Protein AF-0000000087149218 (afdb_homodimer)

Solvent-accessible surface area (backbone atoms only — not comparable to full-atom values): 50215 Å² total; per-residue (Å²): 131,80,80,74,75,73,71,76,75,74,76,67,82,54,59,62,60,42,49,52,25,47,50,46,31,47,49,19,51,51,42,32,52,50,16,52,32,32,53,69,55,76,36,47,56,84,37,62,54,99,84,35,44,33,47,42,48,52,10,50,50,30,29,50,48,10,51,52,35,24,49,50,14,50,33,36,72,74,60,77,38,91,55,54,53,39,71,40,46,39,68,66,53,11,51,59,39,14,50,59,29,21,43,48,23,13,13,43,31,5,27,76,64,56,46,43,50,68,38,9,50,52,28,12,50,51,34,11,46,47,22,22,49,42,9,42,64,37,41,17,42,40,13,48,14,37,51,54,13,50,49,27,29,46,55,9,47,37,26,58,71,45,78,52,33,66,81,37,66,38,65,82,74,50,92,70,40,22,17,49,27,28,62,37,48,51,23,49,52,40,32,52,42,19,49,52,48,24,25,36,20,27,14,54,50,40,27,28,35,71,53,1,51,48,39,15,50,47,49,49,22,48,50,44,41,47,47,54,40,46,47,40,52,47,52,53,47,50,39,45,65,53,6,45,64,36,41,52,46,75,51,45,76,39,86,72,64,15,66,64,44,89,84,70,48,49,37,49,54,24,44,31,27,63,69,22,11,30,50,92,84,43,93,50,56,23,47,25,19,19,52,46,28,37,52,51,34,44,50,46,11,46,68,52,14,44,63,52,12,41,41,24,17,50,30,56,68,72,68,42,62,96,42,73,64,48,49,48,44,49,51,33,34,52,48,51,48,23,46,30,51,44,56,47,7,52,46,26,34,69,58,43,21,57,30,23,58,66,28,35,7,33,48,44,25,10,50,39,51,10,61,62,42,21,34,51,27,20,51,31,26,29,52,22,48,65,67,50,63,61,65,59,56,51,52,38,49,73,72,65,50,52,68,67,57,40,37,66,67,46,48,44,61,69,15,40,50,43,29,42,52,32,42,27,54,48,48,11,39,58,56,25,52,34,58,32,33,60,53,15,9,44,58,55,75,69,46,36,44,87,66,39,59,40,59,81,76,27,53,34,57,32,39,56,66,75,9,60,32,38,60,40,39,23,20,41,36,30,27,42,40,47,33,43,48,40,50,67,71,52,57,49,77,53,42,92,76,50,91,50,63,68,32,48,43,30,19,46,50,33,51,44,48,50,53,26,50,47,53,36,49,52,34,50,51,50,31,50,53,55,47,53,54,52,71,74,94,131,77,78,73,72,72,69,74,71,76,76,68,82,55,59,61,59,42,48,52,24,48,48,45,29,47,49,21,50,51,43,32,52,52,16,52,32,32,53,70,56,78,36,48,56,84,37,62,55,97,86,33,43,32,47,42,48,51,10,50,50,30,28,50,49,10,51,51,34,25,49,50,14,49,33,36,72,73,61,77,37,91,56,55,52,38,71,40,45,40,69,66,52,11,51,59,39,13,51,59,28,21,44,49,22,13,14,42,31,5,28,77,65,57,45,41,49,69,39,9,52,52,27,11,51,51,35,11,46,48,23,22,48,43,10,43,64,37,40,18,41,39,12,49,13,37,52,53,12,50,49,27,28,48,56,9,46,38,25,59,72,44,77,54,33,65,82,36,64,37,66,82,76,51,91,72,41,23,18,50,27,29,61,36,48,54,22,49,52,40,32,51,43,18,48,52,48,23,25,35,19,27,15,55,48,42,28,29,33,70,56,1,50,48,38,14,51,46,49,48,22,49,51,45,40,45,47,53,39,48,48,39,51,47,53,52,48,52,39,45,66,53,6,44,64,35,42,51,46,77,51,44,76,38,86,71,62,15,66,66,45,91,84,70,48,48,36,47,53,24,44,31,26,62,70,21,11,31,51,92,83,44,94,49,54,24,47,25,20,18,51,46,28,37,51,52,35,45,51,45,12,46,67,52,14,45,62,52,12,41,40,24,17,50,31,54,67,72,67,40,60,96,43,74,63,50,49,50,44,49,52,35,33,53,50,50,48,24,46,29,52,47,56,48,8,53,48,27,35,70,57,43,21,55,31,24,59,66,29,37,8,35,46,43,26,11,50,40,51,9,61,61,41,20,33,51,26,21,52,31,27,30,51,23,48,65,69,49,64,61,64,58,58,51,52,37,49,72,70,66,50,53,68,67,57,40,39,65,68,47,48,45,61,70,15,40,50,44,30,41,51,34,43,27,54,45,48,12,39,59,57,25,51,35,56,32,31,59,54,15,10,44,58,56,74,69,47,36,44,88,65,39,60,40,59,82,75,27,54,33,59,31,41,56,70,75,9,60,32,39,61,40,39,22,20,41,36,30,27,42,40,46,34,44,47,43,48,67,71,51,58,51,76,52,41,92,76,50,89,50,63,68,32,47,44,30,18,46,48,34,52,42,49,50,52,27,50,46,52,36,50,52,35,50,52,50,32,50,52,54,46,53,54,51,72,73,95

pLDDT: mean 78.69, std 12.81, range [23.95, 95.81]

Organism: NCBI:txid1816183

Nearest PDB structures (foldseek):
  8y5f-assembly1_C  TM=7.216E-01  e=8.922E-06  Escherichia coli
  3tui-assembly2_E  TM=7.733E-01  e=6.341E-05  Escherichia coli K-12
  3tuz-assembly2_F  TM=7.795E-01  e=7.778E-05  Escherichia coli K-12
  7mc0-assembly1_B  TM=7.827E-01  e=3.987E-04  Neisseria meningitidis MC58
  7cad-assembly1_B  TM=7.114E-01  e=4.153E-04  Mycolicibacterium smegmatis MC2 155

Structure (mmCIF, N/CA/C/O backbone):
data_AF-0000000087149218-model_v1
#
loop_
_entity.id
_entity.type
_entity.pdbx_description
1 polymer 'Phosphate transport system permease protein PstA'
#
loop_
_atom_site.group_PDB
_atom_site.id
_atom_site.type_symbol
_atom_site.label_atom_id
_atom_site.label_alt_id
_atom_site.label_comp_id
_atom_site.label_asym_id
_atom_site.label_entity_id
_atom_site.label_seq_id
_atom_site.pdbx_PDB_ins_code
_atom_site.Cartn_x
_atom_site.Cartn_y
_atom_site.Cartn_z
_atom_site.occupancy
_atom_site.B_iso_or_equiv
_atom_site.auth_seq_id
_atom_site.auth_comp_id
_atom_site.auth_asym_id
_atom_site.auth_atom_id
_atom_site.pdbx_PDB_model_num
ATOM 1 N N . MET A 1 1 ? -60.656 -39.344 -14.125 1 23.95 1 MET A N 1
ATOM 2 C CA . MET A 1 1 ? -59.875 -39.906 -13.016 1 23.95 1 MET A CA 1
ATOM 3 C C . MET A 1 1 ? -58.531 -40.438 -13.5 1 23.95 1 MET A C 1
ATOM 5 O O . MET A 1 1 ? -58.406 -41.562 -13.953 1 23.95 1 MET A O 1
ATOM 9 N N . ALA A 1 2 ? -57.844 -39.719 -14.336 1 31.58 2 ALA A N 1
ATOM 10 C CA . ALA A 1 2 ? -56.625 -40.156 -15.039 1 31.58 2 ALA A CA 1
ATOM 11 C C . ALA A 1 2 ? -55.594 -40.719 -14.07 1 31.58 2 ALA A C 1
ATOM 13 O O . ALA A 1 2 ? -55.406 -40.188 -12.977 1 31.58 2 ALA A O 1
ATOM 14 N N . GLY A 1 3 ? -55.375 -42 -13.961 1 26.62 3 GLY A N 1
ATOM 15 C CA . GLY A 1 3 ? -54.5 -42.75 -13.086 1 26.62 3 GLY A CA 1
ATOM 16 C C . GLY A 1 3 ? -53.094 -42.219 -13.031 1 26.62 3 GLY A C 1
ATOM 17 O O . GLY A 1 3 ? -52.375 -42.156 -14.047 1 26.62 3 GLY A O 1
ATOM 18 N N . ALA A 1 4 ? -52.812 -41.156 -12.242 1 32.16 4 ALA A N 1
ATOM 19 C CA . ALA A 1 4 ? -51.531 -40.625 -11.852 1 32.16 4 ALA A CA 1
ATOM 20 C C . ALA A 1 4 ? -50.562 -41.719 -11.414 1 32.16 4 ALA A C 1
ATOM 22 O O . ALA A 1 4 ? -50.688 -42.281 -10.32 1 32.16 4 ALA A O 1
ATOM 23 N N . THR A 1 5 ? -50.312 -42.719 -12.32 1 30.12 5 THR A N 1
ATOM 24 C CA . THR A 1 5 ? -49.344 -43.719 -11.93 1 30.12 5 THR A CA 1
ATOM 25 C C . THR A 1 5 ? -48.094 -43.031 -11.305 1 30.12 5 THR A C 1
ATOM 27 O O . THR A 1 5 ? -47.469 -42.219 -11.938 1 30.12 5 THR A O 1
ATOM 30 N N . ARG A 1 6 ? -48.156 -42.688 -10.031 1 34.34 6 ARG A N 1
ATOM 31 C CA . ARG A 1 6 ? -47.031 -42.469 -9.125 1 34.34 6 ARG A CA 1
ATOM 32 C C . ARG A 1 6 ? -45.906 -43.438 -9.391 1 34.34 6 ARG A C 1
ATOM 34 O O . ARG A 1 6 ? -46 -44.625 -9.031 1 34.34 6 ARG A O 1
ATOM 41 N N . SER A 1 7 ? -45.406 -43.531 -10.602 1 32.66 7 SER A N 1
ATOM 42 C CA . SER A 1 7 ? -44.219 -44.375 -10.766 1 32.66 7 SER A CA 1
ATOM 43 C C . SER A 1 7 ? -43.312 -44.281 -9.562 1 32.66 7 SER A C 1
ATOM 45 O O . SER A 1 7 ? -43.062 -43.188 -9.047 1 32.66 7 SER A O 1
ATOM 47 N N . ARG A 1 8 ? -43.406 -45.125 -8.617 1 35.75 8 ARG A N 1
ATOM 48 C CA . ARG A 1 8 ? -42.5 -45.5 -7.531 1 35.75 8 ARG A CA 1
ATOM 49 C C . ARG A 1 8 ? -41.062 -45.281 -7.934 1 35.75 8 ARG A C 1
ATOM 51 O O . ARG A 1 8 ? -40.5 -46.031 -8.734 1 35.75 8 ARG A O 1
ATOM 58 N N . LEU A 1 9 ? -40.625 -44.125 -8.266 1 33.88 9 LEU A N 1
ATOM 59 C CA . LEU A 1 9 ? -39.219 -43.781 -8.406 1 33.88 9 LEU A CA 1
ATOM 60 C C . LEU A 1 9 ? -38.375 -44.469 -7.309 1 33.88 9 LEU A C 1
ATOM 62 O O . LEU A 1 9 ? -38.562 -44.188 -6.125 1 33.88 9 LEU A O 1
ATOM 66 N N . VAL A 1 10 ? -38.312 -45.812 -7.219 1 35.81 10 VAL A N 1
ATOM 67 C CA . VAL A 1 10 ? -37.344 -46.562 -6.438 1 35.81 10 VAL A CA 1
ATOM 68 C C . VAL A 1 10 ? -36.031 -45.781 -6.34 1 35.81 10 VAL A C 1
ATOM 70 O O . VAL A 1 10 ? -35.406 -45.5 -7.359 1 35.81 10 VAL A O 1
ATOM 73 N N . GLU A 1 11 ? -35.906 -44.812 -5.617 1 41.84 11 GLU A N 1
ATOM 74 C CA . GLU A 1 11 ? -34.719 -44.125 -5.156 1 41.84 11 GLU A CA 1
ATOM 75 C C . GLU A 1 11 ? -33.562 -45.125 -4.934 1 41.84 11 GLU A C 1
ATOM 77 O O . GLU A 1 11 ? -33.594 -45.906 -3.98 1 41.84 11 GLU A O 1
ATOM 82 N N . GLY A 1 12 ? -33.188 -46.031 -5.84 1 45.19 12 GLY A N 1
ATOM 83 C CA . GLY A 1 12 ? -32.094 -46.969 -5.703 1 45.19 12 GLY A CA 1
ATOM 84 C C . GLY A 1 12 ? -30.953 -46.406 -4.844 1 45.19 12 GLY A C 1
ATOM 85 O O . GLY A 1 12 ? -30.859 -45.219 -4.648 1 45.19 12 GLY A O 1
ATOM 86 N N . ASP A 1 13 ? -30.469 -47.25 -3.918 1 52.38 13 ASP A N 1
ATOM 87 C CA . ASP A 1 13 ? -29.438 -47.031 -2.891 1 52.38 13 ASP A CA 1
ATOM 88 C C . ASP A 1 13 ? -28.219 -46.344 -3.465 1 52.38 13 ASP A C 1
ATOM 90 O O . ASP A 1 13 ? -27.375 -47 -4.094 1 52.38 13 ASP A O 1
ATOM 94 N N . THR A 1 14 ? -28.266 -45.156 -3.947 1 65.06 14 THR A N 1
ATOM 95 C CA . THR A 1 14 ? -27.219 -44.312 -4.512 1 65.06 14 THR A CA 1
ATOM 96 C C . THR A 1 14 ? -26.125 -44.062 -3.482 1 65.06 14 THR A C 1
ATOM 98 O O . THR A 1 14 ? -25.234 -43.219 -3.711 1 65.06 14 THR A O 1
ATOM 101 N N . SER A 1 15 ? -26.219 -44.812 -2.393 1 70.69 15 SER A N 1
ATOM 102 C CA . SER A 1 15 ? -25.266 -44.594 -1.317 1 70.69 15 SER A CA 1
ATOM 103 C C . SER A 1 15 ? -23.844 -44.969 -1.738 1 70.69 15 SER A C 1
ATOM 105 O O . SER A 1 15 ? -22.875 -44.312 -1.409 1 70.69 15 SER A O 1
ATOM 107 N N . ALA A 1 16 ? -23.828 -46.125 -2.525 1 74 16 ALA A N 1
ATOM 108 C CA . ALA A 1 16 ? -22.5 -46.562 -2.92 1 74 16 ALA A CA 1
ATOM 109 C C . ALA A 1 16 ? -21.859 -45.594 -3.902 1 74 16 ALA A C 1
ATOM 111 O O . ALA A 1 16 ? -20.672 -45.25 -3.781 1 74 16 ALA A O 1
ATOM 112 N N . THR A 1 17 ? -22.703 -45.156 -4.797 1 76.94 17 THR A N 1
ATOM 113 C CA . THR A 1 17 ? -22.172 -44.219 -5.785 1 76.94 17 THR A CA 1
ATOM 114 C C . THR A 1 17 ? -21.797 -42.906 -5.133 1 76.94 17 THR A C 1
ATOM 116 O O . THR A 1 17 ? -20.781 -42.281 -5.5 1 76.94 17 THR A O 1
ATOM 119 N N . ASP A 1 18 ? -22.5 -42.562 -4.133 1 80.06 18 ASP A N 1
ATOM 120 C CA . ASP A 1 18 ? -22.188 -41.344 -3.412 1 80.06 18 ASP A CA 1
ATOM 121 C C . ASP A 1 18 ? -20.891 -41.5 -2.609 1 80.06 18 ASP A C 1
ATOM 123 O O . ASP A 1 18 ? -20.109 -40.531 -2.504 1 80.06 18 ASP A O 1
ATOM 127 N N . ALA A 1 19 ? -20.734 -42.656 -2.131 1 81.19 19 ALA A N 1
ATOM 128 C CA . ALA A 1 19 ? -19.516 -42.906 -1.357 1 81.19 19 ALA A CA 1
ATOM 129 C C . ALA A 1 19 ? -18.281 -42.875 -2.252 1 81.19 19 ALA A C 1
ATOM 131 O O . ALA A 1 19 ? -17.234 -42.344 -1.86 1 81.19 19 ALA A O 1
ATOM 132 N N . VAL A 1 20 ? -18.5 -43.438 -3.396 1 80.31 20 VAL A N 1
ATOM 133 C CA . VAL A 1 20 ? -17.375 -43.469 -4.332 1 80.31 20 VAL A CA 1
ATOM 134 C C . VAL A 1 20 ? -17.062 -42.031 -4.805 1 80.31 20 VAL A C 1
ATOM 136 O O . VAL A 1 20 ? -15.898 -41.656 -4.914 1 80.31 20 VAL A O 1
ATOM 139 N N . ALA A 1 21 ? -18.078 -41.344 -5.07 1 83.44 21 ALA A N 1
ATOM 140 C CA . ALA A 1 21 ? -17.891 -39.938 -5.488 1 83.44 21 ALA A CA 1
ATOM 141 C C . ALA A 1 21 ? -17.25 -39.125 -4.371 1 83.44 21 ALA A C 1
ATOM 143 O O . ALA A 1 21 ? -16.375 -38.312 -4.617 1 83.44 21 ALA A O 1
ATOM 144 N N . GLY A 1 22 ? -17.688 -39.406 -3.213 1 85.25 22 GLY A N 1
ATOM 145 C CA . GLY A 1 22 ? -17.094 -38.719 -2.068 1 85.25 22 GLY A CA 1
ATOM 146 C C . GLY A 1 22 ? -15.641 -39.062 -1.848 1 85.25 22 GLY A C 1
ATOM 147 O O . GLY A 1 22 ? -14.828 -38.188 -1.52 1 85.25 22 GLY A O 1
ATOM 148 N N . ALA A 1 23 ? -15.367 -40.281 -2.033 1 87.94 23 ALA A N 1
ATOM 149 C CA . ALA A 1 23 ? -13.984 -40.719 -1.893 1 87.94 23 ALA A CA 1
ATOM 150 C C . ALA A 1 23 ? -13.086 -40.094 -2.947 1 87.94 23 ALA A C 1
ATOM 152 O O . ALA A 1 23 ? -11.914 -39.812 -2.686 1 87.94 23 ALA A O 1
ATOM 153 N N . THR A 1 24 ? -13.664 -39.844 -4.078 1 88.94 24 THR A N 1
ATOM 154 C CA . THR A 1 24 ? -12.898 -39.219 -5.145 1 88.94 24 THR A CA 1
ATOM 155 C C . THR A 1 24 ? -12.617 -37.75 -4.816 1 88.94 24 THR A C 1
ATOM 157 O O . THR A 1 24 ? -11.531 -37.25 -5.094 1 88.94 24 THR A O 1
ATOM 160 N N . VAL A 1 25 ? -13.523 -37.156 -4.234 1 87.88 25 VAL A N 1
ATOM 161 C CA . VAL A 1 25 ? -13.312 -35.781 -3.785 1 87.88 25 VAL A CA 1
ATOM 162 C C . VAL A 1 25 ? -12.25 -35.781 -2.688 1 87.88 25 VAL A C 1
ATOM 164 O O . VAL A 1 25 ? -11.383 -34.906 -2.676 1 87.88 25 VAL A O 1
ATOM 167 N N . GLY A 1 26 ? -12.344 -36.719 -1.826 1 88.06 26 GLY A N 1
ATOM 168 C CA . GLY A 1 26 ? -11.336 -36.844 -0.786 1 88.06 26 GLY A CA 1
ATOM 169 C C . GLY A 1 26 ? -9.938 -37.062 -1.333 1 88.06 26 GLY A C 1
ATOM 170 O O . GLY A 1 26 ? -8.969 -36.5 -0.83 1 88.06 26 GLY A O 1
ATOM 171 N N . LEU A 1 27 ? -9.891 -37.906 -2.301 1 90.69 27 LEU A N 1
ATOM 172 C CA . LEU A 1 27 ? -8.609 -38.188 -2.941 1 90.69 27 LEU A CA 1
ATOM 173 C C . LEU A 1 27 ? -8.008 -36.906 -3.523 1 90.69 27 LEU A C 1
ATOM 175 O O . LEU A 1 27 ? -6.797 -36.688 -3.451 1 90.69 27 LEU A O 1
ATOM 179 N N . SER A 1 28 ? -8.836 -36.156 -4.113 1 89.88 28 SER A N 1
ATOM 180 C CA . SER A 1 28 ? -8.359 -34.875 -4.66 1 89.88 28 SER A CA 1
ATOM 181 C C . SER A 1 28 ? -7.844 -33.969 -3.557 1 89.88 28 SER A C 1
ATOM 183 O O . SER A 1 28 ? -6.863 -33.25 -3.752 1 89.88 28 SER A O 1
ATOM 185 N N . ALA A 1 29 ? -8.438 -34 -2.457 1 85.69 29 ALA A N 1
ATOM 186 C CA . ALA A 1 29 ? -8.008 -33.188 -1.321 1 85.69 29 ALA A CA 1
ATOM 187 C C . ALA A 1 29 ? -6.656 -33.656 -0.793 1 85.69 29 ALA A C 1
ATOM 189 O O . ALA A 1 29 ? -5.805 -32.844 -0.438 1 85.69 29 ALA A O 1
ATOM 190 N N . VAL A 1 30 ? -6.527 -34.906 -0.743 1 88.75 30 VAL A N 1
ATOM 191 C CA . VAL A 1 30 ? -5.266 -35.5 -0.287 1 88.75 30 VAL A CA 1
ATOM 192 C C . VAL A 1 30 ? -4.145 -35.094 -1.253 1 88.75 30 VAL A C 1
ATOM 194 O O . VAL A 1 30 ? -3.043 -34.75 -0.827 1 88.75 30 VAL A O 1
ATOM 197 N N . LEU A 1 31 ? -4.473 -35.219 -2.494 1 90.81 31 LEU A N 1
ATOM 198 C CA . LEU A 1 31 ? -3.498 -34.844 -3.514 1 90.81 31 LEU A CA 1
ATOM 199 C C . LEU A 1 31 ? -3.133 -33.375 -3.404 1 90.81 31 LEU A C 1
ATOM 201 O O . LEU A 1 31 ? -1.969 -33 -3.574 1 90.81 31 LEU A O 1
ATOM 205 N N . PHE A 1 32 ? -4.074 -32.594 -3.195 1 87.31 32 PHE A N 1
ATOM 206 C CA . PHE A 1 32 ? -3.844 -31.156 -3.021 1 87.31 32 PHE A CA 1
ATOM 207 C C . PHE A 1 32 ? -2.924 -30.891 -1.833 1 87.31 32 PHE A C 1
ATOM 209 O O . PHE A 1 32 ? -1.964 -30.125 -1.94 1 87.31 32 PHE A O 1
ATOM 216 N N . ALA A 1 33 ? -3.182 -31.547 -0.797 1 84 33 ALA A N 1
ATOM 217 C CA . ALA A 1 33 ? -2.387 -31.375 0.418 1 84 33 ALA A CA 1
ATOM 218 C C . ALA A 1 33 ? -0.952 -31.844 0.204 1 84 33 ALA A C 1
ATOM 220 O O . ALA A 1 33 ? -0.005 -31.203 0.656 1 84 33 ALA A O 1
ATOM 221 N N . LEU A 1 34 ? -0.843 -32.938 -0.44 1 87.69 34 LEU A N 1
ATOM 222 C CA . LEU A 1 34 ? 0.486 -33.469 -0.706 1 87.69 34 LEU A CA 1
ATOM 223 C C . LEU A 1 34 ? 1.269 -32.562 -1.637 1 87.69 34 LEU A C 1
ATOM 225 O O . LEU A 1 34 ? 2.484 -32.406 -1.49 1 87.69 34 LEU A O 1
ATOM 229 N N . ALA A 1 35 ? 0.539 -32 -2.568 1 87.44 35 ALA A N 1
ATOM 230 C CA . ALA A 1 35 ? 1.188 -31.109 -3.508 1 87.44 35 ALA A CA 1
ATOM 231 C C . ALA A 1 35 ? 1.674 -29.844 -2.799 1 87.44 35 ALA A C 1
ATOM 233 O O . ALA A 1 35 ? 2.775 -29.359 -3.07 1 87.44 35 ALA A O 1
ATOM 234 N N . VAL A 1 36 ? 0.923 -29.406 -1.939 1 80.06 36 VAL A N 1
ATOM 235 C CA . VAL A 1 36 ? 1.303 -28.234 -1.176 1 80.06 36 VAL A CA 1
ATOM 236 C C . VAL A 1 36 ? 2.498 -28.547 -0.281 1 80.06 36 VAL A C 1
ATOM 238 O O . VAL A 1 36 ? 3.441 -27.766 -0.188 1 80.06 36 VAL A O 1
ATOM 241 N N . ALA A 1 37 ? 2.473 -29.656 0.289 1 80.19 37 ALA A N 1
ATOM 242 C CA . ALA A 1 37 ? 3.574 -30.094 1.143 1 80.19 37 ALA A CA 1
ATOM 243 C C . ALA A 1 37 ? 4.863 -30.234 0.342 1 80.19 37 ALA A C 1
ATOM 245 O O . ALA A 1 37 ? 5.949 -29.922 0.839 1 80.19 37 ALA A O 1
ATOM 246 N N . ALA A 1 38 ? 4.68 -30.672 -0.821 1 84.19 38 ALA A N 1
ATOM 247 C CA . ALA A 1 38 ? 5.852 -30.828 -1.682 1 84.19 38 ALA A CA 1
ATOM 248 C C . ALA A 1 38 ? 6.375 -29.469 -2.139 1 84.19 38 ALA A C 1
ATOM 250 O O . ALA A 1 38 ? 7.586 -29.266 -2.264 1 84.19 38 ALA A O 1
ATOM 251 N N . MET A 1 39 ? 5.465 -28.641 -2.375 1 78.19 39 MET A N 1
ATOM 252 C CA . MET A 1 39 ? 5.84 -27.297 -2.84 1 78.19 39 MET A CA 1
ATOM 253 C C . MET A 1 39 ? 6.648 -26.562 -1.778 1 78.19 39 MET A C 1
ATOM 255 O O . MET A 1 39 ? 7.598 -25.844 -2.102 1 78.19 39 MET A O 1
ATOM 259 N N . PHE A 1 40 ? 6.371 -26.875 -0.6 1 73 40 PHE A N 1
ATOM 260 C CA . PHE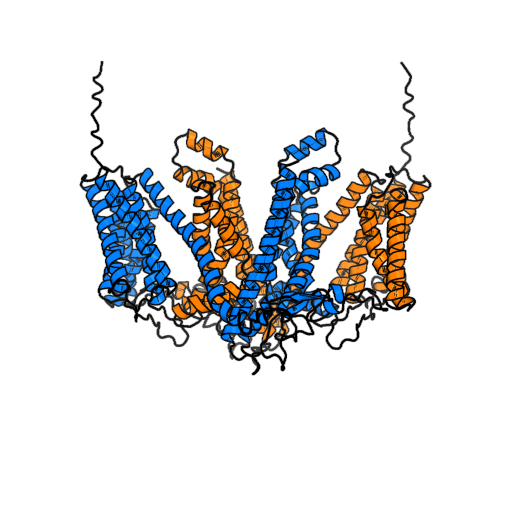 A 1 40 ? 7.047 -26.172 0.489 1 73 40 PHE A CA 1
ATOM 261 C C . PHE A 1 40 ? 8.141 -27.047 1.091 1 73 40 PHE A C 1
ATOM 263 O O . PHE A 1 40 ? 8.648 -26.75 2.174 1 73 40 PHE A O 1
ATOM 270 N N . GLU A 1 41 ? 8.43 -28.109 0.489 1 76 41 GLU A N 1
ATOM 271 C CA . GLU A 1 41 ? 9.547 -29 0.794 1 76 41 GLU A CA 1
ATOM 272 C C . GLU A 1 41 ? 9.352 -29.688 2.15 1 76 41 GLU A C 1
ATOM 274 O O . GLU A 1 41 ? 10.328 -30.016 2.828 1 76 41 GLU A O 1
ATOM 279 N N . TRP A 1 42 ? 8.156 -29.734 2.594 1 75.81 42 TRP A N 1
ATOM 280 C CA . TRP A 1 42 ? 7.863 -30.594 3.742 1 75.81 42 TRP A CA 1
ATOM 281 C C . TRP A 1 42 ? 7.992 -32.062 3.375 1 75.81 42 TRP A C 1
ATOM 283 O O . TRP A 1 42 ? 8.289 -32.906 4.23 1 75.81 42 TRP A O 1
ATOM 293 N N . VAL A 1 43 ? 7.621 -32.219 2.104 1 80.69 43 VAL A N 1
ATOM 294 C CA . VAL A 1 43 ? 7.855 -33.5 1.48 1 80.69 43 VAL A CA 1
ATOM 295 C C . VAL A 1 43 ? 8.844 -33.344 0.323 1 80.69 43 VAL A C 1
ATOM 297 O O . VAL A 1 43 ? 8.594 -32.594 -0.614 1 80.69 43 VAL A O 1
ATOM 300 N N . SER A 1 44 ? 9.938 -33.906 0.532 1 83.25 44 SER A N 1
ATOM 301 C CA . SER A 1 44 ? 10.961 -33.781 -0.501 1 83.25 44 SER A CA 1
ATOM 302 C C . SER A 1 44 ? 10.57 -34.562 -1.753 1 83.25 44 SER A C 1
ATOM 304 O O . SER A 1 44 ? 10.047 -35.688 -1.661 1 83.25 44 SER A O 1
ATOM 306 N N . LEU A 1 45 ? 10.719 -34.031 -2.861 1 85.5 45 LEU A N 1
ATOM 307 C CA . LEU A 1 45 ? 10.438 -34.688 -4.121 1 85.5 45 LEU A CA 1
ATOM 308 C C . LEU A 1 45 ? 11.422 -35.844 -4.359 1 85.5 45 LEU A C 1
ATOM 310 O O . LEU A 1 45 ? 11.109 -36.781 -5.09 1 85.5 45 LEU A O 1
ATOM 314 N N . THR A 1 46 ? 12.641 -35.656 -3.74 1 81.38 46 THR A N 1
ATOM 315 C CA . THR A 1 46 ? 13.656 -36.688 -3.91 1 81.38 46 THR A CA 1
ATOM 316 C C . THR A 1 46 ? 13.547 -37.75 -2.811 1 81.38 46 THR A C 1
ATOM 318 O O . THR A 1 46 ? 14.258 -38.75 -2.834 1 81.38 46 THR A O 1
ATOM 321 N N . GLY A 1 47 ? 12.633 -37.5 -1.936 1 83.19 47 GLY A N 1
ATOM 322 C CA . GLY A 1 47 ? 12.469 -38.406 -0.833 1 83.19 47 GLY A CA 1
ATOM 323 C C . GLY A 1 47 ? 11.359 -39.438 -1.062 1 83.19 47 GLY A C 1
ATOM 324 O O . GLY A 1 47 ? 10.961 -39.656 -2.201 1 83.19 47 GLY A O 1
ATOM 325 N N . THR A 1 48 ? 11.094 -40.219 -0.041 1 84.69 48 THR A N 1
ATOM 326 C CA . THR A 1 48 ? 10.055 -41.25 -0.114 1 84.69 48 THR A CA 1
ATOM 327 C C . THR A 1 48 ? 8.961 -41 0.919 1 84.69 48 THR A C 1
ATOM 329 O O . THR A 1 48 ? 9.227 -40.375 1.966 1 84.69 48 THR A O 1
ATOM 332 N N . VAL A 1 49 ? 7.789 -41.125 0.523 1 83.31 49 VAL A N 1
ATOM 333 C CA . VAL A 1 49 ? 6.637 -41.094 1.421 1 83.31 49 VAL A CA 1
ATOM 334 C C . VAL A 1 49 ? 6.051 -42.5 1.532 1 83.31 49 VAL A C 1
ATOM 336 O O . VAL A 1 49 ? 5.633 -43.094 0.531 1 83.31 49 VAL A O 1
ATOM 339 N N . ALA A 1 50 ? 6.004 -43.094 2.725 1 81.94 50 ALA A N 1
ATOM 340 C CA . ALA A 1 50 ? 5.504 -44.438 2.971 1 81.94 50 ALA A CA 1
ATOM 341 C C . ALA A 1 50 ? 6.219 -45.438 2.092 1 81.94 50 ALA A C 1
ATOM 343 O O . ALA A 1 50 ? 5.59 -46.375 1.555 1 81.94 50 ALA A O 1
ATOM 344 N N . GLY A 1 51 ? 7.547 -45.25 1.73 1 81.88 51 GLY A N 1
ATOM 345 C CA . GLY A 1 51 ? 8.383 -46.188 1.001 1 81.88 51 GLY A CA 1
ATOM 346 C C . GLY A 1 51 ? 8.352 -45.969 -0.5 1 81.88 51 GLY A C 1
ATOM 347 O O . GLY A 1 51 ? 9.031 -46.656 -1.247 1 81.88 51 GLY A O 1
ATOM 348 N N . VAL A 1 52 ? 7.504 -45.125 -1.031 1 88.88 52 VAL A N 1
ATOM 349 C CA . VAL A 1 52 ? 7.402 -44.844 -2.459 1 88.88 52 VAL A CA 1
ATOM 350 C C . VAL A 1 52 ? 7.926 -43.438 -2.748 1 88.88 52 VAL A C 1
ATOM 352 O O . VAL A 1 52 ? 7.734 -42.531 -1.942 1 88.88 52 VAL A O 1
ATOM 355 N N . SER A 1 53 ? 8.641 -43.406 -3.838 1 90.25 53 SER A N 1
ATOM 356 C CA . SER A 1 53 ? 9.117 -42.062 -4.211 1 90.25 53 SER A CA 1
ATOM 357 C C . SER A 1 53 ? 7.961 -41.062 -4.305 1 90.25 53 SER A C 1
ATOM 359 O O . SER A 1 53 ? 6.871 -41.438 -4.754 1 90.25 53 SER A O 1
ATOM 361 N N . THR A 1 54 ? 8.148 -39.938 -3.84 1 91.75 54 THR A N 1
ATOM 362 C CA . THR A 1 54 ? 7.102 -38.906 -3.795 1 91.75 54 THR A CA 1
ATOM 363 C C . THR A 1 54 ? 6.52 -38.688 -5.184 1 91.75 54 THR A C 1
ATOM 365 O O . THR A 1 54 ? 5.301 -38.562 -5.34 1 91.75 54 THR A O 1
ATOM 368 N N . VAL A 1 55 ? 7.352 -38.656 -6.176 1 92.06 55 VAL A N 1
ATOM 369 C CA . VAL A 1 55 ? 6.887 -38.375 -7.531 1 92.06 55 VAL A CA 1
ATOM 370 C C . VAL A 1 55 ? 6.035 -39.562 -8.023 1 92.06 55 VAL A C 1
ATOM 372 O O . VAL A 1 55 ? 5.008 -39.344 -8.68 1 92.06 55 VAL A O 1
ATOM 375 N N . THR A 1 56 ? 6.453 -40.719 -7.695 1 92.06 56 THR A N 1
ATOM 376 C CA . THR A 1 56 ? 5.699 -41.906 -8.078 1 92.06 56 THR A CA 1
ATOM 377 C C . THR A 1 56 ? 4.355 -41.969 -7.352 1 92.06 56 THR A C 1
ATOM 379 O O . THR A 1 56 ? 3.344 -42.344 -7.934 1 92.06 56 THR A O 1
ATOM 382 N N . LEU A 1 57 ? 4.422 -41.562 -6.156 1 93.31 57 LEU A N 1
ATOM 383 C CA . LEU A 1 57 ? 3.186 -41.531 -5.379 1 93.31 57 LEU A CA 1
ATOM 384 C C . LEU A 1 57 ? 2.207 -40.531 -5.969 1 93.31 57 LEU A C 1
ATOM 386 O O . LEU A 1 57 ? 1.023 -40.844 -6.137 1 93.31 57 LEU A O 1
ATOM 390 N N . LEU A 1 58 ? 2.713 -39.375 -6.242 1 94 58 LEU A N 1
ATOM 391 C CA . LEU A 1 58 ? 1.861 -38.344 -6.828 1 94 58 LEU A CA 1
ATOM 392 C C . LEU A 1 58 ? 1.321 -38.812 -8.18 1 94 58 LEU A C 1
ATOM 394 O O . LEU A 1 58 ? 0.145 -38.594 -8.484 1 94 58 LEU A O 1
ATOM 398 N N . GLY A 1 59 ? 2.146 -39.406 -8.945 1 94.06 59 GLY A N 1
ATOM 399 C CA . GLY A 1 59 ? 1.721 -39.906 -10.234 1 94.06 59 GLY A CA 1
ATOM 400 C C . GLY A 1 59 ? 0.653 -40.969 -10.133 1 94.06 59 GLY A C 1
ATOM 401 O O . GLY A 1 59 ? -0.34 -40.938 -10.867 1 94.06 59 GLY A O 1
ATOM 402 N N . GLY A 1 60 ? 0.876 -41.875 -9.25 1 94.25 60 GLY A N 1
ATOM 403 C CA . GLY A 1 60 ? -0.102 -42.938 -9.039 1 94.25 60 GLY A CA 1
ATOM 404 C C . GLY A 1 60 ? -1.452 -42.406 -8.586 1 94.25 60 GLY A C 1
ATOM 405 O O . GLY A 1 60 ? -2.492 -42.875 -9.07 1 94.25 60 GLY A O 1
ATOM 406 N N . LEU A 1 61 ? -1.373 -41.531 -7.668 1 94.62 61 LEU A N 1
ATOM 407 C CA . LEU A 1 61 ? -2.611 -40.969 -7.148 1 94.62 61 LEU A CA 1
ATOM 408 C C . LEU A 1 61 ? -3.33 -40.156 -8.227 1 94.62 61 LEU A C 1
ATOM 410 O O . LEU A 1 61 ? -4.562 -40.125 -8.273 1 94.62 61 LEU A O 1
ATOM 414 N N . LEU A 1 62 ? -2.605 -39.469 -9.055 1 95.81 62 LEU A N 1
ATOM 415 C CA . LEU A 1 62 ? -3.199 -38.719 -10.141 1 95.81 62 LEU A CA 1
ATOM 416 C C . LEU A 1 62 ? -3.885 -39.625 -11.141 1 95.81 62 LEU A C 1
ATOM 418 O O . LEU A 1 62 ? -5 -39.375 -11.594 1 95.81 62 LEU A O 1
ATOM 422 N N . VAL A 1 63 ? -3.232 -40.719 -11.492 1 95.56 63 VAL A N 1
ATOM 423 C CA . VAL A 1 63 ? -3.832 -41.688 -12.398 1 95.56 63 VAL A CA 1
ATOM 424 C C . VAL A 1 63 ? -5.09 -42.25 -11.773 1 95.56 63 VAL A C 1
ATOM 426 O O . VAL A 1 63 ? -6.117 -42.406 -12.438 1 95.56 63 VAL A O 1
ATOM 429 N N . GLY A 1 64 ? -4.938 -42.594 -10.5 1 94.31 64 GLY A N 1
ATOM 430 C CA . GLY A 1 64 ? -6.102 -43.094 -9.789 1 94.31 64 GLY A CA 1
ATOM 431 C C . GLY A 1 64 ? -7.273 -42.125 -9.805 1 94.31 64 GLY A C 1
ATOM 432 O O . GLY A 1 64 ? -8.414 -42.531 -10.047 1 94.31 64 GLY A O 1
ATOM 433 N N . LEU A 1 65 ? -6.992 -40.906 -9.555 1 93.94 65 LEU A N 1
ATOM 434 C CA . LEU A 1 65 ? -8.031 -39.875 -9.57 1 93.94 65 LEU A CA 1
ATOM 435 C C . LEU A 1 65 ? -8.625 -39.719 -10.969 1 93.94 65 LEU A C 1
ATOM 437 O O . LEU A 1 65 ? -9.836 -39.594 -11.125 1 93.94 65 LEU A O 1
ATOM 441 N N . GLY A 1 66 ? -7.793 -39.688 -11.953 1 94.88 66 GLY A N 1
ATOM 442 C CA . GLY A 1 66 ? -8.258 -39.562 -13.32 1 94.88 66 GLY A CA 1
ATOM 443 C C . GLY A 1 66 ? -9.172 -40.719 -13.742 1 94.88 66 GLY A C 1
ATOM 444 O O . GLY A 1 66 ? -10.219 -40.469 -14.352 1 94.88 66 GLY A O 1
ATOM 445 N N . VAL A 1 67 ? -8.805 -41.875 -13.406 1 93.38 67 VAL A N 1
ATOM 446 C CA . VAL A 1 67 ? -9.594 -43.062 -13.75 1 93.38 67 VAL A CA 1
ATOM 447 C C . VAL A 1 67 ? -10.922 -43.031 -12.992 1 93.38 67 VAL A C 1
ATOM 449 O O . VAL A 1 67 ? -11.969 -43.344 -13.547 1 93.38 67 VAL A O 1
ATOM 452 N N . ALA A 1 68 ? -10.812 -42.625 -11.789 1 92.12 68 ALA A N 1
ATOM 453 C CA . ALA A 1 68 ? -12.023 -42.594 -10.977 1 92.12 68 ALA A CA 1
ATOM 454 C C . ALA A 1 68 ? -13.031 -41.594 -11.547 1 92.12 68 ALA A C 1
ATOM 456 O O . ALA A 1 68 ? -14.219 -41.875 -11.664 1 92.12 68 ALA A O 1
ATOM 457 N N . VAL A 1 69 ? -12.555 -40.438 -11.875 1 91.69 69 VAL A N 1
ATOM 458 C CA . VAL A 1 69 ? -13.422 -39.406 -12.391 1 91.69 69 VAL A CA 1
ATOM 459 C C . VAL A 1 69 ? -13.992 -39.812 -13.742 1 91.69 69 VAL A C 1
ATOM 461 O O . VAL A 1 69 ? -15.18 -39.625 -14.008 1 91.69 69 VAL A O 1
ATOM 464 N N . SER A 1 70 ? -13.203 -40.406 -14.578 1 92.38 70 SER A N 1
ATOM 465 C CA . SER A 1 70 ? -13.656 -40.844 -15.891 1 92.38 70 SER A CA 1
ATOM 466 C C . SER A 1 70 ? -14.656 -41.969 -15.789 1 92.38 70 SER A C 1
ATOM 468 O O . SER A 1 70 ? -15.625 -42.031 -16.547 1 92.38 70 SER A O 1
ATOM 470 N N . THR A 1 71 ? -14.445 -42.844 -14.906 1 89.94 71 THR A N 1
ATOM 471 C CA . THR A 1 71 ? -15.344 -43.969 -14.719 1 89.94 71 THR A CA 1
ATOM 472 C C . THR A 1 71 ? -16.719 -43.5 -14.25 1 89.94 71 THR A C 1
ATOM 474 O O . THR A 1 71 ? -17.75 -44.062 -14.641 1 89.94 71 THR A O 1
ATOM 477 N N . PHE A 1 72 ? -16.656 -42.531 -13.477 1 88.75 72 PHE A N 1
ATOM 478 C CA . PHE A 1 72 ? -17.922 -42 -13.008 1 88.75 72 PHE A CA 1
ATOM 479 C C . PHE A 1 72 ? -18.688 -41.344 -14.164 1 88.75 72 PHE A C 1
ATOM 481 O O . PHE A 1 72 ? -19.906 -41.531 -14.289 1 88.75 72 PHE A O 1
ATOM 488 N N . GLY A 1 73 ? -18.031 -40.562 -14.891 1 88.5 73 GLY A N 1
ATOM 489 C CA . GLY A 1 73 ? -18.688 -39.938 -16.031 1 88.5 73 GLY A CA 1
ATOM 490 C C . GLY A 1 73 ? -19.234 -40.938 -17.031 1 88.5 73 GLY A C 1
ATOM 491 O O . GLY A 1 73 ? -20.375 -40.812 -17.484 1 88.5 73 GLY A O 1
ATOM 492 N N . LEU A 1 74 ? -18.469 -41.906 -17.328 1 89.12 74 LEU A N 1
ATOM 493 C CA . LEU A 1 74 ? -18.891 -42.938 -18.266 1 89.12 74 LEU A CA 1
ATOM 494 C C . LEU A 1 74 ? -20 -43.812 -17.656 1 89.12 74 LEU A C 1
ATOM 496 O O . LEU A 1 74 ? -20.906 -44.25 -18.375 1 89.12 74 LEU A O 1
ATOM 500 N N . GLY A 1 75 ? -19.875 -44.062 -16.406 1 87.06 75 GLY A N 1
ATOM 501 C CA . GLY A 1 75 ? -20.938 -44.781 -15.734 1 87.06 75 GLY A CA 1
ATOM 502 C C . GLY A 1 75 ? -22.266 -44.062 -15.766 1 87.06 75 GLY A C 1
ATOM 503 O O . GLY A 1 75 ? -23.312 -44.688 -15.906 1 87.06 75 GLY A O 1
ATOM 504 N N . SER A 1 76 ? -22.219 -42.812 -15.641 1 86.88 76 SER A N 1
ATOM 505 C CA . SER A 1 76 ? -23.422 -42.031 -15.758 1 86.88 76 SER A CA 1
ATOM 506 C C . SER A 1 76 ? -23.984 -42.062 -17.172 1 86.88 76 SER A C 1
ATOM 508 O O . SER A 1 76 ? -25.188 -42.188 -17.375 1 86.88 76 SER A O 1
ATOM 510 N N . TRP A 1 77 ? -23.094 -41.969 -18.109 1 86.69 77 TRP A N 1
ATOM 511 C CA . TRP A 1 77 ? -23.5 -41.969 -19.5 1 86.69 77 TRP A CA 1
ATOM 512 C C . TRP A 1 77 ? -24.172 -43.281 -19.891 1 86.69 77 TRP A C 1
ATOM 514 O O . TRP A 1 77 ? -25.156 -43.281 -20.641 1 86.69 77 TRP A O 1
ATOM 524 N N . PHE A 1 78 ? -23.672 -44.344 -19.344 1 87.44 78 PHE A N 1
ATOM 525 C CA . PHE A 1 78 ? -24.219 -45.656 -19.656 1 87.44 78 PHE A CA 1
ATOM 526 C C . PHE A 1 78 ? -25.422 -45.969 -18.781 1 87.44 78 PHE A C 1
ATOM 528 O O . PHE A 1 78 ? -26.094 -47 -18.984 1 87.44 78 PHE A O 1
ATOM 535 N N . GLY A 1 79 ? -25.781 -45.062 -17.781 1 82 79 GLY A N 1
ATOM 536 C CA . GLY A 1 79 ? -26.984 -45.188 -16.984 1 82 79 GLY A CA 1
ATOM 537 C C . GLY A 1 79 ? -26.781 -46.031 -15.734 1 82 79 GLY A C 1
ATOM 538 O O . GLY A 1 79 ? -27.75 -46.469 -15.109 1 82 79 GLY A O 1
ATOM 539 N N . TYR A 1 80 ? -25.547 -46.281 -15.469 1 79.81 80 TYR A N 1
ATOM 540 C CA . TYR A 1 80 ? -25.281 -47.062 -14.273 1 79.81 80 TYR A CA 1
ATOM 541 C C . TYR A 1 80 ? -25.453 -46.219 -13.008 1 79.81 80 TYR A C 1
ATOM 543 O O . TYR A 1 80 ? -25.688 -46.781 -11.93 1 79.81 80 TYR A O 1
ATOM 551 N N . VAL A 1 81 ? -25.312 -44.906 -13.188 1 80.56 81 VAL A N 1
ATOM 552 C CA . VAL A 1 81 ? -25.469 -43.969 -12.078 1 80.56 81 VAL A CA 1
ATOM 553 C C . VAL A 1 81 ? -26.562 -42.969 -12.398 1 80.56 81 VAL A C 1
ATOM 555 O O . VAL A 1 81 ? -26.641 -42.469 -13.516 1 80.56 81 VAL A O 1
ATOM 558 N N . GLU A 1 82 ? -27.453 -42.812 -11.539 1 79.56 82 GLU A N 1
ATOM 559 C CA . GLU A 1 82 ? -28.547 -41.875 -11.742 1 79.56 82 GLU A CA 1
ATOM 560 C C . GLU A 1 82 ? -28.078 -40.438 -11.594 1 79.56 82 GLU A C 1
ATOM 562 O O . GLU A 1 82 ? -27.656 -40.031 -10.508 1 79.56 82 GLU A O 1
ATOM 567 N N . THR A 1 83 ? -27.938 -39.812 -12.75 1 83.88 83 THR A N 1
ATOM 568 C CA . THR A 1 83 ? -27.516 -38.406 -12.727 1 83.88 83 THR A CA 1
ATOM 569 C C . THR A 1 83 ? -28.422 -37.562 -13.594 1 83.88 83 THR A C 1
ATOM 571 O O . THR A 1 83 ? -29.266 -38.062 -14.328 1 83.88 83 THR A O 1
ATOM 574 N N . GLU A 1 84 ? -28.531 -36.281 -13.328 1 81.88 84 GLU A N 1
ATOM 575 C CA . GLU A 1 84 ? -29.281 -35.312 -14.125 1 81.88 84 GLU A CA 1
ATOM 576 C C . GLU A 1 84 ? -28.344 -34.344 -14.836 1 81.88 84 GLU A C 1
ATOM 578 O O . GLU A 1 84 ? -28.328 -33.156 -14.531 1 81.88 84 GLU A O 1
ATOM 583 N N . PRO A 1 85 ? -27.641 -35 -15.867 1 83.25 85 PRO A N 1
ATOM 584 C CA . PRO A 1 85 ? -26.672 -34.125 -16.547 1 83.25 85 PRO A CA 1
ATOM 585 C C . PRO A 1 85 ? -27.312 -33.156 -17.531 1 83.25 85 PRO A C 1
ATOM 587 O O . PRO A 1 85 ? -28.406 -33.438 -18.047 1 83.25 85 PRO A O 1
ATOM 590 N N . ASP A 1 86 ? -26.75 -32.062 -17.688 1 84.81 86 ASP A N 1
ATOM 591 C CA . ASP A 1 86 ? -27.156 -31.125 -18.719 1 84.81 86 ASP A CA 1
ATOM 592 C C . ASP A 1 86 ? -26.672 -31.547 -20.094 1 84.81 86 ASP A C 1
ATOM 594 O O . ASP A 1 86 ? -25.891 -32.5 -20.219 1 84.81 86 ASP A O 1
ATOM 598 N N . ALA A 1 87 ? -27.156 -30.891 -21.062 1 82 87 ALA A N 1
ATOM 599 C CA . ALA A 1 87 ? -26.828 -31.266 -22.438 1 82 87 ALA A CA 1
ATOM 600 C C . ALA A 1 87 ? -25.359 -30.984 -22.75 1 82 87 ALA A C 1
ATOM 602 O O . ALA A 1 87 ? -24.75 -31.688 -23.562 1 82 87 ALA A O 1
ATOM 603 N N . SER A 1 88 ? -24.844 -29.953 -22.094 1 83.38 88 SER A N 1
ATOM 604 C CA . SER A 1 88 ? -23.438 -29.625 -22.328 1 83.38 88 SER A CA 1
ATOM 605 C C . SER A 1 88 ? -22.781 -29.078 -21.062 1 83.38 88 SER A C 1
ATOM 607 O O . SER A 1 88 ? -23.484 -28.594 -20.156 1 83.38 88 SER A O 1
ATOM 609 N N . ALA A 1 89 ? -21.547 -29.344 -20.906 1 81.06 89 ALA A N 1
ATOM 610 C CA . ALA A 1 89 ? -20.797 -28.859 -19.734 1 81.06 89 ALA A CA 1
ATOM 611 C C . ALA A 1 89 ? -20.656 -27.344 -19.781 1 81.06 89 ALA A C 1
ATOM 613 O O . ALA A 1 89 ? -20.391 -26.719 -18.75 1 81.06 89 ALA A O 1
ATOM 614 N N . GLY A 1 90 ? -20.906 -26.75 -20.938 1 78.62 90 GLY A N 1
ATOM 615 C CA . GLY A 1 90 ? -20.859 -25.297 -21.016 1 78.62 90 GLY A CA 1
ATOM 616 C C . GLY A 1 90 ? -19.578 -24.781 -21.656 1 78.62 90 GLY A C 1
ATOM 617 O O . GLY A 1 90 ? -18.594 -25.516 -21.766 1 78.62 90 GLY A O 1
ATOM 618 N N . LEU A 1 91 ? -19.516 -23.562 -22 1 76.44 91 LEU A N 1
ATOM 619 C CA . LEU A 1 91 ? -18.406 -22.953 -22.719 1 76.44 91 LEU A CA 1
ATOM 620 C C . LEU A 1 91 ? -17.203 -22.734 -21.797 1 76.44 91 LEU A C 1
ATOM 622 O O . LEU A 1 91 ? -16.062 -22.938 -22.203 1 76.44 91 LEU A O 1
ATOM 626 N N . ILE A 1 92 ? -17.453 -22.438 -20.641 1 75.75 92 ILE A N 1
ATOM 627 C CA . ILE A 1 92 ? -16.375 -22.156 -19.703 1 75.75 92 ILE A CA 1
ATOM 628 C C . ILE A 1 92 ? -15.609 -23.453 -19.375 1 75.75 92 ILE A C 1
ATOM 630 O O . ILE A 1 92 ? -14.375 -23.453 -19.359 1 75.75 92 ILE A O 1
ATOM 634 N N . ALA A 1 93 ? -16.391 -24.422 -19.203 1 81.69 93 ALA A N 1
ATOM 635 C CA . ALA A 1 93 ? -15.75 -25.703 -18.938 1 81.69 93 ALA A CA 1
ATOM 636 C C . ALA A 1 93 ? -14.969 -26.203 -20.156 1 81.69 93 ALA A C 1
ATOM 638 O O . ALA A 1 93 ? -13.906 -26.812 -20.016 1 81.69 93 ALA A O 1
ATOM 639 N N . SER A 1 94 ? -15.5 -25.875 -21.312 1 85.94 94 SER A N 1
ATOM 640 C CA . SER A 1 94 ? -14.836 -26.312 -22.531 1 85.94 94 SER A CA 1
ATOM 641 C C . SER A 1 94 ? -13.508 -25.594 -22.75 1 85.94 94 SER A C 1
ATOM 643 O O . SER A 1 94 ? -12.508 -26.203 -23.125 1 85.94 94 SER A O 1
ATOM 645 N N . VAL A 1 95 ? -13.57 -24.391 -22.438 1 83.19 95 VAL A N 1
ATOM 646 C CA . VAL A 1 95 ? -12.344 -23.609 -22.547 1 83.19 95 VAL A CA 1
ATOM 647 C C . VAL A 1 95 ? -11.359 -24.047 -21.469 1 83.19 95 VAL A C 1
ATOM 649 O O . VAL A 1 95 ? -10.148 -24.109 -21.703 1 83.19 95 VAL A O 1
ATOM 652 N N . GLY A 1 96 ? -11.883 -24.297 -20.375 1 82.62 96 GLY A N 1
ATOM 653 C CA . GLY A 1 96 ? -11.047 -24.766 -19.281 1 82.62 96 GLY A CA 1
ATOM 654 C C . GLY A 1 96 ? -10.344 -26.078 -19.594 1 82.62 96 GLY A C 1
ATOM 655 O O . GLY A 1 96 ? -9.211 -26.297 -19.156 1 82.62 96 GLY A O 1
ATOM 656 N N . ALA A 1 97 ? -10.984 -26.875 -20.328 1 86.5 97 ALA A N 1
ATOM 657 C CA . ALA A 1 97 ? -10.391 -28.156 -20.703 1 86.5 97 ALA A CA 1
ATOM 658 C C . ALA A 1 97 ? -9.438 -27.969 -21.891 1 86.5 97 ALA A C 1
ATOM 660 O O . ALA A 1 97 ? -8.445 -28.703 -22.016 1 86.5 97 ALA A O 1
ATOM 661 N N . ALA A 1 98 ? -9.758 -27.016 -22.656 1 87.31 98 ALA A N 1
ATOM 662 C CA . ALA A 1 98 ? -8.984 -26.812 -23.891 1 87.31 98 ALA A CA 1
ATOM 663 C C . ALA A 1 98 ? -7.59 -26.281 -23.578 1 87.31 98 ALA A C 1
ATOM 665 O O . ALA A 1 98 ? -6.609 -26.688 -24.203 1 87.31 98 ALA A O 1
ATOM 666 N N . VAL A 1 99 ? -7.496 -25.516 -22.625 1 84.38 99 VAL A N 1
ATOM 667 C CA . VAL A 1 99 ? -6.25 -24.812 -22.359 1 84.38 99 VAL A CA 1
ATOM 668 C C . VAL A 1 99 ? -5.191 -25.797 -21.875 1 84.38 99 VAL A C 1
ATOM 670 O O . VAL A 1 99 ? -4.098 -25.875 -22.438 1 84.38 99 VAL A O 1
ATOM 673 N N . PRO A 1 100 ? -5.473 -26.578 -20.906 1 86.06 100 PRO A N 1
ATOM 674 C CA . PRO A 1 100 ? -4.441 -27.531 -20.5 1 86.06 100 PRO A CA 1
ATOM 675 C C . PRO A 1 100 ? -4.074 -28.531 -21.594 1 86.06 100 PRO A C 1
ATOM 677 O O . PRO A 1 100 ? -2.9 -28.875 -21.75 1 86.06 100 PRO A O 1
ATOM 680 N N . TRP A 1 101 ? -5.039 -28.969 -22.344 1 87.81 101 TRP A N 1
ATOM 681 C CA . TRP A 1 101 ? -4.75 -29.906 -23.422 1 87.81 101 TRP A CA 1
ATOM 682 C C . TRP A 1 101 ? -3.969 -29.234 -24.547 1 87.81 101 TRP A C 1
ATOM 684 O O . TRP A 1 101 ? -3.16 -29.875 -25.219 1 87.81 101 TRP A O 1
ATOM 694 N N . PHE A 1 102 ? -4.293 -27.969 -24.703 1 85 102 PHE A N 1
ATOM 695 C CA . PHE A 1 102 ? -3.512 -27.188 -25.641 1 85 102 PHE A CA 1
ATOM 696 C C . PHE A 1 102 ? -2.039 -27.172 -25.25 1 85 102 PHE A C 1
ATOM 698 O O . PHE A 1 102 ? -1.166 -27.406 -26.094 1 85 102 PHE A O 1
ATOM 705 N N . VAL A 1 103 ? -1.799 -27.047 -24.016 1 77.31 103 VAL A N 1
ATOM 706 C CA . VAL A 1 103 ? -0.435 -26.984 -23.5 1 77.31 103 VAL A CA 1
ATOM 707 C C . VAL A 1 103 ? 0.211 -28.359 -23.578 1 77.31 103 VAL A C 1
ATOM 709 O O . VAL A 1 103 ? 1.365 -28.5 -23.984 1 77.31 103 VAL A O 1
ATOM 712 N N . VAL A 1 104 ? -0.535 -29.438 -23.219 1 79.94 104 VAL A N 1
ATOM 713 C CA . VAL A 1 104 ? -0.036 -30.812 -23.234 1 79.94 104 VAL A CA 1
ATOM 714 C C . VAL A 1 104 ? 0.243 -31.25 -24.656 1 79.94 104 VAL A C 1
ATOM 716 O O . VAL A 1 104 ? 1.287 -31.844 -24.938 1 79.94 104 VAL A O 1
ATOM 719 N N . GLY A 1 105 ? -0.726 -30.969 -25.5 1 79.38 105 GLY A N 1
ATOM 720 C CA . GLY A 1 105 ? -0.541 -31.344 -26.891 1 79.38 105 GLY A CA 1
ATOM 721 C C . GLY A 1 105 ? 0.667 -30.688 -27.531 1 79.38 105 GLY A C 1
ATOM 722 O O . GLY A 1 105 ? 1.446 -31.359 -28.219 1 79.38 105 GLY A O 1
ATOM 723 N N . GLY A 1 106 ? 0.735 -29.5 -27.344 1 75.81 106 GLY A N 1
ATOM 724 C CA . GLY A 1 106 ? 1.887 -28.781 -27.859 1 75.81 106 GLY A CA 1
ATOM 725 C C . GLY A 1 106 ? 3.205 -29.281 -27.297 1 75.81 106 GLY A C 1
ATOM 726 O O . GLY A 1 106 ? 4.18 -29.453 -28.031 1 75.81 106 GLY A O 1
ATOM 727 N N . GLY A 1 107 ? 3.162 -29.609 -26.016 1 72.38 107 GLY A N 1
ATOM 728 C CA . GLY A 1 107 ? 4.367 -30.094 -25.359 1 72.38 107 GLY A CA 1
ATOM 729 C C . GLY A 1 107 ? 4.793 -31.469 -25.828 1 72.38 107 GLY A C 1
ATOM 730 O O . GLY A 1 107 ? 5.977 -31.703 -26.078 1 72.38 107 GLY A O 1
ATOM 731 N N . VAL A 1 108 ? 3.85 -32.375 -25.969 1 74.94 108 VAL A N 1
ATOM 732 C CA . VAL A 1 108 ? 4.125 -33.75 -26.359 1 74.94 108 VAL A CA 1
ATOM 733 C C . VAL A 1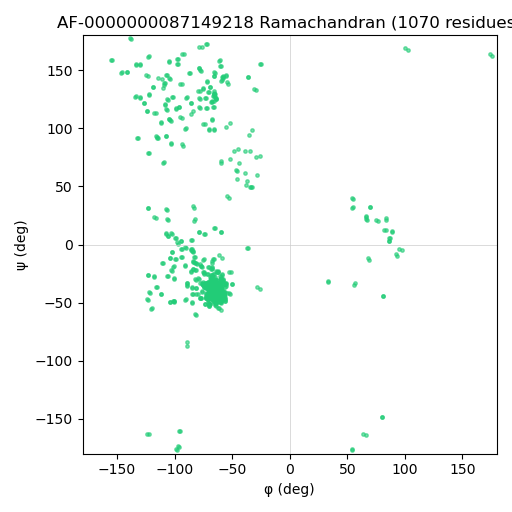 108 ? 4.617 -33.781 -27.812 1 74.94 108 VAL A C 1
ATOM 735 O O . VAL A 1 108 ? 5.621 -34.438 -28.109 1 74.94 108 VAL A O 1
ATOM 738 N N . VAL A 1 109 ? 3.938 -33.031 -28.609 1 73.31 109 VAL A N 1
ATOM 739 C CA . VAL A 1 109 ? 4.262 -33.094 -30.031 1 73.31 109 VAL A CA 1
ATOM 740 C C . VAL A 1 109 ? 5.59 -32.406 -30.297 1 73.31 109 VAL A C 1
ATOM 742 O O . VAL A 1 109 ? 6.398 -32.875 -31.109 1 73.31 109 VAL A O 1
ATOM 745 N N . SER A 1 110 ? 5.801 -31.453 -29.625 1 69.69 110 SER A N 1
ATOM 746 C CA . SER A 1 110 ? 7.035 -30.703 -29.859 1 69.69 110 SER A CA 1
ATOM 747 C C . SER A 1 110 ? 8.227 -31.375 -29.203 1 69.69 110 SER A C 1
ATOM 749 O O . SER A 1 110 ? 9.273 -31.547 -29.812 1 69.69 110 SER A O 1
ATOM 751 N N . GLN A 1 111 ? 8.047 -31.875 -27.938 1 63.59 111 GLN A N 1
ATOM 752 C CA . GLN A 1 111 ? 9.195 -32.312 -27.156 1 63.59 111 GLN A CA 1
ATOM 753 C C . GLN A 1 111 ? 9.336 -33.812 -27.172 1 63.59 111 GLN A C 1
ATOM 755 O O . GLN A 1 111 ? 10.43 -34.344 -27.391 1 63.59 111 GLN A O 1
ATOM 760 N N . THR A 1 112 ? 8.266 -34.469 -26.922 1 65 112 THR A N 1
ATOM 761 C CA . THR A 1 112 ? 8.344 -35.906 -26.844 1 65 112 THR A CA 1
ATOM 762 C C . THR A 1 112 ? 8.492 -36.531 -28.234 1 65 112 THR A C 1
ATOM 764 O O . THR A 1 112 ? 9.312 -37.406 -28.453 1 65 112 THR A O 1
ATOM 767 N N . LEU A 1 113 ? 7.715 -35.781 -29.125 1 70.94 113 LEU A N 1
ATOM 768 C CA . LEU A 1 113 ? 7.754 -36.375 -30.469 1 70.94 113 LEU A CA 1
ATOM 769 C C . LEU A 1 113 ? 8.75 -35.625 -31.344 1 70.94 113 LEU A C 1
ATOM 771 O O . LEU A 1 113 ? 9.141 -36.094 -32.406 1 70.94 113 LEU A O 1
ATOM 775 N N . GLY A 1 114 ? 9.25 -34.438 -30.922 1 66.44 114 GLY A N 1
ATOM 776 C CA . GLY A 1 114 ? 10.344 -33.719 -31.547 1 66.44 114 GLY A CA 1
ATOM 777 C C . GLY A 1 114 ? 9.938 -33 -32.812 1 66.44 114 GLY A C 1
ATOM 778 O O . GLY A 1 114 ? 10.75 -32.844 -33.75 1 66.44 114 GLY A O 1
ATOM 779 N N . PHE A 1 115 ? 8.68 -32.719 -33.062 1 70 115 PHE A N 1
ATOM 780 C CA . PHE A 1 115 ? 8.227 -32.125 -34.312 1 70 115 PHE A CA 1
ATOM 781 C C . PHE A 1 115 ? 8.43 -30.609 -34.281 1 70 115 PHE A C 1
ATOM 783 O O . PHE A 1 115 ? 7.777 -29.875 -35.031 1 70 115 PHE A O 1
ATOM 790 N N . GLY A 1 116 ? 9.289 -30.062 -33.469 1 64.25 116 GLY A N 1
ATOM 791 C CA . GLY A 1 116 ? 9.648 -28.656 -33.438 1 64.25 116 GLY A CA 1
ATOM 792 C C . GLY A 1 116 ? 8.492 -27.75 -33.062 1 64.25 116 GLY A C 1
ATOM 793 O O . GLY A 1 116 ? 7.477 -28.203 -32.531 1 64.25 116 GLY A O 1
ATOM 794 N N . THR A 1 117 ? 8.617 -26.406 -33.344 1 67.94 117 THR A N 1
ATOM 795 C CA . THR A 1 117 ? 7.652 -25.391 -32.938 1 67.94 117 THR A CA 1
ATOM 796 C C . THR A 1 117 ? 6.383 -25.5 -33.781 1 67.94 117 THR A C 1
ATOM 798 O O . THR A 1 117 ? 5.273 -25.406 -33.25 1 67.94 117 THR A O 1
ATOM 801 N N . VAL A 1 118 ? 6.574 -25.656 -35 1 71.56 118 VAL A N 1
ATOM 802 C CA . VAL A 1 118 ? 5.418 -25.734 -35.875 1 71.56 118 VAL A CA 1
ATOM 803 C C . VAL A 1 118 ? 4.602 -26.984 -35.531 1 71.56 118 VAL A C 1
ATOM 805 O O . VAL A 1 118 ? 3.373 -26.922 -35.438 1 71.56 118 VAL A O 1
ATOM 808 N N . GLY A 1 119 ? 5.242 -28.125 -35.438 1 76.25 119 GLY A N 1
ATOM 809 C CA . GLY A 1 119 ? 4.535 -29.328 -35 1 76.25 119 GLY A CA 1
ATOM 810 C C . GLY A 1 119 ? 3.873 -29.172 -33.656 1 76.25 119 GLY A C 1
ATOM 811 O O . GLY A 1 119 ? 2.77 -29.672 -33.438 1 76.25 119 GLY A O 1
ATOM 812 N N . GLY A 1 120 ? 4.457 -28.453 -32.844 1 79.19 120 GLY A N 1
ATOM 813 C CA . GLY A 1 120 ? 3.916 -28.203 -31.531 1 79.19 120 GLY A CA 1
ATOM 814 C C . GLY A 1 120 ? 2.617 -27.422 -31.547 1 79.19 120 GLY A C 1
ATOM 815 O O . GLY A 1 120 ? 1.688 -27.734 -30.797 1 79.19 120 GLY A O 1
ATOM 816 N N . VAL A 1 121 ? 2.629 -26.438 -32.438 1 81.06 121 VAL A N 1
ATOM 817 C CA . VAL A 1 121 ? 1.417 -25.641 -32.531 1 81.06 121 VAL A CA 1
ATOM 818 C C . VAL A 1 121 ? 0.269 -26.5 -33.062 1 81.06 121 VAL A C 1
ATOM 820 O O . VAL A 1 121 ? -0.863 -26.391 -32.562 1 81.06 121 VAL A O 1
ATOM 823 N N . VAL A 1 122 ? 0.636 -27.266 -34 1 84.12 122 VAL A N 1
ATOM 824 C CA . VAL A 1 122 ? -0.383 -28.141 -34.562 1 84.12 122 VAL A CA 1
ATOM 825 C C . VAL A 1 122 ? -0.856 -29.125 -33.5 1 84.12 122 VAL A C 1
ATOM 827 O O . VAL A 1 122 ? -2.057 -29.375 -33.375 1 84.12 122 VAL A O 1
ATOM 830 N N . GLY A 1 123 ? 0.016 -29.672 -32.812 1 85.12 123 GLY A N 1
ATOM 831 C CA . GLY A 1 123 ? -0.343 -30.562 -31.734 1 85.12 123 GLY A CA 1
ATOM 832 C C . GLY A 1 123 ? -1.176 -29.875 -30.656 1 85.12 123 GLY A C 1
ATOM 833 O O . GLY A 1 123 ? -2.109 -30.484 -30.125 1 85.12 123 GLY A O 1
ATOM 834 N N . ALA A 1 124 ? -0.842 -28.688 -30.375 1 86.5 124 ALA A N 1
ATOM 835 C CA . ALA A 1 124 ? -1.579 -27.906 -29.391 1 86.5 124 ALA A CA 1
ATOM 836 C C . ALA A 1 124 ? -3.021 -27.688 -29.828 1 86.5 124 ALA A C 1
ATOM 838 O O . ALA A 1 124 ? -3.955 -27.875 -29.047 1 86.5 124 ALA A O 1
ATOM 839 N N . VAL A 1 125 ? -3.119 -27.328 -31.078 1 88.38 125 VAL A N 1
ATOM 840 C CA . VAL A 1 125 ? -4.445 -27.016 -31.594 1 88.38 125 VAL A CA 1
ATOM 841 C C . VAL A 1 125 ? -5.289 -28.281 -31.656 1 88.38 125 VAL A C 1
ATOM 843 O O . VAL A 1 125 ? -6.48 -28.266 -31.328 1 88.38 125 VAL A O 1
ATOM 846 N N . ILE A 1 126 ? -4.664 -29.297 -32 1 89.94 126 ILE A N 1
ATOM 847 C CA . ILE A 1 126 ? -5.398 -30.547 -32.125 1 89.94 126 ILE A CA 1
ATOM 848 C C . ILE A 1 126 ? -5.809 -31.031 -30.734 1 89.94 126 ILE A C 1
ATOM 850 O O . ILE A 1 126 ? -6.977 -31.359 -30.5 1 89.94 126 ILE A O 1
ATOM 854 N N . ALA A 1 127 ? -4.863 -31.078 -29.875 1 90.56 127 ALA A N 1
ATOM 855 C CA . ALA A 1 127 ? -5.164 -31.547 -28.531 1 90.56 127 ALA A CA 1
ATOM 856 C C . ALA A 1 127 ? -6.133 -30.609 -27.812 1 90.56 127 ALA A C 1
ATOM 858 O O . ALA A 1 127 ? -7.055 -31.062 -27.125 1 90.56 127 ALA A O 1
ATOM 859 N N . GLY A 1 128 ? -5.844 -29.391 -27.938 1 91.06 128 GLY A N 1
ATOM 860 C CA . GLY A 1 128 ? -6.762 -28.422 -27.359 1 91.06 128 GLY A CA 1
ATOM 861 C C . GLY A 1 128 ? -8.156 -28.484 -27.969 1 91.06 128 GLY A C 1
ATOM 862 O O . GLY A 1 128 ? -9.156 -28.406 -27.25 1 91.06 128 GLY A O 1
ATOM 863 N N . GLY A 1 129 ? -8.188 -28.531 -29.234 1 90.62 129 GLY A N 1
ATOM 864 C CA . GLY A 1 129 ? -9.469 -28.688 -29.906 1 90.62 129 GLY A CA 1
ATOM 865 C C . GLY A 1 129 ? -10.234 -29.922 -29.469 1 90.62 129 GLY A C 1
ATOM 866 O O . GLY A 1 129 ? -11.445 -29.859 -29.25 1 90.62 129 GLY A O 1
ATOM 867 N N . LEU A 1 130 ? -9.539 -31 -29.344 1 90.5 130 LEU A N 1
ATOM 868 C CA . LEU A 1 130 ? -10.156 -32.219 -28.875 1 90.5 130 LEU A CA 1
ATOM 869 C C . LEU A 1 130 ? -10.664 -32.094 -27.453 1 90.5 130 LEU A C 1
ATOM 871 O O . LEU A 1 130 ? -11.711 -32.625 -27.094 1 90.5 130 LEU A O 1
ATOM 875 N N . GLY A 1 131 ? -9.805 -31.422 -26.703 1 90.94 131 GLY A N 1
ATOM 876 C CA . GLY A 1 131 ? -10.266 -31.125 -25.359 1 90.94 131 GLY A CA 1
ATOM 877 C C . GLY A 1 131 ? -11.523 -30.281 -25.328 1 90.94 131 GLY A C 1
ATOM 878 O O . GLY A 1 131 ? -12.43 -30.547 -24.531 1 90.94 131 GLY A O 1
ATOM 879 N N . PHE A 1 132 ? -11.523 -29.328 -26.156 1 90.56 132 PHE A N 1
ATOM 880 C CA . PHE A 1 132 ? -12.688 -28.453 -26.266 1 90.56 132 PHE A CA 1
ATOM 881 C C . PHE A 1 132 ? -13.914 -29.234 -26.719 1 90.56 132 PHE A C 1
ATOM 883 O O . PHE A 1 132 ? -14.969 -29.172 -26.094 1 90.56 132 PHE A O 1
ATOM 890 N N . VAL A 1 133 ? -13.812 -29.938 -27.828 1 90.12 133 VAL A N 1
ATOM 891 C CA . VAL A 1 133 ? -14.922 -30.688 -28.406 1 90.12 133 VAL A CA 1
ATOM 892 C C . VAL A 1 133 ? -15.352 -31.812 -27.469 1 90.12 133 VAL A C 1
ATOM 894 O O . VAL A 1 133 ? -16.547 -32.094 -27.344 1 90.12 133 VAL A O 1
ATOM 897 N N . GLY A 1 134 ? -14.414 -32.375 -26.828 1 91.38 134 GLY A N 1
ATOM 898 C CA . GLY A 1 134 ? -14.711 -33.438 -25.891 1 91.38 134 GLY A CA 1
ATOM 899 C C . GLY A 1 134 ? -15.484 -32.969 -24.672 1 91.38 134 GLY A C 1
ATOM 900 O O . GLY A 1 134 ? -16.125 -33.781 -23.984 1 91.38 134 GLY A O 1
ATOM 901 N N . THR A 1 135 ? -15.406 -31.734 -24.422 1 89.06 135 THR A N 1
ATOM 902 C CA . THR A 1 135 ? -16.109 -31.188 -23.281 1 89.06 135 THR A CA 1
ATOM 903 C C . THR A 1 135 ? -17.406 -30.5 -23.719 1 89.06 135 THR A C 1
ATOM 905 O O . THR A 1 135 ? -18.406 -30.547 -23.016 1 89.06 135 THR A O 1
ATOM 908 N N . ALA A 1 136 ? -17.453 -29.969 -24.906 1 87.75 136 ALA A N 1
ATOM 909 C CA . ALA A 1 136 ? -18.562 -29.141 -25.344 1 87.75 136 ALA A CA 1
ATOM 910 C C . ALA A 1 136 ? -19.672 -29.984 -25.984 1 87.75 136 ALA A C 1
ATOM 912 O O . ALA A 1 136 ? -20.844 -29.641 -25.891 1 87.75 136 ALA A O 1
ATOM 913 N N . VAL A 1 137 ? -19.344 -31.047 -26.641 1 84.69 137 VAL A N 1
ATOM 914 C CA . VAL A 1 137 ? -20.297 -31.75 -27.5 1 84.69 137 VAL A CA 1
ATOM 915 C C . VAL A 1 137 ? -21.031 -32.812 -26.703 1 84.69 137 VAL A C 1
ATOM 917 O O . VAL A 1 137 ? -22.266 -32.906 -26.734 1 84.69 137 VAL A O 1
ATOM 920 N N . PRO A 1 138 ? -20.312 -33.531 -26 1 86.5 138 PRO A N 1
ATOM 921 C CA . PRO A 1 138 ? -21.031 -34.562 -25.25 1 86.5 138 PRO A CA 1
ATOM 922 C C . PRO A 1 138 ? -21.828 -34 -24.078 1 86.5 138 PRO A C 1
ATOM 924 O O . PRO A 1 138 ? -21.703 -32.812 -23.781 1 86.5 138 PRO A O 1
ATOM 927 N N . ARG A 1 139 ? -22.562 -34.938 -23.547 1 87.38 139 ARG A N 1
ATOM 928 C CA . ARG A 1 139 ? -23.344 -34.562 -22.375 1 87.38 139 ARG A CA 1
ATOM 929 C C . ARG A 1 139 ? -22.438 -34.125 -21.234 1 87.38 139 ARG A C 1
ATOM 931 O O . ARG A 1 139 ? -21.266 -34.469 -21.203 1 87.38 139 ARG A O 1
ATOM 938 N N . GLU A 1 140 ? -22.953 -33.406 -20.359 1 89 140 GLU A N 1
ATOM 939 C CA . GLU A 1 140 ? -22.203 -32.812 -19.25 1 89 140 GLU A CA 1
ATOM 940 C C . GLU A 1 140 ? -21.453 -33.875 -18.453 1 89 140 GLU A C 1
ATOM 942 O O . GLU A 1 140 ? -20.359 -33.656 -17.969 1 89 140 GLU A O 1
ATOM 947 N N . ASP A 1 141 ? -22 -35.031 -18.297 1 88.25 141 ASP A N 1
ATOM 948 C CA . ASP A 1 141 ? -21.375 -36.094 -17.5 1 88.25 141 ASP A CA 1
ATOM 949 C C . ASP A 1 141 ? -20.062 -36.562 -18.125 1 88.25 141 ASP A C 1
ATOM 951 O O . ASP A 1 141 ? -19.047 -36.688 -17.438 1 88.25 141 ASP A O 1
ATOM 955 N N . VAL A 1 142 ? -20.078 -36.688 -19.391 1 89.62 142 VAL A N 1
ATOM 956 C CA . VAL A 1 142 ? -18.875 -37.125 -20.094 1 89.62 142 VAL A CA 1
ATOM 957 C C . VAL A 1 142 ? -17.984 -35.906 -20.359 1 89.62 142 VAL A C 1
ATOM 959 O O . VAL A 1 142 ? -16.766 -35.969 -20.234 1 89.62 142 VAL A O 1
ATOM 962 N N . GLY A 1 143 ? -18.562 -34.875 -20.641 1 89.81 143 GLY A N 1
ATOM 963 C CA . GLY A 1 143 ? -17.812 -33.688 -21 1 89.81 143 GLY A CA 1
ATOM 964 C C . GLY A 1 143 ? -17.047 -33.094 -19.828 1 89.81 143 GLY A C 1
ATOM 965 O O . GLY A 1 143 ? -15.969 -32.531 -20.016 1 89.81 143 GLY A O 1
ATOM 966 N N . SER A 1 144 ? -17.547 -33.25 -18.703 1 88.81 144 SER A N 1
ATOM 967 C CA . SER A 1 144 ? -16.922 -32.625 -17.531 1 88.81 144 SER A CA 1
ATOM 968 C C . SER A 1 144 ? -15.977 -33.625 -16.844 1 88.81 144 SER A C 1
ATOM 970 O O . SER A 1 144 ? -15.266 -33.25 -15.898 1 88.81 144 SER A O 1
ATOM 972 N N . THR A 1 145 ? -15.914 -34.844 -17.297 1 90.75 145 THR A N 1
ATOM 973 C CA . THR A 1 145 ? -15.148 -35.844 -16.547 1 90.75 145 THR A CA 1
ATOM 974 C C . THR A 1 145 ? -14.078 -36.469 -17.422 1 90.75 145 THR A C 1
ATOM 976 O O . THR A 1 145 ? -12.898 -36.5 -17.062 1 90.75 145 THR A O 1
ATOM 979 N N . VAL A 1 146 ? -14.406 -36.875 -18.578 1 90.94 146 VAL A N 1
ATOM 980 C CA . VAL A 1 146 ? -13.516 -37.719 -19.375 1 90.94 146 VAL A CA 1
ATOM 981 C C . VAL A 1 146 ? -12.32 -36.906 -19.859 1 90.94 146 VAL A C 1
ATOM 983 O O . VAL A 1 146 ? -11.172 -37.344 -19.719 1 90.94 146 VAL A O 1
ATOM 986 N N . PRO A 1 147 ? -12.531 -35.75 -20.453 1 91.56 147 PRO A N 1
ATOM 987 C CA . PRO A 1 147 ? -11.344 -35 -20.875 1 91.56 147 PRO A CA 1
ATOM 988 C C . PRO A 1 147 ? -10.438 -34.625 -19.703 1 91.56 147 PRO A C 1
ATOM 990 O O . PRO A 1 147 ? -9.211 -34.625 -19.844 1 91.56 147 PRO A O 1
ATOM 993 N N . LEU A 1 148 ? -10.969 -34.312 -18.625 1 91.25 148 LEU A N 1
ATOM 994 C CA . LEU A 1 148 ? -10.203 -33.969 -17.438 1 91.25 148 LEU A CA 1
ATOM 995 C C . LEU A 1 148 ? -9.531 -35.188 -16.828 1 91.25 148 LEU A C 1
ATOM 997 O O . LEU A 1 148 ? -8.383 -35.125 -16.391 1 91.25 148 LEU A O 1
ATOM 1001 N N . GLY A 1 149 ? -10.32 -36.219 -16.797 1 93.06 149 GLY A N 1
ATOM 1002 C CA . GLY A 1 149 ? -9.734 -37.469 -16.312 1 93.06 149 GLY A CA 1
ATOM 1003 C C . GLY A 1 149 ? -8.555 -37.938 -17.141 1 93.06 149 GLY A C 1
ATOM 1004 O O . GLY A 1 149 ? -7.562 -38.406 -16.594 1 93.06 149 GLY A O 1
ATOM 1005 N N . ALA A 1 150 ? -8.727 -37.781 -18.375 1 93.44 150 ALA A N 1
ATOM 1006 C CA . ALA A 1 150 ? -7.629 -38.125 -19.266 1 93.44 150 ALA A CA 1
ATOM 1007 C C . ALA A 1 150 ? -6.402 -37.25 -19.016 1 93.44 150 ALA A C 1
ATOM 1009 O O . ALA A 1 150 ? -5.27 -37.75 -19.094 1 93.44 150 ALA A O 1
ATOM 1010 N N . LEU A 1 151 ? -6.617 -36.062 -18.781 1 92.75 151 LEU A N 1
ATOM 1011 C CA . LEU A 1 151 ? -5.516 -35.156 -18.469 1 92.75 151 LEU A CA 1
ATOM 1012 C C . LEU A 1 151 ? -4.805 -35.562 -17.188 1 92.75 151 LEU A C 1
ATOM 1014 O O . LEU A 1 151 ? -3.572 -35.562 -17.141 1 92.75 151 LEU A O 1
ATOM 1018 N N . LEU A 1 152 ? -5.562 -35.844 -16.188 1 94.94 152 LEU A N 1
ATOM 1019 C CA . LEU A 1 152 ? -4.984 -36.281 -14.93 1 94.94 152 LEU A CA 1
ATOM 1020 C C . LEU A 1 152 ? -4.184 -37.594 -15.109 1 94.94 152 LEU A C 1
ATOM 1022 O O . LEU A 1 152 ? -3.074 -37.719 -14.586 1 94.94 152 LEU A O 1
ATOM 1026 N N . ALA A 1 153 ? -4.77 -38.469 -15.844 1 93.88 153 ALA A N 1
ATOM 1027 C CA . ALA A 1 153 ? -4.094 -39.719 -16.109 1 93.88 153 ALA A CA 1
ATOM 1028 C C . ALA A 1 153 ? -2.807 -39.5 -16.906 1 93.88 153 ALA A C 1
ATOM 1030 O O . ALA A 1 153 ? -1.806 -40.188 -16.672 1 93.88 153 ALA A O 1
ATOM 1031 N N . PHE A 1 154 ? -2.926 -38.594 -17.781 1 90.75 154 PHE A N 1
ATOM 1032 C CA . PHE A 1 154 ? -1.746 -38.312 -18.578 1 90.75 154 PHE A CA 1
ATOM 1033 C C . PHE A 1 154 ? -0.63 -37.75 -17.719 1 90.75 154 PHE A C 1
ATOM 1035 O O . PHE A 1 154 ? 0.514 -38.188 -17.781 1 90.75 154 PHE A O 1
ATOM 1042 N N . VAL A 1 155 ? -0.898 -36.75 -16.953 1 90.75 155 VAL A N 1
ATOM 1043 C CA . VAL A 1 155 ? 0.096 -36.094 -16.078 1 90.75 155 VAL A CA 1
ATOM 1044 C C . VAL A 1 155 ? 0.641 -37.125 -15.094 1 90.75 155 VAL A C 1
ATOM 1046 O O . VAL A 1 155 ? 1.847 -37.188 -14.836 1 90.75 155 VAL A O 1
ATOM 1049 N N . GLY A 1 156 ? -0.263 -37.906 -14.602 1 93.38 156 GLY A N 1
ATOM 1050 C CA . GLY A 1 156 ? 0.172 -38.969 -13.711 1 93.38 156 GLY A CA 1
ATOM 1051 C C . GLY A 1 156 ? 1.109 -39.969 -14.383 1 93.38 156 GLY A C 1
ATOM 1052 O O . GLY A 1 156 ? 2.105 -40.375 -13.781 1 93.38 156 GLY A O 1
ATOM 1053 N N . ALA A 1 157 ? 0.804 -40.312 -15.539 1 91 157 ALA A N 1
ATOM 1054 C CA . ALA A 1 157 ? 1.643 -41.25 -16.281 1 91 157 ALA A CA 1
ATOM 1055 C C . ALA A 1 157 ? 3.025 -40.656 -16.547 1 91 157 ALA A C 1
ATOM 1057 O O . ALA A 1 157 ? 4.027 -41.375 -16.531 1 91 157 ALA A O 1
ATOM 1058 N N . VAL A 1 158 ? 3.031 -39.406 -16.797 1 87.25 158 VAL A N 1
ATOM 1059 C CA . VAL A 1 158 ? 4.297 -38.719 -17.031 1 87.25 158 VAL A CA 1
ATOM 1060 C C . VAL A 1 158 ? 5.168 -38.812 -15.781 1 87.25 158 VAL A C 1
ATOM 1062 O O . VAL A 1 158 ? 6.387 -39 -15.875 1 87.25 158 VAL A O 1
ATOM 1065 N N . PHE A 1 159 ? 4.586 -38.688 -14.672 1 90.69 159 PHE A N 1
ATOM 1066 C CA . PHE A 1 159 ? 5.32 -38.812 -13.414 1 90.69 159 PHE A CA 1
ATOM 1067 C C . PHE A 1 159 ? 5.766 -40.25 -13.172 1 90.69 159 PHE A C 1
ATOM 1069 O O . PHE A 1 159 ? 6.895 -40.469 -12.75 1 90.69 159 PHE A O 1
ATOM 1076 N N . LEU A 1 160 ? 4.934 -41.188 -13.5 1 91.06 160 LEU A N 1
ATOM 1077 C CA . LEU A 1 160 ? 5.199 -42.594 -13.227 1 91.06 160 LEU A CA 1
ATOM 1078 C C . LEU A 1 160 ? 6.297 -43.125 -14.141 1 91.06 160 LEU A C 1
ATOM 1080 O O . LEU A 1 160 ? 7.07 -44 -13.742 1 91.06 160 LEU A O 1
ATOM 1084 N N . THR A 1 161 ? 6.355 -42.625 -15.305 1 87.12 161 THR A N 1
ATOM 1085 C CA . THR A 1 161 ? 7.348 -43.094 -16.266 1 87.12 161 THR A CA 1
ATOM 1086 C C . THR A 1 161 ? 8.695 -42.438 -16.016 1 87.12 161 THR A C 1
ATOM 1088 O O . THR A 1 161 ? 9.719 -42.875 -16.562 1 87.12 161 THR A O 1
ATOM 1091 N N . GLY A 1 162 ? 8.727 -41.281 -15.195 1 82.06 162 GLY A N 1
ATOM 1092 C CA . GLY A 1 162 ? 9.961 -40.594 -14.898 1 82.06 162 GLY A CA 1
ATOM 1093 C C . GLY A 1 162 ? 10.344 -39.562 -15.961 1 82.06 162 GLY A C 1
ATOM 1094 O O . GLY A 1 162 ? 11.477 -39.062 -15.977 1 82.06 162 GLY A O 1
ATOM 1095 N N . THR A 1 163 ? 9.453 -39.438 -16.922 1 78.69 163 THR A N 1
ATOM 1096 C CA . THR A 1 163 ? 9.734 -38.406 -17.906 1 78.69 163 THR A CA 1
ATOM 1097 C C . THR A 1 163 ? 10 -37.062 -17.219 1 78.69 163 THR A C 1
ATOM 1099 O O . THR A 1 163 ? 10.891 -36.312 -17.625 1 78.69 163 THR A O 1
ATOM 1102 N N . ILE A 1 164 ? 9.172 -36.844 -16.234 1 81.19 164 ILE A N 1
ATOM 1103 C CA . ILE A 1 164 ? 9.438 -35.719 -15.32 1 81.19 164 ILE A CA 1
ATOM 1104 C C . ILE A 1 164 ? 9.703 -36.281 -13.922 1 81.19 164 ILE A C 1
ATOM 1106 O O . ILE A 1 164 ? 8.766 -36.562 -13.172 1 81.19 164 ILE A O 1
ATOM 1110 N N . GLY A 1 165 ? 10.938 -36.469 -13.711 1 78.88 165 GLY A N 1
ATOM 1111 C CA . GLY A 1 165 ? 11.359 -36.938 -12.406 1 78.88 165 GLY A CA 1
ATOM 1112 C C . GLY A 1 165 ? 11.867 -35.844 -11.5 1 78.88 165 GLY A C 1
ATOM 1113 O O . GLY A 1 165 ? 11.758 -34.656 -11.828 1 78.88 165 GLY A O 1
ATOM 1114 N N . PRO A 1 166 ? 12.336 -36.188 -10.328 1 80.69 166 PRO A N 1
ATOM 1115 C CA . PRO A 1 166 ? 12.805 -35.219 -9.359 1 80.69 166 PRO A CA 1
ATOM 1116 C C . PRO A 1 166 ? 14 -34.406 -9.867 1 80.69 166 PRO A C 1
ATOM 1118 O O . PRO A 1 166 ? 14.234 -33.281 -9.406 1 80.69 166 PRO A O 1
ATOM 1121 N N . ALA A 1 167 ? 14.773 -34.875 -10.805 1 78.88 167 ALA A N 1
ATOM 1122 C CA . ALA A 1 167 ? 15.961 -34.188 -11.305 1 78.88 167 ALA A CA 1
ATOM 1123 C C . ALA A 1 167 ? 15.672 -33.469 -12.617 1 78.88 167 ALA A C 1
ATOM 1125 O O . ALA A 1 167 ? 16.594 -32.969 -13.266 1 78.88 167 ALA A O 1
ATOM 1126 N N . TRP A 1 168 ? 14.398 -33.5 -12.977 1 78 168 TRP A N 1
ATOM 1127 C CA . TRP A 1 168 ? 14.039 -32.875 -14.242 1 78 168 TRP A CA 1
ATOM 1128 C C . TRP A 1 168 ? 14.297 -31.359 -14.203 1 78 168 TRP A C 1
ATOM 1130 O O . TRP A 1 168 ? 14.023 -30.703 -13.195 1 78 168 TRP A O 1
ATOM 1140 N N . LEU A 1 169 ? 15.055 -30.812 -15.117 1 73.56 169 LEU A N 1
ATOM 1141 C CA . LEU A 1 169 ? 15.359 -29.391 -15.273 1 73.56 169 LEU A CA 1
ATOM 1142 C C . LEU A 1 169 ? 15.055 -28.922 -16.688 1 73.56 169 LEU A C 1
ATOM 1144 O O . LEU A 1 169 ? 15.344 -29.625 -17.656 1 73.56 169 LEU A O 1
ATOM 1148 N N . TRP A 1 170 ? 14.18 -27.953 -16.656 1 69.94 170 TRP A N 1
ATOM 1149 C CA . TRP A 1 170 ? 13.961 -27.312 -17.953 1 69.94 170 TRP A CA 1
ATOM 1150 C C . TRP A 1 170 ? 14.852 -26.094 -18.109 1 69.94 170 TRP A C 1
ATOM 1152 O O . TRP A 1 170 ? 14.539 -25.016 -17.594 1 69.94 170 TRP A O 1
ATOM 1162 N N . ASP A 1 171 ? 16.094 -26.281 -18.578 1 61.75 171 ASP A N 1
ATOM 1163 C CA . ASP A 1 171 ? 17.078 -25.234 -18.781 1 61.75 171 ASP A CA 1
ATOM 1164 C C . ASP A 1 171 ? 17 -24.656 -20.188 1 61.75 171 ASP A C 1
ATOM 1166 O O . ASP A 1 171 ? 17.172 -25.391 -21.172 1 61.75 171 ASP A O 1
ATOM 1170 N N . LEU A 1 172 ? 16.375 -23.562 -20.359 1 55.41 172 LEU A N 1
ATOM 1171 C CA . LEU A 1 172 ? 16.25 -22.969 -21.688 1 55.41 172 LEU A CA 1
ATOM 1172 C C . LEU A 1 172 ? 17.625 -22.562 -22.219 1 55.41 172 LEU A C 1
ATOM 1174 O O . LEU A 1 172 ? 17.734 -22.141 -23.375 1 55.41 172 LEU A O 1
ATOM 1178 N N . GLY A 1 173 ? 18.766 -23.078 -21.531 1 52.34 173 GLY A N 1
ATOM 1179 C CA . GLY A 1 173 ? 20.125 -22.953 -22.016 1 52.34 173 GLY A CA 1
ATOM 1180 C C . GLY A 1 173 ? 20.625 -21.531 -21.984 1 52.34 173 GLY A C 1
ATOM 1181 O O . GLY A 1 173 ? 21.766 -21.25 -22.375 1 52.34 173 GLY A O 1
ATOM 1182 N N . TRP A 1 174 ? 19.781 -20.547 -21.797 1 48.88 174 TRP A N 1
ATOM 1183 C CA . TRP A 1 174 ? 20.391 -19.219 -21.891 1 48.88 174 TRP A CA 1
ATOM 1184 C C . TRP A 1 174 ? 21.031 -18.812 -20.578 1 48.88 174 TRP A C 1
ATOM 1186 O O . TRP A 1 174 ? 20.547 -19.188 -19.5 1 48.88 174 TRP A O 1
ATOM 1196 N N . GLU A 1 175 ? 22.344 -18.625 -20.438 1 49.09 175 GLU A N 1
ATOM 1197 C CA . GLU A 1 175 ? 23.219 -18.359 -19.297 1 49.09 175 GLU A CA 1
ATOM 1198 C C . GLU A 1 175 ? 22.469 -17.609 -18.203 1 49.09 175 GLU A C 1
ATOM 1200 O O . GLU A 1 175 ? 22.703 -17.859 -17.016 1 49.09 175 GLU A O 1
ATOM 1205 N N . GLN A 1 176 ? 21.609 -16.734 -18.422 1 53 176 GLN A N 1
ATOM 1206 C CA . GLN A 1 176 ? 21.094 -15.867 -17.359 1 53 176 GLN A CA 1
ATOM 1207 C C . GLN A 1 176 ? 19.594 -16.078 -17.156 1 53 176 GLN A C 1
ATOM 1209 O O . GLN A 1 176 ? 18.922 -15.258 -16.547 1 53 176 GLN A O 1
ATOM 1214 N N . GLN A 1 177 ? 19.25 -17.312 -17.594 1 61.31 177 GLN A N 1
ATOM 1215 C CA . GLN A 1 177 ? 17.812 -17.484 -17.516 1 61.31 177 GLN A CA 1
ATOM 1216 C C . GLN A 1 177 ? 17.438 -18.484 -16.422 1 61.31 177 GLN A C 1
ATOM 1218 O O . GLN A 1 177 ? 18.203 -19.406 -16.141 1 61.31 177 GLN A O 1
ATOM 1223 N N . ALA A 1 178 ? 16.516 -18.125 -15.719 1 66 178 ALA A N 1
ATOM 1224 C CA . ALA A 1 178 ? 15.969 -19.047 -14.719 1 66 178 ALA A CA 1
ATOM 1225 C C . ALA A 1 178 ? 15.461 -20.328 -15.367 1 66 178 ALA A C 1
ATOM 1227 O O . ALA A 1 178 ? 15.305 -20.391 -16.594 1 66 178 ALA A O 1
ATOM 1228 N N . SER A 1 179 ? 15.695 -21.438 -14.664 1 71.06 179 SER A N 1
ATOM 1229 C CA . SER A 1 179 ? 15.203 -22.734 -15.109 1 71.06 179 SER A CA 1
ATOM 1230 C C . SER A 1 179 ? 14.039 -23.203 -14.242 1 71.06 179 SER A C 1
ATOM 1232 O O . SER A 1 179 ? 13.898 -22.766 -13.102 1 71.06 179 SER A O 1
ATOM 1234 N N . ILE A 1 180 ? 13.102 -23.906 -14.891 1 72.31 180 ILE A N 1
ATOM 1235 C CA . ILE A 1 180 ? 12.023 -24.516 -14.125 1 72.31 180 ILE A CA 1
ATOM 1236 C C . ILE A 1 180 ? 12.469 -25.875 -13.602 1 72.31 180 ILE A C 1
ATOM 1238 O O . ILE A 1 180 ? 12.953 -26.719 -14.367 1 72.31 180 ILE A O 1
ATOM 1242 N N . THR A 1 181 ? 12.422 -26.016 -12.336 1 75.44 181 THR A N 1
ATOM 1243 C CA . THR A 1 181 ? 12.844 -27.266 -11.719 1 75.44 181 THR A CA 1
ATOM 1244 C C . THR A 1 181 ? 11.641 -28.156 -11.414 1 75.44 181 THR A C 1
ATOM 1246 O O . THR A 1 181 ? 10.5 -27.688 -11.445 1 75.44 181 THR A O 1
ATOM 1249 N N . ALA A 1 182 ? 11.867 -29.391 -11.258 1 81.56 182 ALA A N 1
ATOM 1250 C CA . ALA A 1 182 ? 10.828 -30.344 -10.867 1 81.56 182 ALA A CA 1
ATOM 1251 C C . ALA A 1 182 ? 10.211 -29.953 -9.523 1 81.56 182 ALA A C 1
ATOM 1253 O O . ALA A 1 182 ? 9.039 -30.25 -9.273 1 81.56 182 ALA A O 1
ATOM 1254 N N . GLU A 1 183 ? 10.992 -29.266 -8.766 1 78.19 183 GLU A N 1
ATOM 1255 C CA . GLU A 1 183 ? 10.516 -28.859 -7.449 1 78.19 183 GLU A CA 1
ATOM 1256 C C . GLU A 1 183 ? 9.383 -27.844 -7.559 1 78.19 183 GLU A C 1
ATOM 1258 O O . GLU A 1 183 ? 8.578 -27.703 -6.637 1 78.19 183 GLU A O 1
ATOM 1263 N N . PHE A 1 184 ? 9.391 -27.297 -8.711 1 81 184 PHE A N 1
ATOM 1264 C CA . PHE A 1 184 ? 8.305 -26.344 -8.938 1 81 184 PHE A CA 1
ATOM 1265 C C . PHE A 1 184 ? 7.195 -26.984 -9.766 1 81 184 PHE A C 1
ATOM 1267 O O . PHE A 1 184 ? 6.023 -26.906 -9.398 1 81 184 PHE A O 1
ATOM 1274 N N . LEU A 1 185 ? 7.52 -27.562 -10.773 1 81.06 185 LEU A N 1
ATOM 1275 C CA . LEU A 1 185 ? 6.555 -28.016 -11.766 1 81.06 185 LEU A CA 1
ATOM 1276 C C . LEU A 1 185 ? 5.695 -29.156 -11.219 1 81.06 185 LEU A C 1
ATOM 1278 O O . LEU A 1 185 ? 4.48 -29.172 -11.43 1 81.06 185 LEU A O 1
ATOM 1282 N N . VAL A 1 186 ? 6.297 -30.078 -10.547 1 86.94 186 VAL A N 1
ATOM 1283 C CA . VAL A 1 186 ? 5.578 -31.266 -10.102 1 86.94 186 VAL A CA 1
ATOM 1284 C C . VAL A 1 186 ? 4.492 -30.859 -9.102 1 86.94 186 VAL A C 1
ATOM 1286 O O . VAL A 1 186 ? 3.32 -31.203 -9.289 1 86.94 186 VAL A O 1
ATOM 1289 N N . PRO A 1 187 ? 4.859 -30.109 -8.125 1 86.75 187 PRO A N 1
ATOM 1290 C CA . PRO A 1 187 ? 3.801 -29.734 -7.188 1 86.75 187 PRO A CA 1
ATOM 1291 C C . PRO A 1 187 ? 2.754 -28.812 -7.82 1 86.75 187 PRO A C 1
ATOM 1293 O O . PRO A 1 187 ? 1.562 -28.953 -7.531 1 86.75 187 PRO A O 1
ATOM 1296 N N . VAL A 1 188 ? 3.137 -27.969 -8.688 1 84.81 188 VAL A N 1
ATOM 1297 C CA . VAL A 1 188 ? 2.195 -27.031 -9.297 1 84.81 188 VAL A CA 1
ATOM 1298 C C . VAL A 1 188 ? 1.243 -27.797 -10.219 1 84.81 188 VAL A C 1
ATOM 1300 O O . VAL A 1 188 ? 0.036 -27.531 -10.219 1 84.81 188 VAL A O 1
ATOM 1303 N N . ALA A 1 189 ? 1.773 -28.656 -10.992 1 86.75 189 ALA A N 1
ATOM 1304 C CA . ALA A 1 189 ? 0.942 -29.484 -11.867 1 86.75 189 ALA A CA 1
ATOM 1305 C C . ALA A 1 189 ? -0.016 -30.344 -11.062 1 86.75 189 ALA A C 1
ATOM 1307 O O . ALA A 1 189 ? -1.179 -30.516 -11.438 1 86.75 189 ALA A O 1
ATOM 1308 N N . THR A 1 190 ? 0.518 -30.875 -10.008 1 89.81 190 THR A N 1
ATOM 1309 C CA . THR A 1 190 ? -0.319 -31.688 -9.141 1 89.81 190 THR A CA 1
ATOM 1310 C C . THR A 1 190 ? -1.422 -30.859 -8.5 1 89.81 190 THR A C 1
ATOM 1312 O O . THR A 1 190 ? -2.564 -31.312 -8.383 1 89.81 190 THR A O 1
ATOM 1315 N N . LEU A 1 191 ? -1.044 -29.703 -8.109 1 86.69 191 LEU A N 1
ATOM 1316 C CA . LEU A 1 191 ? -2.033 -28.812 -7.512 1 86.69 191 LEU A CA 1
ATOM 1317 C C . LEU A 1 191 ? -3.129 -28.469 -8.508 1 86.69 191 LEU A C 1
ATOM 1319 O O . LEU A 1 191 ? -4.316 -28.5 -8.172 1 86.69 191 LEU A O 1
ATOM 1323 N N . PHE A 1 192 ? -2.744 -28.141 -9.633 1 86.12 192 PHE A N 1
ATOM 1324 C CA . PHE A 1 192 ? -3.699 -27.797 -10.688 1 86.12 192 PHE A CA 1
ATOM 1325 C C . PHE A 1 192 ? -4.621 -28.969 -10.977 1 86.12 192 PHE A C 1
ATOM 1327 O O . PHE A 1 192 ? -5.844 -28.812 -11.039 1 86.12 192 PHE A O 1
ATOM 1334 N N . CYS A 1 193 ? -4.078 -30.125 -11.133 1 89.62 193 CYS A N 1
ATOM 1335 C CA . CYS A 1 193 ? -4.844 -31.328 -11.438 1 89.62 193 CYS A CA 1
ATOM 1336 C C . CYS A 1 193 ? -5.75 -31.703 -10.266 1 89.62 193 CYS A C 1
ATOM 1338 O O . CYS A 1 193 ? -6.875 -32.156 -10.477 1 89.62 193 CYS A O 1
ATOM 1340 N N . ALA A 1 194 ? -5.219 -31.531 -9.109 1 87.31 194 ALA A N 1
ATOM 1341 C CA . ALA A 1 194 ? -6.027 -31.844 -7.93 1 87.31 194 ALA A CA 1
ATOM 1342 C C . ALA A 1 194 ? -7.242 -30.922 -7.844 1 87.31 194 ALA A C 1
ATOM 1344 O O . ALA A 1 194 ? -8.344 -31.359 -7.512 1 87.31 194 ALA A O 1
ATOM 1345 N N . LEU A 1 195 ? -6.988 -29.719 -8.211 1 84.88 195 LEU A N 1
ATOM 1346 C CA . LEU A 1 195 ? -8.094 -28.781 -8.18 1 84.88 195 LEU A CA 1
ATOM 1347 C C . LEU A 1 195 ? -9.102 -29.078 -9.281 1 84.88 195 LEU A C 1
ATOM 1349 O O . LEU A 1 195 ? -10.312 -29.078 -9.039 1 84.88 195 LEU A O 1
ATOM 1353 N N . TYR A 1 196 ? -8.57 -29.25 -10.391 1 86.69 196 TYR A N 1
ATOM 1354 C CA . TYR A 1 196 ? -9.422 -29.562 -11.539 1 86.69 196 TYR A CA 1
ATOM 1355 C C . TYR A 1 196 ? -10.156 -30.875 -11.328 1 86.69 196 TYR A C 1
ATOM 1357 O O . TYR A 1 196 ? -11.352 -30.984 -11.625 1 86.69 196 TYR A O 1
ATOM 1365 N N . GLY A 1 197 ? -9.461 -31.875 -10.898 1 87.12 197 GLY A N 1
ATOM 1366 C CA . GLY A 1 197 ? -10.07 -33.156 -10.586 1 87.12 197 GLY A CA 1
ATOM 1367 C C . GLY A 1 197 ? -11.086 -33.062 -9.461 1 87.12 197 GLY A C 1
ATOM 1368 O O . GLY A 1 197 ? -12.125 -33.719 -9.5 1 87.12 197 GLY A O 1
ATOM 1369 N N . GLY A 1 198 ? -10.742 -32.281 -8.492 1 86.19 198 GLY A N 1
ATOM 1370 C CA . GLY A 1 198 ? -11.695 -32.062 -7.422 1 86.19 198 GLY A CA 1
ATOM 1371 C C . GLY A 1 198 ? -12.984 -31.406 -7.887 1 86.19 198 GLY A C 1
ATOM 1372 O O . GLY A 1 198 ? -14.07 -31.75 -7.41 1 86.19 198 GLY A O 1
ATOM 1373 N N . TRP A 1 199 ? -12.797 -30.516 -8.781 1 87.5 199 TRP A N 1
ATOM 1374 C CA . TRP A 1 199 ? -13.961 -29.875 -9.383 1 87.5 199 TRP A CA 1
ATOM 1375 C C . TRP A 1 199 ? -14.852 -30.891 -10.094 1 87.5 199 TRP A C 1
ATOM 1377 O O . TRP A 1 199 ? -16.062 -30.922 -9.883 1 87.5 199 TRP A O 1
ATOM 1387 N N . ALA A 1 200 ? -14.328 -31.766 -10.875 1 88.12 200 ALA A N 1
ATOM 1388 C CA . ALA A 1 200 ? -15.07 -32.781 -11.625 1 88.12 200 ALA A CA 1
ATOM 1389 C C . ALA A 1 200 ? -15.672 -33.812 -10.688 1 88.12 200 ALA A C 1
ATOM 1391 O O . ALA A 1 200 ? -16.797 -34.25 -10.883 1 88.12 200 ALA A O 1
ATOM 1392 N N . ALA A 1 201 ? -14.891 -34.125 -9.727 1 88.12 201 ALA A N 1
ATOM 1393 C CA . ALA A 1 201 ? -15.375 -35.125 -8.758 1 88.12 201 ALA A CA 1
ATOM 1394 C C . ALA A 1 201 ? -16.547 -34.562 -7.953 1 88.12 201 ALA A C 1
ATOM 1396 O O . ALA A 1 201 ? -17.5 -35.281 -7.652 1 88.12 201 ALA A O 1
ATOM 1397 N N . ALA A 1 202 ? -16.453 -33.375 -7.629 1 87.38 202 ALA A N 1
ATOM 1398 C CA . ALA A 1 202 ? -17.531 -32.75 -6.879 1 87.38 202 ALA A CA 1
ATOM 1399 C C . ALA A 1 202 ? -18.797 -32.656 -7.723 1 87.38 202 ALA A C 1
ATOM 1401 O O . ALA A 1 202 ? -19.906 -32.812 -7.207 1 87.38 202 ALA A O 1
ATOM 1402 N N . LYS A 1 203 ? -18.625 -32.344 -8.953 1 86.44 203 LYS A N 1
ATOM 1403 C CA . LYS A 1 203 ? -19.766 -32.344 -9.859 1 86.44 203 LYS A CA 1
ATOM 1404 C C . LYS A 1 203 ? -20.438 -33.719 -9.922 1 86.44 203 LYS A C 1
ATOM 1406 O O . LYS A 1 203 ? -21.656 -33.812 -9.961 1 86.44 203 LYS A O 1
ATOM 1411 N N . ALA A 1 204 ? -19.609 -34.656 -10 1 83.81 204 ALA A N 1
ATOM 1412 C CA . ALA A 1 204 ? -20.125 -36.031 -10.047 1 83.81 204 ALA A CA 1
ATOM 1413 C C . ALA A 1 204 ? -20.828 -36.406 -8.742 1 83.81 204 ALA A C 1
ATOM 1415 O O . ALA A 1 204 ? -21.859 -37.062 -8.758 1 83.81 204 ALA A O 1
ATOM 1416 N N . TYR A 1 205 ? -20.219 -35.938 -7.723 1 83.94 205 TYR A N 1
ATOM 1417 C CA . TYR A 1 205 ? -20.828 -36.188 -6.418 1 83.94 205 TYR A CA 1
ATOM 1418 C C . TYR A 1 205 ? -22.203 -35.562 -6.324 1 83.94 205 TYR A C 1
ATOM 1420 O O . TYR A 1 205 ? -23.109 -36.094 -5.68 1 83.94 205 TYR A O 1
ATOM 1428 N N . GLY A 1 206 ? -22.375 -34.469 -6.953 1 84.19 206 GLY A N 1
ATOM 1429 C CA . GLY A 1 206 ? -23.641 -33.781 -6.969 1 84.19 206 GLY A CA 1
ATOM 1430 C C . GLY A 1 206 ? -24.578 -34.281 -8.055 1 84.19 206 GLY A C 1
ATOM 1431 O O . GLY A 1 206 ? -25.688 -33.75 -8.227 1 84.19 206 GLY A O 1
ATOM 1432 N N . ARG A 1 207 ? -24.234 -35.281 -8.797 1 83.06 207 ARG A N 1
ATOM 1433 C CA . ARG A 1 207 ? -25.047 -35.906 -9.828 1 83.06 207 ARG A CA 1
ATOM 1434 C C . ARG A 1 207 ? -25.234 -35 -11.031 1 83.06 207 ARG A C 1
ATOM 1436 O O . ARG A 1 207 ? -26.312 -34.969 -11.625 1 83.06 207 ARG A O 1
ATOM 1443 N N . PHE A 1 208 ? -24.172 -34.188 -11.266 1 82.62 208 PHE A N 1
ATOM 1444 C CA . PHE A 1 208 ? -24.125 -33.281 -12.406 1 82.62 208 PHE A CA 1
ATOM 1445 C C . PHE A 1 208 ? -25.344 -32.375 -12.438 1 82.62 208 PHE A C 1
ATOM 1447 O O . PHE A 1 208 ? -26.062 -32.25 -11.445 1 82.62 208 PHE A O 1
ATOM 1454 N N . GLY A 1 209 ? -25.531 -31.547 -13.398 1 78.69 209 GLY A N 1
ATOM 1455 C CA . GLY A 1 209 ? -26.641 -30.609 -13.453 1 78.69 209 GLY A CA 1
ATOM 1456 C C . GLY A 1 209 ? -26.422 -29.375 -12.602 1 78.69 209 GLY A C 1
ATOM 1457 O O . GLY A 1 209 ? -25.297 -28.906 -12.445 1 78.69 209 GLY A O 1
ATOM 1458 N N . ALA A 1 210 ? -27.469 -28.906 -12.133 1 75.25 210 ALA A N 1
ATOM 1459 C CA . ALA A 1 210 ? -27.391 -27.672 -11.352 1 75.25 210 ALA A CA 1
ATOM 1460 C C . ALA A 1 210 ? -26.719 -27.922 -10.008 1 75.25 210 ALA A C 1
ATOM 1462 O O . ALA A 1 210 ? -25.875 -27.141 -9.578 1 75.25 210 ALA A O 1
ATOM 1463 N N . ARG A 1 211 ? -27.094 -29 -9.445 1 77.44 211 ARG A N 1
ATOM 1464 C CA . ARG A 1 211 ? -26.484 -29.328 -8.156 1 77.44 211 ARG A CA 1
ATOM 1465 C C . ARG A 1 211 ? -25 -29.625 -8.312 1 77.44 211 ARG A C 1
ATOM 1467 O O . ARG A 1 211 ? -24.188 -29.234 -7.48 1 77.44 211 ARG A O 1
ATOM 1474 N N . GLY A 1 212 ? -24.672 -30.359 -9.32 1 79 212 GLY A N 1
ATOM 1475 C CA . GLY A 1 212 ? -23.266 -30.672 -9.578 1 79 212 GLY A CA 1
ATOM 1476 C C . GLY A 1 212 ? -22.438 -29.422 -9.844 1 79 212 GLY A C 1
ATOM 1477 O O . GLY A 1 212 ? -21.312 -29.312 -9.336 1 79 212 GLY A O 1
ATOM 1478 N N . ARG A 1 213 ? -22.969 -28.609 -10.555 1 76.31 213 ARG A N 1
ATOM 1479 C CA . ARG A 1 213 ? -22.25 -27.391 -10.859 1 76.31 213 ARG A CA 1
ATOM 1480 C C . ARG A 1 213 ? -22.062 -26.531 -9.609 1 76.31 213 ARG A C 1
ATOM 1482 O O . ARG A 1 213 ? -21.016 -25.891 -9.445 1 76.31 213 ARG A O 1
ATOM 1489 N N . HIS A 1 214 ? -23.047 -26.609 -8.812 1 74.25 214 HIS A N 1
ATOM 1490 C CA . HIS A 1 214 ? -22.922 -25.891 -7.551 1 74.25 214 HIS A CA 1
ATOM 1491 C C . HIS A 1 214 ? -21.828 -26.484 -6.672 1 74.25 214 HIS A C 1
ATOM 1493 O O . HIS A 1 214 ? -21.031 -25.766 -6.086 1 74.25 214 HIS A O 1
ATOM 1499 N N . MET A 1 215 ? -21.859 -27.719 -6.648 1 77.19 215 MET A N 1
ATOM 1500 C CA . MET A 1 215 ? -20.859 -28.391 -5.809 1 77.19 215 MET A CA 1
ATOM 1501 C C . MET A 1 215 ? -19.453 -28.188 -6.371 1 77.19 215 MET A C 1
ATOM 1503 O O . MET A 1 215 ? -18.5 -28.016 -5.617 1 77.19 215 MET A O 1
ATOM 1507 N N . GLY A 1 216 ? -19.375 -28.234 -7.617 1 76.19 216 GLY A N 1
ATOM 1508 C CA . GLY A 1 216 ? -18.078 -27.984 -8.242 1 76.19 216 GLY A CA 1
ATOM 1509 C C . GLY A 1 216 ? -17.547 -26.578 -7.969 1 76.19 216 GLY A C 1
ATOM 1510 O O . GLY A 1 216 ? -16.375 -26.422 -7.621 1 76.19 216 GLY A O 1
ATOM 1511 N N . ALA A 1 217 ? -18.391 -25.703 -8.125 1 71.38 217 ALA A N 1
ATOM 1512 C CA . ALA A 1 217 ? -18 -24.328 -7.863 1 71.38 217 ALA A CA 1
ATOM 1513 C C . ALA A 1 217 ? -17.625 -24.125 -6.395 1 71.38 217 ALA A C 1
ATOM 1515 O O . ALA A 1 217 ? -16.656 -23.438 -6.078 1 71.38 217 ALA A O 1
ATOM 1516 N N . TYR A 1 218 ? -18.328 -24.766 -5.598 1 70.12 218 TYR A N 1
ATOM 1517 C CA . TYR A 1 218 ? -18.078 -24.672 -4.164 1 70.12 218 TYR A CA 1
ATOM 1518 C C . TYR A 1 218 ? -16.688 -25.219 -3.822 1 70.12 218 TYR A C 1
ATOM 1520 O O . TYR A 1 218 ? -15.953 -24.594 -3.055 1 70.12 218 TYR A O 1
ATOM 1528 N N . VAL A 1 219 ? -16.422 -26.312 -4.383 1 73.69 219 VAL A N 1
ATOM 1529 C CA . VAL A 1 219 ? -15.133 -26.922 -4.082 1 73.69 219 VAL A CA 1
ATOM 1530 C C . VAL A 1 219 ? -14 -26.031 -4.574 1 73.69 219 VAL A C 1
ATOM 1532 O O . VAL A 1 219 ? -13.008 -25.828 -3.865 1 73.69 219 VAL A O 1
ATOM 1535 N N . LEU A 1 220 ? -14.117 -25.453 -5.73 1 70.19 220 LEU A N 1
ATOM 1536 C CA . LEU A 1 220 ? -13.07 -24.609 -6.293 1 70.19 220 LEU A CA 1
ATOM 1537 C C . LEU A 1 220 ? -12.875 -23.359 -5.453 1 70.19 220 LEU A C 1
ATOM 1539 O O . LEU A 1 220 ? -11.742 -22.969 -5.16 1 70.19 220 LEU A O 1
ATOM 1543 N N . VAL A 1 221 ? -13.938 -22.844 -5.078 1 68.31 221 VAL A N 1
ATOM 1544 C CA . VAL A 1 221 ? -13.875 -21.578 -4.348 1 68.31 221 VAL A CA 1
ATOM 1545 C C . VAL A 1 221 ? -13.359 -21.828 -2.932 1 68.31 221 VAL A C 1
ATOM 1547 O O . VAL A 1 221 ? -12.578 -21.031 -2.4 1 68.31 221 VAL A O 1
ATOM 1550 N N . TYR A 1 222 ? -13.789 -22.938 -2.434 1 70.88 222 TYR A N 1
ATOM 1551 C CA . TYR A 1 222 ? -13.328 -23.281 -1.094 1 70.88 222 TYR A CA 1
ATOM 1552 C C . TYR A 1 222 ? -11.828 -23.562 -1.087 1 70.88 222 TYR A C 1
ATOM 1554 O O . TYR A 1 222 ? -11.109 -23.125 -0.189 1 70.88 222 TYR A O 1
ATOM 1562 N N . LEU A 1 223 ? -11.398 -24.234 -2.049 1 71.62 223 LEU A N 1
ATOM 1563 C CA . LEU A 1 223 ? -9.977 -24.562 -2.137 1 71.62 223 LEU A CA 1
ATOM 1564 C C . LEU A 1 223 ? -9.156 -23.297 -2.363 1 71.62 223 LEU A C 1
ATOM 1566 O O . LEU A 1 223 ? -8.047 -23.156 -1.829 1 71.62 223 LEU A O 1
ATOM 1570 N N . ASN A 1 224 ? -9.727 -22.484 -3.107 1 70.06 224 ASN A N 1
ATOM 1571 C CA . ASN A 1 224 ? -9.047 -21.203 -3.324 1 70.06 224 ASN A CA 1
ATOM 1572 C C . ASN A 1 224 ? -8.93 -20.406 -2.031 1 70.06 224 ASN A C 1
ATOM 1574 O O . ASN A 1 224 ? -7.863 -19.891 -1.714 1 70.06 224 ASN A O 1
ATOM 1578 N N . ALA A 1 225 ? -10 -20.312 -1.347 1 71.19 225 ALA A N 1
ATOM 1579 C CA . ALA A 1 225 ? -9.984 -19.594 -0.077 1 71.19 225 ALA A CA 1
ATOM 1580 C C . ALA A 1 225 ? -9.023 -20.234 0.912 1 71.19 225 ALA A C 1
ATOM 1582 O O . ALA A 1 225 ? -8.281 -19.547 1.613 1 71.19 225 ALA A O 1
ATOM 1583 N N . LEU A 1 226 ? -9.047 -21.531 0.87 1 73.69 226 LEU A N 1
ATOM 1584 C CA . LEU A 1 226 ? -8.148 -22.25 1.765 1 73.69 226 LEU A CA 1
ATOM 1585 C C . LEU A 1 226 ? -6.691 -22 1.389 1 73.69 226 LEU A C 1
ATOM 1587 O O . LEU A 1 226 ? -5.828 -21.922 2.262 1 73.69 226 LEU A O 1
ATOM 1591 N N . SER A 1 227 ? -6.441 -21.922 0.146 1 71.81 227 SER A N 1
ATOM 1592 C CA . SER A 1 227 ? -5.082 -21.672 -0.322 1 71.81 227 SER A CA 1
ATOM 1593 C C . SER A 1 227 ? -4.582 -20.297 0.124 1 71.81 227 SER A C 1
ATOM 1595 O O . SER A 1 227 ? -3.404 -20.141 0.455 1 71.81 227 SER A O 1
ATOM 1597 N N . ILE A 1 228 ? -5.426 -19.391 0.087 1 71.12 228 ILE A N 1
ATOM 1598 C CA . ILE A 1 228 ? -5.043 -18.047 0.516 1 71.12 228 ILE A CA 1
ATOM 1599 C C . ILE A 1 228 ? -4.695 -18.062 2.002 1 71.12 228 ILE A C 1
ATOM 1601 O O . ILE A 1 228 ? -3.682 -17.484 2.414 1 71.12 228 ILE A O 1
ATOM 1605 N N . VAL A 1 229 ? -5.555 -18.719 2.793 1 75.19 229 VAL A N 1
ATOM 1606 C CA . VAL A 1 229 ? -5.316 -18.844 4.227 1 75.19 229 VAL A CA 1
ATOM 1607 C C . VAL A 1 229 ? -4.008 -19.594 4.473 1 75.19 229 VAL A C 1
ATOM 1609 O O . VAL A 1 229 ? -3.18 -19.172 5.277 1 75.19 229 VAL A O 1
ATOM 1612 N N . ALA A 1 230 ? -3.883 -20.625 3.717 1 74.25 230 ALA A N 1
ATOM 1613 C CA . ALA A 1 230 ? -2.68 -21.438 3.857 1 74.25 230 ALA A CA 1
ATOM 1614 C C . ALA A 1 230 ? -1.43 -20.641 3.502 1 74.25 230 ALA A C 1
ATOM 1616 O O . ALA A 1 230 ? -0.394 -20.781 4.156 1 74.25 230 ALA A O 1
ATOM 1617 N N . PHE A 1 231 ? -1.518 -19.891 2.488 1 75.44 231 PHE A N 1
ATOM 1618 C CA . PHE A 1 231 ? -0.372 -19.078 2.074 1 75.44 231 PHE A CA 1
ATOM 1619 C C . PHE A 1 231 ? 0.055 -18.125 3.188 1 75.44 231 PHE A C 1
ATOM 1621 O O . PHE A 1 231 ? 1.248 -17.984 3.457 1 75.44 231 PHE A O 1
ATOM 1628 N N . LEU A 1 232 ? -0.889 -17.484 3.777 1 74.88 232 LEU A N 1
ATOM 1629 C CA . LEU A 1 232 ? -0.552 -16.578 4.875 1 74.88 232 LEU A CA 1
ATOM 1630 C C . LEU A 1 232 ? 0.159 -17.344 5.996 1 74.88 232 LEU A C 1
ATOM 1632 O O . LEU A 1 232 ? 1.192 -16.891 6.496 1 74.88 232 LEU A O 1
ATOM 1636 N N . PHE A 1 233 ? -0.427 -18.469 6.332 1 78.19 233 PHE A N 1
ATOM 1637 C CA . PHE A 1 233 ? 0.136 -19.234 7.438 1 78.19 233 PHE A CA 1
ATOM 1638 C C . PHE A 1 233 ? 1.54 -19.734 7.098 1 78.19 233 PHE A C 1
ATOM 1640 O O . PHE A 1 233 ? 2.434 -19.703 7.945 1 78.19 233 PHE A O 1
ATOM 1647 N N . ILE A 1 234 ? 1.681 -20.125 5.879 1 79.06 234 ILE A N 1
ATOM 1648 C CA . ILE A 1 234 ? 2.982 -20.609 5.445 1 79.06 234 ILE A CA 1
ATOM 1649 C C . ILE A 1 234 ? 3.996 -19.469 5.449 1 79.06 234 ILE A C 1
ATOM 1651 O O . ILE A 1 234 ? 5.141 -19.641 5.875 1 79.06 234 ILE A O 1
ATOM 1655 N N . LEU A 1 235 ? 3.6 -18.359 4.949 1 80.62 235 LEU A N 1
ATOM 1656 C CA . LEU A 1 235 ? 4.488 -17.188 4.934 1 80.62 235 LEU A CA 1
ATOM 1657 C C . LEU A 1 235 ? 4.938 -16.828 6.344 1 80.62 235 LEU A C 1
ATOM 1659 O O . LEU A 1 235 ? 6.133 -16.656 6.594 1 80.62 235 LEU A O 1
ATOM 1663 N N . ILE A 1 236 ? 4.027 -16.797 7.246 1 83.25 236 ILE A N 1
ATOM 1664 C CA . ILE A 1 236 ? 4.336 -16.453 8.633 1 83.25 236 ILE A CA 1
ATOM 1665 C C . ILE A 1 236 ? 5.223 -17.516 9.25 1 83.25 236 ILE A C 1
ATOM 1667 O O . ILE A 1 236 ? 6.23 -17.219 9.891 1 83.25 236 ILE A O 1
ATOM 1671 N N . ALA A 1 237 ? 4.812 -18.766 9.008 1 81.62 237 ALA A N 1
ATOM 1672 C CA . ALA A 1 237 ? 5.574 -19.875 9.57 1 81.62 237 ALA A CA 1
ATOM 1673 C C . ALA A 1 237 ? 7 -19.891 9.023 1 81.62 237 ALA A C 1
ATOM 1675 O O . ALA A 1 237 ? 7.953 -20.141 9.766 1 81.62 237 ALA A O 1
ATOM 1676 N N . PHE A 1 238 ? 7.082 -19.688 7.785 1 82.44 238 PHE A N 1
ATOM 1677 C CA . PHE A 1 238 ? 8.398 -19.672 7.148 1 82.44 238 PHE A CA 1
ATOM 1678 C C . PHE A 1 238 ? 9.281 -18.594 7.758 1 82.44 238 PHE A C 1
ATOM 1680 O O . PHE A 1 238 ? 10.453 -18.844 8.07 1 82.44 238 PHE A O 1
ATOM 1687 N N . VAL A 1 239 ? 8.789 -17.438 7.949 1 85.88 239 VAL A N 1
ATOM 1688 C CA . VAL A 1 239 ? 9.562 -16.312 8.508 1 85.88 239 VAL A CA 1
ATOM 1689 C C . VAL A 1 239 ? 9.914 -16.609 9.961 1 85.88 239 VAL A C 1
ATOM 1691 O O . VAL A 1 239 ? 11.023 -16.312 10.406 1 85.88 239 VAL A O 1
ATOM 1694 N N . VAL A 1 240 ? 9.023 -17.234 10.664 1 87.12 240 VAL A N 1
ATOM 1695 C CA . VAL A 1 240 ? 9.242 -17.562 12.07 1 87.12 240 VAL A CA 1
ATOM 1696 C C . VAL A 1 240 ? 10.336 -18.625 12.188 1 87.12 240 VAL A C 1
ATOM 1698 O O . VAL A 1 240 ? 11.266 -18.484 12.992 1 87.12 240 VAL A O 1
ATOM 1701 N N . VAL A 1 241 ? 10.281 -19.625 11.352 1 85.75 241 VAL A N 1
ATOM 1702 C CA . VAL A 1 241 ? 11.234 -20.719 11.43 1 85.75 241 VAL A CA 1
ATOM 1703 C C . VAL A 1 241 ? 12.625 -20.234 11.031 1 85.75 241 VAL A C 1
ATOM 1705 O O . VAL A 1 241 ? 13.625 -20.609 11.656 1 85.75 241 VAL A O 1
ATOM 1708 N N . GLN A 1 242 ? 12.727 -19.438 10.062 1 86 242 GLN A N 1
ATOM 1709 C CA . GLN A 1 242 ? 14.016 -18.938 9.594 1 86 242 GLN A CA 1
ATOM 1710 C C . GLN A 1 242 ? 14.562 -17.859 10.531 1 86 242 GLN A C 1
ATOM 1712 O O . GLN A 1 242 ? 15.781 -17.703 10.656 1 86 242 GLN A O 1
ATOM 1717 N N . GLY A 1 243 ? 13.719 -17.094 11.094 1 90.38 243 GLY A N 1
ATOM 1718 C CA . GLY A 1 243 ? 14.148 -15.945 11.875 1 90.38 243 GLY A CA 1
ATOM 1719 C C . GLY A 1 243 ? 14.344 -16.25 13.344 1 90.38 243 GLY A C 1
ATOM 1720 O O . GLY A 1 243 ? 15.086 -15.562 14.039 1 90.38 243 GLY A O 1
ATOM 1721 N N . LEU A 1 244 ? 13.805 -17.344 13.875 1 90.56 244 LEU A N 1
ATOM 1722 C CA . LEU A 1 244 ? 13.797 -17.641 15.305 1 90.56 244 LEU A CA 1
ATOM 1723 C C . LEU A 1 244 ? 15.203 -17.938 15.805 1 90.56 244 LEU A C 1
ATOM 1725 O O . LEU A 1 244 ? 15.602 -17.469 16.875 1 90.56 244 LEU A O 1
ATOM 1729 N N . PRO A 1 245 ? 16.016 -18.688 15.039 1 86.81 245 PRO A N 1
ATOM 1730 C CA . PRO A 1 245 ? 17.375 -18.938 15.516 1 86.81 245 PRO A CA 1
ATOM 1731 C C . PRO A 1 245 ? 18.203 -17.656 15.68 1 86.81 245 PRO A C 1
ATOM 1733 O O . PRO A 1 245 ? 18.938 -17.516 16.656 1 86.81 245 PRO A O 1
ATOM 1736 N N . GLY A 1 246 ? 18.094 -16.734 14.766 1 84.94 246 GLY A N 1
ATOM 1737 C CA . GLY A 1 246 ? 18.781 -15.453 14.875 1 84.94 246 GLY A CA 1
ATOM 1738 C C . GLY A 1 246 ? 18.281 -14.594 16.016 1 84.94 246 GLY A C 1
ATOM 1739 O O . GLY A 1 246 ? 19.062 -13.945 16.703 1 84.94 246 GLY A O 1
ATOM 1740 N N . LEU A 1 247 ? 17.031 -14.648 16.25 1 88.31 247 LEU A N 1
ATOM 1741 C CA . LEU A 1 247 ? 16.406 -13.852 17.297 1 88.31 247 LEU A CA 1
ATOM 1742 C C . LEU A 1 247 ? 16.797 -14.367 18.688 1 88.31 247 LEU A C 1
ATOM 1744 O O . LEU A 1 247 ? 16.969 -13.578 19.625 1 88.31 247 LEU A O 1
ATOM 1748 N N . LEU A 1 248 ? 16.969 -15.688 18.781 1 86.44 248 LEU A N 1
ATOM 1749 C CA . LEU A 1 248 ? 17.188 -16.297 20.094 1 86.44 248 LEU A CA 1
ATOM 1750 C C . LEU A 1 248 ? 18.688 -16.438 20.359 1 86.44 248 LEU A C 1
ATOM 1752 O O . LEU A 1 248 ? 19.078 -16.906 21.438 1 86.44 248 LEU A O 1
ATOM 1756 N N . THR A 1 249 ? 19.375 -15.961 19.438 1 81.56 249 THR A N 1
ATOM 1757 C CA . THR A 1 249 ? 20.812 -16.047 19.656 1 81.56 249 THR A CA 1
ATOM 1758 C C . THR A 1 249 ? 21.234 -15.172 20.844 1 81.56 249 THR A C 1
ATOM 1760 O O . THR A 1 249 ? 20.953 -13.969 20.859 1 81.56 249 THR A O 1
ATOM 1763 N N . GLY A 1 250 ? 21.797 -15.805 21.891 1 78.94 250 GLY A N 1
ATOM 1764 C CA . GLY A 1 250 ? 22.312 -15.086 23.031 1 78.94 250 GLY A CA 1
ATOM 1765 C C . GLY A 1 250 ? 21.266 -14.797 24.094 1 78.94 250 GLY A C 1
ATOM 1766 O O . GLY A 1 250 ? 21.469 -13.969 24.969 1 78.94 250 GLY A O 1
ATOM 1767 N N . VAL A 1 251 ? 20.109 -15.328 23.891 1 85.19 251 VAL A N 1
ATOM 1768 C CA . VAL A 1 251 ? 19.031 -15.086 24.859 1 85.19 251 VAL A CA 1
ATOM 1769 C C . VAL A 1 251 ? 19.391 -15.719 26.203 1 85.19 251 VAL A C 1
ATOM 1771 O O . VAL A 1 251 ? 19.891 -16.844 26.25 1 85.19 251 VAL A O 1
ATOM 1774 N N . ARG A 1 252 ? 19.281 -14.922 27.281 1 82.69 252 ARG A N 1
ATOM 1775 C CA . ARG A 1 252 ? 19.516 -15.375 28.656 1 82.69 252 ARG A CA 1
ATOM 1776 C C . ARG A 1 252 ? 18.297 -15.094 29.531 1 82.69 252 ARG A C 1
ATOM 1778 O O . ARG A 1 252 ? 17.641 -14.07 29.375 1 82.69 252 ARG A O 1
ATOM 1785 N N . VAL A 1 253 ? 17.703 -15.992 29.984 1 79.19 253 VAL A N 1
ATOM 1786 C CA . VAL A 1 253 ? 16.562 -15.852 30.891 1 79.19 253 VAL A CA 1
ATOM 1787 C C . VAL A 1 253 ? 17.031 -15.984 32.344 1 79.19 253 VAL A C 1
ATOM 1789 O O . VAL A 1 253 ? 17.797 -16.891 32.656 1 79.19 253 VAL A O 1
ATOM 1792 N N . GLY A 1 254 ? 16.891 -15 33.219 1 74.81 254 GLY A N 1
ATOM 1793 C CA . GLY A 1 254 ? 17.25 -15 34.625 1 74.81 254 GLY A CA 1
ATOM 1794 C C . GLY A 1 254 ? 17.078 -13.656 35.281 1 74.81 254 GLY A C 1
ATOM 1795 O O . GLY A 1 254 ? 16.859 -12.648 34.625 1 74.81 254 GLY A O 1
ATOM 1796 N N . ALA A 1 255 ? 17.078 -13.742 36.531 1 68.06 255 ALA A N 1
ATOM 1797 C CA . ALA A 1 255 ? 16.938 -12.523 37.312 1 68.06 255 ALA A CA 1
ATOM 1798 C C . ALA A 1 255 ? 18.172 -11.633 37.156 1 68.06 255 ALA A C 1
ATOM 1800 O O . ALA A 1 255 ? 19.297 -12.117 37.219 1 68.06 255 ALA A O 1
ATOM 1801 N N . GLY A 1 256 ? 18.047 -10.289 36.688 1 63.34 256 GLY A N 1
ATOM 1802 C CA . GLY A 1 256 ? 19.141 -9.336 36.656 1 63.34 256 GLY A CA 1
ATOM 1803 C C . GLY A 1 256 ? 19.797 -9.258 35.281 1 63.34 256 GLY A C 1
ATOM 1804 O O . GLY A 1 256 ? 20.797 -8.562 35.094 1 63.34 256 GLY A O 1
ATOM 1805 N N . VAL A 1 257 ? 19.422 -10.078 34.312 1 63.41 257 VAL A N 1
ATOM 1806 C CA . VAL A 1 257 ? 20.141 -10.172 33.031 1 63.41 257 VAL A CA 1
ATOM 1807 C C . VAL A 1 257 ? 19.641 -9.102 32.062 1 63.41 257 VAL A C 1
ATOM 1809 O O . VAL A 1 257 ? 20.406 -8.586 31.25 1 63.41 257 VAL A O 1
ATOM 1812 N N . GLY A 1 258 ? 18.484 -8.609 32.219 1 63.09 258 GLY A N 1
ATOM 1813 C CA . GLY A 1 258 ? 17.906 -7.699 31.25 1 63.09 258 GLY A CA 1
ATOM 1814 C C . GLY A 1 258 ? 18.156 -6.238 31.578 1 63.09 258 GLY A C 1
ATOM 1815 O O . GLY A 1 258 ? 18.75 -5.918 32.594 1 63.09 258 GLY A O 1
ATOM 1816 N N . PRO A 1 259 ? 17.938 -5.418 30.562 1 65 259 PRO A N 1
ATOM 1817 C CA . PRO A 1 259 ? 18.141 -3.982 30.781 1 65 259 PRO A CA 1
ATOM 1818 C C . PRO A 1 259 ? 17.156 -3.385 31.781 1 65 259 PRO A C 1
ATOM 1820 O O . PRO A 1 259 ? 16.125 -3.982 32.062 1 65 259 PRO A O 1
ATOM 1823 N N . GLN A 1 260 ? 17.672 -2.393 32.562 1 59.81 260 GLN A N 1
ATOM 1824 C CA . GLN A 1 260 ? 16.812 -1.678 33.5 1 59.81 260 GLN A CA 1
ATOM 1825 C C . GLN A 1 260 ? 15.789 -0.824 32.75 1 59.81 260 GLN A C 1
ATOM 1827 O O . GLN A 1 260 ? 16.141 -0.061 31.859 1 59.81 260 GLN A O 1
ATOM 1832 N N . VAL A 1 261 ? 14.57 -1.291 32.812 1 59.5 261 VAL A N 1
ATOM 1833 C CA . VAL A 1 261 ? 13.484 -0.499 32.25 1 59.5 261 VAL A CA 1
ATOM 1834 C C . VAL A 1 261 ? 12.828 0.338 33.344 1 59.5 261 VAL A C 1
ATOM 1836 O O . VAL A 1 261 ? 12.664 -0.13 34.469 1 59.5 261 VAL A O 1
ATOM 1839 N N . PHE A 1 262 ? 12.531 1.563 33.031 1 53.53 262 PHE A N 1
ATOM 1840 C CA . PHE A 1 262 ? 11.891 2.496 33.969 1 53.53 262 PHE A CA 1
ATOM 1841 C C . PHE A 1 262 ? 12.688 2.619 35.25 1 53.53 262 PHE A C 1
ATOM 1843 O O . PHE A 1 262 ? 12.109 2.619 36.344 1 53.53 262 PHE A O 1
ATOM 1850 N N . GLY A 1 263 ? 14.039 2.639 35.125 1 54.16 263 GLY A N 1
ATOM 1851 C CA . GLY A 1 263 ? 14.914 2.934 36.25 1 54.16 263 GLY A CA 1
ATOM 1852 C C . GLY A 1 263 ? 15.148 1.739 37.156 1 54.16 263 GLY A C 1
ATOM 1853 O O . GLY A 1 263 ? 16.219 1.599 37.75 1 54.16 263 GLY A O 1
ATOM 1854 N N . SER A 1 264 ? 14.086 0.979 37.5 1 58.53 264 SER A N 1
ATOM 1855 C CA . SER A 1 264 ? 14.281 0.074 38.625 1 58.53 264 SER A CA 1
ATOM 1856 C C . SER A 1 264 ? 13.992 -1.371 38.219 1 58.53 264 SER A C 1
ATOM 1858 O O . SER A 1 264 ? 14.383 -2.303 38.938 1 58.53 264 SER A O 1
ATOM 1860 N N . PHE A 1 265 ? 13.172 -1.536 37.25 1 60.94 265 PHE A N 1
ATOM 1861 C CA . PHE A 1 265 ? 12.711 -2.902 37.031 1 60.94 265 PHE A CA 1
ATOM 1862 C C . PHE A 1 265 ? 13.562 -3.604 36 1 60.94 265 PHE A C 1
ATOM 1864 O O . PHE A 1 265 ? 13.711 -3.111 34.875 1 60.94 265 PHE A O 1
ATOM 1871 N N . GLU A 1 266 ? 14.352 -4.543 36.438 1 66.19 266 GLU A N 1
ATOM 1872 C CA . GLU A 1 266 ? 15.164 -5.359 35.531 1 66.19 266 GLU A CA 1
ATOM 1873 C C . GLU A 1 266 ? 14.32 -6.449 34.875 1 66.19 266 GLU A C 1
ATOM 1875 O O . GLU A 1 266 ? 13.68 -7.242 35.562 1 66.19 266 GLU A O 1
ATOM 1880 N N . LEU A 1 267 ? 14.203 -6.434 33.656 1 69 267 LEU A N 1
ATOM 1881 C CA . LEU A 1 267 ? 13.469 -7.465 32.938 1 69 267 LEU A CA 1
ATOM 1882 C C . LEU A 1 267 ? 14.156 -8.82 33.062 1 69 267 LEU A C 1
ATOM 1884 O O . LEU A 1 267 ? 15.383 -8.906 32.969 1 69 267 LEU A O 1
ATOM 1888 N N . PRO A 1 268 ? 13.453 -9.844 33.406 1 73.62 268 PRO A N 1
ATOM 1889 C CA . PRO A 1 268 ? 14.047 -11.172 33.594 1 73.62 268 PRO A CA 1
ATOM 1890 C C . PRO A 1 268 ? 14.422 -11.844 32.281 1 73.62 268 PRO A C 1
ATOM 1892 O O . PRO A 1 268 ? 14.641 -13.055 32.25 1 73.62 268 PRO A O 1
ATOM 1895 N N . VAL A 1 269 ? 14.344 -11.133 31.219 1 77.38 269 VAL A N 1
ATOM 1896 C CA . VAL A 1 269 ? 14.68 -11.727 29.938 1 77.38 269 VAL A CA 1
ATOM 1897 C C . VAL A 1 269 ? 15.586 -10.789 29.156 1 77.38 269 VAL A C 1
ATOM 1899 O O . VAL A 1 269 ? 15.383 -9.57 29.156 1 77.38 269 VAL A O 1
ATOM 1902 N N . TYR A 1 270 ? 16.703 -11.32 28.703 1 78.25 270 TYR A N 1
ATOM 1903 C CA . TYR A 1 270 ? 17.625 -10.57 27.859 1 78.25 270 TYR A CA 1
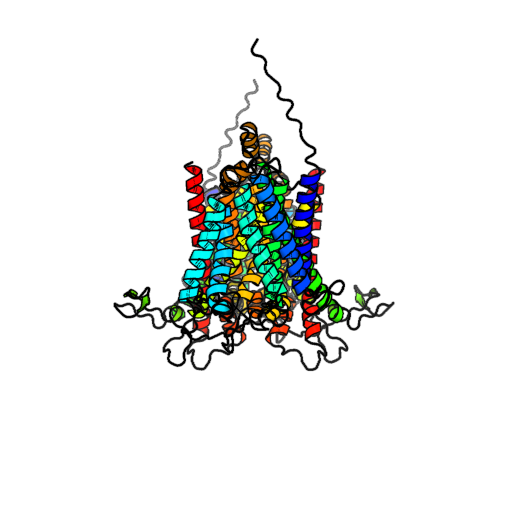ATOM 1904 C C . TYR A 1 270 ? 17.656 -11.141 26.438 1 78.25 270 TYR A C 1
ATOM 1906 O O . TYR A 1 270 ? 18.109 -12.266 26.234 1 78.25 270 TYR A O 1
ATOM 1914 N N . VAL A 1 271 ? 17.047 -10.477 25.547 1 83.88 271 VAL A N 1
ATOM 1915 C CA . VAL A 1 271 ? 17.094 -10.836 24.125 1 83.88 271 VAL A CA 1
ATOM 1916 C C . VAL A 1 271 ? 17.953 -9.844 23.359 1 83.88 271 VAL A C 1
ATOM 1918 O O . VAL A 1 271 ? 17.453 -8.844 22.844 1 83.88 271 VAL A O 1
ATOM 1921 N N . PRO A 1 272 ? 19.188 -10.133 23.188 1 81.06 272 PRO A N 1
ATOM 1922 C CA . PRO A 1 272 ? 20.141 -9.18 22.641 1 81.06 272 PRO A CA 1
ATOM 1923 C C . PRO A 1 272 ? 19.719 -8.648 21.266 1 81.06 272 PRO A C 1
ATOM 1925 O O . PRO A 1 272 ? 19.969 -7.484 20.953 1 81.06 272 PRO A O 1
ATOM 1928 N N . PHE A 1 273 ? 19.094 -9.422 20.5 1 85 273 PHE A N 1
ATOM 1929 C CA . PHE A 1 273 ? 18.75 -9.023 19.141 1 85 273 PHE A CA 1
ATOM 1930 C C . PHE A 1 273 ? 17.781 -7.848 19.141 1 85 273 PHE A C 1
ATOM 1932 O O . PHE A 1 273 ? 17.859 -6.977 18.266 1 85 273 PHE A O 1
ATOM 1939 N N . VAL A 1 274 ? 16.953 -7.824 20.141 1 85.81 274 VAL A N 1
ATOM 1940 C CA . VAL A 1 274 ? 15.938 -6.781 20.156 1 85.81 274 VAL A CA 1
ATOM 1941 C C . VAL A 1 274 ? 16.328 -5.691 21.156 1 85.81 274 VAL A C 1
ATOM 1943 O O . VAL A 1 274 ? 15.773 -4.59 21.141 1 85.81 274 VAL A O 1
ATOM 1946 N N . MET A 1 275 ? 17.312 -5.969 21.953 1 79.56 275 MET A N 1
ATOM 1947 C CA . MET A 1 275 ? 17.625 -5.031 23.031 1 79.56 275 MET A CA 1
ATOM 1948 C C . MET A 1 275 ? 18.953 -4.324 22.781 1 79.56 275 MET A C 1
ATOM 1950 O O . MET A 1 275 ? 19.234 -3.291 23.391 1 79.56 275 MET A O 1
ATOM 1954 N N . ASN A 1 276 ? 19.703 -4.891 21.875 1 75.62 276 ASN A N 1
ATOM 1955 C CA . ASN A 1 276 ? 21 -4.289 21.562 1 75.62 276 ASN A CA 1
ATOM 1956 C C . ASN A 1 276 ? 20.969 -3.549 20.219 1 75.62 276 ASN A C 1
ATOM 1958 O O . ASN A 1 276 ? 20.047 -3.754 19.422 1 75.62 276 ASN A O 1
ATOM 1962 N N . GLY A 1 277 ? 21.891 -2.596 20.078 1 75.56 277 GLY A N 1
ATOM 1963 C CA . GLY A 1 277 ? 22.266 -2.084 18.781 1 75.56 277 GLY A CA 1
ATOM 1964 C C . GLY A 1 277 ? 23.5 -2.754 18.203 1 75.56 277 GLY A C 1
ATOM 1965 O O . GLY A 1 277 ? 23.812 -3.898 18.547 1 75.56 277 GLY A O 1
ATOM 1966 N N . VAL A 1 278 ? 24.094 -2.117 17.281 1 72.94 278 VAL A N 1
ATOM 1967 C CA . VAL A 1 278 ? 25.328 -2.65 16.734 1 72.94 278 VAL A CA 1
ATOM 1968 C C . VAL A 1 278 ? 26.531 -1.954 17.359 1 72.94 278 VAL A C 1
ATOM 1970 O O . VAL A 1 278 ? 26.562 -0.724 17.438 1 72.94 278 VAL A O 1
ATOM 1973 N N . ALA A 1 279 ? 27.297 -2.729 18.031 1 69.75 279 ALA A N 1
ATOM 1974 C CA . ALA A 1 279 ? 28.516 -2.189 18.641 1 69.75 279 ALA A CA 1
ATOM 1975 C C . ALA A 1 279 ? 29.656 -3.184 18.547 1 69.75 279 ALA A C 1
ATOM 1977 O O . ALA A 1 279 ? 29.438 -4.395 18.484 1 69.75 279 ALA A O 1
ATOM 1978 N N . LEU A 1 280 ? 30.828 -2.645 18.438 1 65.12 280 LEU A N 1
ATOM 1979 C CA . LEU A 1 280 ? 32.031 -3.469 18.328 1 65.12 280 LEU A CA 1
ATOM 1980 C C . LEU A 1 280 ? 32.156 -4.402 19.531 1 65.12 280 LEU A C 1
ATOM 1982 O O . LEU A 1 280 ? 32.594 -5.551 19.391 1 65.12 280 LEU A O 1
ATOM 1986 N N . LEU A 1 281 ? 31.672 -3.949 20.578 1 63.66 281 LEU A N 1
ATOM 1987 C CA . LEU A 1 281 ? 31.938 -4.703 21.797 1 63.66 281 LEU A CA 1
ATOM 1988 C C . LEU A 1 281 ? 30.766 -5.613 22.141 1 63.66 281 LEU A C 1
ATOM 1990 O O . LEU A 1 281 ? 30.797 -6.348 23.125 1 63.66 281 LEU A O 1
ATOM 1994 N N . ASN A 1 282 ? 29.781 -5.578 21.281 1 71.56 282 ASN A N 1
ATOM 1995 C CA . ASN A 1 282 ? 28.625 -6.434 21.547 1 71.56 282 ASN A CA 1
ATOM 1996 C C . ASN A 1 282 ? 28.906 -7.883 21.156 1 71.56 282 ASN A C 1
ATOM 1998 O O . ASN A 1 282 ? 29.422 -8.141 20.062 1 71.56 282 ASN A O 1
ATOM 2002 N N . ASP A 1 283 ? 28.719 -8.789 22.062 1 68.38 283 ASP A N 1
ATOM 2003 C CA . ASP A 1 283 ? 28.812 -10.195 21.688 1 68.38 283 ASP A CA 1
ATOM 2004 C C . ASP A 1 283 ? 27.797 -10.547 20.625 1 68.38 283 ASP A C 1
ATOM 2006 O O . ASP A 1 283 ? 28.078 -11.328 19.703 1 68.38 283 ASP A O 1
ATOM 2010 N N . PHE A 1 284 ? 26.641 -9.891 20.844 1 76.75 284 PHE A N 1
ATOM 2011 C CA . PHE A 1 284 ? 25.547 -10.117 19.906 1 76.75 284 PHE A CA 1
ATOM 2012 C C . PHE A 1 284 ? 24.953 -8.797 19.422 1 76.75 284 PHE A C 1
ATOM 2014 O O . PHE A 1 284 ? 24.625 -7.926 20.234 1 76.75 284 PHE A O 1
ATOM 2021 N N . GLN A 1 285 ? 24.922 -8.711 18.188 1 80.62 285 GLN A N 1
ATOM 2022 C CA . GLN A 1 285 ? 24.375 -7.484 17.609 1 80.62 285 GLN A CA 1
ATOM 2023 C C . GLN A 1 285 ? 22.859 -7.484 17.625 1 80.62 285 GLN A C 1
ATOM 2025 O O . GLN A 1 285 ? 22.234 -8.539 17.781 1 80.62 285 GLN A O 1
ATOM 2030 N N . GLY A 1 286 ? 22.328 -6.305 17.688 1 83.5 286 GLY A N 1
ATOM 2031 C CA . GLY A 1 286 ? 20.875 -6.195 17.734 1 83.5 286 GLY A CA 1
ATOM 2032 C C . GLY A 1 286 ? 20.344 -5.082 16.859 1 83.5 286 GLY A C 1
ATOM 2033 O O . GLY A 1 286 ? 21.094 -4.402 16.172 1 83.5 286 GLY A O 1
ATOM 2034 N N . VAL A 1 287 ? 18.984 -4.996 16.828 1 86.81 287 VAL A N 1
ATOM 2035 C CA . VAL A 1 287 ? 18.344 -4.055 15.914 1 86.81 287 VAL A CA 1
ATOM 2036 C C . VAL A 1 287 ? 17.438 -3.104 16.703 1 86.81 287 VAL A C 1
ATOM 2038 O O . VAL A 1 287 ? 16.469 -2.564 16.156 1 86.81 287 VAL A O 1
ATOM 2041 N N . LEU A 1 288 ? 17.766 -2.785 17.938 1 86.75 288 LEU A N 1
ATOM 2042 C CA . LEU A 1 288 ? 16.922 -1.97 18.812 1 86.75 288 LEU A CA 1
ATOM 2043 C C . LEU A 1 288 ? 16.703 -0.587 18.203 1 86.75 288 LEU A C 1
ATOM 2045 O O . LEU A 1 288 ? 15.57 -0.104 18.156 1 86.75 288 LEU A O 1
ATOM 2049 N N . PRO A 1 289 ? 17.734 0.061 17.719 1 85.25 289 PRO A N 1
ATOM 2050 C CA . PRO A 1 289 ? 17.5 1.39 17.156 1 85.25 289 PRO A CA 1
ATOM 2051 C C . PRO A 1 289 ? 16.531 1.362 15.969 1 85.25 289 PRO A C 1
ATOM 2053 O O . PRO A 1 289 ? 15.734 2.289 15.797 1 85.25 289 PRO A O 1
ATOM 2056 N N . ALA A 1 290 ? 16.609 0.317 15.219 1 89.25 290 ALA A N 1
ATOM 2057 C CA . ALA A 1 290 ? 15.727 0.193 14.062 1 89.25 290 ALA A CA 1
ATOM 2058 C C . ALA A 1 290 ? 14.281 -0.061 14.492 1 89.25 290 ALA A C 1
ATOM 2060 O O . ALA A 1 290 ? 13.344 0.409 13.852 1 89.25 290 ALA A O 1
ATOM 2061 N N . ILE A 1 291 ? 14.117 -0.796 15.602 1 91.12 291 ILE A N 1
ATOM 2062 C CA . ILE A 1 291 ? 12.781 -1.066 16.125 1 91.12 291 ILE A CA 1
ATOM 2063 C C . ILE A 1 291 ? 12.141 0.235 16.609 1 91.12 291 ILE A C 1
ATOM 2065 O O . ILE A 1 291 ? 11.031 0.572 16.203 1 91.12 291 ILE A O 1
ATOM 2069 N N . VAL A 1 292 ? 12.867 0.962 17.375 1 89.56 292 VAL A N 1
ATOM 2070 C CA . VAL A 1 292 ? 12.352 2.199 17.953 1 89.56 292 VAL A CA 1
ATOM 2071 C C . VAL A 1 292 ? 12.133 3.236 16.859 1 89.56 292 VAL A C 1
ATOM 2073 O O . VAL A 1 292 ? 11.156 3.984 16.875 1 89.56 292 VAL A O 1
ATOM 2076 N N . GLY A 1 293 ? 13.062 3.26 15.945 1 89.75 293 GLY A N 1
ATOM 2077 C CA . GLY A 1 293 ? 12.891 4.152 14.812 1 89.75 293 GLY A CA 1
ATOM 2078 C C . GLY A 1 293 ? 11.625 3.873 14.016 1 89.75 293 GLY A C 1
ATOM 2079 O O . GLY A 1 293 ? 10.938 4.801 13.594 1 89.75 293 GLY A O 1
ATOM 2080 N N . THR A 1 294 ? 11.352 2.602 13.859 1 91.5 294 THR A N 1
ATOM 2081 C CA . THR A 1 294 ? 10.141 2.221 13.133 1 91.5 294 THR A CA 1
ATOM 2082 C C . THR A 1 294 ? 8.898 2.668 13.898 1 91.5 294 THR A C 1
ATOM 2084 O O . THR A 1 294 ? 7.953 3.186 13.297 1 91.5 294 THR A O 1
ATOM 2087 N N . VAL A 1 295 ? 8.922 2.502 15.133 1 92 295 VAL A N 1
ATOM 2088 C CA . VAL A 1 295 ? 7.77 2.857 15.953 1 92 295 VAL A CA 1
ATOM 2089 C C . VAL A 1 295 ? 7.52 4.363 15.867 1 92 295 VAL A C 1
ATOM 2091 O O . VAL A 1 295 ? 6.391 4.797 15.617 1 92 295 VAL A O 1
ATOM 2094 N N . TRP A 1 296 ? 8.531 5.117 16.016 1 91.31 296 TRP A N 1
ATOM 2095 C CA . TRP A 1 296 ? 8.375 6.57 15.984 1 91.31 296 TRP A CA 1
ATOM 2096 C C . TRP A 1 296 ? 7.996 7.047 14.586 1 91.31 296 TRP A C 1
ATOM 2098 O O . TRP A 1 296 ? 7.242 8.008 14.438 1 91.31 296 TRP A O 1
ATOM 2108 N N . LEU A 1 297 ? 8.586 6.418 13.641 1 92.38 297 LEU A N 1
ATOM 2109 C CA . LEU A 1 297 ? 8.242 6.746 12.266 1 92.38 297 LEU A CA 1
ATOM 2110 C C . LEU A 1 297 ? 6.746 6.594 12.023 1 92.38 297 LEU A C 1
ATOM 2112 O O . LEU A 1 297 ? 6.105 7.492 11.469 1 92.38 297 LEU A O 1
ATOM 2116 N N . VAL A 1 298 ? 6.219 5.5 12.477 1 92.75 298 VAL A N 1
ATOM 2117 C CA . VAL A 1 298 ? 4.809 5.199 12.266 1 92.75 298 VAL A CA 1
ATOM 2118 C C . VAL A 1 298 ? 3.945 6.145 13.102 1 92.75 298 VAL A C 1
ATOM 2120 O O . VAL A 1 298 ? 2.959 6.691 12.602 1 92.75 298 VAL A O 1
ATOM 2123 N N . VAL A 1 299 ? 4.336 6.344 14.305 1 92.12 299 VAL A N 1
ATOM 2124 C CA . VAL A 1 299 ? 3.576 7.215 15.188 1 92.12 299 VAL A CA 1
ATOM 2125 C C . VAL A 1 299 ? 3.521 8.625 14.609 1 92.12 299 VAL A C 1
ATOM 2127 O O . VAL A 1 299 ? 2.461 9.258 14.586 1 92.12 299 VAL A O 1
ATOM 2130 N N . GLY A 1 300 ? 4.637 9.117 14.164 1 92.25 300 GLY A N 1
ATOM 2131 C CA . GLY A 1 300 ? 4.68 10.438 13.562 1 92.25 300 GLY A CA 1
ATOM 2132 C C . GLY A 1 300 ? 3.824 10.555 12.312 1 92.25 300 GLY A C 1
ATOM 2133 O O . GLY A 1 300 ? 3.1 11.531 12.141 1 92.25 300 GLY A O 1
ATOM 2134 N N . ALA A 1 301 ? 3.891 9.547 11.469 1 93.31 301 ALA A N 1
ATOM 2135 C CA . ALA A 1 301 ? 3.111 9.547 10.234 1 93.31 301 ALA A CA 1
ATOM 2136 C C . ALA A 1 301 ? 1.614 9.516 10.531 1 93.31 301 ALA A C 1
ATOM 2138 O O . ALA A 1 301 ? 0.834 10.227 9.891 1 93.31 301 ALA A O 1
ATOM 2139 N N . VAL A 1 302 ? 1.246 8.75 11.531 1 91.81 302 VAL A N 1
ATOM 2140 C CA . VAL A 1 302 ? -0.157 8.609 11.906 1 91.81 302 VAL A CA 1
ATOM 2141 C C . VAL A 1 302 ? -0.668 9.914 12.508 1 91.81 302 VAL A C 1
ATOM 2143 O O . VAL A 1 302 ? -1.773 10.367 12.188 1 91.81 302 VAL A O 1
ATOM 2146 N N . LEU A 1 303 ? 0.114 10.508 13.375 1 89.56 303 LEU A N 1
ATOM 2147 C CA . LEU A 1 303 ? -0.274 11.758 14.016 1 89.56 303 LEU A CA 1
ATOM 2148 C C . LEU A 1 303 ? -0.493 12.859 12.984 1 89.56 303 LEU A C 1
ATOM 2150 O O . LEU A 1 303 ? -1.334 13.742 13.172 1 89.56 303 LEU A O 1
ATOM 2154 N N . PHE A 1 304 ? 0.17 12.711 11.945 1 88.06 304 PHE A N 1
ATOM 2155 C CA . PHE A 1 304 ? 0.046 13.695 10.875 1 88.06 304 PHE A CA 1
ATOM 2156 C C . PHE A 1 304 ? -1.137 13.367 9.977 1 88.06 304 PHE A C 1
ATOM 2158 O O . PHE A 1 304 ? -1.991 14.219 9.727 1 88.06 304 PHE A O 1
ATOM 2165 N N . ALA A 1 305 ? -1.253 12.172 9.516 1 90.81 305 ALA A N 1
ATOM 2166 C CA . ALA A 1 305 ? -2.162 11.781 8.438 1 90.81 305 ALA A CA 1
ATOM 2167 C C . ALA A 1 305 ? -3.58 11.578 8.969 1 90.81 305 ALA A C 1
ATOM 2169 O O . ALA A 1 305 ? -4.555 11.914 8.289 1 90.81 305 ALA A O 1
ATOM 2170 N N . VAL A 1 306 ? -3.74 11.055 10.133 1 88.44 306 VAL A N 1
ATOM 2171 C CA . VAL A 1 306 ? -5.051 10.625 10.609 1 88.44 306 VAL A CA 1
ATOM 2172 C C . VAL A 1 306 ? -5.926 11.852 10.883 1 88.44 306 VAL A C 1
ATOM 2174 O O . VAL A 1 306 ? -7.039 11.953 10.367 1 88.44 306 VAL A O 1
ATOM 2177 N N . PRO A 1 307 ? -5.492 12.867 11.688 1 83.44 307 PRO A N 1
ATOM 2178 C CA . PRO A 1 307 ? -6.352 14.039 11.914 1 83.44 307 PRO A CA 1
ATOM 2179 C C . PRO A 1 307 ? -6.676 14.781 10.617 1 83.44 307 PRO A C 1
ATOM 2181 O O . PRO A 1 307 ? -7.812 15.219 10.422 1 83.44 307 PRO A O 1
ATOM 2184 N N . LEU A 1 308 ? -5.742 14.883 9.758 1 82.25 308 LEU A N 1
ATOM 2185 C CA . LEU A 1 308 ? -5.957 15.602 8.508 1 82.25 308 LEU A CA 1
ATOM 2186 C C . LEU A 1 308 ? -6.879 14.82 7.574 1 82.25 308 LEU A C 1
ATOM 2188 O O . LEU A 1 308 ? -7.777 15.391 6.953 1 82.25 308 LEU A O 1
ATOM 2192 N N . GLY A 1 309 ? -6.617 13.516 7.477 1 86.44 309 GLY A N 1
ATOM 2193 C CA . GLY A 1 309 ? -7.434 12.672 6.617 1 86.44 309 GLY A CA 1
ATOM 2194 C C . GLY A 1 309 ? -8.867 12.547 7.094 1 86.44 309 GLY A C 1
ATOM 2195 O O . GLY A 1 309 ? -9.805 12.68 6.301 1 86.44 309 GLY A O 1
ATOM 2196 N N . VAL A 1 310 ? -9.07 12.297 8.344 1 85.19 310 VAL A N 1
ATOM 2197 C CA . VAL A 1 310 ? -10.398 12.172 8.922 1 85.19 310 VAL A CA 1
ATOM 2198 C C . VAL A 1 310 ? -11.133 13.508 8.836 1 85.19 310 VAL A C 1
ATOM 2200 O O . VAL A 1 310 ? -12.32 13.555 8.508 1 85.19 310 VAL A O 1
ATOM 2203 N N . GLY A 1 311 ? -10.422 14.602 9.164 1 81.56 311 GLY A N 1
ATOM 2204 C CA . GLY A 1 311 ? -11.016 15.922 9.031 1 81.56 311 GLY A CA 1
ATOM 2205 C C . GLY A 1 311 ? -11.508 16.219 7.625 1 81.56 311 GLY A C 1
ATOM 2206 O O . GLY A 1 311 ? -12.617 16.719 7.441 1 81.56 311 GLY A O 1
ATOM 2207 N N . ALA A 1 312 ? -10.711 15.859 6.668 1 81.44 312 ALA A N 1
ATOM 2208 C CA . ALA A 1 312 ? -11.094 16.078 5.273 1 81.44 312 ALA A CA 1
ATOM 2209 C C . ALA A 1 312 ? -12.289 15.195 4.898 1 81.44 312 ALA A C 1
ATOM 2211 O O . ALA A 1 312 ? -13.172 15.625 4.152 1 81.44 312 ALA A O 1
ATOM 2212 N N . ALA A 1 313 ? -12.297 13.992 5.387 1 85.19 313 ALA A N 1
ATOM 2213 C CA . ALA A 1 313 ? -13.398 13.078 5.109 1 85.19 313 ALA A CA 1
ATOM 2214 C C . ALA A 1 313 ? -14.711 13.609 5.676 1 85.19 313 ALA A C 1
ATOM 2216 O O . ALA A 1 313 ? -15.758 13.5 5.035 1 85.19 313 ALA A O 1
ATOM 2217 N N . VAL A 1 314 ? -14.695 14.086 6.855 1 81.06 314 VAL A N 1
ATOM 2218 C CA . VAL A 1 314 ? -15.883 14.656 7.488 1 81.06 314 VAL A CA 1
ATOM 2219 C C . VAL A 1 314 ? -16.438 15.797 6.637 1 81.06 314 VAL A C 1
ATOM 2221 O O . VAL A 1 314 ? -17.641 15.883 6.406 1 81.06 314 VAL A O 1
ATOM 2224 N N . PHE A 1 315 ? -15.602 16.547 6.207 1 75.38 315 PHE A N 1
ATOM 2225 C CA . PHE A 1 315 ? -16.016 17.688 5.402 1 75.38 315 PHE A CA 1
ATOM 2226 C C . PHE A 1 315 ? -16.656 17.219 4.094 1 75.38 315 PHE A C 1
ATOM 2228 O O . PHE A 1 315 ? -17.719 17.703 3.709 1 75.38 315 PHE A O 1
ATOM 2235 N N . LEU A 1 316 ? -16.016 16.344 3.473 1 80.19 316 LEU A N 1
ATOM 2236 C CA . LEU A 1 316 ? -16.453 15.914 2.152 1 80.19 316 LEU A CA 1
ATOM 2237 C C . LEU A 1 316 ? -17.781 15.156 2.236 1 80.19 316 LEU A C 1
ATOM 2239 O O . LEU A 1 316 ? -18.594 15.211 1.309 1 80.19 316 LEU A O 1
ATOM 2243 N N . THR A 1 317 ? -17.953 14.523 3.377 1 82.5 317 THR A N 1
ATOM 2244 C CA . THR A 1 317 ? -19.141 13.695 3.504 1 82.5 317 THR A CA 1
ATOM 2245 C C . THR A 1 317 ? -20.312 14.508 4.051 1 82.5 317 THR A C 1
ATOM 2247 O O . THR A 1 317 ? -21.453 14.297 3.656 1 82.5 317 THR A O 1
ATOM 2250 N N . GLU A 1 318 ? -20.031 15.422 4.926 1 77.69 318 GLU A N 1
ATOM 2251 C CA . GLU A 1 318 ? -21.109 16.047 5.664 1 77.69 318 GLU A CA 1
ATOM 2252 C C . GLU A 1 318 ? -21.359 17.469 5.172 1 77.69 318 GLU A C 1
ATOM 2254 O O . GLU A 1 318 ? -22.469 18 5.301 1 77.69 318 GLU A O 1
ATOM 2259 N N . TYR A 1 319 ? -20.406 18.078 4.664 1 71.81 319 TYR A N 1
ATOM 2260 C CA . TYR A 1 319 ? -20.562 19.5 4.398 1 71.81 319 TYR A CA 1
ATOM 2261 C C . TYR A 1 319 ? -20.5 19.781 2.902 1 71.81 319 TYR A C 1
ATOM 2263 O O . TYR A 1 319 ? -21.078 20.75 2.418 1 71.81 319 TYR A O 1
ATOM 2271 N N . ALA A 1 320 ? -19.656 19.016 2.305 1 71.81 320 ALA A N 1
ATOM 2272 C CA . ALA A 1 320 ? -19.469 19.297 0.884 1 71.81 320 ALA A CA 1
ATOM 2273 C C . ALA A 1 320 ? -20.594 18.703 0.047 1 71.81 320 ALA A C 1
ATOM 2275 O O . ALA A 1 320 ? -21.078 17.609 0.337 1 71.81 320 ALA A O 1
ATOM 2276 N N . GLU A 1 321 ? -21.062 19.484 -0.763 1 67 321 GLU A N 1
ATOM 2277 C CA . GLU A 1 321 ? -22.062 18.969 -1.7 1 67 321 GLU A CA 1
ATOM 2278 C C . GLU A 1 321 ? -21.422 18.062 -2.746 1 67 321 GLU A C 1
ATOM 2280 O O . GLU A 1 321 ? -20.219 18.156 -3.014 1 67 321 GLU A O 1
ATOM 2285 N N . ARG A 1 322 ? -22.125 17.094 -3.004 1 68.31 322 ARG A N 1
ATOM 2286 C CA . ARG A 1 322 ? -21.672 16.172 -4.039 1 68.31 322 ARG A CA 1
ATOM 2287 C C . ARG A 1 322 ? -21.5 16.875 -5.375 1 68.31 322 ARG A C 1
ATOM 2289 O O . ARG A 1 322 ? -22.484 17.047 -6.113 1 68.31 322 ARG A O 1
ATOM 2296 N N . GLY A 1 323 ? -20.453 17.734 -5.523 1 76.62 323 GLY A N 1
ATOM 2297 C CA . GLY A 1 323 ? -20.234 18.516 -6.723 1 76.62 323 GLY A CA 1
ATOM 2298 C C . GLY A 1 323 ? -18.859 18.297 -7.332 1 76.62 323 GLY A C 1
ATOM 2299 O O . GLY A 1 323 ? -18.25 17.234 -7.141 1 76.62 323 GLY A O 1
ATOM 2300 N N . ARG A 1 324 ? -18.516 19.234 -8.18 1 77.5 324 ARG A N 1
ATOM 2301 C CA . ARG A 1 324 ? -17.25 19.172 -8.922 1 77.5 324 ARG A CA 1
ATOM 2302 C C . ARG A 1 324 ? -16.062 19.172 -7.977 1 77.5 324 ARG A C 1
ATOM 2304 O O . ARG A 1 324 ? -15.047 18.516 -8.258 1 77.5 324 ARG A O 1
ATOM 2311 N N . PHE A 1 325 ? -16.25 19.797 -6.84 1 75.75 325 PHE A N 1
ATOM 2312 C CA . PHE A 1 325 ? -15.156 19.859 -5.883 1 75.75 325 PHE A CA 1
ATOM 2313 C C . PHE A 1 325 ? -14.914 18.484 -5.25 1 75.75 325 PHE A C 1
ATOM 2315 O O . PHE A 1 325 ? -13.773 18.047 -5.133 1 75.75 325 PHE A O 1
ATOM 2322 N N . THR A 1 326 ? -15.969 17.875 -4.832 1 79.75 326 THR A N 1
ATOM 2323 C CA . THR A 1 326 ? -15.859 16.562 -4.223 1 79.75 326 THR A CA 1
ATOM 2324 C C . THR A 1 326 ? -15.258 15.555 -5.203 1 79.75 326 THR A C 1
ATOM 2326 O O . THR A 1 326 ? -14.445 14.711 -4.82 1 79.75 326 THR A O 1
ATOM 2329 N N . GLN A 1 327 ? -15.586 15.766 -6.41 1 78.94 327 GLN A N 1
ATOM 2330 C CA . GLN A 1 327 ? -15.047 14.891 -7.441 1 78.94 327 GLN A CA 1
ATOM 2331 C C . GLN A 1 327 ? -13.547 15.117 -7.629 1 78.94 327 GLN A C 1
ATOM 2333 O O . GLN A 1 327 ? -12.781 14.172 -7.805 1 78.94 327 GLN A O 1
ATOM 2338 N N . ALA A 1 328 ? -13.234 16.359 -7.566 1 78.06 328 ALA A N 1
ATOM 2339 C CA . ALA A 1 328 ? -11.82 16.688 -7.703 1 78.06 328 ALA A CA 1
ATOM 2340 C C . ALA A 1 328 ? -11 16.094 -6.559 1 78.06 328 ALA A C 1
ATOM 2342 O O . ALA A 1 328 ? -9.883 15.609 -6.766 1 78.06 328 ALA A O 1
ATOM 2343 N N . VAL A 1 329 ? -11.539 16.172 -5.414 1 80.12 329 VAL A N 1
ATOM 2344 C CA . VAL A 1 329 ? -10.844 15.641 -4.246 1 80.12 329 VAL A CA 1
ATOM 2345 C C . VAL A 1 329 ? -10.734 14.125 -4.355 1 80.12 329 VAL A C 1
ATOM 2347 O O . VAL A 1 329 ? -9.688 13.547 -4.031 1 80.12 329 VAL A O 1
ATOM 2350 N N . GLU A 1 330 ? -11.719 13.562 -4.852 1 77.94 330 GLU A N 1
ATOM 2351 C CA . GLU A 1 330 ? -11.727 12.109 -5.008 1 77.94 330 GLU A CA 1
ATOM 2352 C C . GLU A 1 330 ? -10.672 11.656 -6.016 1 77.94 330 GLU A C 1
ATOM 2354 O O . GLU A 1 330 ? -9.914 10.719 -5.758 1 77.94 330 GLU A O 1
ATOM 2359 N N . VAL A 1 331 ? -10.633 12.352 -7.055 1 74.81 331 VAL A N 1
ATOM 2360 C CA . VAL A 1 331 ? -9.672 12.008 -8.094 1 74.81 331 VAL A CA 1
ATOM 2361 C C . VAL A 1 331 ? -8.25 12.227 -7.578 1 74.81 331 VAL A C 1
ATOM 2363 O O . VAL A 1 331 ? -7.355 11.414 -7.832 1 74.81 331 VAL A O 1
ATOM 2366 N N . SER A 1 332 ? -8.141 13.32 -6.887 1 80.12 332 SER A N 1
ATOM 2367 C CA . SER A 1 332 ? -6.82 13.648 -6.348 1 80.12 332 SER A CA 1
ATOM 2368 C C . SER A 1 332 ? -6.375 12.617 -5.32 1 80.12 332 SER A C 1
ATOM 2370 O O . SER A 1 332 ? -5.211 12.211 -5.305 1 80.12 332 SER A O 1
ATOM 2372 N N . THR A 1 333 ? -7.258 12.273 -4.488 1 81.69 333 THR A N 1
ATOM 2373 C CA . THR A 1 333 ? -6.93 11.312 -3.438 1 81.69 333 THR A CA 1
ATOM 2374 C C . THR A 1 333 ? -6.617 9.945 -4.031 1 81.69 333 THR A C 1
ATOM 2376 O O . THR A 1 333 ? -5.676 9.273 -3.604 1 81.69 333 THR A O 1
ATOM 2379 N N . ASN A 1 334 ? -7.297 9.547 -5.059 1 77.5 334 ASN A N 1
ATOM 2380 C CA . ASN A 1 334 ? -7.031 8.273 -5.73 1 77.5 334 ASN A CA 1
ATOM 2381 C C . ASN A 1 334 ? -5.715 8.312 -6.496 1 77.5 334 ASN A C 1
ATOM 2383 O O . ASN A 1 334 ? -4.984 7.32 -6.535 1 77.5 334 ASN A O 1
ATOM 2387 N N . GLY A 1 335 ? -5.512 9.453 -7.047 1 77.88 335 GLY A N 1
ATOM 2388 C CA . GLY A 1 335 ? -4.246 9.641 -7.734 1 77.88 335 GLY A CA 1
ATOM 2389 C C . GLY A 1 335 ? -3.047 9.578 -6.809 1 77.88 335 GLY A C 1
ATOM 2390 O O . GLY A 1 335 ? -2.035 8.953 -7.129 1 77.88 335 GLY A O 1
ATOM 2391 N N . LEU A 1 336 ? -3.176 10.203 -5.688 1 80.06 336 LEU A N 1
ATOM 2392 C CA . LEU A 1 336 ? -2.1 10.188 -4.699 1 80.06 336 LEU A CA 1
ATOM 2393 C C . LEU A 1 336 ? -1.861 8.773 -4.176 1 80.06 336 LEU A C 1
ATOM 2395 O O . LEU A 1 336 ? -0.714 8.367 -3.986 1 80.06 336 LEU A O 1
ATOM 2399 N N . TRP A 1 337 ? -2.912 8.109 -4.039 1 77.62 337 TRP A N 1
ATOM 2400 C CA . TRP A 1 337 ? -2.795 6.742 -3.533 1 77.62 337 TRP A CA 1
ATOM 2401 C C . TRP A 1 337 ? -2.102 5.844 -4.551 1 77.62 337 TRP A C 1
ATOM 2403 O O . TRP A 1 337 ? -1.359 4.93 -4.176 1 77.62 337 TRP A O 1
ATOM 2413 N N . SER A 1 338 ? -2.32 6.18 -5.789 1 76.31 338 SER A N 1
ATOM 2414 C CA . SER A 1 338 ? -1.761 5.359 -6.859 1 76.31 338 SER A CA 1
ATOM 2415 C C . SER A 1 338 ? -0.307 5.73 -7.133 1 76.31 338 SER A C 1
ATOM 2417 O O . SER A 1 338 ? 0.385 5.031 -7.879 1 76.31 338 SER A O 1
ATOM 2419 N N . THR A 1 339 ? 0.122 6.828 -6.559 1 83.31 339 THR A N 1
ATOM 2420 C CA . THR A 1 339 ? 1.504 7.25 -6.75 1 83.31 339 THR A CA 1
ATOM 2421 C C . THR A 1 339 ? 2.469 6.262 -6.105 1 83.31 339 THR A C 1
ATOM 2423 O O . THR A 1 339 ? 2.283 5.867 -4.949 1 83.31 339 THR A O 1
ATOM 2426 N N . PRO A 1 340 ? 3.439 5.844 -6.859 1 85.06 340 PRO A N 1
ATOM 2427 C CA . PRO A 1 340 ? 4.426 4.91 -6.309 1 85.06 340 PRO A CA 1
ATOM 2428 C C . PRO A 1 340 ? 5.129 5.465 -5.07 1 85.06 340 PRO A C 1
ATOM 2430 O O . PRO A 1 340 ? 5.414 6.664 -5.004 1 85.06 340 PRO A O 1
ATOM 2433 N N . SER A 1 341 ? 5.402 4.613 -4.168 1 87.06 341 SER A N 1
ATOM 2434 C CA . SER A 1 341 ? 5.98 5.035 -2.896 1 87.06 341 SER A CA 1
ATOM 2435 C C . SER A 1 341 ? 7.344 5.688 -3.1 1 87.06 341 SER A C 1
ATOM 2437 O O . SER A 1 341 ? 7.703 6.625 -2.387 1 87.06 341 SER A O 1
ATOM 2439 N N . ILE A 1 342 ? 8.117 5.176 -4.062 1 87.75 342 ILE A N 1
ATOM 2440 C CA . ILE A 1 342 ? 9.461 5.688 -4.289 1 87.75 342 ILE A CA 1
ATOM 2441 C C . ILE A 1 342 ? 9.391 7.137 -4.766 1 87.75 342 ILE A C 1
ATOM 2443 O O . ILE A 1 342 ? 10.312 7.922 -4.531 1 87.75 342 ILE A O 1
ATOM 2447 N N . VAL A 1 343 ? 8.359 7.438 -5.449 1 87 343 VAL A N 1
ATOM 2448 C CA . VAL A 1 343 ? 8.18 8.812 -5.914 1 87 343 VAL A CA 1
ATOM 2449 C C . VAL A 1 343 ? 7.957 9.734 -4.719 1 87 343 VAL A C 1
ATOM 2451 O O . VAL A 1 343 ? 8.438 10.875 -4.711 1 87 343 VAL A O 1
ATOM 2454 N N . PHE A 1 344 ? 7.234 9.266 -3.697 1 88.81 344 PHE A N 1
ATOM 2455 C CA . PHE A 1 344 ? 7.09 10.031 -2.463 1 88.81 344 PHE A CA 1
ATOM 2456 C C . PHE A 1 344 ? 8.445 10.258 -1.808 1 88.81 344 PHE A C 1
ATOM 2458 O O . PHE A 1 344 ? 8.711 11.336 -1.274 1 88.81 344 PHE A O 1
ATOM 2465 N N . GLY A 1 345 ? 9.25 9.219 -1.896 1 88.31 345 GLY A N 1
ATOM 2466 C CA . GLY A 1 345 ? 10.594 9.352 -1.361 1 88.31 345 GLY A CA 1
ATOM 2467 C C . GLY A 1 345 ? 11.422 10.398 -2.08 1 88.31 345 GLY A C 1
ATOM 2468 O O . GLY A 1 345 ? 12.086 11.211 -1.441 1 88.31 345 GLY A O 1
ATOM 2469 N N . LEU A 1 346 ? 11.344 10.359 -3.35 1 86.44 346 LEU A N 1
ATOM 2470 C CA . LEU A 1 346 ? 12.086 11.32 -4.152 1 86.44 346 LEU A CA 1
ATOM 2471 C C . LEU A 1 346 ? 11.602 12.742 -3.881 1 86.44 346 LEU A C 1
ATOM 2473 O O . LEU A 1 346 ? 12.406 13.68 -3.84 1 86.44 346 LEU A O 1
ATOM 2477 N N . PHE A 1 347 ? 10.336 12.875 -3.758 1 85.75 347 PHE A N 1
ATOM 2478 C CA . PHE A 1 347 ? 9.758 14.172 -3.43 1 85.75 347 PHE A CA 1
ATOM 2479 C C . PHE A 1 347 ? 10.234 14.641 -2.059 1 85.75 347 PHE A C 1
ATOM 2481 O O . PHE A 1 347 ? 10.586 15.812 -1.884 1 85.75 347 PHE A O 1
ATOM 2488 N N . GLY A 1 348 ? 10.18 13.742 -1.121 1 86.81 348 GLY A N 1
ATOM 2489 C CA . GLY A 1 348 ? 10.68 14.102 0.197 1 86.81 348 GLY A CA 1
ATOM 2490 C C . GLY A 1 348 ? 12.141 14.508 0.19 1 86.81 348 GLY A C 1
ATOM 2491 O O . GLY A 1 348 ? 12.531 15.469 0.859 1 86.81 348 GLY A O 1
ATOM 2492 N N . PHE A 1 349 ? 12.945 13.883 -0.567 1 87 349 PHE A N 1
ATOM 2493 C CA . PHE A 1 349 ? 14.375 14.172 -0.68 1 87 349 PHE A CA 1
ATOM 2494 C C . PHE A 1 349 ? 14.594 15.547 -1.305 1 87 349 PHE A C 1
ATOM 2496 O O . PHE A 1 349 ? 15.422 16.328 -0.826 1 87 349 PHE A O 1
ATOM 2503 N N . ALA A 1 350 ? 13.836 15.75 -2.348 1 80.62 350 ALA A N 1
ATOM 2504 C CA . ALA A 1 350 ? 14.047 16.984 -3.094 1 80.62 350 ALA A CA 1
ATOM 2505 C C . ALA A 1 350 ? 13.375 18.172 -2.395 1 80.62 350 ALA A C 1
ATOM 2507 O O . ALA A 1 350 ? 13.867 19.297 -2.463 1 80.62 350 ALA A O 1
ATOM 2508 N N . PHE A 1 351 ? 12.305 17.875 -1.672 1 81.31 351 PHE A N 1
ATOM 2509 C CA . PHE A 1 351 ? 11.516 18.969 -1.116 1 81.31 351 PHE A CA 1
ATOM 2510 C C . PHE A 1 351 ? 11.781 19.125 0.376 1 81.31 351 PHE A C 1
ATOM 2512 O O . PHE A 1 351 ? 12.008 20.234 0.86 1 81.31 351 PHE A O 1
ATOM 2519 N N . LEU A 1 352 ? 11.734 18.062 1.166 1 82.44 352 LEU A N 1
ATOM 2520 C CA . LEU A 1 352 ? 11.789 18.141 2.621 1 82.44 352 LEU A CA 1
ATOM 2521 C C . LEU A 1 352 ? 13.234 18.203 3.109 1 82.44 352 LEU A C 1
ATOM 2523 O O . LEU A 1 352 ? 13.562 18.984 4.004 1 82.44 352 LEU A O 1
ATOM 2527 N N . VAL A 1 353 ? 14.102 17.406 2.541 1 83.44 353 VAL A N 1
ATOM 2528 C CA . VAL A 1 353 ? 15.461 17.266 3.053 1 83.44 353 VAL A CA 1
ATOM 2529 C C . VAL A 1 353 ? 16.188 18.594 3.008 1 83.44 353 VAL A C 1
ATOM 2531 O O . VAL A 1 353 ? 16.812 19 3.988 1 83.44 353 VAL A O 1
ATOM 2534 N N . PRO A 1 354 ? 16.062 19.328 1.862 1 77.38 354 PRO A N 1
ATOM 2535 C CA . PRO A 1 354 ? 16.734 20.625 1.861 1 77.38 354 PRO A CA 1
ATOM 2536 C C . PRO A 1 354 ? 16.156 21.594 2.902 1 77.38 354 PRO A C 1
ATOM 2538 O O . PRO A 1 354 ? 16.875 22.469 3.4 1 77.38 354 PRO A O 1
ATOM 2541 N N . ARG A 1 355 ? 15.016 21.438 3.322 1 78.44 355 ARG A N 1
ATOM 2542 C CA . ARG A 1 355 ? 14.359 22.312 4.289 1 78.44 355 ARG A CA 1
ATOM 2543 C C . ARG A 1 355 ? 14.742 21.938 5.719 1 78.44 355 ARG A C 1
ATOM 2545 O O . ARG A 1 355 ? 14.5 22.688 6.652 1 78.44 355 ARG A O 1
ATOM 2552 N N . PHE A 1 356 ? 15.312 20.734 5.805 1 79.44 356 PHE A N 1
ATOM 2553 C CA . PHE A 1 356 ? 15.828 20.312 7.098 1 79.44 356 PHE A CA 1
ATOM 2554 C C . PHE A 1 356 ? 17.344 20.328 7.105 1 79.44 356 PHE A C 1
ATOM 2556 O O . PHE A 1 356 ? 17.984 19.438 7.695 1 79.44 356 PHE A O 1
ATOM 2563 N N . GLY A 1 357 ? 17.984 21.203 6.348 1 74.88 357 GLY A N 1
ATOM 2564 C CA . GLY A 1 357 ? 19.438 21.375 6.359 1 74.88 357 GLY A CA 1
ATOM 2565 C C . GLY A 1 357 ? 20.156 20.391 5.469 1 74.88 357 GLY A C 1
ATOM 2566 O O . GLY A 1 357 ? 21.297 20 5.758 1 74.88 357 GLY A O 1
ATOM 2567 N N . ASN A 1 358 ? 19.453 19.812 4.488 1 76.19 358 ASN A N 1
ATOM 2568 C CA . ASN A 1 358 ? 20.031 18.906 3.508 1 76.19 358 ASN A CA 1
ATOM 2569 C C . ASN A 1 358 ? 20.5 17.609 4.156 1 76.19 358 ASN A C 1
ATOM 2571 O O . ASN A 1 358 ? 21.516 17.031 3.756 1 76.19 358 ASN A O 1
ATOM 2575 N N . ARG A 1 359 ? 19.875 17.297 5.305 1 80.81 359 ARG A N 1
ATOM 2576 C CA . ARG A 1 359 ? 20.188 16.031 5.965 1 80.81 359 ARG A CA 1
ATOM 2577 C C . ARG A 1 359 ? 18.922 15.211 6.188 1 80.81 359 ARG A C 1
ATOM 2579 O O . ARG A 1 359 ? 17.844 15.766 6.379 1 80.81 359 ARG A O 1
ATOM 2586 N N . LYS A 1 360 ? 19.156 13.977 6.082 1 85.81 360 LYS A N 1
ATOM 2587 C CA . LYS A 1 360 ? 18.062 13.055 6.391 1 85.81 360 LYS A CA 1
ATOM 2588 C C . LYS A 1 360 ? 17.672 13.133 7.863 1 85.81 360 LYS A C 1
ATOM 2590 O O . LYS A 1 360 ? 18.5 13.469 8.711 1 85.81 360 LYS A O 1
ATOM 2595 N N . SER A 1 361 ? 16.391 12.922 8.141 1 87.56 361 SER A N 1
ATOM 2596 C CA . SER A 1 361 ? 15.914 13.016 9.523 1 87.56 361 SER A CA 1
ATOM 2597 C C . SER A 1 361 ? 14.656 12.172 9.734 1 87.56 361 SER A C 1
ATOM 2599 O O . SER A 1 361 ? 13.977 11.82 8.766 1 87.56 361 SER A O 1
ATOM 2601 N N . LEU A 1 362 ? 14.461 11.867 10.977 1 89.38 362 LEU A N 1
ATOM 2602 C CA . LEU A 1 362 ? 13.25 11.141 11.336 1 89.38 362 LEU A CA 1
ATOM 2603 C C . LEU A 1 362 ? 12 11.93 10.969 1 89.38 362 LEU A C 1
ATOM 2605 O O . LEU A 1 362 ? 11.023 11.367 10.477 1 89.38 362 LEU A O 1
ATOM 2609 N N . LEU A 1 363 ? 12.062 13.211 11.109 1 87.94 363 LEU A N 1
ATOM 2610 C CA . LEU A 1 363 ? 10.922 14.07 10.805 1 87.94 363 LEU A CA 1
ATOM 2611 C C . LEU A 1 363 ? 10.602 14.047 9.312 1 87.94 363 LEU A C 1
ATOM 2613 O O . LEU A 1 363 ? 9.43 14.008 8.93 1 87.94 363 LEU A O 1
ATOM 2617 N N . ALA A 1 364 ? 11.633 14.102 8.547 1 88.69 364 ALA A N 1
ATOM 2618 C CA . ALA A 1 364 ? 11.422 14.031 7.102 1 88.69 364 ALA A CA 1
ATOM 2619 C C . ALA A 1 364 ? 10.758 12.719 6.703 1 88.69 364 ALA A C 1
ATOM 2621 O O . ALA A 1 364 ? 9.883 12.695 5.84 1 88.69 364 ALA A O 1
ATOM 2622 N N . GLY A 1 365 ? 11.211 11.664 7.359 1 92 365 GLY A N 1
ATOM 2623 C CA . GLY A 1 365 ? 10.594 10.367 7.105 1 92 365 GLY A CA 1
ATOM 2624 C C . GLY A 1 365 ? 9.148 10.297 7.555 1 92 365 GLY A C 1
ATOM 2625 O O . GLY A 1 365 ? 8.297 9.766 6.836 1 92 365 GLY A O 1
ATOM 2626 N N . MET A 1 366 ? 8.883 10.875 8.719 1 92.75 366 MET A N 1
ATOM 2627 C CA . MET A 1 366 ? 7.527 10.891 9.266 1 92.75 366 MET A CA 1
ATOM 2628 C C . MET A 1 366 ? 6.57 11.633 8.336 1 92.75 366 MET A C 1
ATOM 2630 O O . MET A 1 366 ? 5.473 11.148 8.055 1 92.75 366 MET A O 1
ATOM 2634 N N . LEU A 1 367 ? 6.973 12.703 7.879 1 89.94 367 LEU A N 1
ATOM 2635 C CA . LEU A 1 367 ? 6.121 13.516 7.02 1 89.94 367 LEU A CA 1
ATOM 2636 C C . LEU A 1 367 ? 5.91 12.852 5.668 1 89.94 367 LEU A C 1
ATOM 2638 O O . LEU A 1 367 ? 4.801 12.859 5.129 1 89.94 367 LEU A O 1
ATOM 2642 N N . THR A 1 368 ? 6.98 12.297 5.141 1 92.06 368 THR A N 1
ATOM 2643 C CA . THR A 1 368 ? 6.867 11.617 3.857 1 92.06 368 THR A CA 1
ATOM 2644 C C . THR A 1 368 ? 5.871 10.461 3.939 1 92.06 368 THR A C 1
ATOM 2646 O O . THR A 1 368 ? 4.973 10.352 3.102 1 92.06 368 THR A O 1
ATOM 2649 N N . LEU A 1 369 ? 6.027 9.625 4.941 1 93.56 369 LEU A N 1
ATOM 2650 C CA . LEU A 1 369 ? 5.09 8.523 5.125 1 93.56 369 LEU A CA 1
ATOM 2651 C C . LEU A 1 369 ? 3.697 9.039 5.461 1 93.56 369 LEU A C 1
ATOM 2653 O O . LEU A 1 369 ? 2.695 8.43 5.082 1 93.56 369 LEU A O 1
ATOM 2657 N N . GLY A 1 370 ? 3.678 10.141 6.184 1 92.31 370 GLY A N 1
ATOM 2658 C CA . GLY A 1 370 ? 2.395 10.758 6.484 1 92.31 370 GLY A CA 1
ATOM 2659 C C . GLY A 1 370 ? 1.635 11.188 5.246 1 92.31 370 GLY A C 1
ATOM 2660 O O . GLY A 1 370 ? 0.434 10.938 5.129 1 92.31 370 GLY A O 1
ATOM 2661 N N . PHE A 1 371 ? 2.328 11.789 4.367 1 88.25 371 PHE A N 1
ATOM 2662 C CA . PHE A 1 371 ? 1.712 12.211 3.117 1 88.25 371 PHE A CA 1
ATOM 2663 C C . PHE A 1 371 ? 1.237 11.008 2.314 1 88.25 371 PHE A C 1
ATOM 2665 O O . PHE A 1 371 ? 0.215 11.078 1.629 1 88.25 371 PHE A O 1
ATOM 2672 N N . MET A 1 372 ? 2.012 9.969 2.412 1 88.38 372 MET A N 1
ATOM 2673 C CA . MET A 1 372 ? 1.645 8.75 1.706 1 88.38 372 MET A CA 1
ATOM 2674 C C . MET A 1 372 ? 0.392 8.125 2.312 1 88.38 372 MET A C 1
ATOM 2676 O O . MET A 1 372 ? -0.43 7.551 1.597 1 88.38 372 MET A O 1
ATOM 2680 N N . LEU A 1 373 ? 0.235 8.242 3.572 1 90.06 373 LEU A N 1
ATOM 2681 C CA . LEU A 1 373 ? -0.861 7.625 4.312 1 90.06 373 LEU A CA 1
ATOM 2682 C C . LEU A 1 373 ? -2.127 8.469 4.211 1 90.06 373 LEU A C 1
ATOM 2684 O O . LEU A 1 373 ? -3.238 7.949 4.348 1 90.06 373 LEU A O 1
ATOM 2688 N N . LEU A 1 374 ? -2.018 9.695 3.928 1 88.56 374 LEU A N 1
ATOM 2689 C CA . LEU A 1 374 ? -3.1 10.672 3.994 1 88.56 374 LEU A CA 1
ATOM 2690 C C . LEU A 1 374 ? -4.242 10.281 3.066 1 88.56 374 LEU A C 1
ATOM 2692 O O . LEU A 1 374 ? -5.398 10.211 3.49 1 88.56 374 LEU A O 1
ATOM 2696 N N . PRO A 1 375 ? -3.992 9.977 1.855 1 85.44 375 PRO A N 1
ATOM 2697 C CA . PRO A 1 375 ? -5.102 9.633 0.96 1 85.44 375 PRO A CA 1
ATOM 2698 C C . PRO A 1 375 ? -5.852 8.383 1.4 1 85.44 375 PRO A C 1
ATOM 2700 O O . PRO A 1 375 ? -7.074 8.312 1.271 1 85.44 375 PRO A O 1
ATOM 2703 N N . LEU A 1 376 ? -5.141 7.445 1.859 1 82.5 376 LEU A N 1
ATOM 2704 C CA . LEU A 1 376 ? -5.801 6.223 2.312 1 82.5 376 LEU A CA 1
ATOM 2705 C C . LEU A 1 376 ? -6.715 6.508 3.498 1 82.5 376 LEU A C 1
ATOM 2707 O O . LEU A 1 376 ? -7.836 6 3.559 1 82.5 376 LEU A O 1
ATOM 2711 N N . VAL A 1 377 ? -6.227 7.285 4.418 1 86.94 377 VAL A N 1
ATOM 2712 C CA . VAL A 1 377 ? -7.027 7.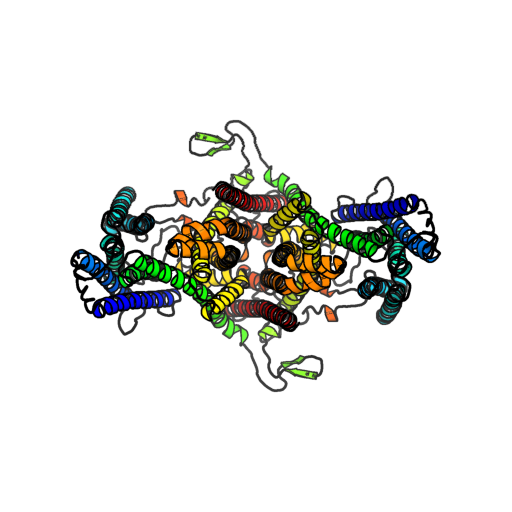637 5.582 1 86.94 377 VAL A CA 1
ATOM 2713 C C . VAL A 1 377 ? -8.281 8.398 5.145 1 86.94 377 VAL A C 1
ATOM 2715 O O . VAL A 1 377 ? -9.375 8.141 5.645 1 86.94 377 VAL A O 1
ATOM 2718 N N . LEU A 1 378 ? -8.109 9.234 4.23 1 86.62 378 LEU A N 1
ATOM 2719 C CA . LEU A 1 378 ? -9.234 10.023 3.734 1 86.62 378 LEU A CA 1
ATOM 2720 C C . LEU A 1 378 ? -10.266 9.125 3.053 1 86.62 378 LEU A C 1
ATOM 2722 O O . LEU A 1 378 ? -11.461 9.203 3.355 1 86.62 378 LEU A O 1
ATOM 2726 N N . ILE A 1 379 ? -9.82 8.273 2.229 1 80.25 379 ILE A N 1
ATOM 2727 C CA . ILE A 1 379 ? -10.711 7.41 1.454 1 80.25 379 ILE A CA 1
ATOM 2728 C C . ILE A 1 379 ? -11.469 6.477 2.391 1 80.25 379 ILE A C 1
ATOM 2730 O O . ILE A 1 379 ? -12.695 6.371 2.309 1 80.25 379 ILE A O 1
ATOM 2734 N N . THR A 1 380 ? -10.805 5.832 3.244 1 79.75 380 THR A N 1
ATOM 2735 C CA . THR A 1 380 ? -11.438 4.859 4.125 1 79.75 380 THR A CA 1
ATOM 2736 C C . THR A 1 380 ? -12.352 5.555 5.125 1 79.75 380 THR A C 1
ATOM 2738 O O . THR A 1 380 ? -13.422 5.039 5.457 1 79.75 380 THR A O 1
ATOM 2741 N N . SER A 1 381 ? -11.93 6.711 5.609 1 85.31 381 SER A N 1
ATOM 2742 C CA . SER A 1 381 ? -12.773 7.465 6.523 1 85.31 381 SER A CA 1
ATOM 2743 C C . SER A 1 381 ? -14.047 7.938 5.832 1 85.31 381 SER A C 1
ATOM 2745 O O . SER A 1 381 ? -15.141 7.867 6.406 1 85.31 381 SER A O 1
ATOM 2747 N N . ARG A 1 382 ? -13.859 8.398 4.695 1 83.62 382 ARG A N 1
ATOM 2748 C CA . ARG A 1 382 ? -15.016 8.852 3.938 1 83.62 382 ARG A CA 1
ATOM 2749 C C . ARG A 1 382 ? -15.984 7.707 3.658 1 83.62 382 ARG A C 1
ATOM 2751 O O . ARG A 1 382 ? -17.203 7.859 3.797 1 83.62 382 ARG A O 1
ATOM 2758 N N . GLU A 1 383 ? -15.469 6.594 3.252 1 73.44 383 GLU A N 1
ATOM 2759 C CA . GLU A 1 383 ? -16.297 5.43 2.986 1 73.44 383 GLU A CA 1
ATOM 2760 C C . GLU A 1 383 ? -17.031 4.973 4.246 1 73.44 383 GLU A C 1
ATOM 2762 O O . GLU A 1 383 ? -18.203 4.574 4.184 1 73.44 383 GLU A O 1
ATOM 2767 N N . ALA A 1 384 ? -16.344 4.984 5.34 1 78.5 384 ALA A N 1
ATOM 2768 C CA . ALA A 1 384 ? -16.953 4.605 6.613 1 78.5 384 ALA A CA 1
ATOM 2769 C C . ALA A 1 384 ? -18.078 5.551 6.98 1 78.5 384 ALA A C 1
ATOM 2771 O O . ALA A 1 384 ? -19.125 5.113 7.473 1 78.5 384 ALA A O 1
ATOM 2772 N N . MET A 1 385 ? -17.984 6.766 6.723 1 84.19 385 MET A N 1
ATOM 2773 C CA . MET A 1 385 ? -19 7.754 7.062 1 84.19 385 MET A CA 1
ATOM 2774 C C . MET A 1 385 ? -20.203 7.652 6.117 1 84.19 385 MET A C 1
ATOM 2776 O O . MET A 1 385 ? -21.344 7.848 6.531 1 84.19 385 MET A O 1
ATOM 2780 N N . LEU A 1 386 ? -19.875 7.305 4.914 1 79.75 386 LEU A N 1
ATOM 2781 C CA . LEU A 1 386 ? -20.938 7.145 3.93 1 79.75 386 LEU A CA 1
ATOM 2782 C C . LEU A 1 386 ? -21.766 5.898 4.219 1 79.75 386 LEU A C 1
ATOM 2784 O O . LEU A 1 386 ? -22.938 5.809 3.814 1 79.75 386 LEU A O 1
ATOM 2788 N N . SER A 1 387 ? -21.141 5.004 4.863 1 73.81 387 SER A N 1
ATOM 2789 C CA . SER A 1 387 ? -21.828 3.756 5.176 1 73.81 387 SER A CA 1
ATOM 2790 C C . SER A 1 387 ? -22.828 3.947 6.309 1 73.81 387 SER A C 1
ATOM 2792 O O . SER A 1 387 ? -23.703 3.102 6.523 1 73.81 387 SER A O 1
ATOM 2794 N N . VAL A 1 388 ? -22.766 5.062 7.027 1 78.88 388 VAL A N 1
ATOM 2795 C CA . VAL A 1 388 ? -23.734 5.367 8.086 1 78.88 388 VAL A CA 1
ATOM 2796 C C . VAL A 1 388 ? -25.078 5.742 7.48 1 78.88 388 VAL A C 1
ATOM 2798 O O . VAL A 1 388 ? -25.156 6.629 6.625 1 78.88 388 VAL A O 1
ATOM 2801 N N . PRO A 1 389 ? -26.109 5.082 7.883 1 80.56 389 PRO A N 1
ATOM 2802 C CA . PRO A 1 389 ? -27.438 5.359 7.32 1 80.56 389 PRO A CA 1
ATOM 2803 C C . PRO A 1 389 ? -27.859 6.809 7.512 1 80.56 389 PRO A C 1
ATOM 2805 O O . PRO A 1 389 ? -27.609 7.402 8.562 1 80.56 389 PRO A O 1
ATOM 2808 N N . ASP A 1 390 ? -28.547 7.312 6.578 1 85.06 390 ASP A N 1
ATOM 2809 C CA . ASP A 1 390 ? -29.016 8.695 6.598 1 85.06 390 ASP A CA 1
ATOM 2810 C C . ASP A 1 390 ? -30.109 8.891 7.637 1 85.06 390 ASP A C 1
ATOM 2812 O O . ASP A 1 390 ? -30.344 10.008 8.094 1 85.06 390 ASP A O 1
ATOM 2816 N N . GLU A 1 391 ? -30.656 7.781 7.98 1 84.56 391 GLU A N 1
ATOM 2817 C CA . GLU A 1 391 ? -31.719 7.855 8.977 1 84.56 391 GLU A CA 1
ATOM 2818 C C . GLU A 1 391 ? -31.219 8.492 10.273 1 84.56 391 GLU A C 1
ATOM 2820 O O . GLU A 1 391 ? -31.969 9.195 10.953 1 84.56 391 GLU A O 1
ATOM 2825 N N . TYR A 1 392 ? -30.031 8.312 10.562 1 84.5 392 TYR A N 1
ATOM 2826 C CA . TYR A 1 392 ? -29.453 8.891 11.758 1 84.5 392 TYR A CA 1
ATOM 2827 C C . TYR A 1 392 ? -29.312 10.406 11.625 1 84.5 392 TYR A C 1
ATOM 2829 O O . TYR A 1 392 ? -29.609 11.148 12.562 1 84.5 392 TYR A O 1
ATOM 2837 N N . ARG A 1 393 ? -28.969 10.781 10.453 1 87 393 ARG A N 1
ATOM 2838 C CA . ARG A 1 393 ? -28.812 12.211 10.18 1 87 393 ARG A CA 1
ATOM 2839 C C . ARG A 1 393 ? -30.172 12.906 10.188 1 87 393 ARG A C 1
ATOM 2841 O O . ARG A 1 393 ? -30.312 13.992 10.766 1 87 393 ARG A O 1
ATOM 2848 N N . ASP A 1 394 ? -31.109 12.266 9.625 1 87.44 394 ASP A N 1
ATOM 2849 C CA . ASP A 1 394 ? -32.469 12.828 9.531 1 87.44 394 ASP A CA 1
ATOM 2850 C C . ASP A 1 394 ? -33.125 12.883 10.898 1 87.44 394 ASP A C 1
ATOM 2852 O O . ASP A 1 394 ? -33.812 13.852 11.219 1 87.44 394 ASP A O 1
ATOM 2856 N N . ALA A 1 395 ? -32.906 11.883 11.617 1 87.25 395 ALA A N 1
ATOM 2857 C CA . ALA A 1 395 ? -33.5 11.836 12.953 1 87.25 395 ALA A CA 1
ATOM 2858 C C . ALA A 1 395 ? -32.906 12.945 13.836 1 87.25 395 ALA A C 1
ATOM 2860 O O . ALA A 1 395 ? -33.656 13.578 14.602 1 87.25 395 ALA A O 1
ATOM 2861 N N . SER A 1 396 ? -31.719 13.141 13.758 1 87.25 396 SER A N 1
ATOM 2862 C CA . SER A 1 396 ? -31.078 14.188 14.547 1 87.25 396 SER A CA 1
ATOM 2863 C C . SER A 1 396 ? -31.547 15.57 14.102 1 87.25 396 SER A C 1
ATOM 2865 O O . SER A 1 396 ? -31.75 16.453 14.93 1 87.25 396 SER A O 1
ATOM 2867 N N . ALA A 1 397 ? -31.734 15.711 12.852 1 83.5 397 ALA A N 1
ATOM 2868 C CA . ALA A 1 397 ? -32.219 16.984 12.32 1 83.5 397 ALA A CA 1
ATOM 2869 C C . ALA A 1 397 ? -33.656 17.234 12.75 1 83.5 397 ALA A C 1
ATOM 2871 O O . ALA A 1 397 ? -34.031 18.391 13.031 1 83.5 397 ALA A O 1
ATOM 2872 N N . ALA A 1 398 ? -34.344 16.203 12.773 1 87.62 398 ALA A N 1
ATOM 2873 C CA . ALA A 1 398 ? -35.719 16.312 13.203 1 87.62 398 ALA A CA 1
ATOM 2874 C C . ALA A 1 398 ? -35.844 16.734 14.664 1 87.62 398 ALA A C 1
ATOM 2876 O O . ALA A 1 398 ? -36.781 17.406 15.062 1 87.62 398 ALA A O 1
ATOM 2877 N N . LEU A 1 399 ? -34.875 16.406 15.422 1 89.12 399 LEU A N 1
ATOM 2878 C CA . LEU A 1 399 ? -34.812 16.766 16.844 1 89.12 399 LEU A CA 1
ATOM 2879 C C . LEU A 1 399 ? -34.219 18.172 17.016 1 89.12 399 LEU A C 1
ATOM 2881 O O . LEU A 1 399 ? -34.188 18.688 18.141 1 89.12 399 LEU A O 1
ATOM 2885 N N . GLY A 1 400 ? -33.75 18.812 15.984 1 81 400 GLY A N 1
ATOM 2886 C CA . GLY A 1 400 ? -33.188 20.156 16.016 1 81 400 GLY A CA 1
ATOM 2887 C C . GLY A 1 400 ? -31.75 20.219 16.453 1 81 400 GLY A C 1
ATOM 2888 O O . GLY A 1 400 ? -31.266 21.266 16.891 1 81 400 GLY A O 1
ATOM 2889 N N . VAL A 1 401 ? -31.156 19.094 16.484 1 79.25 401 VAL A N 1
ATOM 2890 C CA . VAL A 1 401 ? -29.75 19.047 16.859 1 79.25 401 VAL A CA 1
ATOM 2891 C C . VAL A 1 401 ? -28.891 19.656 15.75 1 79.25 401 VAL A C 1
ATOM 2893 O O . VAL A 1 401 ? -29.109 19.391 14.57 1 79.25 401 VAL A O 1
ATOM 2896 N N . PRO A 1 402 ? -28 20.562 16.172 1 74.62 402 PRO A N 1
ATOM 2897 C CA . PRO A 1 402 ? -27.125 21.172 15.164 1 74.62 402 PRO A CA 1
ATOM 2898 C C . PRO A 1 402 ? -26.266 20.141 14.438 1 74.62 402 PRO A C 1
ATOM 2900 O O . PRO A 1 402 ? -25.953 19.078 14.992 1 74.62 402 PRO A O 1
ATOM 2903 N N . LYS A 1 403 ? -25.859 20.406 13.219 1 76.06 403 LYS A N 1
ATOM 2904 C CA . LYS A 1 403 ? -25.156 19.484 12.344 1 76.06 403 LYS A CA 1
ATOM 2905 C C . LYS A 1 403 ? -23.844 19.016 12.969 1 76.06 403 LYS A C 1
ATOM 2907 O O . LYS A 1 403 ? -23.5 17.828 12.922 1 76.06 403 LYS A O 1
ATOM 2912 N N . TRP A 1 404 ? -23.125 19.953 13.594 1 73 404 TRP A N 1
ATOM 2913 C CA . TRP A 1 404 ? -21.844 19.594 14.195 1 73 404 TRP A CA 1
ATOM 2914 C C . TRP A 1 404 ? -22.031 18.609 15.336 1 73 404 TRP A C 1
ATOM 2916 O O . TRP A 1 404 ? -21.234 17.688 15.508 1 73 404 TRP A O 1
ATOM 2926 N N . GLN A 1 405 ? -23 18.875 16.047 1 75.81 405 GLN A N 1
ATOM 2927 C CA . GLN A 1 405 ? -23.297 17.953 17.141 1 75.81 405 GLN A CA 1
ATOM 2928 C C . GLN A 1 405 ? -23.703 16.578 16.625 1 75.81 405 GLN A C 1
ATOM 2930 O O . GLN A 1 405 ? -23.359 15.555 17.203 1 75.81 405 GLN A O 1
ATOM 2935 N N . THR A 1 406 ? -24.453 16.625 15.539 1 82.75 406 THR A N 1
ATOM 2936 C CA . THR A 1 406 ? -24.859 15.375 14.914 1 82.75 406 THR A CA 1
ATOM 2937 C C . THR A 1 406 ? -23.625 14.602 14.43 1 82.75 406 THR A C 1
ATOM 2939 O O . THR A 1 406 ? -23.531 13.391 14.633 1 82.75 406 THR A O 1
ATOM 2942 N N . ILE A 1 407 ? -22.719 15.297 13.891 1 82.62 407 ILE A N 1
ATOM 2943 C CA . ILE A 1 407 ? -21.516 14.664 13.352 1 82.62 407 ILE A CA 1
ATOM 2944 C C . ILE A 1 407 ? -20.688 14.094 14.484 1 82.62 407 ILE A C 1
ATOM 2946 O O . ILE A 1 407 ? -20.25 12.938 14.422 1 82.62 407 ILE A O 1
ATOM 2950 N N . ARG A 1 408 ? -20.469 14.789 15.516 1 80 408 ARG A N 1
ATOM 2951 C CA . ARG A 1 408 ? -19.578 14.406 16.609 1 80 408 ARG A CA 1
ATOM 2952 C C . ARG A 1 408 ? -20.203 13.305 17.469 1 80 408 ARG A C 1
ATOM 2954 O O . ARG A 1 408 ? -19.5 12.414 17.938 1 80 408 ARG A O 1
ATOM 2961 N N . SER A 1 409 ? -21.516 13.375 17.562 1 84.06 409 SER A N 1
ATOM 2962 C CA . SER A 1 409 ? -22.156 12.492 18.531 1 84.06 409 SER A CA 1
ATOM 2963 C C . SER A 1 409 ? -22.797 11.289 17.859 1 84.06 409 SER A C 1
ATOM 2965 O O . SER A 1 409 ? -23.031 10.258 18.5 1 84.06 409 SER A O 1
ATOM 2967 N N . VAL A 1 410 ? -23.094 11.422 16.609 1 85.81 410 VAL A N 1
ATOM 2968 C CA . VAL A 1 410 ? -23.844 10.344 15.992 1 85.81 410 VAL A CA 1
ATOM 2969 C C . VAL A 1 410 ? -23.047 9.75 14.836 1 85.81 410 VAL A C 1
ATOM 2971 O O . VAL A 1 410 ? -22.688 8.57 14.859 1 85.81 410 VAL A O 1
ATOM 2974 N N . VAL A 1 411 ? -22.672 10.562 13.953 1 86.44 411 VAL A N 1
ATOM 2975 C CA . VAL A 1 411 ? -22.109 10.078 12.703 1 86.44 411 VAL A CA 1
ATOM 2976 C C . VAL A 1 411 ? -20.688 9.539 12.945 1 86.44 411 VAL A C 1
ATOM 2978 O O . VAL A 1 411 ? -20.375 8.406 12.578 1 86.44 411 VAL A O 1
ATOM 2981 N N . LEU A 1 412 ? -19.859 10.312 13.586 1 86.94 412 LEU A N 1
ATOM 2982 C CA . LEU A 1 412 ? -18.453 9.938 13.766 1 86.94 412 LEU A CA 1
ATOM 2983 C C . LEU A 1 412 ? -18.328 8.688 14.633 1 86.94 412 LEU A C 1
ATOM 2985 O O . LEU A 1 412 ? -17.609 7.758 14.281 1 86.94 412 LEU A O 1
ATOM 2989 N N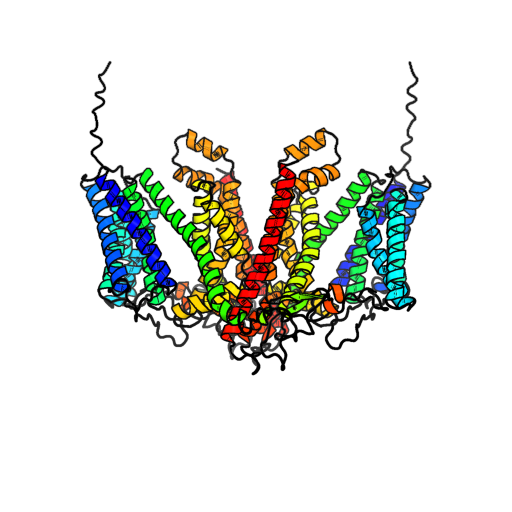 . PRO A 1 413 ? -19.062 8.695 15.688 1 84.81 413 PRO A N 1
ATOM 2990 C CA . PRO A 1 413 ? -18.969 7.48 16.5 1 84.81 413 PRO A CA 1
ATOM 2991 C C . PRO A 1 413 ? -19.453 6.238 15.758 1 84.81 413 PRO A C 1
ATOM 2993 O O . PRO A 1 413 ? -18.891 5.148 15.938 1 84.81 413 PRO A O 1
ATOM 2996 N N . ALA A 1 414 ? -20.438 6.414 14.969 1 82.88 414 ALA A N 1
ATOM 2997 C CA . ALA A 1 414 ? -20.969 5.297 14.195 1 82.88 414 ALA A CA 1
ATOM 2998 C C . ALA A 1 414 ? -19.969 4.852 13.125 1 82.88 414 ALA A C 1
ATOM 3000 O O . ALA A 1 414 ? -19.938 3.678 12.75 1 82.88 414 ALA A O 1
ATOM 3001 N N . ALA A 1 415 ? -19.188 5.766 12.68 1 85.94 415 ALA A N 1
ATOM 3002 C CA . ALA A 1 415 ? -18.25 5.484 11.594 1 85.94 415 ALA A CA 1
ATOM 3003 C C . ALA A 1 415 ? -16.875 5.082 12.133 1 85.94 415 ALA A C 1
ATOM 3005 O O . ALA A 1 415 ? -16.031 4.594 11.383 1 85.94 415 ALA A O 1
ATOM 3006 N N . LEU A 1 416 ? -16.641 5.246 13.391 1 85.12 416 LEU A N 1
ATOM 3007 C CA . LEU A 1 416 ? -15.328 5.121 14 1 85.12 416 LEU A CA 1
ATOM 3008 C C . LEU A 1 416 ? -14.758 3.723 13.773 1 85.12 416 LEU A C 1
ATOM 3010 O O . LEU A 1 416 ? -13.578 3.574 13.445 1 85.12 416 LEU A O 1
ATOM 3014 N N . PRO A 1 417 ? -15.57 2.68 13.875 1 77.19 417 PRO A N 1
ATOM 3015 C CA . PRO A 1 417 ? -15.008 1.354 13.609 1 77.19 417 PRO A CA 1
ATOM 3016 C C . PRO A 1 417 ? -14.469 1.217 12.18 1 77.19 417 PRO A C 1
ATOM 3018 O O . PRO A 1 417 ? -13.406 0.63 11.977 1 77.19 417 PRO A O 1
ATOM 3021 N N . GLY A 1 418 ? -15.203 1.761 11.266 1 74.81 418 GLY A N 1
ATOM 3022 C CA . GLY A 1 418 ? -14.75 1.751 9.883 1 74.81 418 GLY A CA 1
ATOM 3023 C C . GLY A 1 418 ? -13.516 2.594 9.656 1 74.81 418 GLY A C 1
ATOM 3024 O O . GLY A 1 418 ? -12.594 2.178 8.945 1 74.81 418 GLY A O 1
ATOM 3025 N N . VAL A 1 419 ? -13.438 3.725 10.289 1 82.56 419 VAL A N 1
ATOM 3026 C CA . VAL A 1 419 ? -12.305 4.629 10.188 1 82.56 419 VAL A CA 1
ATOM 3027 C C . VAL A 1 419 ? -11.055 3.969 10.773 1 82.56 419 VAL A C 1
ATOM 3029 O O . VAL A 1 419 ? -9.984 3.994 10.164 1 82.56 419 VAL A O 1
ATOM 3032 N N . VAL A 1 420 ? -11.242 3.346 11.875 1 82.62 420 VAL A N 1
ATOM 3033 C CA . VAL A 1 420 ? -10.125 2.721 12.57 1 82.62 420 VAL A CA 1
ATOM 3034 C C . VAL A 1 420 ? -9.602 1.543 11.75 1 82.62 420 VAL A C 1
ATOM 3036 O O . VAL A 1 420 ? -8.383 1.332 11.656 1 82.62 420 VAL A O 1
ATOM 3039 N N . THR A 1 421 ? -10.453 0.824 11.148 1 73.75 421 THR A N 1
ATOM 3040 C CA . THR A 1 421 ? -10.039 -0.289 10.297 1 73.75 421 THR A CA 1
ATOM 3041 C C . THR A 1 421 ? -9.18 0.207 9.141 1 73.75 421 THR A C 1
ATOM 3043 O O . THR A 1 421 ? -8.133 -0.379 8.844 1 73.75 421 THR A O 1
ATOM 3046 N N . GLY A 1 422 ? -9.688 1.252 8.555 1 74 422 GLY A N 1
ATOM 3047 C CA . GLY A 1 422 ? -8.922 1.838 7.465 1 74 422 GLY A CA 1
ATOM 3048 C C . GLY A 1 422 ? -7.555 2.332 7.895 1 74 422 GLY A C 1
ATOM 3049 O O . GLY A 1 422 ? -6.562 2.115 7.195 1 74 422 GLY A O 1
ATOM 3050 N N . VAL A 1 423 ? -7.469 2.928 9.016 1 83.25 423 VAL A N 1
ATOM 3051 C CA . VAL A 1 423 ? -6.223 3.471 9.547 1 83.25 423 VAL A CA 1
ATOM 3052 C C . VAL A 1 423 ? -5.266 2.332 9.891 1 83.25 423 VAL A C 1
ATOM 3054 O O . VAL A 1 423 ? -4.066 2.416 9.609 1 83.25 423 VAL A O 1
ATOM 3057 N N . ILE A 1 424 ? -5.812 1.289 10.43 1 80.5 424 ILE A N 1
ATOM 3058 C CA . ILE A 1 424 ? -4.996 0.14 10.805 1 80.5 424 ILE A CA 1
ATOM 3059 C C . ILE A 1 424 ? -4.375 -0.481 9.555 1 80.5 424 ILE A C 1
ATOM 3061 O O . ILE A 1 424 ? -3.186 -0.806 9.547 1 80.5 424 ILE A O 1
ATOM 3065 N N . LEU A 1 425 ? -5.164 -0.644 8.562 1 73.06 425 LEU A N 1
ATOM 3066 C CA . LEU A 1 425 ? -4.672 -1.207 7.312 1 73.06 425 LEU A CA 1
ATOM 3067 C C . LEU A 1 425 ? -3.568 -0.334 6.719 1 73.06 425 LEU A C 1
ATOM 3069 O O . LEU A 1 425 ? -2.578 -0.848 6.195 1 73.06 425 LEU A O 1
ATOM 3073 N N . GLY A 1 426 ? -3.742 0.954 6.867 1 82 426 GLY A N 1
ATOM 3074 C CA . GLY A 1 426 ? -2.744 1.892 6.379 1 82 426 GLY A CA 1
ATOM 3075 C C . GLY A 1 426 ? -1.461 1.871 7.188 1 82 426 GLY A C 1
ATOM 3076 O O . GLY A 1 426 ? -0.365 1.916 6.625 1 82 426 GLY A O 1
ATOM 3077 N N . VAL A 1 427 ? -1.615 1.736 8.461 1 85.56 427 VAL A N 1
ATOM 3078 C CA . VAL A 1 427 ? -0.467 1.716 9.367 1 85.56 427 VAL A CA 1
ATOM 3079 C C . VAL A 1 427 ? 0.375 0.47 9.102 1 85.56 427 VAL A C 1
ATOM 3081 O O . VAL A 1 427 ? 1.605 0.542 9.062 1 85.56 427 VAL A O 1
ATOM 3084 N N . GLY A 1 428 ? -0.231 -0.647 9 1 78.56 428 GLY A N 1
ATOM 3085 C CA . GLY A 1 428 ? 0.493 -1.863 8.664 1 78.56 428 GLY A CA 1
ATOM 3086 C C . GLY A 1 428 ? 1.292 -1.748 7.379 1 78.56 428 GLY A C 1
ATOM 3087 O O . GLY A 1 428 ? 2.422 -2.236 7.301 1 78.56 428 GLY A O 1
ATOM 3088 N N . ARG A 1 429 ? 0.777 -1.045 6.523 1 78.25 429 ARG A N 1
ATOM 3089 C CA . ARG A 1 429 ? 1.421 -0.91 5.219 1 78.25 429 ARG A CA 1
ATOM 3090 C C . ARG A 1 429 ? 2.615 0.034 5.297 1 78.25 429 ARG A C 1
ATOM 3092 O O . ARG A 1 429 ? 3.68 -0.257 4.742 1 78.25 429 ARG A O 1
ATOM 3099 N N . ILE A 1 430 ? 2.445 1.165 5.938 1 87.81 430 ILE A N 1
ATOM 3100 C CA . ILE A 1 430 ? 3.508 2.166 5.914 1 87.81 430 ILE A CA 1
ATOM 3101 C C . ILE A 1 430 ? 4.656 1.721 6.816 1 87.81 430 ILE A C 1
ATOM 3103 O O . ILE A 1 430 ? 5.801 2.137 6.625 1 87.81 430 ILE A O 1
ATOM 3107 N N . ALA A 1 431 ? 4.34 0.885 7.809 1 88.25 431 ALA A N 1
ATOM 3108 C CA . ALA A 1 431 ? 5.383 0.379 8.695 1 88.25 431 ALA A CA 1
ATOM 3109 C C . ALA A 1 431 ? 6.406 -0.452 7.93 1 88.25 431 ALA A C 1
ATOM 3111 O O . ALA A 1 431 ? 7.555 -0.581 8.359 1 88.25 431 ALA A O 1
ATOM 3112 N N . GLY A 1 432 ? 5.988 -0.958 6.844 1 86.94 432 GLY A N 1
ATOM 3113 C CA . GLY A 1 432 ? 6.871 -1.812 6.066 1 86.94 432 GLY A CA 1
ATOM 3114 C C . GLY A 1 432 ? 7.406 -1.14 4.816 1 86.94 432 GLY A C 1
ATOM 3115 O O . GLY A 1 432 ? 8.039 -1.786 3.98 1 86.94 432 GLY A O 1
ATOM 3116 N N . GLU A 1 433 ? 7.129 0.146 4.688 1 86.69 433 GLU A N 1
ATOM 3117 C CA . GLU A 1 433 ? 7.605 0.851 3.5 1 86.69 433 GLU A CA 1
ATOM 3118 C C . GLU A 1 433 ? 9.102 1.131 3.584 1 86.69 433 GLU A C 1
ATOM 3120 O O . GLU A 1 433 ? 9.594 1.619 4.605 1 86.69 433 GLU A O 1
ATOM 3125 N N . THR A 1 434 ? 9.852 0.888 2.545 1 85.5 434 THR A N 1
ATOM 3126 C CA . THR A 1 434 ? 11.305 1.011 2.541 1 85.5 434 THR A CA 1
ATOM 3127 C C . THR A 1 434 ? 11.742 2.174 1.658 1 85.5 434 THR A C 1
ATOM 3129 O O . THR A 1 434 ? 12.539 3.014 2.082 1 85.5 434 THR A O 1
ATOM 3132 N N . ALA A 1 435 ? 11.156 2.307 0.536 1 82.81 435 ALA A N 1
ATOM 3133 C CA . ALA A 1 435 ? 11.656 3.195 -0.51 1 82.81 435 ALA A CA 1
ATOM 3134 C C . ALA A 1 435 ? 11.617 4.652 -0.056 1 82.81 435 ALA A C 1
ATOM 3136 O O . ALA A 1 435 ? 12.617 5.371 -0.174 1 82.81 435 ALA A O 1
ATOM 3137 N N . PRO A 1 436 ? 10.508 5.07 0.521 1 87.88 436 PRO A N 1
ATOM 3138 C CA . PRO A 1 436 ? 10.477 6.484 0.892 1 87.88 436 PRO A CA 1
ATOM 3139 C C . PRO A 1 436 ? 11.484 6.828 1.993 1 87.88 436 PRO A C 1
ATOM 3141 O O . PRO A 1 436 ? 12.07 7.91 1.981 1 87.88 436 PRO A O 1
ATOM 3144 N N . ILE A 1 437 ? 11.711 5.93 2.857 1 88.81 437 ILE A N 1
ATOM 3145 C CA . ILE A 1 437 ? 12.523 6.266 4.016 1 88.81 437 ILE A CA 1
ATOM 3146 C C . ILE A 1 437 ? 14.008 6.137 3.66 1 88.81 437 ILE A C 1
ATOM 3148 O O . ILE A 1 437 ? 14.859 6.734 4.32 1 88.81 437 ILE A O 1
ATOM 3152 N N . LEU A 1 438 ? 14.312 5.402 2.646 1 83.31 438 LEU A N 1
ATOM 3153 C CA . LEU A 1 438 ? 15.695 5.309 2.178 1 83.31 438 LEU A CA 1
ATOM 3154 C C . LEU A 1 438 ? 16.219 6.68 1.773 1 83.31 438 LEU A C 1
ATOM 3156 O O . LEU A 1 438 ? 17.406 6.977 1.975 1 83.31 438 LEU A O 1
ATOM 3160 N N . LEU A 1 439 ? 15.359 7.449 1.349 1 82.62 439 LEU A N 1
ATOM 3161 C CA . LEU A 1 439 ? 15.789 8.719 0.766 1 82.62 439 LEU A CA 1
ATOM 3162 C C . LEU A 1 439 ? 15.609 9.859 1.76 1 82.62 439 LEU A C 1
ATOM 3164 O O . LEU A 1 439 ? 16.281 10.891 1.655 1 82.62 439 LEU A O 1
ATOM 3168 N N . THR A 1 440 ? 14.789 9.609 2.73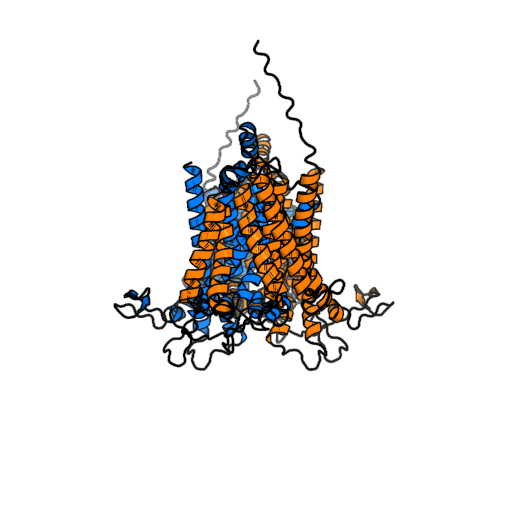4 1 88.56 440 THR A N 1
ATOM 3169 C CA . THR A 1 440 ? 14.422 10.773 3.523 1 88.56 440 THR A CA 1
ATOM 3170 C C . THR A 1 440 ? 14.883 10.617 4.973 1 88.56 440 THR A C 1
ATOM 3172 O O . THR A 1 440 ? 15.078 11.609 5.676 1 88.56 440 THR A O 1
ATOM 3175 N N . MET A 1 441 ? 14.977 9.445 5.387 1 87.31 441 MET A N 1
ATOM 3176 C CA . MET A 1 441 ? 15.164 9.258 6.824 1 87.31 441 MET A CA 1
ATOM 3177 C C . MET A 1 441 ? 16.453 8.5 7.113 1 87.31 441 MET A C 1
ATOM 3179 O O . MET A 1 441 ? 17.188 8.844 8.039 1 87.31 441 MET A O 1
ATOM 3183 N N . ALA A 1 442 ? 16.688 7.469 6.27 1 74.38 442 ALA A N 1
ATOM 3184 C CA . ALA A 1 442 ? 17.625 6.438 6.688 1 74.38 442 ALA A CA 1
ATOM 3185 C C . ALA A 1 442 ? 19.062 6.957 6.645 1 74.38 442 ALA A C 1
ATOM 3187 O O . ALA A 1 442 ? 19.469 7.594 5.668 1 74.38 442 ALA A O 1
ATOM 3188 N N . GLY A 1 443 ? 19.625 6.973 7.742 1 67.5 443 GLY A N 1
ATOM 3189 C CA . GLY A 1 443 ? 21.031 7.301 7.84 1 67.5 443 GLY A CA 1
ATOM 3190 C C . GLY A 1 443 ? 21.938 6.09 7.715 1 67.5 443 GLY A C 1
ATOM 3191 O O . GLY A 1 443 ? 21.953 5.426 6.676 1 67.5 443 GLY A O 1
ATOM 3192 N N . GLY A 1 444 ? 22.172 5.312 8.906 1 66.62 444 GLY A N 1
ATOM 3193 C CA . GLY A 1 444 ? 23.078 4.172 8.93 1 66.62 444 GLY A CA 1
ATOM 3194 C C . GLY A 1 444 ? 22.359 2.857 9.195 1 66.62 444 GLY A C 1
ATOM 3195 O O . GLY A 1 444 ? 21.234 2.844 9.695 1 66.62 444 GLY A O 1
ATOM 3196 N N . THR A 1 445 ? 22.719 1.76 8.617 1 64.56 445 THR A N 1
ATOM 3197 C CA . THR A 1 445 ? 22.172 0.424 8.812 1 64.56 445 THR A CA 1
ATOM 3198 C C . THR A 1 445 ? 22.531 -0.122 10.188 1 64.56 445 THR A C 1
ATOM 3200 O O . THR A 1 445 ? 21.75 -0.842 10.805 1 64.56 445 THR A O 1
ATOM 3203 N N . PHE A 1 446 ? 23.625 0.191 10.68 1 66.19 446 PHE A N 1
ATOM 3204 C CA . PHE A 1 446 ? 24.141 -0.383 11.922 1 66.19 446 PHE A CA 1
ATOM 3205 C C . PHE A 1 446 ? 24.422 0.708 12.945 1 66.19 446 PHE A C 1
ATOM 3207 O O . PHE A 1 446 ? 25.578 1.051 13.188 1 66.19 446 PHE A O 1
ATOM 3214 N N . VAL A 1 447 ? 23.266 1.072 13.492 1 69.88 447 VAL A N 1
ATOM 3215 C CA . VAL A 1 447 ? 23.328 2.172 14.445 1 69.88 447 VAL A CA 1
ATOM 3216 C C . VAL A 1 447 ? 23.562 1.621 15.852 1 69.88 447 VAL A C 1
ATOM 3218 O O . VAL A 1 447 ? 22.922 0.643 16.25 1 69.88 447 VAL A O 1
ATOM 3221 N N . PRO A 1 448 ? 24.578 2.115 16.484 1 70.19 448 PRO A N 1
ATOM 3222 C CA . PRO A 1 448 ? 24.828 1.677 17.859 1 70.19 448 PRO A CA 1
ATOM 3223 C C . PRO A 1 448 ? 23.625 1.879 18.781 1 70.19 448 PRO A C 1
ATOM 3225 O O . PRO A 1 448 ? 22.828 2.793 18.562 1 70.19 448 PRO A O 1
ATOM 3228 N N . GLY A 1 449 ? 23.438 0.952 19.75 1 70.31 449 GLY A N 1
ATOM 3229 C CA . GLY A 1 449 ? 22.328 0.996 20.688 1 70.31 449 GLY A CA 1
ATOM 3230 C C . GLY A 1 449 ? 22.172 2.344 21.359 1 70.31 449 GLY A C 1
ATOM 3231 O O . GLY A 1 449 ? 21.062 2.773 21.656 1 70.31 449 GLY A O 1
ATOM 3232 N N . GLY A 1 450 ? 23.219 2.947 21.578 1 63.09 450 GLY A N 1
ATOM 3233 C CA . GLY A 1 450 ? 23.203 4.246 22.234 1 63.09 450 GLY A CA 1
ATOM 3234 C C . GLY A 1 450 ? 22.547 5.328 21.406 1 63.09 450 GLY A C 1
ATOM 3235 O O . GLY A 1 450 ? 22.188 6.383 21.922 1 63.09 450 GLY A O 1
ATOM 3236 N N . GLN A 1 451 ? 22.328 5.027 20.203 1 64.12 451 GLN A N 1
ATOM 3237 C CA . GLN A 1 451 ? 21.75 6.027 19.297 1 64.12 451 GLN A CA 1
ATOM 3238 C C . GLN A 1 451 ? 20.281 5.723 19 1 64.12 451 GLN A C 1
ATOM 3240 O O . GLN A 1 451 ? 19.75 6.148 17.984 1 64.12 451 GLN A O 1
ATOM 3245 N N . THR A 1 452 ? 19.797 4.938 19.969 1 73.62 452 THR A N 1
ATOM 3246 C CA . THR A 1 452 ? 18.359 4.695 19.828 1 73.62 452 THR A CA 1
ATOM 3247 C C . THR A 1 452 ? 17.578 5.984 20.031 1 73.62 452 THR A C 1
ATOM 3249 O O . THR A 1 452 ? 17.812 6.719 20.984 1 73.62 452 THR A O 1
ATOM 3252 N N . VAL A 1 453 ? 16.75 6.277 19.094 1 73.75 453 VAL A N 1
ATOM 3253 C CA . VAL A 1 453 ? 16.031 7.547 19.094 1 73.75 453 VAL A CA 1
ATOM 3254 C C . VAL A 1 453 ? 15.031 7.574 20.25 1 73.75 453 VAL A C 1
ATOM 3256 O O . VAL A 1 453 ? 14.32 6.602 20.484 1 73.75 453 VAL A O 1
ATOM 3259 N N . ASP A 1 454 ? 15.117 8.43 21.031 1 70.12 454 ASP A N 1
ATOM 3260 C CA . ASP A 1 454 ? 14.156 8.703 22.094 1 70.12 454 ASP A CA 1
ATOM 3261 C C . ASP A 1 454 ? 13.469 10.055 21.891 1 70.12 454 ASP A C 1
ATOM 3263 O O . ASP A 1 454 ? 13.953 11.078 22.375 1 70.12 454 ASP A O 1
ATOM 3267 N N . VAL A 1 455 ? 12.406 10 21.234 1 68.88 455 VAL A N 1
ATOM 3268 C CA . VAL A 1 455 ? 11.727 11.234 20.859 1 68.88 455 VAL A CA 1
ATOM 3269 C C . VAL A 1 455 ? 11.164 11.914 22.109 1 68.88 455 VAL A C 1
ATOM 3271 O O . VAL A 1 455 ? 11.266 13.133 22.25 1 68.88 455 VAL A O 1
ATOM 3274 N N . ILE A 1 456 ? 10.578 11.125 22.938 1 62.84 456 ILE A N 1
ATOM 3275 C CA . ILE A 1 456 ? 9.969 11.695 24.141 1 62.84 456 ILE A CA 1
ATOM 3276 C C . ILE A 1 456 ? 11.055 12.273 25.047 1 62.84 456 ILE A C 1
ATOM 3278 O O . ILE A 1 456 ? 10.898 13.375 25.578 1 62.84 456 ILE A O 1
ATOM 3282 N N . GLY A 1 457 ? 12.156 11.469 25.109 1 59.22 457 GLY A N 1
ATOM 3283 C CA . GLY A 1 457 ? 13.258 11.914 25.953 1 59.22 457 GLY A CA 1
ATOM 3284 C C . GLY A 1 457 ? 14.078 13.023 25.312 1 59.22 457 GLY A C 1
ATOM 3285 O O . GLY A 1 457 ? 14.797 13.75 26 1 59.22 457 GLY A O 1
ATOM 3286 N N . GLY A 1 458 ? 13.898 13.086 23.938 1 61.56 458 GLY A N 1
ATOM 3287 C CA . GLY A 1 458 ? 14.734 14.023 23.219 1 61.56 458 GLY A CA 1
ATOM 3288 C C . GLY A 1 458 ? 14.188 15.438 23.203 1 61.56 458 GLY A C 1
ATOM 3289 O O . GLY A 1 458 ? 14.805 16.344 22.656 1 61.56 458 GLY A O 1
ATOM 3290 N N . PHE A 1 459 ? 13.039 15.422 23.75 1 54.88 459 PHE A N 1
ATOM 3291 C CA . PHE A 1 459 ? 12.5 16.781 23.781 1 54.88 459 PHE A CA 1
ATOM 3292 C C . PHE A 1 459 ? 13.344 17.672 24.688 1 54.88 459 PHE A C 1
ATOM 3294 O O . PHE A 1 459 ? 13.664 17.281 25.828 1 54.88 459 PHE A O 1
ATOM 3301 N N . GLU A 1 460 ? 14.102 18.312 23.984 1 52.56 460 GLU A N 1
ATOM 3302 C CA . GLU A 1 460 ? 14.914 19.266 24.734 1 52.56 460 GLU A CA 1
ATOM 3303 C C . GLU A 1 460 ? 14.422 20.688 24.516 1 52.56 460 GLU A C 1
ATOM 3305 O O . GLU A 1 460 ? 13.945 21.031 23.438 1 52.56 460 GLU A O 1
ATOM 3310 N N . PHE A 1 461 ? 14.18 21.234 25.406 1 45.28 461 PHE A N 1
ATOM 3311 C CA . PHE A 1 461 ? 13.844 22.656 25.297 1 45.28 461 PHE A CA 1
ATOM 3312 C C . PHE A 1 461 ? 15.07 23.469 24.938 1 45.28 461 PHE A C 1
ATOM 3314 O O . PHE A 1 461 ? 16.156 23.234 25.469 1 45.28 461 PHE A O 1
ATOM 3321 N N . THR A 1 462 ? 15.234 23.828 23.562 1 49.5 462 THR A N 1
ATOM 3322 C CA . THR A 1 462 ? 16.375 24.609 23.125 1 49.5 462 THR A CA 1
ATOM 3323 C C . THR A 1 462 ? 16.094 26.109 23.266 1 49.5 462 THR A C 1
ATOM 3325 O O . THR A 1 462 ? 14.945 26.531 23.297 1 49.5 462 THR A O 1
ATOM 3328 N N . GLY A 1 463 ? 17.172 26.859 23.562 1 40.47 463 GLY A N 1
ATOM 3329 C CA . GLY A 1 463 ? 17.109 28.297 23.703 1 40.47 463 GLY A CA 1
ATOM 3330 C C . GLY A 1 463 ? 16.766 29.016 22.422 1 40.47 463 GLY A C 1
ATOM 3331 O O . GLY A 1 463 ? 16.469 30.219 22.422 1 40.47 463 GLY A O 1
ATOM 3332 N N . SER A 1 464 ? 17.062 28.422 21.266 1 41.5 464 SER A N 1
ATOM 3333 C CA . SER A 1 464 ? 16.812 29.031 19.953 1 41.5 464 SER A CA 1
ATOM 3334 C C . SER A 1 464 ? 15.562 28.438 19.297 1 41.5 464 SER A C 1
ATOM 3336 O O . SER A 1 464 ? 15.219 27.281 19.531 1 41.5 464 SER A O 1
ATOM 3338 N N . PRO A 1 465 ? 14.531 29.422 18.844 1 37.75 465 PRO A N 1
ATOM 3339 C CA . PRO A 1 465 ? 13.391 28.859 18.125 1 37.75 465 PRO A CA 1
ATOM 3340 C C . PRO A 1 465 ? 13.781 27.688 17.234 1 37.75 465 PRO A C 1
ATOM 3342 O O . PRO A 1 465 ? 14.852 27.688 16.625 1 37.75 465 PRO A O 1
ATOM 3345 N N . PRO A 1 466 ? 12.68 26.578 17.188 1 48.09 466 PRO A N 1
ATOM 3346 C CA . PRO A 1 466 ? 11.297 26.422 17.641 1 48.09 466 PRO A CA 1
ATOM 3347 C C . PRO A 1 466 ? 11.195 26.016 19.109 1 48.09 466 PRO A C 1
ATOM 3349 O O . PRO A 1 466 ? 10.156 25.516 19.547 1 48.09 466 PRO A O 1
ATOM 3352 N N . PHE A 1 467 ? 12.047 26.391 19.938 1 41.31 467 PHE A N 1
ATOM 3353 C CA . PHE A 1 467 ? 12.148 26.344 21.391 1 41.31 467 PHE A CA 1
ATOM 3354 C C . PHE A 1 467 ? 12.023 24.906 21.891 1 41.31 467 PHE A C 1
ATOM 3356 O O . PHE A 1 467 ? 12.242 24.625 23.062 1 41.31 467 PHE A O 1
ATOM 3363 N N . VAL A 1 468 ? 11.242 24.156 21.188 1 47.41 468 VAL A N 1
ATOM 3364 C CA . VAL A 1 468 ? 11.227 22.719 21.422 1 47.41 468 VAL A CA 1
ATOM 3365 C C . VAL A 1 468 ? 11.992 22 20.312 1 47.41 468 VAL A C 1
ATOM 3367 O O . VAL A 1 468 ? 11.789 22.297 19.125 1 47.41 468 VAL A O 1
ATOM 3370 N N . ALA A 1 469 ? 13.125 21.609 20.891 1 56.88 469 ALA A N 1
ATOM 3371 C CA . ALA A 1 469 ? 13.93 20.875 19.922 1 56.88 469 ALA A CA 1
ATOM 3372 C C . ALA A 1 469 ? 13.938 19.391 20.219 1 56.88 469 ALA A C 1
ATOM 3374 O O . ALA A 1 469 ? 13.852 18.984 21.391 1 56.88 469 ALA A O 1
ATOM 3375 N N . ASN A 1 470 ? 13.484 18.766 19.453 1 65.69 470 ASN A N 1
ATOM 3376 C CA . ASN A 1 470 ? 13.727 17.328 19.547 1 65.69 470 ASN A CA 1
ATOM 3377 C C . ASN A 1 470 ? 14.773 16.875 18.531 1 65.69 470 ASN A C 1
ATOM 3379 O O . ASN A 1 470 ? 14.453 16.625 17.375 1 65.69 470 ASN A O 1
ATOM 3383 N N . PRO A 1 471 ? 16.016 17 19 1 67.88 471 PRO A N 1
ATOM 3384 C CA . PRO A 1 471 ? 17.094 16.609 18.094 1 67.88 471 PRO A CA 1
ATOM 3385 C C . PRO A 1 471 ? 16.891 15.219 17.5 1 67.88 471 PRO A C 1
ATOM 3387 O O . PRO A 1 471 ? 17.406 14.93 16.422 1 67.88 471 PRO A O 1
ATOM 3390 N N . GLU A 1 472 ? 16.125 14.516 18.281 1 75 472 GLU A N 1
ATOM 3391 C CA . GLU A 1 472 ? 15.914 13.148 17.812 1 75 472 GLU A CA 1
ATOM 3392 C C . GLU A 1 472 ? 15.094 13.125 16.531 1 75 472 GLU A C 1
ATOM 3394 O O . GLU A 1 472 ? 15.273 12.25 15.688 1 75 472 GLU A O 1
ATOM 3399 N N . LEU A 1 473 ? 14.32 14.18 16.453 1 79.31 473 LEU A N 1
ATOM 3400 C CA . LEU A 1 473 ? 13.469 14.258 15.273 1 79.31 473 LEU A CA 1
ATOM 3401 C C . LEU A 1 473 ? 14.266 14.695 14.047 1 79.31 473 LEU A C 1
ATOM 3403 O O . LEU A 1 473 ? 13.859 14.453 12.914 1 79.31 473 LEU A O 1
ATOM 3407 N N . LEU A 1 474 ? 15.398 15.266 14.297 1 78.06 474 LEU A N 1
ATOM 3408 C CA . LEU A 1 474 ? 16.172 15.828 13.195 1 78.06 474 LEU A CA 1
ATOM 3409 C C . LEU A 1 474 ? 17.406 14.961 12.898 1 78.06 474 LEU A C 1
ATOM 3411 O O . LEU A 1 474 ? 18.25 15.328 12.086 1 78.06 474 LEU A O 1
ATOM 3415 N N . GLN A 1 475 ? 17.406 13.797 13.531 1 78.88 475 GLN A N 1
ATOM 3416 C CA . GLN A 1 475 ? 18.516 12.867 13.289 1 78.88 475 GLN A CA 1
ATOM 3417 C C . GLN A 1 475 ? 18.062 11.719 12.391 1 78.88 475 GLN A C 1
ATOM 3419 O O . GLN A 1 475 ? 16.922 11.273 12.461 1 78.88 475 GLN A O 1
ATOM 3424 N N . ALA A 1 476 ? 19.125 11.445 11.578 1 81.5 476 ALA A N 1
ATOM 3425 C CA . ALA A 1 476 ? 18.875 10.25 10.773 1 81.5 476 ALA A CA 1
ATOM 3426 C C . ALA A 1 476 ? 18.75 9.008 11.656 1 81.5 476 ALA A C 1
ATOM 3428 O O . ALA A 1 476 ? 19.5 8.852 12.625 1 81.5 476 ALA A O 1
ATOM 3429 N N . THR A 1 477 ? 17.75 8.336 11.508 1 82.88 477 THR A N 1
ATOM 3430 C CA . THR A 1 477 ? 17.484 7.137 12.297 1 82.88 477 THR A CA 1
ATOM 3431 C C . THR A 1 477 ? 17.297 5.926 11.383 1 82.88 477 THR A C 1
ATOM 3433 O O . THR A 1 477 ? 17.109 6.074 10.172 1 82.88 477 THR A O 1
ATOM 3436 N N . SER A 1 478 ? 17.422 4.816 12.008 1 85.88 478 SER A N 1
ATOM 3437 C CA . SER A 1 478 ? 17.219 3.586 11.25 1 85.88 478 SER A CA 1
ATOM 3438 C C . SER A 1 478 ? 15.812 3.041 11.453 1 85.88 478 SER A C 1
ATOM 3440 O O . SER A 1 478 ? 15.102 3.459 12.367 1 85.88 478 SER A O 1
ATOM 3442 N N . ALA A 1 47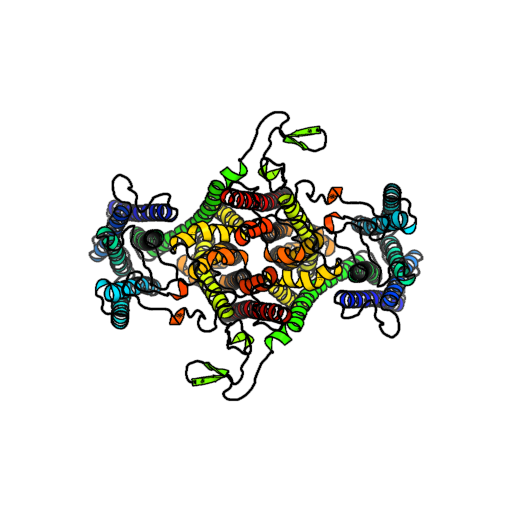9 ? 15.367 2.279 10.484 1 90 479 ALA A N 1
ATOM 3443 C CA . ALA A 1 479 ? 14.094 1.561 10.523 1 90 479 ALA A CA 1
ATOM 3444 C C . ALA A 1 479 ? 14.266 0.117 10.062 1 90 479 ALA A C 1
ATOM 3446 O O . ALA A 1 479 ? 15.195 -0.194 9.305 1 90 479 ALA A O 1
ATOM 3447 N N . LEU A 1 480 ? 13.414 -0.655 10.508 1 89.94 480 LEU A N 1
ATOM 3448 C CA . LEU A 1 480 ? 13.562 -2.086 10.266 1 89.94 480 LEU A CA 1
ATOM 3449 C C . LEU A 1 480 ? 13.508 -2.391 8.773 1 89.94 480 LEU A C 1
ATOM 3451 O O . LEU A 1 480 ? 14.32 -3.168 8.266 1 89.94 480 LEU A O 1
ATOM 3455 N N . PRO A 1 481 ? 12.547 -1.821 8.023 1 87.88 481 PRO A N 1
ATOM 3456 C CA . PRO A 1 481 ? 12.539 -2.123 6.594 1 87.88 481 PRO A CA 1
ATOM 3457 C C . PRO A 1 481 ? 13.828 -1.7 5.891 1 87.88 481 PRO A C 1
ATOM 3459 O O . PRO A 1 481 ? 14.289 -2.385 4.977 1 87.88 481 PRO A O 1
ATOM 3462 N N . TYR A 1 482 ? 14.422 -0.665 6.398 1 84.56 482 TYR A N 1
ATOM 3463 C CA . TYR A 1 482 ? 15.68 -0.203 5.832 1 84.56 482 TYR A CA 1
ATOM 3464 C C . TYR A 1 482 ? 16.828 -1.148 6.195 1 84.56 482 TYR A C 1
ATOM 3466 O O . TYR A 1 482 ? 17.672 -1.462 5.355 1 84.56 482 TYR A O 1
ATOM 3474 N N . GLN A 1 483 ? 16.828 -1.467 7.398 1 83.94 483 GLN A N 1
ATOM 3475 C CA . GLN A 1 483 ? 17.875 -2.387 7.84 1 83.94 483 GLN A CA 1
ATOM 3476 C C . GLN A 1 483 ? 17.812 -3.697 7.062 1 83.94 483 GLN A C 1
ATOM 3478 O O . GLN A 1 483 ? 18.859 -4.242 6.68 1 83.94 483 GLN A O 1
ATOM 3483 N N . LEU A 1 484 ? 16.672 -4.145 6.926 1 85.19 484 LEU A N 1
ATOM 3484 C CA . LEU A 1 484 ? 16.5 -5.391 6.184 1 85.19 484 LEU A CA 1
ATOM 3485 C C . LEU A 1 484 ? 16.938 -5.219 4.734 1 85.19 484 LEU A C 1
ATOM 3487 O O . LEU A 1 484 ? 17.609 -6.086 4.176 1 85.19 484 LEU A O 1
ATOM 3491 N N . TYR A 1 485 ? 16.578 -4.164 4.238 1 80.94 485 TYR A N 1
ATOM 3492 C CA . TYR A 1 485 ? 16.953 -3.859 2.863 1 80.94 485 TYR A CA 1
ATOM 3493 C C . TYR A 1 485 ? 18.469 -3.793 2.721 1 80.94 485 TYR A C 1
ATOM 3495 O O . TYR A 1 485 ? 19.047 -4.359 1.782 1 80.94 485 TYR A O 1
ATOM 3503 N N . ALA A 1 486 ? 19.094 -3.092 3.59 1 78.12 486 ALA A N 1
ATOM 3504 C CA . ALA A 1 486 ? 20.531 -2.922 3.561 1 78.12 486 ALA A CA 1
ATOM 3505 C C . ALA A 1 486 ? 21.25 -4.262 3.734 1 78.12 486 ALA A C 1
ATOM 3507 O O . ALA A 1 486 ? 22.281 -4.508 3.109 1 78.12 486 ALA A O 1
ATOM 3508 N N . LEU A 1 487 ? 20.688 -5.074 4.555 1 77 487 LEU A N 1
ATOM 3509 C CA . LEU A 1 487 ? 21.266 -6.391 4.809 1 77 487 LEU A CA 1
ATOM 3510 C C . LEU A 1 487 ? 21.188 -7.27 3.564 1 77 487 LEU A C 1
ATOM 3512 O O . LEU A 1 487 ? 22.094 -8.055 3.293 1 77 487 LEU A O 1
ATOM 3516 N N . ILE A 1 488 ? 20.172 -7.117 2.867 1 73.38 488 ILE A N 1
ATOM 3517 C CA . ILE A 1 488 ? 19.953 -7.949 1.689 1 73.38 488 ILE A CA 1
ATOM 3518 C C . ILE A 1 488 ? 20.812 -7.453 0.536 1 73.38 488 ILE A C 1
ATOM 3520 O O . ILE A 1 488 ? 21.422 -8.25 -0.181 1 73.38 488 ILE A O 1
ATOM 3524 N N . THR A 1 489 ? 20.859 -6.133 0.266 1 65.5 489 THR A N 1
ATOM 3525 C CA . THR A 1 489 ? 21.547 -5.586 -0.906 1 65.5 489 THR A CA 1
ATOM 3526 C C . THR A 1 489 ? 23.047 -5.469 -0.662 1 65.5 489 THR A C 1
ATOM 3528 O O . THR A 1 489 ? 23.844 -5.676 -1.576 1 65.5 489 THR A O 1
ATOM 3531 N N . ALA A 1 490 ? 23.438 -4.684 0.338 1 58.66 490 ALA A N 1
ATOM 3532 C CA . ALA A 1 490 ? 24.859 -4.418 0.535 1 58.66 490 ALA A CA 1
ATOM 3533 C C . ALA A 1 490 ? 25.547 -5.598 1.222 1 58.66 490 ALA A C 1
ATOM 3535 O O . ALA A 1 490 ? 26.781 -5.676 1.251 1 58.66 490 ALA A O 1
ATOM 3536 N N . GLY A 1 491 ? 24.75 -6.762 1.292 1 52 491 GLY A N 1
ATOM 3537 C CA . GLY A 1 491 ? 25.562 -7.691 2.068 1 52 491 GLY A CA 1
ATOM 3538 C C . GLY A 1 491 ? 26.406 -7.008 3.131 1 52 491 GLY A C 1
ATOM 3539 O O . GLY A 1 491 ? 27.109 -7.672 3.885 1 52 491 GLY A O 1
ATOM 3540 N N . VAL A 1 492 ? 26.797 -5.855 2.861 1 42.28 492 VAL A N 1
ATOM 3541 C CA . VAL A 1 492 ? 27.938 -5.035 3.23 1 42.28 492 VAL A CA 1
ATOM 3542 C C . VAL A 1 492 ? 27.969 -4.836 4.746 1 42.28 492 VAL A C 1
ATOM 3544 O O . VAL A 1 492 ? 29.031 -4.602 5.328 1 42.28 492 VAL A O 1
ATOM 3547 N N . GLY A 1 493 ? 26.953 -4.344 5.207 1 41.75 493 GLY A N 1
ATOM 3548 C CA . GLY A 1 493 ? 27.281 -3.924 6.559 1 41.75 493 GLY A CA 1
ATOM 3549 C C . GLY A 1 493 ? 27.766 -5.062 7.441 1 41.75 493 GLY A C 1
ATOM 3550 O O . GLY A 1 493 ? 27.766 -4.941 8.664 1 41.75 493 GLY A O 1
ATOM 3551 N N . LEU A 1 494 ? 27.578 -6.164 6.914 1 45.75 494 LEU A N 1
ATOM 3552 C CA . LEU A 1 494 ? 28.078 -7.234 7.766 1 45.75 494 LEU A CA 1
ATOM 3553 C C . LEU A 1 494 ? 29.531 -6.977 8.164 1 45.75 494 LEU A C 1
ATOM 3555 O O . LEU A 1 494 ? 30.453 -7.223 7.375 1 45.75 494 LEU A O 1
ATOM 3559 N N . GLY A 1 495 ? 29.719 -5.871 8.406 1 43.97 495 GLY A N 1
ATOM 3560 C CA . GLY A 1 495 ? 31.047 -5.895 9.008 1 43.97 495 GLY A CA 1
ATOM 3561 C C . GLY A 1 495 ? 31.391 -7.23 9.633 1 43.97 495 GLY A C 1
ATOM 3562 O O . GLY A 1 495 ? 30.531 -8.094 9.781 1 43.97 495 GLY A O 1
ATOM 3563 N N . SER A 1 496 ? 32.562 -7.465 9.711 1 47.88 496 SER A N 1
ATOM 3564 C CA . SER A 1 496 ? 33.188 -8.586 10.375 1 47.88 496 SER A CA 1
ATOM 3565 C C . SER A 1 496 ? 32.469 -8.977 11.656 1 47.88 496 SER A C 1
ATOM 3567 O O . SER A 1 496 ? 32.719 -10.031 12.234 1 47.88 496 SER A O 1
ATOM 3569 N N . ASN A 1 497 ? 31.344 -8.125 12 1 50.19 497 ASN A N 1
ATOM 3570 C CA . ASN A 1 497 ? 30.922 -8.352 13.375 1 50.19 497 ASN A CA 1
ATOM 3571 C C . ASN A 1 497 ? 29.672 -9.219 13.438 1 50.19 497 ASN A C 1
ATOM 3573 O O . ASN A 1 497 ? 29.141 -9.492 14.523 1 50.19 497 ASN A O 1
ATOM 3577 N N . VAL A 1 498 ? 29.094 -9.508 12.148 1 58.75 498 VAL A N 1
ATOM 3578 C CA . VAL A 1 498 ? 27.953 -10.422 12.227 1 58.75 498 VAL A CA 1
ATOM 3579 C C . VAL A 1 498 ? 28.375 -11.812 11.75 1 58.75 498 VAL A C 1
ATOM 3581 O O . VAL A 1 498 ? 28.797 -11.984 10.609 1 58.75 498 VAL A O 1
ATOM 3584 N N . SER A 1 499 ? 28.484 -12.695 12.656 1 63.56 499 SER A N 1
ATOM 3585 C CA . SER A 1 499 ? 28.969 -14.055 12.422 1 63.56 499 SER A CA 1
ATOM 3586 C C . SER A 1 499 ? 28.094 -14.773 11.406 1 63.56 499 SER A C 1
ATOM 3588 O O . SER A 1 499 ? 28.594 -15.5 10.539 1 63.56 499 SER A O 1
ATOM 3590 N N . ASP A 1 500 ? 26.641 -14.492 11.422 1 75.44 500 ASP A N 1
ATOM 3591 C CA . ASP A 1 500 ? 25.719 -15.18 10.531 1 75.44 500 ASP A CA 1
ATOM 3592 C C . ASP A 1 500 ? 24.766 -14.195 9.859 1 75.44 500 ASP A C 1
ATOM 3594 O O . ASP A 1 500 ? 23.672 -13.938 10.367 1 75.44 500 ASP A O 1
ATOM 3598 N N . PRO A 1 501 ? 25.188 -13.719 8.664 1 75.81 501 PRO A N 1
ATOM 3599 C CA . PRO A 1 501 ? 24.375 -12.711 7.977 1 75.81 501 PRO A CA 1
ATOM 3600 C C . PRO A 1 501 ? 23 -13.227 7.582 1 75.81 501 PRO A C 1
ATOM 3602 O O . PRO A 1 501 ? 22.031 -12.477 7.602 1 75.81 501 PRO A O 1
ATOM 3605 N N . GLY A 1 502 ? 23 -14.5 7.254 1 78.06 502 GLY A N 1
ATOM 3606 C CA . GLY A 1 502 ? 21.719 -15.078 6.887 1 78.06 502 GLY A CA 1
ATOM 3607 C C . GLY A 1 502 ? 20.719 -15.102 8.031 1 78.06 502 GLY A C 1
ATOM 3608 O O . GLY A 1 502 ? 19.578 -14.664 7.871 1 78.06 502 GLY A O 1
ATOM 3609 N N . GLY A 1 503 ? 21.219 -15.516 9.109 1 81.5 503 GLY A N 1
ATOM 3610 C CA . GLY A 1 503 ? 20.375 -15.539 10.289 1 81.5 503 GLY A CA 1
ATOM 3611 C C . GLY A 1 503 ? 19.938 -14.156 10.742 1 81.5 503 GLY A C 1
ATOM 3612 O O . GLY A 1 503 ? 18.797 -13.961 11.172 1 81.5 503 GLY A O 1
ATOM 3613 N N . PHE A 1 504 ? 20.844 -13.234 10.648 1 84.56 504 PHE A N 1
ATOM 3614 C CA . PHE A 1 504 ? 20.562 -11.867 11.062 1 84.56 504 PHE A CA 1
ATOM 3615 C C . PHE A 1 504 ? 19.469 -11.25 10.18 1 84.56 504 PHE A C 1
ATOM 3617 O O . PHE A 1 504 ? 18.578 -10.555 10.68 1 84.56 504 PHE A O 1
ATOM 3624 N N . ARG A 1 505 ? 19.547 -11.578 8.93 1 85.31 505 ARG A N 1
ATOM 3625 C CA . ARG A 1 505 ? 18.562 -11.062 7.977 1 85.31 505 ARG A CA 1
ATOM 3626 C C . ARG A 1 505 ? 17.172 -11.594 8.289 1 85.31 505 ARG A C 1
ATOM 3628 O O . ARG A 1 505 ? 16.203 -10.82 8.352 1 85.31 505 ARG A O 1
ATOM 3635 N N . TRP A 1 506 ? 17.094 -12.852 8.547 1 88.12 506 TRP A N 1
ATOM 3636 C CA . TRP A 1 506 ? 15.805 -13.469 8.812 1 88.12 506 TRP A CA 1
ATOM 3637 C C . TRP A 1 506 ? 15.266 -13.047 10.172 1 88.12 506 TRP A C 1
ATOM 3639 O O . TRP A 1 506 ? 14.055 -12.906 10.352 1 88.12 506 TRP A O 1
ATOM 3649 N N . ALA A 1 507 ? 16.125 -12.867 11.055 1 90.5 507 ALA A N 1
ATOM 3650 C CA . ALA A 1 507 ? 15.703 -12.391 12.367 1 90.5 507 ALA A CA 1
ATOM 3651 C C . ALA A 1 507 ? 15.141 -10.977 12.273 1 90.5 507 ALA A C 1
ATOM 3653 O O . ALA A 1 507 ? 14.141 -10.656 12.93 1 90.5 507 ALA A O 1
ATOM 3654 N N . THR A 1 508 ? 15.805 -10.172 11.508 1 89.25 508 THR A N 1
ATOM 3655 C CA . THR A 1 508 ? 15.312 -8.812 11.312 1 89.25 508 THR A CA 1
ATOM 3656 C C . THR A 1 508 ? 13.938 -8.82 10.648 1 89.25 508 THR A C 1
ATOM 3658 O O . THR A 1 508 ? 13.062 -8.047 11.031 1 89.25 508 THR A O 1
ATOM 3661 N N . ALA A 1 509 ? 13.781 -9.695 9.695 1 91.06 509 ALA A N 1
ATOM 3662 C CA . ALA A 1 509 ? 12.492 -9.828 9.023 1 91.06 509 ALA A CA 1
ATOM 3663 C C . ALA A 1 509 ? 11.406 -10.258 10.008 1 91.06 509 ALA A C 1
ATOM 3665 O O . ALA A 1 509 ? 10.281 -9.758 9.961 1 91.06 509 ALA A O 1
ATOM 3666 N N . LEU A 1 510 ? 11.766 -11.148 10.82 1 92.25 510 LEU A N 1
ATOM 3667 C CA . LEU A 1 510 ? 10.82 -11.633 11.828 1 92.25 510 LEU A CA 1
ATOM 3668 C C . LEU A 1 510 ? 10.414 -10.508 12.773 1 92.25 510 LEU A C 1
ATOM 3670 O O . LEU A 1 510 ? 9.227 -10.336 13.07 1 92.25 510 LEU A O 1
ATOM 3674 N N . VAL A 1 511 ? 11.367 -9.781 13.242 1 92.56 511 VAL A N 1
ATOM 3675 C CA . VAL A 1 511 ? 11.078 -8.672 14.148 1 92.56 511 VAL A CA 1
ATOM 3676 C C . VAL A 1 511 ? 10.195 -7.641 13.453 1 92.56 511 VAL A C 1
ATOM 3678 O O . VAL A 1 511 ? 9.266 -7.102 14.055 1 92.56 511 VAL A O 1
ATOM 3681 N N . LEU A 1 512 ? 10.562 -7.363 12.234 1 91.62 512 LEU A N 1
ATOM 3682 C CA . LEU A 1 512 ? 9.75 -6.438 11.453 1 91.62 512 LEU A CA 1
ATOM 3683 C C . LEU A 1 512 ? 8.305 -6.918 11.367 1 91.62 512 LEU A C 1
ATOM 3685 O O . LEU A 1 512 ? 7.371 -6.137 11.586 1 91.62 512 LEU A O 1
ATOM 3689 N N . LEU A 1 513 ? 8.141 -8.148 11.031 1 90.19 513 LEU A N 1
ATOM 3690 C CA . LEU A 1 513 ? 6.805 -8.727 10.93 1 90.19 513 LEU A CA 1
ATOM 3691 C C . LEU A 1 513 ? 6.062 -8.617 12.258 1 90.19 513 LEU A C 1
ATOM 3693 O O . LEU A 1 513 ? 4.879 -8.266 12.281 1 90.19 513 LEU A O 1
ATOM 3697 N N . VAL A 1 514 ? 6.73 -8.906 13.336 1 90.19 514 VAL A N 1
ATOM 3698 C CA . VAL A 1 514 ? 6.117 -8.859 14.656 1 90.19 514 VAL A CA 1
ATOM 3699 C C . VAL A 1 514 ? 5.703 -7.426 14.984 1 90.19 514 VAL A C 1
ATOM 3701 O O . VAL A 1 514 ? 4.617 -7.195 15.523 1 90.19 514 VAL A O 1
ATOM 3704 N N . VAL A 1 515 ? 6.582 -6.5 14.68 1 89.12 515 VAL A N 1
ATOM 3705 C CA . VAL A 1 515 ? 6.285 -5.098 14.961 1 89.12 515 VAL A CA 1
ATOM 3706 C C . VAL A 1 515 ? 5.066 -4.656 14.156 1 89.12 515 VAL A C 1
ATOM 3708 O O . VAL A 1 515 ? 4.164 -4.012 14.695 1 89.12 515 VAL A O 1
ATOM 3711 N N . VAL A 1 516 ? 5.043 -5.004 12.93 1 86.81 516 VAL A N 1
ATOM 3712 C CA . VAL A 1 516 ? 3.939 -4.605 12.062 1 86.81 516 VAL A CA 1
ATOM 3713 C C . VAL A 1 516 ? 2.643 -5.258 12.539 1 86.81 516 VAL A C 1
ATOM 3715 O O . VAL A 1 516 ? 1.6 -4.605 12.602 1 86.81 516 VAL A O 1
ATOM 3718 N N . LEU A 1 517 ? 2.689 -6.535 12.867 1 84.62 517 LEU A N 1
ATOM 3719 C CA . LEU A 1 517 ? 1.51 -7.238 13.352 1 84.62 517 LEU A CA 1
ATOM 3720 C C . LEU A 1 517 ? 1.052 -6.672 14.695 1 84.62 517 LEU A C 1
ATOM 3722 O O . LEU A 1 517 ? -0.14 -6.695 15.008 1 84.62 517 LEU A O 1
ATOM 3726 N N . SER A 1 518 ? 2.018 -6.207 15.484 1 87.94 518 SER A N 1
ATOM 3727 C CA . SER A 1 518 ? 1.647 -5.578 16.75 1 87.94 518 SER A CA 1
ATOM 3728 C C . SER A 1 518 ? 0.83 -4.312 16.516 1 87.94 518 SER A C 1
ATOM 3730 O O . SER A 1 518 ? -0.137 -4.051 17.234 1 87.94 518 SER A O 1
ATOM 3732 N N . PHE A 1 519 ? 1.234 -3.527 15.555 1 83.94 519 PHE A N 1
ATOM 3733 C CA . PHE A 1 519 ? 0.446 -2.35 15.211 1 83.94 519 PHE A CA 1
ATOM 3734 C C . PHE A 1 519 ? -0.952 -2.748 14.758 1 83.94 519 PHE A C 1
ATOM 3736 O O . PHE A 1 519 ? -1.936 -2.092 15.102 1 83.94 519 PHE A O 1
ATOM 3743 N N . TYR A 1 520 ? -0.991 -3.783 14.023 1 79.69 520 TYR A N 1
ATOM 3744 C CA . TYR A 1 520 ? -2.275 -4.293 13.562 1 79.69 520 TYR A CA 1
ATOM 3745 C C . TYR A 1 520 ? -3.125 -4.777 14.727 1 79.69 520 TYR A C 1
ATOM 3747 O O . TYR A 1 520 ? -4.32 -4.488 14.797 1 79.69 520 TYR A O 1
ATOM 3755 N N . ALA A 1 521 ? -2.553 -5.488 15.656 1 82.19 521 ALA A N 1
ATOM 3756 C CA . ALA A 1 521 ? -3.258 -6.012 16.828 1 82.19 521 ALA A CA 1
ATOM 3757 C C . ALA A 1 521 ? -3.777 -4.875 17.703 1 82.19 521 ALA A C 1
ATOM 3759 O O . ALA A 1 521 ? -4.898 -4.941 18.219 1 82.19 521 ALA A O 1
ATOM 3760 N N . ILE A 1 522 ? -2.998 -3.91 17.828 1 82.75 522 ILE A N 1
ATOM 3761 C CA . ILE A 1 522 ? -3.4 -2.744 18.609 1 82.75 522 ILE A CA 1
ATOM 3762 C C . ILE A 1 522 ? -4.578 -2.049 17.938 1 82.75 522 ILE A C 1
ATOM 3764 O O . ILE A 1 522 ? -5.527 -1.626 18.594 1 82.75 522 ILE A O 1
ATOM 3768 N N . GLY A 1 523 ? -4.492 -1.949 16.688 1 79.25 523 GLY A N 1
ATOM 3769 C CA . GLY A 1 523 ? -5.594 -1.365 15.938 1 79.25 523 GLY A CA 1
ATOM 3770 C C . GLY A 1 523 ? -6.887 -2.148 16.062 1 79.25 523 GLY A C 1
ATOM 3771 O O . GLY A 1 523 ? -7.957 -1.562 16.25 1 79.25 523 GLY A O 1
ATOM 3772 N N . ILE A 1 524 ? -6.805 -3.455 16.047 1 76.12 524 ILE A N 1
ATOM 3773 C CA . ILE A 1 524 ? -7.977 -4.312 16.188 1 76.12 524 ILE A CA 1
ATOM 3774 C C . ILE A 1 524 ? -8.547 -4.172 17.594 1 76.12 524 ILE A C 1
ATOM 3776 O O . ILE A 1 524 ? -9.773 -4.145 17.766 1 76.12 524 ILE A O 1
ATOM 3780 N N . GLY A 1 525 ? -7.637 -4.176 18.547 1 80.19 525 GLY A N 1
ATOM 3781 C CA . GLY A 1 525 ? -8.086 -3.947 19.922 1 80.19 525 GLY A CA 1
ATOM 3782 C C . GLY A 1 525 ? -8.82 -2.633 20.094 1 80.19 525 GLY A C 1
ATOM 3783 O O . GLY A 1 525 ? -9.852 -2.578 20.766 1 80.19 525 GLY A O 1
ATOM 3784 N N . ALA A 1 526 ? -8.305 -1.678 19.469 1 78.44 526 ALA A N 1
ATOM 3785 C CA . ALA A 1 526 ? -8.953 -0.372 19.516 1 78.44 526 ALA A CA 1
ATOM 3786 C C . ALA A 1 526 ? -10.32 -0.412 18.844 1 78.44 526 ALA A C 1
ATOM 3788 O O . ALA A 1 526 ? -11.281 0.182 19.344 1 78.44 526 ALA A O 1
ATOM 3789 N N . ARG A 1 527 ? -10.414 -1.097 17.781 1 76 527 ARG A N 1
ATOM 3790 C CA . ARG A 1 527 ? -11.672 -1.249 17.062 1 76 527 ARG A CA 1
ATOM 3791 C C . ARG A 1 527 ? -12.711 -1.951 17.922 1 76 527 ARG A C 1
ATOM 3793 O O . ARG A 1 527 ? -13.875 -1.543 17.969 1 76 527 ARG A O 1
ATOM 3800 N N . TYR A 1 528 ? -12.305 -2.984 18.562 1 76.31 528 TYR A N 1
ATOM 3801 C CA . TYR A 1 528 ? -13.211 -3.73 19.438 1 76.31 528 TYR A CA 1
ATOM 3802 C C . TYR A 1 528 ? -13.68 -2.871 20.609 1 76.31 528 TYR A C 1
ATOM 3804 O O . TYR A 1 528 ? -14.844 -2.93 21 1 76.31 528 TYR A O 1
ATOM 3812 N N . TYR A 1 529 ? -12.805 -2.148 21.062 1 76.69 529 TYR A N 1
ATOM 3813 C CA . TYR A 1 529 ? -13.141 -1.256 22.172 1 76.69 529 TYR A CA 1
ATOM 3814 C C . TYR A 1 529 ? -14.211 -0.252 21.75 1 76.69 529 TYR A C 1
ATOM 3816 O O . TYR A 1 529 ? -15.203 -0.061 22.453 1 76.69 529 TYR A O 1
ATOM 3824 N N . PHE A 1 530 ? -14.094 0.279 20.625 1 72.94 530 PHE A N 1
ATOM 3825 C CA . PHE A 1 530 ? -15.031 1.295 20.172 1 72.94 530 PHE A CA 1
ATOM 3826 C C . PHE A 1 530 ? -16.359 0.662 19.766 1 72.94 530 PHE A C 1
ATOM 3828 O O . PHE A 1 530 ? -17.422 1.263 19.953 1 72.94 530 PHE A O 1
ATOM 3835 N N . ARG A 1 531 ? -16.312 -0.494 19.234 1 71.88 531 ARG A N 1
ATOM 3836 C CA . ARG A 1 531 ? -17.547 -1.191 18.875 1 71.88 531 ARG A CA 1
ATOM 3837 C C . ARG A 1 531 ? -18.359 -1.571 20.109 1 71.88 531 ARG A C 1
ATOM 3839 O O . ARG A 1 531 ? -19.578 -1.489 20.094 1 71.88 531 ARG A O 1
ATOM 3846 N N . GLN A 1 532 ? -17.688 -2.082 21.047 1 70.19 532 GLN A N 1
ATOM 3847 C CA . GLN A 1 532 ? -18.375 -2.477 22.281 1 70.19 532 GLN A CA 1
ATOM 3848 C C . GLN A 1 532 ? -19 -1.268 22.969 1 70.19 532 GLN A C 1
ATOM 3850 O O . GLN A 1 532 ? -20.094 -1.363 23.531 1 70.19 532 GLN A O 1
ATOM 3855 N N . ARG A 1 533 ? -18.406 -0.213 22.891 1 64.75 533 ARG A N 1
ATOM 3856 C CA . ARG A 1 533 ? -18.938 0.995 23.516 1 64.75 533 ARG A CA 1
ATOM 3857 C C . ARG A 1 533 ? -20.172 1.501 22.781 1 64.75 533 ARG A C 1
ATOM 3859 O O . ARG A 1 533 ? -21.078 2.051 23.406 1 64.75 533 ARG A O 1
ATOM 3866 N N . LEU A 1 534 ? -20.172 1.276 21.516 1 63.91 534 LEU A N 1
ATOM 3867 C CA . LEU A 1 534 ? -21.344 1.705 20.75 1 63.91 534 LEU A CA 1
ATOM 3868 C C . LEU A 1 534 ? -22.516 0.756 20.969 1 63.91 534 LEU A C 1
ATOM 3870 O O . LEU A 1 534 ? -23.672 1.175 20.922 1 63.91 534 LEU A O 1
ATOM 3874 N N . SER A 1 535 ? -22.188 -0.525 21.016 1 57.5 535 SER A N 1
ATOM 3875 C CA . SER A 1 535 ? -23.281 -1.466 21.219 1 57.5 535 SER A CA 1
ATOM 3876 C C . SER A 1 535 ? -23.906 -1.296 22.609 1 57.5 535 SER A C 1
ATOM 3878 O O . SER A 1 535 ? -25.078 -1.619 22.812 1 57.5 535 SER A O 1
ATOM 3880 N N . HIS A 1 536 ? -23.156 -0.889 23.594 1 49.38 536 HIS A N 1
ATOM 3881 C CA . HIS A 1 536 ? -23.719 -0.725 24.938 1 49.38 536 HIS A CA 1
ATOM 3882 C C . HIS A 1 536 ? -24.391 0.634 25.078 1 49.38 536 HIS A C 1
ATOM 3884 O O . HIS A 1 536 ? -25.078 0.885 26.078 1 49.38 536 HIS A O 1
ATOM 3890 N N . GLU A 1 537 ? -24.141 1.486 24.203 1 45.12 537 GLU A N 1
ATOM 3891 C CA . GLU A 1 537 ? -24.953 2.693 24.328 1 45.12 537 GLU A CA 1
ATOM 3892 C C . GLU A 1 537 ? -26.188 2.625 23.422 1 45.12 537 GLU A C 1
ATOM 3894 O O . GLU A 1 537 ? -26.109 2.133 22.297 1 45.12 537 GLU A O 1
ATOM 3899 N N . MET B 1 1 ? -55.062 38.344 25.375 1 24.55 1 MET B N 1
ATOM 3900 C CA . MET B 1 1 ? -54.594 38.812 24.078 1 24.55 1 MET B CA 1
ATOM 3901 C C . MET B 1 1 ? -53.344 39.688 24.219 1 24.55 1 MET B C 1
ATOM 3903 O O . MET B 1 1 ? -53.438 40.906 24.375 1 24.55 1 MET B O 1
ATOM 3907 N N . ALA B 1 2 ? -52.5 39.312 25.016 1 31.88 2 ALA B N 1
ATOM 3908 C CA . ALA B 1 2 ? -51.375 40.156 25.422 1 31.88 2 ALA B CA 1
ATOM 3909 C C . ALA B 1 2 ? -50.594 40.625 24.203 1 31.88 2 ALA B C 1
ATOM 3911 O O . ALA B 1 2 ? -50.344 39.875 23.266 1 31.88 2 ALA B O 1
ATOM 3912 N N . GLY B 1 3 ? -50.719 41.812 23.703 1 26.52 3 GLY B N 1
ATOM 3913 C CA . GLY B 1 3 ? -50.031 42.438 22.578 1 26.52 3 GLY B CA 1
ATOM 3914 C C . GLY B 1 3 ? -48.531 42.188 22.562 1 26.52 3 GLY B C 1
ATOM 3915 O O . GLY B 1 3 ? -47.812 42.688 23.438 1 26.52 3 GLY B O 1
ATOM 3916 N N . ALA B 1 4 ? -48.125 41.062 22.312 1 33.25 4 ALA B N 1
ATOM 3917 C CA . ALA B 1 4 ? -46.688 40.75 22.219 1 33.25 4 ALA B CA 1
ATOM 3918 C C . ALA B 1 4 ? -46 41.719 21.25 1 33.25 4 ALA B C 1
ATOM 3920 O O . ALA B 1 4 ? -46.344 41.781 20.062 1 33.25 4 ALA B O 1
ATOM 3921 N N . THR B 1 5 ? -45.812 42.969 21.656 1 25.66 5 THR B N 1
ATOM 3922 C CA . THR B 1 5 ? -45.031 43.938 20.859 1 25.66 5 THR B CA 1
ATOM 3923 C C . THR B 1 5 ? -43.812 43.25 20.234 1 25.66 5 THR B C 1
ATOM 3925 O O . THR B 1 5 ? -42.969 42.719 20.938 1 25.66 5 THR B O 1
ATOM 3928 N N . ARG B 1 6 ? -44.031 42.625 19.234 1 38.38 6 ARG B N 1
ATOM 3929 C CA . ARG B 1 6 ? -42.969 42.25 18.297 1 38.38 6 ARG B CA 1
ATOM 3930 C C . ARG B 1 6 ? -41.938 43.344 18.156 1 38.38 6 ARG B C 1
ATOM 3932 O O . ARG B 1 6 ? -42.188 44.375 17.516 1 38.38 6 ARG B O 1
ATOM 3939 N N . SER B 1 7 ? -41.406 43.844 19.297 1 30.25 7 SER B N 1
ATOM 3940 C CA . SER B 1 7 ? -40.375 44.844 19.172 1 30.25 7 SER B CA 1
ATOM 3941 C C . SER B 1 7 ? -39.531 44.625 17.938 1 30.25 7 SER B C 1
ATOM 3943 O O . SER B 1 7 ? -39.156 43.5 17.625 1 30.25 7 SER B O 1
ATOM 3945 N N . ARG B 1 8 ? -39.75 45.281 16.891 1 36.31 8 ARG B N 1
ATOM 3946 C CA . ARG B 1 8 ? -39 45.531 15.656 1 36.31 8 ARG B CA 1
ATOM 3947 C C . ARG B 1 8 ? -37.5 45.594 15.938 1 36.31 8 ARG B C 1
ATOM 3949 O O . ARG B 1 8 ? -37 46.594 16.438 1 36.31 8 ARG B O 1
ATOM 3956 N N . LEU B 1 9 ? -36.906 44.688 16.609 1 34.41 9 LEU B N 1
ATOM 3957 C CA . LEU B 1 9 ? -35.469 44.656 16.688 1 34.41 9 LEU B CA 1
ATOM 3958 C C . LEU B 1 9 ? -34.844 45.125 15.367 1 34.41 9 LEU B C 1
ATOM 3960 O O . LEU B 1 9 ? -35.188 44.594 14.297 1 34.41 9 LEU B O 1
ATOM 3964 N N . VAL B 1 10 ? -34.75 46.406 15.102 1 36.03 10 VAL B N 1
ATOM 3965 C CA . VAL B 1 10 ? -33.969 47.094 14.07 1 36.03 10 VAL B CA 1
ATOM 3966 C C . VAL B 1 10 ? -32.75 46.25 13.688 1 36.03 10 VAL B C 1
ATOM 3968 O O . VAL B 1 10 ? -31.906 45.938 14.531 1 36.03 10 VAL B O 1
ATOM 3971 N N . GLU B 1 11 ? -32.812 45.25 12.969 1 42.09 11 GLU B N 1
ATOM 3972 C CA . GLU B 1 11 ? -31.781 44.5 12.25 1 42.09 11 GLU B CA 1
ATOM 3973 C C . GLU B 1 11 ? -30.672 45.406 11.766 1 42.09 11 GLU B C 1
ATOM 3975 O O . GLU B 1 11 ? -30.859 46.188 10.828 1 42.09 11 GLU B O 1
ATOM 3980 N N . GLY B 1 12 ? -30.031 46.312 12.547 1 45.06 12 GLY B N 1
ATOM 3981 C CA . GLY B 1 12 ? -28.922 47.188 12.156 1 45.06 12 GLY B CA 1
ATOM 3982 C C . GLY B 1 12 ? -28.047 46.594 11.07 1 45.06 12 GLY B C 1
ATOM 3983 O O . GLY B 1 12 ? -28.047 45.375 10.875 1 45.06 12 GLY B O 1
ATOM 3984 N N . ASP B 1 13 ? -27.734 47.375 10.039 1 52.12 13 ASP B N 1
ATOM 3985 C CA . ASP B 1 13 ? -27 47.156 8.805 1 52.12 13 ASP B CA 1
ATOM 3986 C C . ASP B 1 13 ? -25.703 46.406 9.078 1 52.12 13 ASP B C 1
ATOM 3988 O O . ASP B 1 13 ? -24.703 47 9.5 1 52.12 13 ASP B O 1
ATOM 3992 N N . THR B 1 14 ? -25.656 45.188 9.57 1 65.06 14 THR B N 1
ATOM 3993 C CA . THR B 1 14 ? -24.547 44.312 9.883 1 65.06 14 THR B CA 1
ATOM 3994 C C . THR B 1 14 ? -23.703 44.031 8.633 1 65.06 14 THR B C 1
ATOM 3996 O O . THR B 1 14 ? -22.828 43.188 8.648 1 65.06 14 THR B O 1
ATOM 3999 N N . SER B 1 15 ? -24.016 44.812 7.594 1 70.81 15 SER B N 1
ATOM 4000 C CA . SER B 1 15 ? -23.328 44.562 6.332 1 70.81 15 SER B CA 1
ATOM 4001 C C . SER B 1 15 ? -21.859 44.938 6.426 1 70.81 15 SER B C 1
ATOM 4003 O O . SER B 1 15 ? -21 44.219 5.887 1 70.81 15 SER B O 1
ATOM 4005 N N . ALA B 1 16 ? -21.625 46.062 7.195 1 74 16 ALA B N 1
ATOM 4006 C CA . ALA B 1 16 ? -20.234 46.469 7.281 1 74 16 ALA B CA 1
ATOM 4007 C C . ALA B 1 16 ? -19.406 45.469 8.094 1 74 16 ALA B C 1
ATOM 4009 O O . ALA B 1 16 ? -18.297 45.125 7.715 1 74 16 ALA B O 1
ATOM 4010 N N . THR B 1 17 ? -20.047 45.062 9.156 1 76.69 17 THR B N 1
ATOM 4011 C CA . THR B 1 17 ? -19.328 44.125 10 1 76.69 17 THR B CA 1
ATOM 4012 C C . THR B 1 17 ? -19.141 42.781 9.281 1 76.69 17 THR B C 1
ATOM 4014 O O . THR B 1 17 ? -18.094 42.156 9.422 1 76.69 17 THR B O 1
ATOM 4017 N N . ASP B 1 18 ? -20.047 42.469 8.469 1 79.88 18 ASP B N 1
ATOM 4018 C CA . ASP B 1 18 ? -19.938 41.219 7.703 1 79.88 18 ASP B CA 1
ATOM 4019 C C . ASP B 1 18 ? -18.859 41.344 6.629 1 79.88 18 ASP B C 1
ATOM 4021 O O . ASP B 1 18 ? -18.141 40.375 6.355 1 79.88 18 ASP B O 1
ATOM 4025 N N . ALA B 1 19 ? -18.766 42.531 6.121 1 80.94 19 ALA B N 1
ATOM 4026 C CA . ALA B 1 19 ? -17.75 42.75 5.094 1 80.94 19 ALA B CA 1
ATOM 4027 C C . ALA B 1 19 ? -16.344 42.688 5.688 1 80.94 19 ALA B C 1
ATOM 4029 O O . ALA B 1 19 ? -15.43 42.125 5.07 1 80.94 19 ALA B O 1
ATOM 4030 N N . VAL B 1 20 ? -16.297 43.25 6.848 1 80 20 VAL B N 1
ATOM 4031 C CA . VAL B 1 20 ? -14.992 43.219 7.508 1 80 20 VAL B CA 1
ATOM 4032 C C . VAL B 1 20 ? -14.617 41.812 7.906 1 80 20 VAL B C 1
ATOM 4034 O O . VAL B 1 20 ? -13.469 41.375 7.746 1 80 20 VAL B O 1
ATOM 4037 N N . ALA B 1 21 ? -15.578 41.125 8.398 1 83.19 21 ALA B N 1
ATOM 4038 C CA . ALA B 1 21 ? -15.32 39.719 8.773 1 83.19 21 ALA B CA 1
ATOM 4039 C C . ALA B 1 21 ? -14.984 38.875 7.547 1 83.19 21 ALA B C 1
ATOM 4041 O O . ALA B 1 21 ? -14.086 38.031 7.598 1 83.19 21 ALA B O 1
ATOM 4042 N N . GLY B 1 22 ? -15.648 39.188 6.516 1 85 22 GLY B N 1
ATOM 4043 C CA . GLY B 1 22 ? -15.352 38.469 5.273 1 85 22 GLY B CA 1
ATOM 4044 C C . GLY B 1 22 ? -13.977 38.781 4.73 1 85 22 GLY B C 1
ATOM 4045 O O . GLY B 1 22 ? -13.281 37.906 4.234 1 85 22 GLY B O 1
ATOM 4046 N N . ALA B 1 23 ? -13.641 40 4.828 1 87.56 23 ALA B N 1
ATOM 4047 C CA . ALA B 1 23 ? -12.312 40.406 4.379 1 87.56 23 ALA B CA 1
ATOM 4048 C C . ALA B 1 23 ? -11.219 39.75 5.207 1 87.56 23 ALA B C 1
ATOM 4050 O O . ALA B 1 23 ? -10.141 39.438 4.691 1 87.56 23 ALA B O 1
ATOM 4051 N N . THR B 1 24 ? -11.531 39.531 6.445 1 88.88 24 THR B N 1
ATOM 4052 C CA . THR B 1 24 ? -10.562 38.875 7.316 1 88.88 24 THR B CA 1
ATOM 4053 C C . THR B 1 24 ? -10.398 37.406 6.945 1 88.88 24 THR B C 1
ATOM 4055 O O . THR B 1 24 ? -9.289 36.875 6.973 1 88.88 24 THR B O 1
ATOM 4058 N N . VAL B 1 25 ? -11.43 36.844 6.602 1 87.81 25 VAL B N 1
ATOM 4059 C CA . VAL B 1 25 ? -11.359 35.469 6.125 1 87.81 25 VAL B CA 1
ATOM 4060 C C . VAL B 1 25 ? -10.57 35.406 4.82 1 87.81 25 VAL B C 1
ATOM 4062 O O . VAL B 1 25 ? -9.75 34.5 4.621 1 87.81 25 VAL B O 1
ATOM 4065 N N . GLY B 1 26 ? -10.836 36.344 3.996 1 88 26 GLY B N 1
ATOM 4066 C CA . GLY B 1 26 ? -10.086 36.438 2.756 1 88 26 GLY B CA 1
ATOM 4067 C C . GLY B 1 26 ? -8.594 36.625 2.975 1 88 26 GLY B C 1
ATOM 4068 O O . GLY B 1 26 ? -7.773 36.031 2.268 1 88 26 GLY B O 1
ATOM 4069 N N . LEU B 1 27 ? -8.305 37.5 3.898 1 90.62 27 LEU B N 1
ATOM 4070 C CA . LEU B 1 27 ? -6.906 37.719 4.23 1 90.62 27 LEU B CA 1
ATOM 4071 C C . LEU B 1 27 ? -6.223 36.438 4.676 1 90.62 27 LEU B C 1
ATOM 4073 O O . LEU B 1 27 ? -5.062 36.188 4.34 1 90.62 27 LEU B O 1
ATOM 4077 N N . SER B 1 28 ? -6.906 35.719 5.438 1 89.75 28 SER B N 1
ATOM 4078 C CA . SER B 1 28 ? -6.352 34.438 5.875 1 89.75 28 SER B CA 1
ATOM 4079 C C . SER B 1 28 ? -6.113 33.5 4.691 1 89.75 28 SER B C 1
ATOM 4081 O O . SER B 1 28 ? -5.129 32.75 4.668 1 89.75 28 SER B O 1
ATOM 4083 N N . ALA B 1 29 ? -6.945 33.562 3.756 1 85.5 29 ALA B N 1
ATOM 4084 C CA . ALA B 1 29 ? -6.797 32.719 2.561 1 85.5 29 ALA B CA 1
ATOM 4085 C C . ALA B 1 29 ? -5.59 33.156 1.738 1 85.5 29 ALA B C 1
ATOM 4087 O O . ALA B 1 29 ? -4.859 32.312 1.203 1 85.5 29 ALA B O 1
ATOM 4088 N N . VAL B 1 30 ? -5.445 34.406 1.65 1 88.69 30 VAL B N 1
ATOM 4089 C CA . VAL B 1 30 ? -4.305 34.938 0.919 1 88.69 30 VAL B CA 1
ATOM 4090 C C . VAL B 1 30 ? -3.006 34.531 1.614 1 88.69 30 VAL B C 1
ATOM 4092 O O . VAL B 1 30 ? -2.037 34.156 0.958 1 88.69 30 VAL B O 1
ATOM 4095 N N . LEU B 1 31 ? -3.047 34.688 2.896 1 90.88 31 LEU B N 1
ATOM 4096 C CA . LEU B 1 31 ? -1.876 34.281 3.676 1 90.88 31 LEU B CA 1
ATOM 4097 C C . LEU B 1 31 ? -1.578 32.812 3.502 1 90.88 31 LEU B C 1
ATOM 4099 O O . LEU B 1 31 ? -0.414 32.406 3.414 1 90.88 31 LEU B O 1
ATOM 4103 N N . PHE B 1 32 ? -2.564 32.031 3.508 1 87.44 32 PHE B N 1
ATOM 4104 C CA . PHE B 1 32 ? -2.41 30.594 3.297 1 87.44 32 PHE B CA 1
ATOM 4105 C C . PHE B 1 32 ? -1.783 30.312 1.938 1 87.44 32 PHE B C 1
ATOM 4107 O O . PHE B 1 32 ? -0.844 29.516 1.834 1 87.44 32 PHE B O 1
ATOM 4114 N N . ALA B 1 33 ? -2.25 30.969 0.986 1 84.25 33 ALA B N 1
ATOM 4115 C CA . ALA B 1 33 ? -1.748 30.766 -0.372 1 84.25 33 ALA B CA 1
ATOM 4116 C C . ALA B 1 33 ? -0.291 31.219 -0.485 1 84.25 33 ALA B C 1
ATOM 4118 O O . ALA B 1 33 ? 0.518 30.547 -1.134 1 84.25 33 ALA B O 1
ATOM 4119 N N . LEU B 1 34 ? -0.016 32.312 0.11 1 87.88 34 LEU B N 1
ATOM 4120 C CA . LEU B 1 34 ? 1.351 32.812 0.072 1 87.88 34 LEU B CA 1
ATOM 4121 C C . LEU B 1 34 ? 2.301 31.875 0.814 1 87.88 34 LEU B C 1
ATOM 4123 O O . LEU B 1 34 ? 3.449 31.703 0.406 1 87.88 34 LEU B O 1
ATOM 4127 N N . ALA B 1 35 ? 1.779 31.359 1.886 1 87.38 35 ALA B N 1
ATOM 4128 C CA . ALA B 1 35 ? 2.604 30.438 2.664 1 87.38 35 ALA B CA 1
ATOM 4129 C C . ALA B 1 35 ? 2.893 29.156 1.879 1 87.38 35 ALA B C 1
ATOM 4131 O O . ALA B 1 35 ? 4.016 28.656 1.902 1 87.38 35 ALA B O 1
ATOM 4132 N N . VAL B 1 36 ? 1.957 28.75 1.223 1 80 36 VAL B N 1
ATOM 4133 C CA . VAL B 1 36 ? 2.133 27.547 0.405 1 80 36 VAL B CA 1
ATOM 4134 C C . VAL B 1 36 ? 3.105 27.844 -0.735 1 80 36 VAL B C 1
ATOM 4136 O O . VAL B 1 36 ? 3.984 27.031 -1.032 1 80 36 VAL B O 1
ATOM 4139 N N . ALA B 1 37 ? 2.975 28.953 -1.301 1 80.25 37 ALA B N 1
ATOM 4140 C CA . ALA B 1 37 ? 3.869 29.359 -2.379 1 80.25 37 ALA B CA 1
ATOM 4141 C C . ALA B 1 37 ? 5.309 29.484 -1.885 1 80.25 37 ALA B C 1
ATOM 4143 O O . ALA B 1 37 ? 6.25 29.141 -2.607 1 80.25 37 ALA B O 1
ATOM 4144 N N . ALA B 1 38 ? 5.406 29.922 -0.717 1 84 38 ALA B N 1
ATOM 4145 C CA . ALA B 1 38 ? 6.742 30.062 -0.139 1 84 38 ALA B CA 1
ATOM 4146 C C . ALA B 1 38 ? 7.328 28.688 0.202 1 84 38 ALA B C 1
ATOM 4148 O O . ALA B 1 38 ? 8.531 28.469 0.063 1 84 38 ALA B O 1
ATOM 4149 N N . MET B 1 39 ? 6.473 27.875 0.643 1 78.06 39 MET B N 1
ATOM 4150 C CA . MET B 1 39 ? 6.918 26.547 1.024 1 78.06 39 MET B CA 1
ATOM 4151 C C . MET B 1 39 ? 7.453 25.781 -0.184 1 78.06 39 MET B C 1
ATOM 4153 O O . MET B 1 39 ? 8.438 25.047 -0.073 1 78.06 39 MET B O 1
ATOM 4157 N N . PHE B 1 40 ? 6.93 26.078 -1.267 1 72.94 40 PHE B N 1
ATOM 4158 C CA . PHE B 1 40 ? 7.332 25.375 -2.473 1 72.94 40 PHE B CA 1
ATOM 4159 C C . PHE B 1 40 ? 8.281 26.219 -3.312 1 72.94 40 PHE B C 1
ATOM 4161 O O . PHE B 1 40 ? 8.539 25.906 -4.477 1 72.94 40 PHE B O 1
ATOM 4168 N N . GLU B 1 41 ? 8.719 27.266 -2.805 1 75.94 41 GLU B N 1
ATOM 4169 C CA . GLU B 1 41 ? 9.758 28.141 -3.359 1 75.94 41 GLU B CA 1
ATOM 4170 C C . GLU B 1 41 ? 9.281 28.812 -4.645 1 75.94 41 GLU B C 1
ATOM 4172 O O . GLU B 1 41 ? 10.086 29.125 -5.523 1 75.94 41 GLU B O 1
ATOM 4177 N N . TRP B 1 42 ? 8.023 28.906 -4.824 1 75.81 42 TRP B N 1
ATOM 4178 C CA . TRP B 1 42 ? 7.496 29.766 -5.883 1 75.81 42 TRP B CA 1
ATOM 4179 C C . TRP B 1 42 ? 7.734 31.234 -5.562 1 75.81 42 TRP B C 1
ATOM 4181 O O . TRP B 1 42 ? 7.848 32.062 -6.473 1 75.81 42 TRP B O 1
ATOM 4191 N N . VAL B 1 43 ? 7.676 31.391 -4.242 1 80.75 43 VAL B N 1
ATOM 4192 C CA . VAL B 1 43 ? 8.078 32.688 -3.697 1 80.75 43 VAL B CA 1
ATOM 4193 C C . VAL B 1 43 ? 9.289 32.5 -2.785 1 80.75 43 VAL B C 1
ATOM 4195 O O . VAL B 1 43 ? 9.234 31.75 -1.814 1 80.75 43 VAL B O 1
ATOM 4198 N N . SER B 1 44 ? 10.32 33.031 -3.225 1 83.31 44 SER B N 1
ATOM 4199 C CA . SER B 1 44 ? 11.539 32.875 -2.443 1 83.31 44 SER B CA 1
ATOM 4200 C C . SER B 1 44 ? 11.461 33.656 -1.142 1 83.31 44 SER B C 1
ATOM 4202 O O . SER B 1 44 ? 10.953 34.781 -1.121 1 83.31 44 SER B O 1
ATOM 4204 N N . LEU B 1 45 ? 11.844 33.125 -0.098 1 85.44 45 LEU B N 1
ATOM 4205 C CA . LEU B 1 45 ? 11.859 33.812 1.189 1 85.44 45 LEU B CA 1
ATOM 4206 C C . LEU B 1 45 ? 12.891 34.938 1.193 1 85.44 45 LEU B C 1
ATOM 4208 O O . LEU B 1 45 ? 12.773 35.906 1.969 1 85.44 45 LEU B O 1
ATOM 4212 N N . THR B 1 46 ? 13.93 34.719 0.311 1 81.5 46 THR B N 1
ATOM 4213 C CA . THR B 1 46 ? 14.984 35.75 0.242 1 81.5 46 THR B CA 1
ATOM 4214 C C . THR B 1 46 ? 14.648 36.781 -0.812 1 81.5 46 THR B C 1
ATOM 4216 O O . THR B 1 46 ? 15.359 37.781 -0.95 1 81.5 46 THR B O 1
ATOM 4219 N N . GLY B 1 47 ? 13.555 36.562 -1.465 1 83.12 47 GLY B N 1
ATOM 4220 C CA . GLY B 1 47 ? 13.172 37.5 -2.512 1 83.12 47 GLY B CA 1
ATOM 4221 C C . GLY B 1 47 ? 12.164 38.531 -2.047 1 83.12 47 GLY B C 1
ATOM 4222 O O . GLY B 1 47 ? 12.039 38.781 -0.849 1 83.12 47 GLY B O 1
ATOM 4223 N N . THR B 1 48 ? 11.688 39.312 -2.99 1 84.69 48 THR B N 1
ATOM 4224 C CA . THR B 1 48 ? 10.719 40.375 -2.693 1 84.69 48 THR B CA 1
ATOM 4225 C C . THR B 1 48 ? 9.414 40.125 -3.457 1 84.69 48 THR B C 1
ATOM 4227 O O . THR B 1 48 ? 9.422 39.531 -4.531 1 84.69 48 THR B O 1
ATOM 4230 N N . VAL B 1 49 ? 8.367 40.281 -2.812 1 83.25 49 VAL B N 1
ATOM 4231 C CA . VAL B 1 49 ? 7.047 40.281 -3.432 1 83.25 49 VAL B CA 1
ATOM 4232 C C . VAL B 1 49 ? 6.477 41.719 -3.42 1 83.25 49 VAL B C 1
ATOM 4234 O O . VAL B 1 49 ? 6.312 42.312 -2.355 1 83.25 49 VAL B O 1
ATOM 4237 N N . ALA B 1 50 ? 6.172 42.281 -4.578 1 81.88 50 ALA B N 1
ATOM 4238 C CA . ALA B 1 50 ? 5.656 43.625 -4.719 1 81.88 50 ALA B CA 1
ATOM 4239 C C . ALA B 1 50 ? 6.566 44.656 -4.027 1 81.88 50 ALA B C 1
ATOM 4241 O O . ALA B 1 50 ? 6.094 45.562 -3.367 1 81.88 50 ALA B O 1
ATOM 4242 N N . GLY B 1 51 ? 7.93 44.406 -3.973 1 81.75 51 GLY B N 1
ATOM 4243 C CA . GLY B 1 51 ? 8.922 45.344 -3.453 1 81.75 51 GLY B CA 1
ATOM 4244 C C . GLY B 1 51 ? 9.227 45.125 -1.983 1 81.75 51 GLY B C 1
ATOM 4245 O O . GLY B 1 51 ? 10.078 45.812 -1.415 1 81.75 51 GLY B O 1
ATOM 4246 N N . VAL B 1 52 ? 8.508 44.312 -1.259 1 88.75 52 VAL B N 1
ATOM 4247 C CA . VAL B 1 52 ? 8.727 44.031 0.157 1 88.75 52 VAL B CA 1
ATOM 4248 C C . VAL B 1 52 ? 9.273 42.625 0.329 1 88.75 52 VAL B C 1
ATOM 4250 O O . VAL B 1 52 ? 8.883 41.688 -0.404 1 88.75 52 VAL B O 1
ATOM 4253 N N . SER B 1 53 ? 10.211 42.562 1.229 1 90.19 53 SER B N 1
ATOM 4254 C CA . SER B 1 53 ? 10.727 41.219 1.489 1 90.19 53 SER B CA 1
ATOM 4255 C C . SER B 1 53 ? 9.609 40.25 1.851 1 90.19 53 SER B C 1
ATOM 4257 O O . SER B 1 53 ? 8.648 40.625 2.531 1 90.19 53 SER B O 1
ATOM 4259 N N . THR B 1 54 ? 9.664 39.094 1.378 1 91.56 54 THR B N 1
ATOM 4260 C CA . THR B 1 54 ? 8.617 38.125 1.577 1 91.56 54 THR B CA 1
ATOM 4261 C C . THR B 1 54 ? 8.352 37.906 3.064 1 91.56 54 THR B C 1
ATOM 4263 O O . THR B 1 54 ? 7.199 37.812 3.486 1 91.56 54 THR B O 1
ATOM 4266 N N . VAL B 1 55 ? 9.383 37.844 3.836 1 91.94 55 VAL B N 1
ATOM 4267 C CA . VAL B 1 55 ? 9.227 37.594 5.266 1 91.94 55 VAL B CA 1
ATOM 4268 C C . VAL B 1 55 ? 8.531 38.781 5.922 1 91.94 55 VAL B C 1
ATOM 4270 O O . VAL B 1 55 ? 7.672 38.594 6.793 1 91.94 55 VAL B O 1
ATOM 4273 N N . THR B 1 56 ? 8.883 39.938 5.5 1 91.75 56 THR B N 1
ATOM 4274 C CA . THR B 1 56 ? 8.258 41.156 6.027 1 91.75 56 THR B CA 1
ATOM 4275 C C . THR B 1 56 ? 6.793 41.219 5.621 1 91.75 56 THR B C 1
ATOM 4277 O O . THR B 1 56 ? 5.941 41.656 6.41 1 91.75 56 THR B O 1
ATOM 4280 N N . LEU B 1 57 ? 6.59 40.844 4.438 1 93.12 57 LEU B N 1
ATOM 4281 C CA . LEU B 1 57 ? 5.211 40.844 3.957 1 93.12 57 LEU B CA 1
ATOM 4282 C C . LEU B 1 57 ? 4.367 39.844 4.758 1 93.12 57 LEU B C 1
ATOM 4284 O O . LEU B 1 57 ? 3.258 40.188 5.184 1 93.12 57 LEU B O 1
ATOM 4288 N N . LEU B 1 58 ? 4.895 38.688 4.914 1 93.88 58 LEU B N 1
ATOM 4289 C CA . LEU B 1 58 ? 4.172 37.688 5.684 1 93.88 58 LEU B CA 1
ATOM 4290 C C . LEU B 1 58 ? 3.957 38.156 7.121 1 93.88 58 LEU B C 1
ATOM 4292 O O . LEU B 1 58 ? 2.875 37.969 7.684 1 93.88 58 LEU B O 1
ATOM 4296 N N . GLY B 1 59 ? 4.945 38.719 7.672 1 93.88 59 GLY B N 1
ATOM 4297 C CA . GLY B 1 59 ? 4.828 39.25 9.023 1 93.88 59 GLY B CA 1
ATOM 4298 C C . GLY B 1 59 ? 3.791 40.344 9.156 1 93.88 59 GLY B C 1
ATOM 4299 O O . GLY B 1 59 ? 2.986 40.312 10.094 1 93.88 59 GLY B O 1
ATOM 4300 N N . GLY B 1 60 ? 3.832 41.25 8.25 1 94.12 60 GLY B N 1
ATOM 4301 C CA . GLY B 1 60 ? 2.857 42.312 8.258 1 94.12 60 GLY B CA 1
ATOM 4302 C C . GLY B 1 60 ? 1.427 41.844 8.117 1 94.12 60 GLY B C 1
ATOM 4303 O O . GLY B 1 60 ? 0.533 42.312 8.828 1 94.12 60 GLY B O 1
ATOM 4304 N N . LEU B 1 61 ? 1.277 40.938 7.211 1 94.44 61 LEU B N 1
ATOM 4305 C CA . LEU B 1 61 ? -0.057 40.406 6.984 1 94.44 61 LEU B CA 1
ATOM 4306 C C . LEU B 1 61 ? -0.535 39.625 8.203 1 94.44 61 LEU B C 1
ATOM 4308 O O . LEU B 1 61 ? -1.727 39.625 8.523 1 94.44 61 LEU B O 1
ATOM 4312 N N . LEU B 1 62 ? 0.333 38.906 8.844 1 95.62 62 LEU B N 1
ATOM 4313 C CA . LEU B 1 62 ? -0.021 38.156 10.047 1 95.62 62 LEU B CA 1
ATOM 4314 C C . LEU B 1 62 ? -0.444 39.125 11.164 1 95.62 62 LEU B C 1
ATOM 4316 O O . LEU B 1 62 ? -1.432 38.844 11.859 1 95.62 62 LEU B O 1
ATOM 4320 N N . VAL B 1 63 ? 0.296 40.156 11.352 1 95.38 63 VAL B N 1
ATOM 4321 C CA . VAL B 1 63 ? -0.063 41.156 12.359 1 95.38 63 VAL B CA 1
ATOM 4322 C C . VAL B 1 63 ? -1.418 41.781 12.023 1 95.38 63 VAL B C 1
ATOM 4324 O O . VAL B 1 63 ? -2.264 41.938 12.906 1 95.38 63 VAL B O 1
ATOM 4327 N N . GLY B 1 64 ? -1.537 42.094 10.75 1 94.12 64 GLY B N 1
ATOM 4328 C CA . GLY B 1 64 ? -2.818 42.625 10.312 1 94.12 64 GLY B CA 1
ATOM 4329 C C . GLY B 1 64 ? -3.98 41.688 10.602 1 94.12 64 GLY B C 1
ATOM 4330 O O . GLY B 1 64 ? -5.027 42.125 11.086 1 94.12 64 GLY B O 1
ATOM 4331 N N . LEU B 1 65 ? -3.795 40.438 10.305 1 93.81 65 LEU B N 1
ATOM 4332 C CA . LEU B 1 65 ? -4.832 39.469 10.555 1 93.81 65 LEU B CA 1
ATOM 4333 C C . LEU B 1 65 ? -5.094 39.312 12.047 1 93.81 65 LEU B C 1
ATOM 4335 O O . LEU B 1 65 ? -6.246 39.188 12.477 1 93.81 65 LEU B O 1
ATOM 4339 N N . GLY B 1 66 ? -4.062 39.25 12.812 1 94.69 66 GLY B N 1
ATOM 4340 C CA . GLY B 1 66 ? -4.211 39.156 14.258 1 94.69 66 GLY B CA 1
ATOM 4341 C C . GLY B 1 66 ? -4.98 40.312 14.867 1 94.69 66 GLY B C 1
ATOM 4342 O O . GLY B 1 66 ? -5.867 40.094 15.695 1 94.69 66 GLY B O 1
ATOM 4343 N N . VAL B 1 67 ? -4.676 41.469 14.438 1 93.25 67 VAL B N 1
ATOM 4344 C CA . VAL B 1 67 ? -5.34 42.688 14.945 1 93.25 67 VAL B CA 1
ATOM 4345 C C . VAL B 1 67 ? -6.801 42.688 14.5 1 93.25 67 VAL B C 1
ATOM 4347 O O . VAL B 1 67 ? -7.691 43.031 15.281 1 93.25 67 VAL B O 1
ATOM 4350 N N . ALA B 1 68 ? -6.977 42.281 13.32 1 91.94 68 ALA B N 1
ATOM 4351 C CA . ALA B 1 68 ? -8.336 42.25 12.797 1 91.94 68 ALA B CA 1
ATOM 4352 C C . ALA B 1 68 ? -9.211 41.281 13.578 1 91.94 68 ALA B C 1
ATOM 4354 O O . ALA B 1 68 ? -10.336 41.625 13.961 1 91.94 68 ALA B O 1
ATOM 4355 N N . VAL B 1 69 ? -8.703 40.125 13.797 1 91.56 69 VAL B N 1
ATOM 4356 C CA . VAL B 1 69 ? -9.469 39.094 14.508 1 91.56 69 VAL B CA 1
ATOM 4357 C C . VAL B 1 69 ? -9.703 39.531 15.953 1 91.56 69 VAL B C 1
ATOM 4359 O O . VAL B 1 69 ? -10.805 39.375 16.484 1 91.56 69 VAL B O 1
ATOM 4362 N N . SER B 1 70 ? -8.734 40.094 16.578 1 92.25 70 SER B N 1
ATOM 4363 C CA . SER B 1 70 ? -8.859 40.562 17.953 1 92.25 70 SER B CA 1
ATOM 4364 C C . SER B 1 70 ? -9.836 41.719 18.078 1 92.25 70 SER B C 1
ATOM 4366 O O . SER B 1 70 ? -10.609 41.812 19.031 1 92.25 70 SER B O 1
ATOM 4368 N N . THR B 1 71 ? -9.805 42.562 17.156 1 89.62 71 THR B N 1
ATOM 4369 C CA . THR B 1 71 ? -10.703 43.719 17.172 1 89.62 71 THR B CA 1
ATOM 4370 C C . THR B 1 71 ? -12.156 43.281 17.016 1 89.62 71 THR B C 1
ATOM 4372 O O . THR B 1 71 ? -13.047 43.875 17.641 1 89.62 71 THR B O 1
ATOM 4375 N N . PHE B 1 72 ? -12.297 42.312 16.266 1 88.62 72 PHE B N 1
ATOM 4376 C CA . PHE B 1 72 ? -13.648 41.812 16.094 1 88.62 72 PHE B CA 1
ATOM 4377 C C . PHE B 1 72 ? -14.148 41.188 17.391 1 88.62 72 PHE B C 1
ATOM 4379 O O . PHE B 1 72 ? -15.305 41.406 17.781 1 88.62 72 PHE B O 1
ATOM 4386 N N . GLY B 1 73 ? -13.375 40.406 17.953 1 88.38 73 GLY B N 1
ATOM 4387 C CA . GLY B 1 73 ? -13.766 39.781 19.219 1 88.38 73 GLY B CA 1
ATOM 4388 C C . GLY B 1 73 ? -14.055 40.781 20.312 1 88.38 73 GLY B C 1
ATOM 4389 O O . GLY B 1 73 ? -15.062 40.688 21.016 1 88.38 73 GLY B O 1
ATOM 4390 N N . LEU B 1 74 ? -13.219 41.75 20.422 1 88.88 74 LEU B N 1
ATOM 4391 C CA . LEU B 1 74 ? -13.398 42.781 21.422 1 88.88 74 LEU B CA 1
ATOM 4392 C C . LEU B 1 74 ? -14.594 43.688 21.078 1 88.88 74 LEU B C 1
ATOM 4394 O O . LEU B 1 74 ? -15.305 44.156 21.969 1 88.88 74 LEU B O 1
ATOM 4398 N N . GLY B 1 75 ? -14.727 43.906 19.828 1 86.75 75 GLY B N 1
ATOM 4399 C CA . GLY B 1 75 ? -15.898 44.656 19.406 1 86.75 75 GLY B CA 1
ATOM 4400 C C . GLY B 1 75 ? -17.203 43.969 19.75 1 86.75 75 GLY B C 1
ATOM 4401 O O . GLY B 1 75 ? -18.188 44.625 20.109 1 86.75 75 GLY B O 1
ATOM 4402 N N . SER B 1 76 ? -17.219 42.75 19.625 1 86.5 76 SER B N 1
ATOM 4403 C CA . SER B 1 76 ? -18.406 41.969 20.016 1 86.5 76 SER B CA 1
ATOM 4404 C C . SER B 1 76 ? -18.609 42 21.516 1 86.5 76 SER B C 1
ATOM 4406 O O . SER B 1 76 ? -19.75 42.156 21.984 1 86.5 76 SER B O 1
ATOM 4408 N N . TRP B 1 77 ? -17.547 41.906 22.219 1 86.44 77 TRP B N 1
ATOM 4409 C CA . TRP B 1 77 ? -17.625 41.906 23.672 1 86.44 77 TRP B CA 1
ATOM 4410 C C . TRP B 1 77 ? -18.172 43.25 24.188 1 86.44 77 TRP B C 1
ATOM 4412 O O . TRP B 1 77 ? -18.953 43.281 25.141 1 86.44 77 TRP B O 1
ATOM 4422 N N . PHE B 1 78 ? -17.781 44.281 23.531 1 87.31 78 PHE B N 1
ATOM 4423 C CA . PHE B 1 78 ? -18.203 45.625 23.969 1 87.31 78 PHE B CA 1
ATOM 4424 C C . PHE B 1 78 ? -19.578 45.969 23.375 1 87.31 78 PHE B C 1
ATOM 4426 O O . PHE B 1 78 ? -20.156 47 23.719 1 87.31 78 PHE B O 1
ATOM 4433 N N . GLY B 1 79 ? -20.141 45.062 22.5 1 81.69 79 GLY B N 1
ATOM 4434 C CA . GLY B 1 79 ? -21.5 45.219 21.984 1 81.69 79 GLY B CA 1
ATOM 4435 C C . GLY B 1 79 ? -21.562 46.031 20.719 1 81.69 79 GLY B C 1
ATOM 4436 O O . GLY B 1 79 ? -22.641 46.5 20.328 1 81.69 79 GLY B O 1
ATOM 4437 N N . TYR B 1 80 ? -20.422 46.281 20.172 1 79.56 80 TYR B N 1
ATOM 4438 C CA . TYR B 1 80 ? -20.406 47.062 18.953 1 79.56 80 TYR B CA 1
ATOM 4439 C C . TYR B 1 80 ? -20.875 46.219 17.766 1 79.56 80 TYR B C 1
ATOM 4441 O O . TYR B 1 80 ? -21.344 46.781 16.75 1 79.56 80 TYR B O 1
ATOM 4449 N N . VAL B 1 81 ? -20.734 44.906 17.922 1 80.69 81 VAL B N 1
ATOM 4450 C CA . VAL B 1 81 ? -21.156 43.969 16.875 1 80.69 81 VAL B CA 1
ATOM 4451 C C . VAL B 1 81 ? -22.172 43 17.438 1 80.69 81 VAL B C 1
ATOM 4453 O O . VAL B 1 81 ? -22.016 42.5 18.547 1 80.69 81 VAL B O 1
ATOM 4456 N N . GLU B 1 82 ? -23.234 42.844 16.797 1 79.19 82 GLU B N 1
ATOM 4457 C CA . GLU B 1 82 ? -24.281 41.938 17.25 1 79.19 82 GLU B CA 1
ATOM 4458 C C . GLU B 1 82 ? -23.891 40.5 17 1 79.19 82 GLU B C 1
ATOM 4460 O O . GLU B 1 82 ? -23.719 40.062 15.852 1 79.19 82 GLU B O 1
ATOM 4465 N N . THR B 1 83 ? -23.5 39.875 18.109 1 83.69 83 THR B N 1
ATOM 4466 C CA . THR B 1 83 ? -23.125 38.469 18 1 83.69 83 THR B CA 1
ATOM 4467 C C . THR B 1 83 ? -23.828 37.625 19.047 1 83.69 83 THR B C 1
ATOM 4469 O O . THR B 1 83 ? -24.484 38.156 19.953 1 83.69 83 THR B O 1
ATOM 4472 N N . GLU B 1 84 ? -24.016 36.375 18.812 1 81.81 84 GLU B N 1
ATOM 4473 C CA . GLU B 1 84 ? -24.594 35.406 19.766 1 81.81 84 GLU B CA 1
ATOM 4474 C C . GLU B 1 84 ? -23.531 34.438 20.25 1 81.81 84 GLU B C 1
ATOM 4476 O O . GLU B 1 84 ? -23.625 33.219 19.969 1 81.81 84 GLU B O 1
ATOM 4481 N N . PRO B 1 85 ? -22.625 35.031 21.094 1 83.25 85 PRO B N 1
ATOM 4482 C CA . PRO B 1 85 ? -21.531 34.156 21.547 1 83.25 85 PRO B CA 1
ATOM 4483 C C . PRO B 1 85 ? -21.984 33.219 22.656 1 83.25 85 PRO B C 1
ATOM 4485 O O . PRO B 1 85 ? -22.906 33.531 23.406 1 83.25 85 PRO B O 1
ATOM 4488 N N . ASP B 1 86 ? -21.391 32.125 22.703 1 84.75 86 ASP B N 1
ATOM 4489 C CA . ASP B 1 86 ? -21.594 31.188 23.812 1 84.75 86 ASP B CA 1
ATOM 4490 C C . ASP B 1 86 ? -20.797 31.609 25.047 1 84.75 86 ASP B C 1
ATOM 4492 O O . ASP B 1 86 ? -20 32.562 24.984 1 84.75 86 ASP B O 1
ATOM 4496 N N . ALA B 1 87 ? -21.078 30.969 26.094 1 81.31 87 ALA B N 1
ATOM 4497 C CA . ALA B 1 87 ? -20.438 31.328 27.359 1 81.31 87 ALA B CA 1
ATOM 4498 C C . ALA B 1 87 ? -18.953 31.031 27.328 1 81.31 87 ALA B C 1
ATOM 4500 O O . ALA B 1 87 ? -18.156 31.703 28 1 81.31 87 ALA B O 1
ATOM 4501 N N . SER B 1 88 ? -18.594 29.969 26.594 1 83.31 88 SER B N 1
ATOM 4502 C CA . SER B 1 88 ? -17.188 29.625 26.5 1 83.31 88 SER B CA 1
ATOM 4503 C C . SER B 1 88 ? -16.844 29.047 25.141 1 83.31 88 SER B C 1
ATOM 4505 O O . SER B 1 88 ? -17.734 28.578 24.422 1 83.31 88 SER B O 1
ATOM 4507 N N . ALA B 1 89 ? -15.656 29.297 24.719 1 81.5 89 ALA B N 1
ATOM 4508 C CA . ALA B 1 89 ? -15.211 28.781 23.422 1 81.5 89 ALA B CA 1
ATOM 4509 C C . ALA B 1 89 ? -15.094 27.266 23.438 1 81.5 89 ALA B C 1
ATOM 4511 O O . ALA B 1 89 ? -15.078 26.625 22.391 1 81.5 89 ALA B O 1
ATOM 4512 N N . GLY B 1 90 ? -15.117 26.672 24.625 1 78.56 90 GLY B N 1
ATOM 4513 C CA . GLY B 1 90 ? -15.086 25.219 24.734 1 78.56 90 GLY B CA 1
ATOM 4514 C C . GLY B 1 90 ? -13.711 24.672 25.062 1 78.56 90 GLY B C 1
ATOM 4515 O O . GLY B 1 90 ? -12.711 25.375 24.938 1 78.56 90 GLY B O 1
ATOM 4516 N N . LEU B 1 91 ? -13.586 23.453 25.391 1 76.19 91 LEU B N 1
ATOM 4517 C CA . LEU B 1 91 ? -12.359 22.812 25.844 1 76.19 91 LEU B CA 1
ATOM 4518 C C . LEU B 1 91 ? -11.414 22.562 24.672 1 76.19 91 LEU B C 1
ATOM 4520 O O . LEU B 1 91 ? -10.195 22.719 24.812 1 76.19 91 LEU B O 1
ATOM 4524 N N . ILE B 1 92 ? -11.914 22.281 23.609 1 75.75 92 ILE B N 1
ATOM 4525 C CA . ILE B 1 92 ? -11.086 21.969 22.453 1 75.75 92 ILE B CA 1
ATOM 4526 C C . ILE B 1 92 ? -10.383 23.219 21.969 1 75.75 92 ILE B C 1
ATOM 4528 O O . ILE B 1 92 ? -9.188 23.203 21.641 1 75.75 92 ILE B O 1
ATOM 4532 N N . ALA B 1 93 ? -11.148 24.219 21.953 1 81.62 93 ALA B N 1
ATOM 4533 C CA . ALA B 1 93 ? -10.555 25.484 21.531 1 81.62 93 ALA B CA 1
ATOM 4534 C C . ALA B 1 93 ? -9.516 25.969 22.531 1 81.62 93 ALA B C 1
ATOM 4536 O O . ALA B 1 93 ? -8.5 26.547 22.156 1 81.62 93 ALA B O 1
ATOM 4537 N N . SER B 1 94 ? -9.766 25.672 23.797 1 85.69 94 SER B N 1
ATOM 4538 C CA . SER B 1 94 ? -8.836 26.094 24.828 1 85.69 94 SER B CA 1
ATOM 4539 C C . SER B 1 94 ? -7.52 25.328 24.734 1 85.69 94 SER B C 1
ATOM 4541 O O . SER B 1 94 ? -6.445 25.922 24.875 1 85.69 94 SER B O 1
ATOM 4543 N N . VAL B 1 95 ? -7.68 24.141 24.453 1 82.88 95 VAL B N 1
ATOM 4544 C CA . VAL B 1 95 ? -6.473 23.328 24.297 1 82.88 95 VAL B CA 1
ATOM 4545 C C . VAL B 1 95 ? -5.75 23.734 23 1 82.88 95 VAL B C 1
ATOM 4547 O O . VAL B 1 95 ? -4.52 23.781 22.969 1 82.88 95 VAL B O 1
ATOM 4550 N N . GLY B 1 96 ? -6.504 23.984 22.062 1 82.44 96 GLY B N 1
ATOM 4551 C CA . GLY B 1 96 ? -5.93 24.438 20.797 1 82.44 96 GLY B CA 1
ATOM 4552 C C . GLY B 1 96 ? -5.145 25.734 20.938 1 82.44 96 GLY B C 1
ATOM 4553 O O . GLY B 1 96 ? -4.133 25.922 20.25 1 82.44 96 GLY B O 1
ATOM 4554 N N . ALA B 1 97 ? -5.582 26.547 21.781 1 86.38 97 ALA B N 1
ATOM 4555 C CA . ALA B 1 97 ? -4.887 27.812 22.016 1 86.38 97 ALA B CA 1
ATOM 4556 C C . ALA B 1 97 ? -3.699 27.609 22.953 1 86.38 97 ALA B C 1
ATOM 4558 O O . ALA B 1 97 ? -2.682 28.297 22.844 1 86.38 97 ALA B O 1
ATOM 4559 N N . ALA B 1 98 ? -3.857 26.656 23.797 1 87.06 98 ALA B N 1
ATOM 4560 C CA . ALA B 1 98 ? -2.836 26.438 24.812 1 87.06 98 ALA B CA 1
ATOM 4561 C C . ALA B 1 98 ? -1.56 25.875 24.203 1 87.06 98 ALA B C 1
ATOM 4563 O O . ALA B 1 98 ? -0.453 26.25 24.594 1 87.06 98 ALA B O 1
ATOM 4564 N N . VAL B 1 99 ? -1.697 25.094 23.281 1 83.94 99 VAL B N 1
ATOM 4565 C CA . VAL B 1 99 ? -0.562 24.359 22.734 1 83.94 99 VAL B CA 1
ATOM 4566 C C . VAL B 1 99 ? 0.377 25.312 22 1 83.94 99 VAL B C 1
ATOM 4568 O O . VAL B 1 99 ? 1.575 25.359 22.297 1 83.94 99 VAL B O 1
ATOM 4571 N N . PRO B 1 100 ? -0.099 26.094 21.125 1 85.81 100 PRO B N 1
ATOM 4572 C CA . PRO B 1 100 ? 0.831 27.016 20.469 1 85.81 100 PRO B CA 1
ATOM 4573 C C . PRO B 1 100 ? 1.463 28.016 21.438 1 85.81 100 PRO B C 1
ATOM 4575 O O . PRO B 1 100 ? 2.648 28.328 21.328 1 85.81 100 PRO B O 1
ATOM 4578 N N . TRP B 1 101 ? 0.713 28.484 22.391 1 87.56 101 TRP B N 1
ATOM 4579 C CA . TRP B 1 101 ? 1.266 29.422 23.359 1 87.56 101 TRP B CA 1
ATOM 4580 C C . TRP B 1 101 ? 2.268 28.734 24.281 1 87.56 101 TRP B C 1
ATOM 4582 O O . TRP B 1 101 ? 3.225 29.359 24.75 1 87.56 101 TRP B O 1
ATOM 4592 N N . PHE B 1 102 ? 1.956 27.5 24.516 1 84.69 102 PHE B N 1
ATOM 4593 C CA . PHE B 1 102 ? 2.914 26.703 25.266 1 84.69 102 PHE B CA 1
ATOM 4594 C C . PHE B 1 102 ? 4.258 26.641 24.547 1 84.69 102 PHE B C 1
ATOM 4596 O O . PHE B 1 102 ? 5.305 26.859 25.156 1 84.69 102 PHE B O 1
ATOM 4603 N N . VAL B 1 103 ? 4.215 26.5 23.297 1 77.5 103 VAL B N 1
ATOM 4604 C CA . VAL B 1 103 ? 5.422 26.391 22.484 1 77.5 103 VAL B CA 1
ATOM 4605 C C . VAL B 1 103 ? 6.098 27.75 22.391 1 77.5 103 VAL B C 1
ATOM 4607 O O . VAL B 1 103 ? 7.32 27.859 22.531 1 77.5 103 VAL B O 1
ATOM 4610 N N . VAL B 1 104 ? 5.316 28.844 22.203 1 80.06 104 VAL B N 1
ATOM 4611 C CA . VAL B 1 104 ? 5.836 30.203 22.078 1 80.06 104 VAL B CA 1
ATOM 4612 C C . VAL B 1 104 ? 6.445 30.641 23.406 1 80.06 104 VAL B C 1
ATOM 4614 O O . VAL B 1 104 ? 7.539 31.219 23.438 1 80.06 104 VAL B O 1
ATOM 4617 N N . GLY B 1 105 ? 5.691 30.406 24.438 1 79.31 105 GLY B N 1
ATOM 4618 C CA . GLY B 1 105 ? 6.199 30.797 25.75 1 79.31 105 GLY B CA 1
ATOM 4619 C C . GLY B 1 105 ? 7.504 30.109 26.109 1 79.31 105 GLY B C 1
ATOM 4620 O O . GLY B 1 105 ? 8.438 30.75 26.594 1 79.31 105 GLY B O 1
ATOM 4621 N N . GLY B 1 106 ? 7.492 28.922 25.906 1 75.88 106 GLY B N 1
ATOM 4622 C CA . GLY B 1 106 ? 8.711 28.172 26.172 1 75.88 106 GLY B CA 1
ATOM 4623 C C . GLY B 1 106 ? 9.883 28.625 25.312 1 75.88 106 GLY B C 1
ATOM 4624 O O . GLY B 1 106 ? 11 28.781 25.797 1 75.88 106 GLY B O 1
ATOM 4625 N N . GLY B 1 107 ? 9.555 28.938 24.062 1 72.62 107 GLY B N 1
ATOM 4626 C CA . GLY B 1 107 ? 10.586 29.391 23.141 1 72.62 107 GLY B CA 1
ATOM 4627 C C . GLY B 1 107 ? 11.148 30.75 23.484 1 72.62 107 GLY B C 1
ATOM 4628 O O . GLY B 1 107 ? 12.367 30.953 23.453 1 72.62 107 GLY B O 1
ATOM 4629 N N . VAL B 1 108 ? 10.273 31.672 23.828 1 75.38 108 VAL B N 1
ATOM 4630 C CA . VAL B 1 108 ? 10.672 33.062 24.125 1 75.38 108 VAL B CA 1
ATOM 4631 C C . VAL B 1 108 ? 11.484 33.094 25.422 1 75.38 108 VAL B C 1
ATOM 4633 O O . VAL B 1 108 ? 12.547 33.719 25.484 1 75.38 108 VAL B O 1
ATOM 4636 N N . VAL B 1 109 ? 10.992 32.344 26.375 1 73.94 109 VAL B N 1
ATOM 4637 C CA . VAL B 1 109 ? 11.641 32.438 27.688 1 73.94 109 VAL B CA 1
ATOM 4638 C C . VAL B 1 109 ? 12.977 31.688 27.641 1 73.94 109 VAL B C 1
ATOM 4640 O O . VAL B 1 109 ? 13.961 32.125 28.234 1 73.94 109 VAL B O 1
ATOM 4643 N N . SER B 1 110 ? 13.008 30.734 26.922 1 69.94 110 SER B N 1
ATOM 4644 C CA . SER B 1 110 ? 14.234 29.953 26.875 1 69.94 110 SER B CA 1
ATOM 4645 C C . SER B 1 110 ? 15.258 30.594 25.938 1 69.94 110 SER B C 1
ATOM 4647 O O . SER B 1 110 ? 16.422 30.734 26.281 1 69.94 110 SER B O 1
ATOM 4649 N N . GLN B 1 111 ? 14.797 31.078 24.75 1 63.81 111 GLN B N 1
ATOM 4650 C CA . GLN B 1 111 ? 15.742 31.484 23.719 1 63.81 111 GLN B CA 1
ATOM 4651 C C . GLN B 1 111 ? 15.922 33 23.688 1 63.81 111 GLN B C 1
ATOM 4653 O O . GLN B 1 111 ? 17.047 33.5 23.609 1 63.81 111 GLN B O 1
ATOM 4658 N N . THR B 1 112 ? 14.828 33.656 23.688 1 65.62 112 THR B N 1
ATOM 4659 C CA . THR B 1 112 ? 14.93 35.094 23.578 1 65.62 112 THR B CA 1
ATOM 4660 C C . THR B 1 112 ? 15.414 35.719 24.891 1 65.62 112 THR B C 1
ATOM 4662 O O . THR B 1 112 ? 16.297 36.562 24.906 1 65.62 112 THR B O 1
ATOM 4665 N N . LEU B 1 113 ? 14.852 35 25.953 1 71.06 113 LEU B N 1
ATOM 4666 C CA . LEU B 1 113 ? 15.227 35.562 27.234 1 71.06 113 LEU B CA 1
ATOM 4667 C C . LEU B 1 113 ? 16.375 34.812 27.859 1 71.06 113 LEU B C 1
ATOM 4669 O O . LEU B 1 113 ? 17.016 35.281 28.797 1 71.06 113 LEU B O 1
ATOM 4673 N N . GLY B 1 114 ? 16.734 33.625 27.344 1 66.44 114 GLY B N 1
ATOM 4674 C CA . GLY B 1 114 ? 17.922 32.875 27.719 1 66.44 114 GLY B CA 1
ATOM 4675 C C . GLY B 1 114 ? 17.812 32.188 29.062 1 66.44 114 GLY B C 1
ATOM 4676 O O . GLY B 1 114 ? 18.812 31.984 29.75 1 66.44 114 GLY B O 1
ATOM 4677 N N . PHE B 1 115 ? 16.625 31.922 29.609 1 69.88 115 PHE B N 1
ATOM 4678 C CA . PHE B 1 115 ? 16.469 31.344 30.922 1 69.88 115 PHE B CA 1
ATOM 4679 C C . PHE B 1 115 ? 16.609 29.828 30.875 1 69.88 115 PHE B C 1
ATOM 4681 O O . PHE B 1 115 ? 16.109 29.125 31.75 1 69.88 115 PHE B O 1
ATOM 4688 N N . GLY B 1 116 ? 17.219 29.25 29.875 1 64.31 116 GLY B N 1
ATOM 4689 C CA . GLY B 1 116 ? 17.531 27.828 29.797 1 64.31 116 GLY B CA 1
ATOM 4690 C C . GLY B 1 116 ? 16.297 26.969 29.703 1 64.31 116 GLY B C 1
ATOM 4691 O O . GLY B 1 116 ? 15.195 27.453 29.438 1 64.31 116 GLY B O 1
ATOM 4692 N N . THR B 1 117 ? 16.422 25.609 29.969 1 67.62 117 THR B N 1
ATOM 4693 C CA . THR B 1 117 ? 15.375 24.625 29.828 1 67.62 117 THR B CA 1
ATOM 4694 C C . THR B 1 117 ? 14.328 24.781 30.938 1 67.62 117 THR B C 1
ATOM 4696 O O . THR B 1 117 ? 13.125 24.703 30.672 1 67.62 117 THR B O 1
ATOM 4699 N N . VAL B 1 118 ? 14.805 24.922 32.094 1 71.56 118 VAL B N 1
ATOM 4700 C CA . VAL B 1 118 ? 13.883 25.047 33.219 1 71.56 118 VAL B CA 1
ATOM 4701 C C . VAL B 1 118 ? 13.047 26.312 33.062 1 71.56 118 VAL B C 1
ATOM 4703 O O . VAL B 1 118 ? 11.828 26.297 33.25 1 71.56 118 VAL B O 1
ATOM 4706 N N . GLY B 1 119 ? 13.68 27.453 32.781 1 76.06 119 GLY B N 1
ATOM 4707 C CA . GLY B 1 119 ? 12.93 28.656 32.5 1 76.06 119 GLY B CA 1
ATOM 4708 C C . GLY B 1 119 ? 11.969 28.516 31.344 1 76.06 119 GLY B C 1
ATOM 4709 O O . GLY B 1 119 ? 10.859 29.047 31.375 1 76.06 119 GLY B O 1
ATOM 4710 N N . GLY B 1 120 ? 12.336 27.781 30.438 1 79.19 120 GLY B N 1
ATOM 4711 C CA . GLY B 1 120 ? 11.492 27.531 29.281 1 79.19 120 GLY B CA 1
ATOM 4712 C C . GLY B 1 120 ? 10.219 26.797 29.609 1 79.19 120 GLY B C 1
ATOM 4713 O O . GLY B 1 120 ? 9.148 27.109 29.094 1 79.19 120 GLY B O 1
ATOM 4714 N N . VAL B 1 121 ? 10.398 25.828 30.469 1 80.94 121 VAL B N 1
ATOM 4715 C CA . VAL B 1 121 ? 9.219 25.047 30.859 1 80.94 121 VAL B CA 1
ATOM 4716 C C . VAL B 1 121 ? 8.25 25.938 31.625 1 80.94 121 VAL B C 1
ATOM 4718 O O . VAL B 1 121 ? 7.035 25.859 31.422 1 80.94 121 VAL B O 1
ATOM 4721 N N . VAL B 1 122 ? 8.844 26.688 32.438 1 84.12 122 VAL B N 1
ATOM 4722 C CA . VAL B 1 122 ? 8 27.609 33.219 1 84.12 122 VAL B CA 1
ATOM 4723 C C . VAL B 1 122 ? 7.324 28.594 32.281 1 84.12 122 VAL B C 1
ATOM 4725 O O . VAL B 1 122 ? 6.129 28.875 32.406 1 84.12 122 VAL B O 1
ATOM 4728 N N . GLY B 1 123 ? 8.039 29.125 31.422 1 84.88 123 GLY B N 1
ATOM 4729 C CA . GLY B 1 123 ? 7.457 30 30.422 1 84.88 123 GLY B CA 1
ATOM 4730 C C . GLY B 1 123 ? 6.383 29.344 29.578 1 84.88 123 GLY B C 1
ATOM 4731 O O . GLY B 1 123 ? 5.367 29.969 29.266 1 84.88 123 GLY B O 1
ATOM 4732 N N . ALA B 1 124 ? 6.609 28.141 29.25 1 86.25 124 ALA B N 1
ATOM 4733 C CA . ALA B 1 124 ? 5.645 27.375 28.469 1 86.25 124 ALA B CA 1
ATOM 4734 C C . ALA B 1 124 ? 4.34 27.203 29.234 1 86.25 124 ALA B C 1
ATOM 4736 O O . ALA B 1 124 ? 3.256 27.406 28.688 1 86.25 124 ALA B O 1
ATOM 4737 N N . VAL B 1 125 ? 4.52 26.844 30.453 1 88.12 125 VAL B N 1
ATOM 4738 C CA . VAL B 1 125 ? 3.342 26.562 31.266 1 88.12 125 VAL B CA 1
ATOM 4739 C C . VAL B 1 125 ? 2.566 27.859 31.516 1 88.12 125 VAL B C 1
ATOM 4741 O O . VAL B 1 125 ? 1.334 27.875 31.469 1 88.12 125 VAL B O 1
ATOM 4744 N N . ILE B 1 126 ? 3.275 28.859 31.703 1 89.69 126 ILE B N 1
ATOM 4745 C CA . ILE B 1 126 ? 2.619 30.125 31.969 1 89.69 126 ILE B CA 1
ATOM 4746 C C . ILE B 1 126 ? 1.914 30.609 30.703 1 89.69 126 ILE B C 1
ATOM 4748 O O . ILE B 1 126 ? 0.732 30.969 30.75 1 89.69 126 ILE B O 1
ATOM 4752 N N . ALA B 1 127 ? 2.646 30.625 29.656 1 90.38 127 ALA B N 1
ATOM 4753 C CA . ALA B 1 127 ? 2.057 31.109 28.406 1 90.38 127 ALA B CA 1
ATOM 4754 C C . ALA B 1 127 ? 0.928 30.188 27.938 1 90.38 127 ALA B C 1
ATOM 4756 O O . ALA B 1 127 ? -0.114 30.672 27.484 1 90.38 127 ALA B O 1
ATOM 4757 N N . GLY B 1 128 ? 1.203 28.953 28.016 1 90.81 128 GLY B N 1
ATOM 4758 C CA . GLY B 1 128 ? 0.153 28 27.672 1 90.81 128 GLY B CA 1
ATOM 4759 C C . GLY B 1 128 ? -1.062 28.109 28.578 1 90.81 128 GLY B C 1
ATOM 4760 O O . GLY B 1 128 ? -2.199 28.047 28.094 1 90.81 128 GLY B O 1
ATOM 4761 N N . GLY B 1 129 ? -0.805 28.172 29.812 1 90.38 129 GLY B N 1
ATOM 4762 C CA . GLY B 1 129 ? -1.895 28.344 30.766 1 90.38 129 GLY B CA 1
ATOM 4763 C C . GLY B 1 129 ? -2.707 29.594 30.5 1 90.38 129 GLY B C 1
ATOM 4764 O O . GLY B 1 129 ? -3.939 29.578 30.562 1 90.38 129 GLY B O 1
ATOM 4765 N N . LEU B 1 130 ? -2.049 30.656 30.203 1 89.88 130 LEU B N 1
ATOM 4766 C CA . LEU B 1 130 ? -2.732 31.906 29.875 1 89.88 130 LEU B CA 1
ATOM 4767 C C . LEU B 1 130 ? -3.557 31.75 28.594 1 89.88 130 LEU B C 1
ATOM 4769 O O . LEU B 1 130 ? -4.641 32.344 28.484 1 89.88 130 LEU B O 1
ATOM 4773 N N . GLY B 1 131 ? -2.9 31.078 27.688 1 90.44 131 GLY B N 1
ATOM 4774 C CA . GLY B 1 131 ? -3.664 30.797 26.484 1 90.44 131 GLY B CA 1
ATOM 4775 C C . GLY B 1 131 ? -4.914 29.969 26.75 1 90.44 131 GLY B C 1
ATOM 4776 O O . GLY B 1 131 ? -5.973 30.25 26.172 1 90.44 131 GLY B O 1
ATOM 4777 N N . PHE B 1 132 ? -4.754 29.016 27.578 1 89.75 132 PHE B N 1
ATOM 4778 C CA . PHE B 1 132 ? -5.883 28.172 27.938 1 89.75 132 PHE B CA 1
ATOM 4779 C C . PHE B 1 132 ? -6.957 28.984 28.656 1 89.75 132 PHE B C 1
ATOM 4781 O O . PHE B 1 132 ? -8.125 28.938 28.281 1 89.75 132 PHE B O 1
ATOM 4788 N N . VAL B 1 133 ? -6.594 29.703 29.703 1 89.44 133 VAL B N 1
ATOM 4789 C CA . VAL B 1 133 ? -7.523 30.484 30.516 1 89.44 133 VAL B CA 1
ATOM 4790 C C . VAL B 1 133 ? -8.133 31.609 29.688 1 89.44 133 VAL B C 1
ATOM 4792 O O . VAL B 1 133 ? -9.312 31.922 29.828 1 89.44 133 VAL B O 1
ATOM 4795 N N . GLY B 1 134 ? -7.34 32.125 28.844 1 90.81 134 GLY B N 1
ATOM 4796 C CA . GLY B 1 134 ? -7.82 33.219 27.984 1 90.81 134 GLY B CA 1
ATOM 4797 C C . GLY B 1 134 ? -8.859 32.75 26.984 1 90.81 134 GLY B C 1
ATOM 4798 O O . GLY B 1 134 ? -9.617 33.562 26.453 1 90.81 134 GLY B O 1
ATOM 4799 N N . THR B 1 135 ? -8.867 31.516 26.734 1 88.56 135 THR B N 1
ATOM 4800 C CA . THR B 1 135 ? -9.828 30.969 25.781 1 88.56 135 THR B CA 1
ATOM 4801 C C . THR B 1 135 ? -11 30.312 26.5 1 88.56 135 THR B C 1
ATOM 4803 O O . THR B 1 135 ? -12.141 30.375 26.047 1 88.56 135 THR B O 1
ATOM 4806 N N . ALA B 1 136 ? -10.797 29.797 27.672 1 87.25 136 ALA B N 1
ATOM 4807 C CA . ALA B 1 136 ? -11.797 28.984 28.375 1 87.25 136 ALA B CA 1
ATOM 4808 C C . ALA B 1 136 ? -12.703 29.859 29.234 1 87.25 136 ALA B C 1
ATOM 4810 O O . ALA B 1 136 ? -13.883 29.531 29.422 1 87.25 136 ALA B O 1
ATOM 4811 N N . VAL B 1 137 ? -12.219 30.922 29.781 1 84 137 VAL B N 1
ATOM 4812 C CA . VAL B 1 137 ? -12.938 31.641 30.828 1 84 137 VAL B CA 1
ATOM 4813 C C . VAL B 1 137 ? -13.812 32.719 30.203 1 84 137 VAL B C 1
ATOM 4815 O O . VAL B 1 137 ? -14.992 32.844 30.531 1 84 137 VAL B O 1
ATOM 4818 N N . PRO B 1 138 ? -13.25 33.438 29.359 1 85.5 138 PRO B N 1
ATOM 4819 C CA . PRO B 1 138 ? -14.094 34.469 28.781 1 85.5 138 PRO B CA 1
ATOM 4820 C C . PRO B 1 138 ? -15.156 33.938 27.828 1 85.5 138 PRO B C 1
ATOM 4822 O O . PRO B 1 138 ? -15.133 32.719 27.516 1 85.5 138 PRO B O 1
ATOM 4825 N N . ARG B 1 139 ? -15.969 34.875 27.469 1 86.88 139 ARG B N 1
ATOM 4826 C CA . ARG B 1 139 ? -17 34.531 26.5 1 86.88 139 ARG B CA 1
ATOM 4827 C C . ARG B 1 139 ? -16.391 34.062 25.188 1 86.88 139 ARG B C 1
ATOM 4829 O O . ARG B 1 139 ? -15.234 34.375 24.891 1 86.88 139 ARG B O 1
ATOM 4836 N N . GLU B 1 140 ? -17.094 33.375 24.453 1 88.75 140 GLU B N 1
ATOM 4837 C CA . GLU B 1 140 ? -16.625 32.75 23.203 1 88.75 140 GLU B CA 1
ATOM 4838 C C . GLU B 1 140 ? -16.047 33.812 22.266 1 88.75 140 GLU B C 1
ATOM 4840 O O . GLU B 1 140 ? -15.086 33.531 21.531 1 88.75 140 GLU B O 1
ATOM 4845 N N . ASP B 1 141 ? -16.594 34.969 22.219 1 88.19 141 ASP B N 1
ATOM 4846 C CA . ASP B 1 141 ? -16.125 36 21.281 1 88.19 141 ASP B CA 1
ATOM 4847 C C . ASP B 1 141 ? -14.695 36.438 21.594 1 88.19 141 ASP B C 1
ATOM 4849 O O . ASP B 1 141 ? -13.867 36.531 20.688 1 88.19 141 ASP B O 1
ATOM 4853 N N . VAL B 1 142 ? -14.43 36.562 22.828 1 89.25 142 VAL B N 1
ATOM 4854 C CA . VAL B 1 142 ? -13.086 36.969 23.234 1 89.25 142 VAL B CA 1
ATOM 4855 C C . VAL B 1 142 ? -12.188 35.719 23.312 1 89.25 142 VAL B C 1
ATOM 4857 O O . VAL B 1 142 ? -11.023 35.781 22.906 1 89.25 142 VAL B O 1
ATOM 4860 N N . GLY B 1 143 ? -12.719 34.719 23.719 1 89.44 143 GLY B N 1
ATOM 4861 C CA . GLY B 1 143 ? -11.938 33.5 23.906 1 89.44 143 GLY B CA 1
ATOM 4862 C C . GLY B 1 143 ? -11.461 32.906 22.594 1 89.44 143 GLY B C 1
ATOM 4863 O O . GLY B 1 143 ? -10.383 32.312 22.547 1 89.44 143 GLY B O 1
ATOM 4864 N N . SER B 1 144 ? -12.203 33.062 21.609 1 88.5 144 SER B N 1
ATOM 4865 C CA . SER B 1 144 ? -11.859 32.438 20.344 1 88.5 144 SER B CA 1
ATOM 4866 C C . SER B 1 144 ? -11.07 33.406 19.453 1 88.5 144 SER B C 1
ATOM 4868 O O . SER B 1 144 ? -10.602 33.031 18.375 1 88.5 144 SER B O 1
ATOM 4870 N N . THR B 1 145 ? -10.883 34.625 19.875 1 90.62 145 THR B N 1
ATOM 4871 C CA . THR B 1 145 ? -10.281 35.594 18.969 1 90.62 145 THR B CA 1
ATOM 4872 C C . THR B 1 145 ? -9.031 36.219 19.578 1 90.62 145 THR B C 1
ATOM 4874 O O . THR B 1 145 ? -7.961 36.219 18.953 1 90.62 145 THR B O 1
ATOM 4877 N N . VAL B 1 146 ? -9.086 36.625 20.766 1 90.56 146 VAL B N 1
ATOM 4878 C CA . VAL B 1 146 ? -8.031 37.438 21.344 1 90.56 146 VAL B CA 1
ATOM 4879 C C . VAL B 1 146 ? -6.773 36.594 21.547 1 90.56 146 VAL B C 1
ATOM 4881 O O . VAL B 1 146 ? -5.676 37 21.156 1 90.56 146 VAL B O 1
ATOM 4884 N N . PRO B 1 147 ? -6.867 35.469 22.172 1 91.06 147 PRO B N 1
ATOM 4885 C CA . PRO B 1 147 ? -5.637 34.656 22.328 1 91.06 147 PRO B CA 1
ATOM 4886 C C . PRO B 1 147 ? -5.027 34.281 20.984 1 91.06 147 PRO B C 1
ATOM 4888 O O . PRO B 1 147 ? -3.803 34.25 20.844 1 91.06 147 PRO B O 1
ATOM 4891 N N . LEU B 1 148 ? -5.785 34 20.062 1 91 148 LEU B N 1
ATOM 4892 C CA . LEU B 1 148 ? -5.32 33.625 18.734 1 91 148 LEU B CA 1
ATOM 4893 C C . LEU B 1 148 ? -4.766 34.844 18 1 91 148 LEU B C 1
ATOM 4895 O O . LEU B 1 148 ? -3.742 34.75 17.312 1 91 148 LEU B O 1
ATOM 4899 N N . GLY B 1 149 ? -5.531 35.875 18.125 1 92.88 149 GLY B N 1
ATOM 4900 C CA . GLY B 1 149 ? -5.039 37.094 17.5 1 92.88 149 GLY B CA 1
ATOM 4901 C C . GLY B 1 149 ? -3.693 37.531 18.047 1 92.88 149 GLY B C 1
ATOM 4902 O O . GLY B 1 149 ? -2.832 38 17.297 1 92.88 149 GLY B O 1
ATOM 4903 N N . ALA B 1 150 ? -3.584 37.375 19.297 1 93.19 150 ALA B N 1
ATOM 4904 C CA . ALA B 1 150 ? -2.309 37.719 19.922 1 93.19 150 ALA B CA 1
ATOM 4905 C C . ALA B 1 150 ? -1.188 36.812 19.391 1 93.19 150 ALA B C 1
ATOM 4907 O O . ALA B 1 150 ? -0.053 37.25 19.234 1 93.19 150 ALA B O 1
ATOM 4908 N N . LEU B 1 151 ? -1.47 35.594 19.234 1 92.56 151 LEU B N 1
ATOM 4909 C CA . LEU B 1 151 ? -0.484 34.656 18.688 1 92.56 151 LEU B CA 1
ATOM 4910 C C . LEU B 1 151 ? -0.068 35.062 17.281 1 92.56 151 LEU B C 1
ATOM 4912 O O . LEU B 1 151 ? 1.12 35.062 16.953 1 92.56 151 LEU B O 1
ATOM 4916 N N . LEU B 1 152 ? -1.028 35.375 16.469 1 94.75 152 LEU B N 1
ATOM 4917 C CA . LEU B 1 152 ? -0.738 35.812 15.109 1 94.75 152 LEU B CA 1
ATOM 4918 C C . LEU B 1 152 ? 0.111 37.062 15.102 1 94.75 152 LEU B C 1
ATOM 4920 O O . LEU B 1 152 ? 1.079 37.188 14.344 1 94.75 152 LEU B O 1
ATOM 4924 N N . ALA B 1 153 ? -0.285 37.969 15.938 1 93.75 153 ALA B N 1
ATOM 4925 C CA . ALA B 1 153 ? 0.463 39.219 16.031 1 93.75 153 ALA B CA 1
ATOM 4926 C C . ALA B 1 153 ? 1.888 38.969 16.516 1 93.75 153 ALA B C 1
ATOM 4928 O O . ALA B 1 153 ? 2.828 39.625 16.078 1 93.75 153 ALA B O 1
ATOM 4929 N N . PHE B 1 154 ? 1.952 38.062 17.406 1 90.56 154 PHE B N 1
ATOM 4930 C CA . PHE B 1 154 ? 3.275 37.75 17.938 1 90.56 154 PHE B CA 1
ATOM 4931 C C . PHE B 1 154 ? 4.156 37.156 16.844 1 90.56 154 PHE B C 1
ATOM 4933 O O . PHE B 1 154 ? 5.297 37.594 16.656 1 90.56 154 PHE B O 1
ATOM 4940 N N . VAL B 1 155 ? 3.705 36.156 16.172 1 90.56 155 VAL B N 1
ATOM 4941 C CA . VAL B 1 155 ? 4.469 35.5 15.109 1 90.56 155 VAL B CA 1
ATOM 4942 C C . VAL B 1 155 ? 4.797 36.531 14.016 1 90.56 155 VAL B C 1
ATOM 4944 O O . VAL B 1 155 ? 5.914 36.531 13.492 1 90.56 155 VAL B O 1
ATOM 4947 N N . GLY B 1 156 ? 3.826 37.312 13.734 1 93.31 156 GLY B N 1
ATOM 4948 C CA . GLY B 1 156 ? 4.07 38.344 12.758 1 93.31 156 GLY B CA 1
ATOM 4949 C C . GLY B 1 156 ? 5.156 39.312 13.188 1 93.31 156 GLY B C 1
ATOM 4950 O O . GLY B 1 156 ? 6 39.719 12.383 1 93.31 156 GLY B O 1
ATOM 4951 N N . ALA B 1 157 ? 5.129 39.688 14.383 1 90.88 157 ALA B N 1
ATOM 4952 C CA . ALA B 1 157 ? 6.133 40.594 14.914 1 90.88 157 ALA B CA 1
ATOM 4953 C C . ALA B 1 157 ? 7.527 39.969 14.867 1 90.88 157 ALA B C 1
ATOM 4955 O O . ALA B 1 157 ? 8.516 40.688 14.625 1 90.88 157 ALA B O 1
ATOM 4956 N N . VAL B 1 158 ? 7.555 38.75 15.125 1 86.94 158 VAL B N 1
ATOM 4957 C CA . VAL B 1 158 ? 8.828 38.031 15.078 1 86.94 158 VAL B CA 1
ATOM 4958 C C . VAL B 1 158 ? 9.398 38.094 13.664 1 86.94 158 VAL B C 1
ATOM 4960 O O . VAL B 1 158 ? 10.609 38.25 13.484 1 86.94 158 VAL B O 1
ATOM 4963 N N . PHE B 1 159 ? 8.578 37.969 12.719 1 90.38 159 PHE B N 1
ATOM 4964 C CA . PHE B 1 159 ? 9.016 38.062 11.328 1 90.38 159 PHE B CA 1
ATOM 4965 C C . PHE B 1 159 ? 9.43 39.469 10.984 1 90.38 159 PHE B C 1
ATOM 4967 O O . PHE B 1 159 ? 10.438 39.688 10.305 1 90.38 159 PHE B O 1
ATOM 4974 N N . LEU B 1 160 ? 8.711 40.438 11.469 1 90.88 160 LEU B N 1
ATOM 4975 C CA . LEU B 1 160 ? 8.938 41.844 11.133 1 90.88 160 LEU B CA 1
ATOM 4976 C C . LEU B 1 160 ? 10.227 42.344 11.773 1 90.88 160 LEU B C 1
ATOM 4978 O O . LEU B 1 160 ? 10.922 43.188 11.203 1 90.88 160 LEU B O 1
ATOM 4982 N N . THR B 1 161 ? 10.539 41.875 12.906 1 86.81 161 THR B N 1
ATOM 4983 C CA . THR B 1 161 ? 11.727 42.312 13.617 1 86.81 161 THR B CA 1
ATOM 4984 C C . THR B 1 161 ? 12.969 41.625 13.086 1 86.81 161 THR B C 1
ATOM 4986 O O . THR B 1 161 ? 14.094 42.031 13.367 1 86.81 161 THR B O 1
ATOM 4989 N N . GLY B 1 162 ? 12.781 40.469 12.297 1 81.75 162 GLY B N 1
ATOM 4990 C CA . GLY B 1 162 ? 13.906 39.75 11.734 1 81.75 162 GLY B CA 1
ATOM 4991 C C . GLY B 1 162 ? 14.492 38.719 12.695 1 81.75 162 GLY B C 1
ATOM 4992 O O . GLY B 1 162 ? 15.594 38.188 12.469 1 81.75 162 GLY B O 1
ATOM 4993 N N . THR B 1 163 ? 13.836 38.625 13.828 1 78.56 163 THR B N 1
ATOM 4994 C CA . THR B 1 163 ? 14.312 37.562 14.734 1 78.56 163 THR B CA 1
ATOM 4995 C C . THR B 1 163 ? 14.383 36.219 14.016 1 78.56 163 THR B C 1
ATOM 4997 O O . THR B 1 163 ? 15.328 35.469 14.219 1 78.56 163 THR B O 1
ATOM 5000 N N . ILE B 1 164 ? 13.359 36 13.258 1 80.56 164 ILE B N 1
ATOM 5001 C CA . ILE B 1 164 ? 13.391 34.875 12.32 1 80.56 164 ILE B CA 1
ATOM 5002 C C . ILE B 1 164 ? 13.352 35.406 10.883 1 80.56 164 ILE B C 1
ATOM 5004 O O . ILE B 1 164 ? 12.281 35.719 10.359 1 80.56 164 ILE B O 1
ATOM 5008 N N . GLY B 1 165 ? 14.516 35.594 10.406 1 78.44 165 GLY B N 1
ATOM 5009 C CA . GLY B 1 165 ? 14.648 36.062 9.031 1 78.44 165 GLY B CA 1
ATOM 5010 C C . GLY B 1 165 ? 14.922 34.938 8.047 1 78.44 165 GLY B C 1
ATOM 5011 O O . GLY B 1 165 ? 14.875 33.75 8.406 1 78.44 165 GLY B O 1
ATOM 5012 N N . PRO B 1 166 ? 15.125 35.281 6.801 1 80.31 166 PRO B N 1
ATOM 5013 C CA . PRO B 1 166 ? 15.352 34.25 5.762 1 80.31 166 PRO B CA 1
ATOM 5014 C C . PRO B 1 166 ? 16.609 33.438 6.012 1 80.31 166 PRO B C 1
ATOM 5016 O O . PRO B 1 166 ? 16.719 32.312 5.523 1 80.31 166 PRO B O 1
ATOM 5019 N N . ALA B 1 167 ? 17.594 33.906 6.746 1 78.38 167 ALA B N 1
ATOM 5020 C CA . ALA B 1 167 ? 18.859 33.188 6.977 1 78.38 167 ALA B CA 1
ATOM 5021 C C . ALA B 1 167 ? 18.844 32.469 8.32 1 78.38 167 ALA B C 1
ATOM 5023 O O . ALA B 1 167 ? 19.859 31.938 8.758 1 78.38 167 ALA B O 1
ATOM 5024 N N . TRP B 1 168 ? 17.688 32.531 8.953 1 77.56 168 TRP B N 1
ATOM 5025 C CA . TRP B 1 168 ? 17.594 31.922 10.273 1 77.56 168 TRP B CA 1
ATOM 5026 C C . TRP B 1 168 ? 17.797 30.422 10.188 1 77.56 168 TRP B C 1
ATOM 5028 O O . TRP B 1 168 ? 17.281 29.766 9.273 1 77.56 168 TRP B O 1
ATOM 5038 N N . LEU B 1 169 ? 18.719 29.828 10.906 1 73.31 169 LEU B N 1
ATOM 5039 C CA . LEU B 1 169 ? 19 28.406 11.008 1 73.31 169 LEU B CA 1
ATOM 5040 C C . LEU B 1 169 ? 19 27.953 12.461 1 73.31 169 LEU B C 1
ATOM 5042 O O . LEU B 1 169 ? 19.531 28.641 13.336 1 73.31 169 LEU B O 1
ATOM 5046 N N . TRP B 1 170 ? 18.125 27.016 12.617 1 69.38 170 TRP B N 1
ATOM 5047 C CA . TRP B 1 170 ? 18.172 26.375 13.93 1 69.38 170 TRP B CA 1
ATOM 5048 C C . TRP B 1 170 ? 19.062 25.141 13.906 1 69.38 170 TRP B C 1
ATOM 5050 O O . TRP B 1 170 ? 18.625 24.062 13.484 1 69.38 170 TRP B O 1
ATOM 5060 N N . ASP B 1 171 ? 20.375 25.328 14.086 1 61.44 171 ASP B N 1
ATOM 5061 C CA . ASP B 1 171 ? 21.359 24.25 14.07 1 61.44 171 ASP B CA 1
ATOM 5062 C C . ASP B 1 171 ? 21.562 23.672 15.469 1 61.44 171 ASP B C 1
ATOM 5064 O O . ASP B 1 171 ? 21.953 24.391 16.391 1 61.44 171 ASP B O 1
ATOM 5068 N N . LEU B 1 172 ? 20.969 22.594 15.75 1 55.41 172 LEU B N 1
ATOM 5069 C CA . LEU B 1 172 ? 21.109 22 17.078 1 55.41 172 LEU B CA 1
ATOM 5070 C C . LEU B 1 172 ? 22.547 21.547 17.328 1 55.41 172 LEU B C 1
ATOM 5072 O O . LEU B 1 172 ? 22.875 21.094 18.422 1 55.41 172 LEU B O 1
ATOM 5076 N N . GLY B 1 173 ? 23.531 22.047 16.422 1 52.25 173 GLY B N 1
ATOM 5077 C CA . GLY B 1 173 ? 24.969 21.891 16.609 1 52.25 173 GLY B CA 1
ATOM 5078 C C . GLY B 1 173 ? 25.422 20.438 16.469 1 52.25 173 GLY B C 1
ATOM 5079 O O . GLY B 1 173 ? 26.609 20.141 16.625 1 52.25 173 GLY B O 1
ATOM 5080 N N . TRP B 1 174 ? 24.516 19.484 16.438 1 48.22 174 TRP B N 1
ATOM 5081 C CA . TRP B 1 174 ? 25.109 18.156 16.422 1 48.22 174 TRP B CA 1
ATOM 5082 C C . TRP B 1 174 ? 25.453 17.719 15.008 1 48.22 174 TRP B C 1
ATOM 5084 O O . TRP B 1 174 ? 24.766 18.109 14.055 1 48.22 174 TRP B O 1
ATOM 5094 N N . GLU B 1 175 ? 26.719 17.562 14.602 1 48.94 175 GLU B N 1
ATOM 5095 C CA . GLU B 1 175 ? 27.328 17.281 13.305 1 48.94 175 GLU B CA 1
ATOM 5096 C C . GLU B 1 175 ? 26.359 16.547 12.383 1 48.94 175 GLU B C 1
ATOM 5098 O O . GLU B 1 175 ? 26.328 16.797 11.172 1 48.94 175 GLU B O 1
ATOM 5103 N N . GLN B 1 176 ? 25.562 15.664 12.781 1 52.38 176 GLN B N 1
ATOM 5104 C CA . GLN B 1 176 ? 24.812 14.812 11.859 1 52.38 176 GLN B CA 1
ATOM 5105 C C . GLN B 1 176 ? 23.312 15.047 11.984 1 52.38 176 GLN B C 1
ATOM 5107 O O . GLN B 1 176 ? 22.516 14.242 11.5 1 52.38 176 GLN B O 1
ATOM 5112 N N . GLN B 1 177 ? 23.062 16.266 12.508 1 60.66 177 GLN B N 1
ATOM 5113 C CA . GLN B 1 177 ? 21.641 16.453 12.727 1 60.66 177 GLN B CA 1
ATOM 5114 C C . GLN B 1 177 ? 21.062 17.453 11.742 1 60.66 177 GLN B C 1
ATOM 5116 O O . GLN B 1 177 ? 21.75 18.375 11.297 1 60.66 177 GLN B O 1
ATOM 5121 N N . ALA B 1 178 ? 19.984 17.141 11.258 1 65.12 178 ALA B N 1
ATOM 5122 C CA . ALA B 1 178 ? 19.25 18.062 10.398 1 65.12 178 ALA B CA 1
ATOM 5123 C C . ALA B 1 178 ? 18.922 19.359 11.133 1 65.12 178 ALA B C 1
ATOM 5125 O O . ALA B 1 178 ? 19.047 19.438 12.359 1 65.12 178 ALA B O 1
ATOM 5126 N N . SER B 1 179 ? 19.031 20.453 10.398 1 70.94 179 SER B N 1
ATOM 5127 C CA . SER B 1 179 ? 18.672 21.766 10.938 1 70.94 179 SER B CA 1
ATOM 5128 C C . SER B 1 179 ? 17.359 22.266 10.336 1 70.94 179 SER B C 1
ATOM 5130 O O . SER B 1 179 ? 16.953 21.828 9.258 1 70.94 179 SER B O 1
ATOM 5132 N N . ILE B 1 180 ? 16.594 22.984 11.172 1 72.31 180 ILE B N 1
ATOM 5133 C CA . ILE B 1 180 ? 15.391 23.609 10.648 1 72.31 180 ILE B CA 1
ATOM 5134 C C . ILE B 1 180 ? 15.734 24.969 10.039 1 72.31 180 ILE B C 1
ATOM 5136 O O . ILE B 1 180 ? 16.391 25.797 10.68 1 72.31 180 ILE B O 1
ATOM 5140 N N . THR B 1 181 ? 15.422 25.094 8.812 1 75.25 181 THR B N 1
ATOM 5141 C CA . THR B 1 181 ? 15.719 26.344 8.117 1 75.25 181 THR B CA 1
ATOM 5142 C C . THR B 1 181 ? 14.5 27.25 8.086 1 75.25 181 THR B C 1
ATOM 5144 O O . THR B 1 181 ? 13.383 26.812 8.367 1 75.25 181 THR B O 1
ATOM 5147 N N . ALA B 1 182 ? 14.711 28.5 7.875 1 81.38 182 ALA B N 1
ATOM 5148 C CA . ALA B 1 182 ? 13.633 29.469 7.723 1 81.38 182 ALA B CA 1
ATOM 5149 C C . ALA B 1 182 ? 12.719 29.094 6.555 1 81.38 182 ALA B C 1
ATOM 5151 O O . ALA B 1 182 ? 11.531 29.422 6.559 1 81.38 182 ALA B O 1
ATOM 5152 N N . GLU B 1 183 ? 13.305 28.375 5.648 1 77.94 183 GLU B N 1
ATOM 5153 C CA . GLU B 1 183 ? 12.539 27.969 4.473 1 77.94 183 GLU B CA 1
ATOM 5154 C C . GLU B 1 183 ? 11.438 26.984 4.84 1 77.94 183 GLU B C 1
ATOM 5156 O O . GLU B 1 183 ? 10.445 26.859 4.121 1 77.94 183 GLU B O 1
ATOM 5161 N N . PHE B 1 184 ? 11.688 26.438 5.961 1 80.5 184 PHE B N 1
ATOM 5162 C CA . PHE B 1 184 ? 10.664 25.516 6.434 1 80.5 184 PHE B CA 1
ATOM 5163 C C . PHE B 1 184 ? 9.773 26.188 7.477 1 80.5 184 PHE B C 1
ATOM 5165 O O . PHE B 1 184 ? 8.547 26.125 7.379 1 80.5 184 PHE B O 1
ATOM 5172 N N . LEU B 1 185 ? 10.328 26.781 8.391 1 80.56 185 LEU B N 1
ATOM 5173 C CA . LEU B 1 185 ? 9.617 27.266 9.57 1 80.56 185 LEU B CA 1
ATOM 5174 C C . LEU B 1 185 ? 8.688 28.406 9.211 1 80.56 185 LEU B C 1
ATOM 5176 O O . LEU B 1 185 ? 7.551 28.469 9.688 1 80.56 185 LEU B O 1
ATOM 5180 N N . VAL B 1 186 ? 9.141 29.312 8.414 1 86.69 186 VAL B N 1
ATOM 5181 C CA . VAL B 1 186 ? 8.367 30.516 8.125 1 86.69 186 VAL B CA 1
ATOM 5182 C C . VAL B 1 186 ? 7.078 30.141 7.398 1 86.69 186 VAL B C 1
ATOM 5184 O O . VAL B 1 186 ? 5.984 30.5 7.832 1 86.69 186 VAL B O 1
ATOM 5187 N N . PRO B 1 187 ? 7.203 29.359 6.367 1 86.69 187 PRO B N 1
ATOM 5188 C CA . PRO B 1 187 ? 5.953 29 5.691 1 86.69 187 PRO B CA 1
ATOM 5189 C C . PRO B 1 187 ? 5.051 28.125 6.551 1 86.69 187 PRO B C 1
ATOM 5191 O O . PRO B 1 187 ? 3.828 28.281 6.531 1 86.69 187 PRO B O 1
ATOM 5194 N N . VAL B 1 188 ? 5.598 27.266 7.316 1 84.62 188 VAL B N 1
ATOM 5195 C CA . VAL B 1 188 ? 4.793 26.359 8.125 1 84.62 188 VAL B CA 1
ATOM 5196 C C . VAL B 1 188 ? 4.086 27.141 9.234 1 84.62 188 VAL B C 1
ATOM 5198 O O . VAL B 1 188 ? 2.906 26.906 9.508 1 84.62 188 VAL B O 1
ATOM 5201 N N . ALA B 1 189 ? 4.789 28 9.867 1 86.5 189 ALA B N 1
ATOM 5202 C CA . ALA B 1 189 ? 4.195 28.844 10.898 1 86.5 189 ALA B CA 1
ATOM 5203 C C . ALA B 1 189 ? 3.1 29.734 10.312 1 86.5 189 ALA B C 1
ATOM 5205 O O . ALA B 1 189 ? 2.055 29.938 10.938 1 86.5 189 ALA B O 1
ATOM 5206 N N . THR B 1 190 ? 3.391 30.234 9.156 1 89.69 190 THR B N 1
ATOM 5207 C CA . THR B 1 190 ? 2.402 31.078 8.492 1 89.69 190 THR B CA 1
ATOM 5208 C C . THR B 1 190 ? 1.165 30.266 8.117 1 89.69 190 THR B C 1
ATOM 5210 O O . THR B 1 190 ? 0.037 30.734 8.258 1 89.69 190 THR B O 1
ATOM 5213 N N . LEU B 1 191 ? 1.432 29.094 7.668 1 86.62 191 LEU B N 1
ATOM 5214 C CA . LEU B 1 191 ? 0.313 28.219 7.309 1 86.62 191 LEU B CA 1
ATOM 5215 C C . LEU B 1 191 ? -0.542 27.906 8.531 1 86.62 191 LEU B C 1
ATOM 5217 O O . LEU B 1 191 ? -1.772 27.969 8.461 1 86.62 191 LEU B O 1
ATOM 5221 N N . PHE B 1 192 ? 0.068 27.578 9.547 1 86.19 192 PHE B N 1
ATOM 5222 C CA . PHE B 1 192 ? -0.64 27.266 10.789 1 86.19 192 PHE B CA 1
ATOM 5223 C C . PHE B 1 192 ? -1.448 28.469 11.258 1 86.19 192 PHE B C 1
ATOM 5225 O O . PHE B 1 192 ? -2.629 28.344 11.586 1 86.19 192 PHE B O 1
ATOM 5232 N N . CYS B 1 193 ? -0.852 29.609 11.289 1 89.5 193 CYS B N 1
ATOM 5233 C CA . CYS B 1 193 ? -1.506 30.828 11.742 1 89.5 193 CYS B CA 1
ATOM 5234 C C . CYS B 1 193 ? -2.639 31.219 10.805 1 89.5 193 CYS B C 1
ATOM 5236 O O . CYS B 1 193 ? -3.676 31.719 11.25 1 89.5 193 CYS B O 1
ATOM 5238 N N . ALA B 1 194 ? -2.375 31.031 9.547 1 87.12 194 ALA B N 1
ATOM 5239 C CA . ALA B 1 194 ? -3.416 31.359 8.57 1 87.12 194 ALA B CA 1
ATOM 5240 C C . ALA B 1 194 ? -4.641 30.469 8.766 1 87.12 194 ALA B C 1
ATOM 5242 O O . ALA B 1 194 ? -5.777 30.938 8.68 1 87.12 194 ALA B O 1
ATOM 5243 N N . LEU B 1 195 ? -4.344 29.266 9.086 1 85 195 LEU B N 1
ATOM 5244 C CA . LEU B 1 195 ? -5.449 28.344 9.312 1 85 195 LEU B CA 1
ATOM 5245 C C . LEU B 1 195 ? -6.18 28.672 10.609 1 85 195 LEU B C 1
ATOM 5247 O O . LEU B 1 195 ? -7.414 28.703 10.641 1 85 195 LEU B O 1
ATOM 5251 N N . TYR B 1 196 ? -5.41 28.844 11.57 1 86.56 196 TYR B N 1
ATOM 5252 C CA . TYR B 1 196 ? -5.98 29.172 12.867 1 86.56 196 TYR B CA 1
ATOM 5253 C C . TYR B 1 196 ? -6.711 30.516 12.812 1 86.56 196 TYR B C 1
ATOM 5255 O O . TYR B 1 196 ? -7.809 30.656 13.367 1 86.56 196 TYR B O 1
ATOM 5263 N N . GLY B 1 197 ? -6.102 31.484 12.227 1 86.94 197 GLY B N 1
ATOM 5264 C CA . GLY B 1 197 ? -6.738 32.781 12.047 1 86.94 197 GLY B CA 1
ATOM 5265 C C . GLY B 1 197 ? -7.98 32.719 11.18 1 86.94 197 GLY B C 1
ATOM 5266 O O . GLY B 1 197 ? -8.961 33.406 11.438 1 86.94 197 GLY B O 1
ATOM 5267 N N . GLY B 1 198 ? -7.879 31.906 10.164 1 86 198 GLY B N 1
ATOM 5268 C CA . GLY B 1 198 ? -9.055 31.719 9.336 1 86 198 GLY B CA 1
ATOM 5269 C C . GLY B 1 198 ? -10.219 31.094 10.086 1 86 198 GLY B C 1
ATOM 5270 O O . GLY B 1 198 ? -11.375 31.469 9.859 1 86 198 GLY B O 1
ATOM 5271 N N . TRP B 1 199 ? -9.867 30.203 10.922 1 87.38 199 TRP B N 1
ATOM 5272 C CA . TRP B 1 199 ? -10.883 29.594 11.773 1 87.38 199 TRP B CA 1
ATOM 5273 C C . TRP B 1 199 ? -11.562 30.641 12.656 1 87.38 199 TRP B C 1
ATOM 5275 O O . TRP B 1 199 ? -12.789 30.703 12.727 1 87.38 199 TRP B O 1
ATOM 5285 N N . ALA B 1 200 ? -10.859 31.5 13.289 1 88.06 200 ALA B N 1
ATOM 5286 C CA . ALA B 1 200 ? -11.391 32.531 14.18 1 88.06 200 ALA B CA 1
ATOM 5287 C C . ALA B 1 200 ? -12.164 33.594 13.391 1 88.06 200 ALA B C 1
ATOM 5289 O O . ALA B 1 200 ? -13.211 34.062 13.836 1 88.06 200 ALA B O 1
ATOM 5290 N N . ALA B 1 201 ? -11.594 33.875 12.281 1 88.06 201 ALA B N 1
ATOM 5291 C CA . ALA B 1 201 ? -12.266 34.875 11.438 1 88.06 201 ALA B CA 1
ATOM 5292 C C . ALA B 1 201 ? -13.602 34.344 10.922 1 88.06 201 ALA B C 1
ATOM 5294 O O . ALA B 1 201 ? -14.578 35.094 10.844 1 88.06 201 ALA B O 1
ATOM 5295 N N . ALA B 1 202 ? -13.602 33.156 10.602 1 87.38 202 ALA B N 1
ATOM 5296 C CA . ALA B 1 202 ? -14.844 32.562 10.109 1 87.38 202 ALA B CA 1
ATOM 5297 C C . ALA B 1 202 ? -15.891 32.5 11.219 1 87.38 202 ALA B C 1
ATOM 5299 O O . ALA B 1 202 ? -17.078 32.656 10.969 1 87.38 202 ALA B O 1
ATOM 5300 N N . LYS B 1 203 ? -15.453 32.188 12.375 1 86.44 203 LYS B N 1
ATOM 5301 C CA . LYS B 1 203 ? -16.359 32.188 13.516 1 86.44 203 LYS B CA 1
ATOM 5302 C C . LYS B 1 203 ? -16.969 33.594 13.719 1 86.44 203 LYS B C 1
ATOM 5304 O O . LYS B 1 203 ? -18.141 33.719 14.047 1 86.44 203 LYS B O 1
ATOM 5309 N N . ALA B 1 204 ? -16.125 34.531 13.625 1 83.69 204 ALA B N 1
ATOM 5310 C CA . ALA B 1 204 ? -16.578 35.906 13.766 1 83.69 204 ALA B CA 1
ATOM 5311 C C . ALA B 1 204 ? -17.562 36.281 12.656 1 83.69 204 ALA B C 1
ATOM 5313 O O . ALA B 1 204 ? -18.531 36.969 12.898 1 83.69 204 ALA B O 1
ATOM 5314 N N . TYR B 1 205 ? -17.188 35.812 11.523 1 83.69 205 TYR B N 1
ATOM 5315 C CA . TYR B 1 205 ? -18.078 36.094 10.391 1 83.69 205 TYR B CA 1
ATOM 5316 C C . TYR B 1 205 ? -19.453 35.469 10.609 1 83.69 205 TYR B C 1
ATOM 5318 O O . TYR B 1 205 ? -20.453 36.031 10.18 1 83.69 205 TYR B O 1
ATOM 5326 N N . GLY B 1 206 ? -19.5 34.375 11.25 1 83.69 206 GLY B N 1
ATOM 5327 C CA . GLY B 1 206 ? -20.766 33.719 11.555 1 83.69 206 GLY B CA 1
ATOM 5328 C C . GLY B 1 206 ? -21.422 34.25 12.82 1 83.69 206 GLY B C 1
ATOM 5329 O O . GLY B 1 206 ? -22.469 33.75 13.242 1 83.69 206 GLY B O 1
ATOM 5330 N N . ARG B 1 207 ? -20.891 35.25 13.461 1 83 207 ARG B N 1
ATOM 5331 C CA . ARG B 1 207 ? -21.438 35.906 14.641 1 83 207 ARG B CA 1
ATOM 5332 C C . ARG B 1 207 ? -21.375 35 15.859 1 83 207 ARG B C 1
ATOM 5334 O O . ARG B 1 207 ? -22.281 34.969 16.688 1 83 207 ARG B O 1
ATOM 5341 N N . PHE B 1 208 ? -20.312 34.156 15.859 1 82.56 208 PHE B N 1
ATOM 5342 C CA . PHE B 1 208 ? -20.016 33.25 16.953 1 82.56 208 PHE B CA 1
ATOM 5343 C C . PHE B 1 208 ? -21.219 32.375 17.266 1 82.56 208 PHE B C 1
ATOM 5345 O O . PHE B 1 208 ? -22.141 32.25 16.453 1 82.56 208 PHE B O 1
ATOM 5352 N N . GLY B 1 209 ? -21.203 31.547 18.25 1 78.5 209 GLY B N 1
ATOM 5353 C CA . GLY B 1 209 ? -22.297 30.625 18.562 1 78.5 209 GLY B CA 1
ATOM 5354 C C . GLY B 1 209 ? -22.297 29.391 17.688 1 78.5 209 GLY B C 1
ATOM 5355 O O . GLY B 1 209 ? -21.234 28.906 17.281 1 78.5 209 GLY B O 1
ATOM 5356 N N . ALA B 1 210 ? -23.422 28.953 17.469 1 75.19 210 ALA B N 1
ATOM 5357 C CA . ALA B 1 210 ? -23.547 27.719 16.703 1 75.19 210 ALA B CA 1
ATOM 5358 C C . ALA B 1 210 ? -23.188 27.938 15.234 1 75.19 210 ALA B C 1
ATOM 5360 O O . ALA B 1 210 ? -22.484 27.141 14.625 1 75.19 210 ALA B O 1
ATOM 5361 N N . ARG B 1 211 ? -23.656 29.031 14.781 1 77.44 211 ARG B N 1
ATOM 5362 C CA . ARG B 1 211 ? -23.359 29.359 13.391 1 77.44 211 ARG B CA 1
ATOM 5363 C C . ARG B 1 211 ? -21.859 29.625 13.203 1 77.44 211 ARG B C 1
ATOM 5365 O O . ARG B 1 211 ? -21.266 29.203 12.203 1 77.44 211 ARG B O 1
ATOM 5372 N N . GLY B 1 212 ? -21.281 30.344 14.102 1 79.38 212 GLY B N 1
ATOM 5373 C CA . GLY B 1 212 ? -19.859 30.609 14.031 1 79.38 212 GLY B CA 1
ATOM 5374 C C . GLY B 1 212 ? -19.016 29.359 14.109 1 79.38 212 GLY B C 1
ATOM 5375 O O . GLY B 1 212 ? -18.047 29.203 13.367 1 79.38 212 GLY B O 1
ATOM 5376 N N . ARG B 1 213 ? -19.406 28.547 14.93 1 76.56 213 ARG B N 1
ATOM 5377 C CA . ARG B 1 213 ? -18.656 27.312 15.07 1 76.56 213 ARG B CA 1
ATOM 5378 C C . ARG B 1 213 ? -18.766 26.453 13.805 1 76.56 213 ARG B C 1
ATOM 5380 O O . ARG B 1 213 ? -17.797 25.797 13.414 1 76.56 213 ARG B O 1
ATOM 5387 N N . HIS B 1 214 ? -19.906 26.547 13.25 1 74.38 214 HIS B N 1
ATOM 5388 C CA . HIS B 1 214 ? -20.078 25.828 11.992 1 74.38 214 HIS B CA 1
ATOM 5389 C C . HIS B 1 214 ? -19.203 26.406 10.891 1 74.38 214 HIS B C 1
ATOM 5391 O O . HIS B 1 214 ? -18.562 25.672 10.141 1 74.38 214 HIS B O 1
ATOM 5397 N N . MET B 1 215 ? -19.219 27.641 10.867 1 77.5 215 MET B N 1
ATOM 5398 C CA . MET B 1 215 ? -18.422 28.297 9.828 1 77.5 215 MET B CA 1
ATOM 5399 C C . MET B 1 215 ? -16.938 28.062 10.062 1 77.5 215 MET B C 1
ATOM 5401 O O . MET B 1 215 ? -16.172 27.875 9.109 1 77.5 215 MET B O 1
ATOM 5405 N N . GLY B 1 216 ? -16.562 28.094 11.258 1 76.5 216 GLY B N 1
ATOM 5406 C CA . GLY B 1 216 ? -15.172 27.812 11.57 1 76.5 216 GLY B CA 1
ATOM 5407 C C . GLY B 1 216 ? -14.742 26.406 11.188 1 76.5 216 GLY B C 1
ATOM 5408 O O . GLY B 1 216 ? -13.688 26.219 10.586 1 76.5 216 GLY B O 1
ATOM 5409 N N . ALA B 1 217 ? -15.547 25.547 11.539 1 71.88 217 ALA B N 1
ATOM 5410 C CA . ALA B 1 217 ? -15.25 24.156 11.203 1 71.88 217 ALA B CA 1
ATOM 5411 C C . ALA B 1 217 ? -15.227 23.953 9.688 1 71.88 217 ALA B C 1
ATOM 5413 O O . ALA B 1 217 ? -14.375 23.234 9.164 1 71.88 217 ALA B O 1
ATOM 5414 N N . TYR B 1 218 ? -16.094 24.609 9.078 1 70.62 218 TYR B N 1
ATOM 5415 C CA . TYR B 1 218 ? -16.156 24.516 7.625 1 70.62 218 TYR B CA 1
ATOM 5416 C C . TYR B 1 218 ? -14.883 25.016 6.977 1 70.62 218 TYR B C 1
ATOM 5418 O O . TYR B 1 218 ? -14.352 24.391 6.062 1 70.62 218 TYR B O 1
ATOM 5426 N N . VAL B 1 219 ? -14.469 26.109 7.445 1 74.12 219 VAL B N 1
ATOM 5427 C CA . VAL B 1 219 ? -13.273 26.703 6.859 1 74.12 219 VAL B CA 1
ATOM 5428 C C . VAL B 1 219 ? -12.078 25.781 7.09 1 74.12 219 VAL B C 1
ATOM 5430 O O . VAL B 1 219 ? -11.273 25.562 6.18 1 74.12 219 VAL B O 1
ATOM 5433 N N . LEU B 1 220 ? -11.93 25.203 8.25 1 70.69 220 LEU B N 1
ATOM 5434 C CA . LEU B 1 220 ? -10.805 24.328 8.562 1 70.69 220 LEU B CA 1
ATOM 5435 C C . LEU B 1 220 ? -10.836 23.078 7.703 1 70.69 220 LEU B C 1
ATOM 5437 O O . LEU B 1 220 ? -9.805 22.656 7.164 1 70.69 220 LEU B O 1
ATOM 5441 N N . VAL B 1 221 ? -11.969 22.578 7.586 1 68.75 221 VAL B N 1
ATOM 5442 C CA . VAL B 1 221 ? -12.102 21.312 6.863 1 68.75 221 VAL B CA 1
ATOM 5443 C C . VAL B 1 221 ? -11.914 21.547 5.367 1 68.75 221 VAL B C 1
ATOM 5445 O O . VAL B 1 221 ? -11.289 20.75 4.672 1 68.75 221 VAL B O 1
ATOM 5448 N N . TYR B 1 222 ? -12.414 22.688 4.973 1 71.69 222 TYR B N 1
ATOM 5449 C CA . TYR B 1 222 ? -12.258 23.031 3.562 1 71.69 222 TYR B CA 1
ATOM 5450 C C . TYR B 1 222 ? -10.789 23.281 3.221 1 71.69 222 TYR B C 1
ATOM 5452 O O . TYR B 1 222 ? -10.305 22.812 2.186 1 71.69 222 TYR B O 1
ATOM 5460 N N . LEU B 1 223 ? -10.148 23.938 4.062 1 72.19 223 LEU B N 1
ATOM 5461 C CA . LEU B 1 223 ? -8.734 24.219 3.832 1 72.19 223 LEU B CA 1
ATOM 5462 C C . LEU B 1 223 ? -7.914 22.938 3.873 1 72.19 223 LEU B C 1
ATOM 5464 O O . LEU B 1 223 ? -6.961 22.781 3.107 1 72.19 223 LEU B O 1
ATOM 5468 N N . ASN B 1 224 ? -8.312 22.141 4.734 1 70.56 224 ASN B N 1
ATOM 5469 C CA . ASN B 1 224 ? -7.629 20.859 4.801 1 70.56 224 ASN B CA 1
ATOM 5470 C C . ASN B 1 224 ? -7.828 20.062 3.52 1 70.56 224 ASN B C 1
ATOM 5472 O O . ASN B 1 224 ? -6.871 19.5 2.975 1 70.56 224 ASN B O 1
ATOM 5476 N N . ALA B 1 225 ? -9.016 19.969 3.082 1 72.12 225 ALA B N 1
ATOM 5477 C CA . ALA B 1 225 ? -9.297 19.25 1.844 1 72.12 225 ALA B CA 1
ATOM 5478 C C . ALA B 1 225 ? -8.562 19.875 0.663 1 72.12 225 ALA B C 1
ATOM 5480 O O . ALA B 1 225 ? -8.016 19.156 -0.183 1 72.12 225 ALA B O 1
ATOM 5481 N N . LEU B 1 226 ? -8.547 21.156 0.712 1 74.44 226 LEU B N 1
ATOM 5482 C CA . LEU B 1 226 ? -7.859 21.859 -0.361 1 74.44 226 LEU B CA 1
ATOM 5483 C C . LEU B 1 226 ? -6.359 21.578 -0.319 1 74.44 226 LEU B C 1
ATOM 5485 O O . LEU B 1 226 ? -5.711 21.484 -1.363 1 74.44 226 LEU B O 1
ATOM 5489 N N . SER B 1 227 ? -5.844 21.469 0.848 1 72.56 227 SER B N 1
ATOM 5490 C CA . SER B 1 227 ? -4.418 21.203 1 1 72.56 227 SER B CA 1
ATOM 5491 C C . SER B 1 227 ? -4.062 19.812 0.454 1 72.56 227 SER B C 1
ATOM 5493 O O . SER B 1 227 ? -2.992 19.625 -0.127 1 72.56 227 SER B O 1
ATOM 5495 N N . ILE B 1 228 ? -4.898 18.922 0.663 1 71.94 228 ILE B N 1
ATOM 5496 C CA . ILE B 1 228 ? -4.656 17.578 0.162 1 71.94 228 ILE B CA 1
ATOM 5497 C C . ILE B 1 228 ? -4.648 17.594 -1.365 1 71.94 228 ILE B C 1
ATOM 5499 O O . ILE B 1 228 ? -3.77 17 -1.992 1 71.94 228 ILE B O 1
ATOM 5503 N N . VAL B 1 229 ? -5.652 18.281 -1.943 1 76.06 229 VAL B N 1
ATOM 5504 C CA . VAL B 1 229 ? -5.734 18.406 -3.395 1 76.06 229 VAL B CA 1
ATOM 5505 C C . VAL B 1 229 ? -4.5 19.125 -3.926 1 76.06 229 VAL B C 1
ATOM 5507 O O . VAL B 1 229 ? -3.881 18.672 -4.895 1 76.06 229 VAL B O 1
ATOM 5510 N N . ALA B 1 230 ? -4.18 20.156 -3.217 1 74.81 230 ALA B N 1
ATOM 5511 C CA . ALA B 1 230 ? -3.016 20.953 -3.619 1 74.81 230 ALA B CA 1
ATOM 5512 C C . ALA B 1 230 ? -1.739 20.109 -3.549 1 74.81 230 ALA B C 1
ATOM 5514 O O . ALA B 1 230 ? -0.87 20.234 -4.418 1 74.81 230 ALA B O 1
ATOM 5515 N N . PHE B 1 231 ? -1.62 19.344 -2.537 1 76.44 231 PHE B N 1
ATOM 5516 C CA . PHE B 1 231 ? -0.432 18.5 -2.385 1 76.44 231 PHE B CA 1
ATOM 5517 C C . PHE B 1 231 ? -0.282 17.547 -3.564 1 76.44 231 PHE B C 1
ATOM 5519 O O . PHE B 1 231 ? 0.819 17.375 -4.086 1 76.44 231 PHE B O 1
ATOM 5526 N N . LEU B 1 232 ? -1.34 16.922 -3.949 1 75.69 232 LEU B N 1
ATOM 5527 C CA . LEU B 1 232 ? -1.271 16.031 -5.098 1 75.69 232 LEU B CA 1
ATOM 5528 C C . LEU B 1 232 ? -0.803 16.766 -6.344 1 75.69 232 LEU B C 1
ATOM 5530 O O . LEU B 1 232 ? 0.086 16.297 -7.055 1 75.69 232 LEU B O 1
ATOM 5534 N N . PHE B 1 233 ? -1.423 17.938 -6.543 1 78.75 233 PHE B N 1
ATOM 5535 C CA . PHE B 1 233 ? -1.097 18.688 -7.746 1 78.75 233 PHE B CA 1
ATOM 5536 C C . PHE B 1 233 ? 0.357 19.141 -7.719 1 78.75 233 PHE B C 1
ATOM 5538 O O . PHE B 1 233 ? 1.044 19.109 -8.742 1 78.75 233 PHE B O 1
ATOM 5545 N N . ILE B 1 234 ? 0.762 19.531 -6.562 1 79.31 234 ILE B N 1
ATOM 5546 C CA . ILE B 1 234 ? 2.139 19.984 -6.418 1 79.31 234 ILE B CA 1
ATOM 5547 C C . ILE B 1 234 ? 3.1 18.828 -6.645 1 79.31 234 ILE B C 1
ATOM 5549 O O . ILE B 1 234 ? 4.129 18.984 -7.305 1 79.31 234 ILE B O 1
ATOM 5553 N N . LEU B 1 235 ? 2.805 17.719 -6.066 1 80.94 235 LEU B N 1
ATOM 5554 C CA . LEU B 1 235 ? 3.646 16.531 -6.242 1 80.94 235 LEU B CA 1
ATOM 5555 C C . LEU B 1 235 ? 3.77 16.172 -7.719 1 80.94 235 LEU B C 1
ATOM 5557 O O . LEU B 1 235 ? 4.875 15.961 -8.219 1 80.94 235 LEU B O 1
ATOM 5561 N N . ILE B 1 236 ? 2.684 16.156 -8.406 1 83.5 236 ILE B N 1
ATOM 5562 C CA . ILE B 1 236 ? 2.672 15.812 -9.82 1 83.5 236 ILE B CA 1
ATOM 5563 C C . ILE B 1 236 ? 3.432 16.859 -10.625 1 83.5 236 ILE B C 1
ATOM 5565 O O . ILE B 1 236 ? 4.262 16.531 -11.469 1 83.5 236 ILE B O 1
ATOM 5569 N N . ALA B 1 237 ? 3.119 18.109 -10.297 1 81.81 237 ALA B N 1
ATOM 5570 C CA . ALA B 1 237 ? 3.771 19.203 -11.016 1 81.81 237 ALA B CA 1
ATOM 5571 C C . ALA B 1 237 ? 5.281 19.188 -10.797 1 81.81 237 ALA B C 1
ATOM 5573 O O . ALA B 1 237 ? 6.055 19.406 -11.727 1 81.81 237 ALA B O 1
ATOM 5574 N N . PHE B 1 238 ? 5.633 18.969 -9.594 1 82.44 238 PHE B N 1
ATOM 5575 C CA . PHE B 1 238 ? 7.051 18.906 -9.258 1 82.44 238 PHE B CA 1
ATOM 5576 C C . PHE B 1 238 ? 7.754 17.812 -10.047 1 82.44 238 PHE B C 1
ATOM 5578 O O . PHE B 1 238 ? 8.828 18.031 -10.609 1 82.44 238 PHE B O 1
ATOM 5585 N N . VAL B 1 239 ? 7.199 16.672 -10.133 1 86.06 239 VAL B N 1
ATOM 5586 C CA . VAL B 1 239 ? 7.793 15.539 -10.844 1 86.06 239 VAL B CA 1
ATOM 5587 C C . VAL B 1 239 ? 7.824 15.828 -12.344 1 86.06 239 VAL B C 1
ATOM 5589 O O . VAL B 1 239 ? 8.797 15.5 -13.023 1 86.06 239 VAL B O 1
ATOM 5592 N N . VAL B 1 240 ? 6.816 16.484 -12.828 1 87.19 240 VAL B N 1
ATOM 5593 C CA . VAL B 1 240 ? 6.734 16.812 -14.25 1 87.19 240 VAL B CA 1
ATOM 5594 C C . VAL B 1 240 ? 7.801 17.844 -14.617 1 87.19 240 VAL B C 1
ATOM 5596 O O . VAL B 1 240 ? 8.523 17.672 -15.602 1 87.19 240 VAL B O 1
ATOM 5599 N N . VAL B 1 241 ? 7.961 18.844 -13.789 1 85.75 241 VAL B N 1
ATOM 5600 C CA . VAL B 1 241 ? 8.906 19.922 -14.078 1 85.75 241 VAL B CA 1
ATOM 5601 C C . VAL B 1 241 ? 10.336 19.391 -13.992 1 85.75 241 VAL B C 1
ATOM 5603 O O . VAL B 1 241 ? 11.18 19.734 -14.828 1 85.75 241 VAL B O 1
ATOM 5606 N N . GLN B 1 242 ? 10.625 18.578 -13.078 1 86 242 GLN B N 1
ATOM 5607 C CA . GLN B 1 242 ? 11.977 18.047 -12.906 1 86 242 GLN B CA 1
ATOM 5608 C C . GLN B 1 242 ? 12.266 16.953 -13.93 1 86 242 GLN B C 1
ATOM 5610 O O . GLN B 1 242 ? 13.422 16.766 -14.32 1 86 242 GLN B O 1
ATOM 5615 N N . GLY B 1 243 ? 11.297 16.219 -14.289 1 90.31 243 GLY B N 1
ATOM 5616 C CA . GLY B 1 243 ? 11.508 15.055 -15.141 1 90.31 243 GLY B CA 1
ATOM 5617 C C . GLY B 1 243 ? 11.383 15.367 -16.625 1 90.31 243 GLY B C 1
ATOM 5618 O O . GLY B 1 243 ? 11.938 14.648 -17.453 1 90.31 243 GLY B O 1
ATOM 5619 N N . LEU B 1 244 ? 10.766 16.469 -17.016 1 90.5 244 LEU B N 1
ATOM 5620 C CA . LEU B 1 244 ? 10.445 16.766 -18.406 1 90.5 244 LEU B CA 1
ATOM 5621 C C . LEU B 1 244 ? 11.719 17.031 -19.219 1 90.5 244 LEU B C 1
ATOM 5623 O O . LEU B 1 244 ? 11.852 16.531 -20.344 1 90.5 244 LEU B O 1
ATOM 5627 N N . PRO B 1 245 ? 12.695 17.75 -18.656 1 86.75 245 PRO B N 1
ATOM 5628 C CA . PRO B 1 245 ? 13.922 17.969 -19.438 1 86.75 245 PRO B CA 1
ATOM 5629 C C . PRO B 1 245 ? 14.648 16.672 -19.766 1 86.75 245 PRO B C 1
ATOM 5631 O O . PRO B 1 245 ? 15.148 16.516 -20.875 1 86.75 245 PRO B O 1
ATOM 5634 N N . GLY B 1 246 ? 14.727 15.734 -18.844 1 84.75 246 GLY B N 1
ATOM 5635 C CA . GLY B 1 246 ? 15.352 14.445 -19.109 1 84.75 246 GLY B CA 1
ATOM 5636 C C . GLY B 1 246 ? 14.578 13.602 -20.094 1 84.75 246 GLY B C 1
ATOM 5637 O O . GLY B 1 246 ? 15.172 12.93 -20.938 1 84.75 246 GLY B O 1
ATOM 5638 N N . LEU B 1 247 ? 13.312 13.688 -20.047 1 88.31 247 LEU B N 1
ATOM 5639 C CA . LEU B 1 247 ? 12.445 12.906 -20.922 1 88.31 247 LEU B CA 1
ATOM 5640 C C . LEU B 1 247 ? 12.531 13.414 -22.359 1 88.31 247 LEU B C 1
ATOM 5642 O O . LEU B 1 247 ? 12.477 12.625 -23.312 1 88.31 247 LEU B O 1
ATOM 5646 N N . LEU B 1 248 ? 12.711 14.734 -22.5 1 86.38 248 LEU B N 1
ATOM 5647 C CA . LEU B 1 248 ? 12.656 15.344 -23.828 1 86.38 248 LEU B CA 1
ATOM 5648 C C . LEU B 1 248 ? 14.055 15.453 -24.422 1 86.38 248 LEU B C 1
ATOM 5650 O O . LEU B 1 248 ? 14.211 15.922 -25.562 1 86.38 248 LEU B O 1
ATOM 5654 N N . THR B 1 249 ? 14.914 14.938 -23.672 1 81.5 249 THR B N 1
ATOM 5655 C CA . THR B 1 249 ? 16.266 14.977 -24.219 1 81.5 249 THR B CA 1
ATOM 5656 C C . THR B 1 249 ? 16.391 14.102 -25.453 1 81.5 249 THR B C 1
ATOM 5658 O O . THR B 1 249 ? 16.094 12.906 -25.406 1 81.5 249 THR B O 1
ATOM 5661 N N . GLY B 1 250 ? 16.719 14.734 -26.609 1 78.88 250 GLY B N 1
ATOM 5662 C CA . GLY B 1 250 ? 16.953 14 -27.844 1 78.88 250 GLY B CA 1
ATOM 5663 C C . GLY B 1 250 ? 15.695 13.742 -28.641 1 78.88 250 GLY B C 1
ATOM 5664 O O . GLY B 1 250 ? 15.68 12.914 -29.547 1 78.88 250 GLY B O 1
ATOM 5665 N N . VAL B 1 251 ? 14.617 14.305 -28.188 1 85.12 251 VAL B N 1
ATOM 5666 C CA . VAL B 1 251 ? 13.352 14.094 -28.875 1 85.12 251 VAL B CA 1
ATOM 5667 C C . VAL B 1 251 ? 13.414 14.719 -30.266 1 85.12 251 VAL B C 1
ATOM 5669 O O . VAL B 1 251 ? 13.93 15.828 -30.438 1 85.12 251 VAL B O 1
ATOM 5672 N N . ARG B 1 252 ? 13.047 13.938 -31.312 1 82.69 252 ARG B N 1
ATOM 5673 C CA . ARG B 1 252 ? 12.984 14.383 -32.719 1 82.69 252 ARG B CA 1
ATOM 5674 C C . ARG B 1 252 ? 11.594 14.141 -33.281 1 82.69 252 ARG B C 1
ATOM 5676 O O . ARG B 1 252 ? 10.953 13.133 -33 1 82.69 252 ARG B O 1
ATOM 5683 N N . VAL B 1 253 ? 10.93 15.055 -33.594 1 79 253 VAL B N 1
ATOM 5684 C CA . VAL B 1 253 ? 9.617 14.945 -34.219 1 79 253 VAL B CA 1
ATOM 5685 C C . VAL B 1 253 ? 9.758 15.07 -35.75 1 79 253 VAL B C 1
ATOM 5687 O O . VAL B 1 253 ? 10.453 15.961 -36.219 1 79 253 VAL B O 1
ATOM 5690 N N . GLY B 1 254 ? 9.406 14.086 -36.562 1 74.88 254 GLY B N 1
ATOM 5691 C CA . GLY B 1 254 ? 9.461 14.086 -38 1 74.88 254 GLY B CA 1
ATOM 5692 C C . GLY B 1 254 ? 9.086 12.75 -38.625 1 74.88 254 GLY B C 1
ATOM 5693 O O . GLY B 1 254 ? 8.984 11.75 -37.906 1 74.88 254 GLY B O 1
ATOM 5694 N N . ALA B 1 255 ? 8.805 12.828 -39.812 1 68.38 255 ALA B N 1
ATOM 5695 C CA . ALA B 1 255 ? 8.469 11.609 -40.562 1 68.38 255 ALA B CA 1
ATOM 5696 C C . ALA B 1 255 ? 9.68 10.68 -40.656 1 68.38 255 ALA B C 1
ATOM 5698 O O . ALA B 1 255 ? 10.789 11.125 -40.969 1 68.38 255 ALA B O 1
ATOM 5699 N N . GLY B 1 256 ? 9.609 9.352 -40.188 1 63.38 256 GLY B N 1
ATOM 5700 C CA . GLY B 1 256 ? 10.648 8.352 -40.375 1 63.38 256 GLY B CA 1
ATOM 5701 C C . GLY B 1 256 ? 11.594 8.25 -39.188 1 63.38 256 GLY B C 1
ATOM 5702 O O . GLY B 1 256 ? 12.578 7.512 -39.219 1 63.38 256 GLY B O 1
ATOM 5703 N N . VAL B 1 257 ? 11.469 9.094 -38.156 1 63.53 257 VAL B N 1
ATOM 5704 C CA . VAL B 1 257 ? 12.461 9.164 -37.094 1 63.53 257 VAL B CA 1
ATOM 5705 C C . VAL B 1 257 ? 12.164 8.102 -36.031 1 63.53 257 VAL B C 1
ATOM 5707 O O . VAL B 1 257 ? 13.078 7.566 -35.406 1 63.53 257 VAL B O 1
ATOM 5710 N N . GLY B 1 258 ? 10.984 7.648 -35.938 1 63.19 258 GLY B N 1
ATOM 5711 C CA . GLY B 1 258 ? 10.609 6.754 -34.875 1 63.19 258 GLY B CA 1
ATOM 5712 C C . GLY B 1 258 ? 10.75 5.285 -35.219 1 63.19 258 GLY B C 1
ATOM 5713 O O . GLY B 1 258 ? 11.086 4.953 -36.375 1 63.19 258 GLY B O 1
ATOM 5714 N N . PRO B 1 259 ? 10.742 4.477 -34.188 1 64.88 259 PRO B N 1
ATOM 5715 C CA . PRO B 1 259 ? 10.852 3.039 -34.438 1 64.88 259 PRO B CA 1
ATOM 5716 C C . PRO B 1 259 ? 9.656 2.477 -35.188 1 64.88 259 PRO B C 1
ATOM 5718 O O . PRO B 1 259 ? 8.594 3.105 -35.25 1 64.88 259 PRO B O 1
ATOM 5721 N N . GLN B 1 260 ? 9.961 1.479 -36.062 1 59.88 260 GLN B N 1
ATOM 5722 C CA . GLN B 1 260 ? 8.898 0.793 -36.781 1 59.88 260 GLN B CA 1
ATOM 5723 C C . GLN B 1 260 ? 8.031 -0.04 -35.844 1 59.88 260 GLN B C 1
ATOM 5725 O O . GLN B 1 260 ? 8.555 -0.824 -35.062 1 59.88 260 GLN B O 1
ATOM 5730 N N . VAL B 1 261 ? 6.855 0.465 -35.625 1 59.44 261 VAL B N 1
ATOM 5731 C CA . VAL B 1 261 ? 5.895 -0.301 -34.844 1 59.44 261 VAL B CA 1
ATOM 5732 C C . VAL B 1 261 ? 5 -1.116 -35.781 1 59.44 261 VAL B C 1
ATOM 5734 O O . VAL B 1 261 ? 4.598 -0.638 -36.844 1 59.44 261 VAL B O 1
ATOM 5737 N N . PHE B 1 262 ? 4.73 -2.346 -35.406 1 53.53 262 PHE B N 1
ATOM 5738 C CA . PHE B 1 262 ? 3.879 -3.26 -36.156 1 53.53 262 PHE B CA 1
ATOM 5739 C C . PHE B 1 262 ? 4.359 -3.393 -37.594 1 53.53 262 PHE B C 1
ATOM 5741 O O . PHE B 1 262 ? 3.557 -3.377 -38.531 1 53.53 262 PHE B O 1
ATOM 5748 N N . GLY B 1 263 ? 5.707 -3.441 -37.75 1 53.97 263 GLY B N 1
ATOM 5749 C CA . GLY B 1 263 ? 6.297 -3.746 -39.062 1 53.97 263 GLY B CA 1
ATOM 5750 C C . GLY B 1 263 ? 6.348 -2.549 -40 1 53.97 263 GLY B C 1
ATOM 5751 O O . GLY B 1 263 ? 7.262 -2.432 -40.812 1 53.97 263 GLY B O 1
ATOM 5752 N N . SER B 1 264 ? 5.258 -1.752 -40.094 1 58.41 264 SER B N 1
ATOM 5753 C CA . SER B 1 264 ? 5.215 -0.845 -41.219 1 58.41 264 SER B CA 1
ATOM 5754 C C . SER B 1 264 ? 5.066 0.605 -40.781 1 58.41 264 SER B C 1
ATOM 5756 O O . SER B 1 264 ? 5.316 1.53 -41.562 1 58.41 264 SER B O 1
ATOM 5758 N N . PHE B 1 265 ? 4.496 0.803 -39.656 1 60.62 265 PHE B N 1
ATOM 5759 C CA . PHE B 1 265 ? 4.133 2.18 -39.344 1 60.62 265 PHE B CA 1
ATOM 5760 C C . PHE B 1 265 ? 5.223 2.846 -38.5 1 60.62 265 PHE B C 1
ATOM 5762 O O . PHE B 1 265 ? 5.59 2.342 -37.438 1 60.62 265 PHE B O 1
ATOM 5769 N N . GLU B 1 266 ? 5.906 3.756 -39.125 1 66.19 266 GLU B N 1
ATOM 5770 C CA . GLU B 1 266 ? 6.922 4.543 -38.438 1 66.19 266 GLU B CA 1
ATOM 5771 C C . GLU B 1 266 ? 6.281 5.648 -37.594 1 66.19 266 GLU B C 1
ATOM 5773 O O . GLU B 1 266 ? 5.527 6.469 -38.125 1 66.19 266 GLU B O 1
ATOM 5778 N N . LEU B 1 267 ? 6.434 5.629 -36.375 1 68.81 267 LEU B N 1
ATOM 5779 C CA . LEU B 1 267 ? 5.906 6.676 -35.531 1 68.81 267 LEU B CA 1
ATOM 5780 C C . LEU B 1 267 ? 6.594 8.008 -35.812 1 68.81 267 LEU B C 1
ATOM 5782 O O . LEU B 1 267 ? 7.812 8.062 -35.969 1 68.81 267 LEU B O 1
ATOM 5786 N N . PRO B 1 268 ? 5.863 9.055 -35.969 1 73.25 268 PRO B N 1
ATOM 5787 C CA . PRO B 1 268 ? 6.438 10.359 -36.281 1 73.25 268 PRO B CA 1
ATOM 5788 C C . PRO B 1 268 ? 7.113 11.016 -35.094 1 73.25 268 PRO B C 1
ATOM 5790 O O . PRO B 1 268 ? 7.383 12.219 -35.094 1 73.25 268 PRO B O 1
ATOM 5793 N N . VAL B 1 269 ? 7.25 10.305 -34.062 1 77.19 269 VAL B N 1
ATOM 5794 C CA . VAL B 1 269 ? 7.879 10.891 -32.875 1 77.19 269 VAL B CA 1
ATOM 5795 C C . VAL B 1 269 ? 8.914 9.914 -32.312 1 77.19 269 VAL B C 1
ATOM 5797 O O . VAL B 1 269 ? 8.672 8.703 -32.25 1 77.19 269 VAL B O 1
ATOM 5800 N N . TYR B 1 270 ? 10.117 10.414 -32.125 1 78.25 270 TYR B N 1
ATOM 5801 C CA . TYR B 1 270 ? 11.18 9.633 -31.484 1 78.25 270 TYR B CA 1
ATOM 5802 C C . TYR B 1 270 ? 11.547 10.203 -30.125 1 78.25 270 TYR B C 1
ATOM 5804 O O . TYR B 1 270 ? 12.062 11.312 -30.031 1 78.25 270 TYR B O 1
ATOM 5812 N N . VAL B 1 271 ? 11.133 9.547 -29.109 1 83.75 271 VAL B N 1
ATOM 5813 C CA . VAL B 1 271 ? 11.492 9.898 -27.734 1 83.75 271 VAL B CA 1
ATOM 5814 C C . VAL B 1 271 ? 12.477 8.875 -27.188 1 83.75 271 VAL B C 1
ATOM 5816 O O . VAL B 1 271 ? 12.07 7.895 -26.547 1 83.75 271 VAL B O 1
ATOM 5819 N N . PRO B 1 272 ? 13.727 9.133 -27.297 1 80.94 272 PRO B N 1
ATOM 5820 C CA . PRO B 1 272 ? 14.758 8.141 -26.953 1 80.94 272 PRO B CA 1
ATOM 5821 C C . PRO B 1 272 ? 14.633 7.625 -25.531 1 80.94 272 PRO B C 1
ATOM 5823 O O . PRO B 1 272 ? 14.914 6.449 -25.266 1 80.94 272 PRO B O 1
ATOM 5826 N N . PHE B 1 273 ? 14.227 8.422 -24.641 1 84.94 273 PHE B N 1
ATOM 5827 C CA . PHE B 1 273 ? 14.195 8.031 -23.234 1 84.94 273 PHE B CA 1
ATOM 5828 C C . PHE B 1 273 ? 13.219 6.883 -23.016 1 84.94 273 PHE B C 1
ATOM 5830 O O . PHE B 1 273 ? 13.453 6.004 -22.188 1 84.94 273 PHE B O 1
ATOM 5837 N N . VAL B 1 274 ? 12.188 6.883 -23.812 1 85.69 274 VAL B N 1
ATOM 5838 C CA . VAL B 1 274 ? 11.164 5.867 -23.594 1 85.69 274 VAL B CA 1
ATOM 5839 C C . VAL B 1 274 ? 11.297 4.77 -24.656 1 85.69 274 VAL B C 1
ATOM 5841 O O . VAL B 1 274 ? 10.734 3.68 -24.5 1 85.69 274 VAL B O 1
ATOM 5844 N N . MET B 1 275 ? 12.078 5.027 -25.656 1 79.69 275 MET B N 1
ATOM 5845 C CA . MET B 1 275 ? 12.109 4.082 -26.766 1 79.69 275 MET B CA 1
ATOM 5846 C C . MET B 1 275 ? 13.438 3.338 -26.812 1 79.69 275 MET B C 1
ATOM 5848 O O . MET B 1 275 ? 13.555 2.297 -27.453 1 79.69 275 MET B O 1
ATOM 5852 N N . ASN B 1 276 ? 14.406 3.877 -26.094 1 75.5 276 ASN B N 1
ATOM 5853 C CA . ASN B 1 276 ? 15.711 3.236 -26.078 1 75.5 276 ASN B CA 1
ATOM 5854 C C . ASN B 1 276 ? 15.953 2.5 -24.766 1 75.5 276 ASN B C 1
ATOM 5856 O O . ASN B 1 276 ? 15.258 2.73 -23.781 1 75.5 276 ASN B O 1
ATOM 5860 N N . GLY B 1 277 ? 16.875 1.522 -24.828 1 75.31 277 GLY B N 1
ATOM 5861 C CA . GLY B 1 277 ? 17.516 1.003 -23.625 1 75.31 277 GLY B CA 1
ATOM 5862 C C . GLY B 1 277 ? 18.859 1.64 -23.344 1 75.31 277 GLY B C 1
ATOM 5863 O O . GLY B 1 277 ? 19.109 2.781 -23.75 1 75.31 277 GLY B O 1
ATOM 5864 N N . VAL B 1 278 ? 19.625 0.996 -22.578 1 72.94 278 VAL B N 1
ATOM 5865 C CA . VAL B 1 278 ? 20.969 1.496 -22.312 1 72.94 278 VAL B CA 1
ATOM 5866 C C . VAL B 1 278 ? 21.984 0.758 -23.203 1 72.94 278 VAL B C 1
ATOM 5868 O O . VAL B 1 278 ? 21.984 -0.474 -23.25 1 72.94 278 VAL B O 1
ATOM 5871 N N . ALA B 1 279 ? 22.594 1.507 -24.047 1 69.69 279 ALA B N 1
ATOM 5872 C CA . ALA B 1 279 ? 23.625 0.928 -24.906 1 69.69 279 ALA B CA 1
ATOM 5873 C C . ALA B 1 279 ? 24.797 1.893 -25.078 1 69.69 279 ALA B C 1
ATOM 5875 O O . ALA B 1 279 ? 24.625 3.109 -24.969 1 69.69 279 ALA B O 1
ATOM 5876 N N . LEU B 1 280 ? 25.938 1.322 -25.234 1 65.62 280 LEU B N 1
ATOM 5877 C CA . LEU B 1 280 ? 27.141 2.117 -25.406 1 65.62 280 LEU B CA 1
ATOM 5878 C C . LEU B 1 280 ? 27.016 3.043 -26.625 1 65.62 280 LEU B C 1
ATOM 5880 O O . LEU B 1 280 ? 27.5 4.18 -26.578 1 65.62 280 LEU B O 1
ATOM 5884 N N . LEU B 1 281 ? 26.297 2.6 -27.531 1 63.72 281 LEU B N 1
ATOM 5885 C CA . LEU B 1 281 ? 26.281 3.344 -28.781 1 63.72 281 LEU B CA 1
ATOM 5886 C C . LEU B 1 281 ? 25.094 4.285 -28.844 1 63.72 281 LEU B C 1
ATOM 5888 O O . LEU B 1 281 ? 24.922 5.016 -29.828 1 63.72 281 LEU B O 1
ATOM 5892 N N . ASN B 1 282 ? 24.344 4.262 -27.797 1 71.44 282 ASN B N 1
ATOM 5893 C CA . ASN B 1 282 ? 23.188 5.152 -27.797 1 71.44 282 ASN B CA 1
ATOM 5894 C C . ASN B 1 282 ? 23.578 6.59 -27.484 1 71.44 282 ASN B C 1
ATOM 5896 O O . ASN B 1 282 ? 24.344 6.836 -26.547 1 71.44 282 ASN B O 1
ATOM 5900 N N . ASP B 1 283 ? 23.219 7.508 -28.328 1 68.38 283 ASP B N 1
ATOM 5901 C CA . ASP B 1 283 ? 23.438 8.914 -28 1 68.38 283 ASP B CA 1
ATOM 5902 C C . ASP B 1 283 ? 22.688 9.305 -26.719 1 68.38 283 ASP B C 1
ATOM 5904 O O . ASP B 1 283 ? 23.203 10.078 -25.906 1 68.38 283 ASP B O 1
ATOM 5908 N N . PHE B 1 284 ? 21.5 8.68 -26.672 1 76.88 284 PHE B N 1
ATOM 5909 C CA . PHE B 1 284 ? 20.656 8.938 -25.516 1 76.88 284 PHE B CA 1
ATOM 5910 C C . PHE B 1 284 ? 20.156 7.637 -24.906 1 76.88 284 PHE B C 1
ATOM 5912 O O . PHE B 1 284 ? 19.625 6.777 -25.609 1 76.88 284 PHE B O 1
ATOM 5919 N N . GLN B 1 285 ? 20.391 7.551 -23.688 1 80.81 285 GLN B N 1
ATOM 5920 C CA . GLN B 1 285 ? 19.969 6.344 -22.984 1 80.81 285 GLN B CA 1
ATOM 5921 C C . GLN B 1 285 ? 18.484 6.391 -22.672 1 80.81 285 GLN B C 1
ATOM 5923 O O . GLN B 1 285 ? 17.875 7.461 -22.672 1 80.81 285 GLN B O 1
ATOM 5928 N N . GLY B 1 286 ? 17.922 5.215 -22.594 1 83.5 286 GLY B N 1
ATOM 5929 C CA . GLY B 1 286 ? 16.5 5.148 -22.312 1 83.5 286 GLY B CA 1
ATOM 5930 C C . GLY B 1 286 ? 16.141 4.043 -21.344 1 83.5 286 GLY B C 1
ATOM 5931 O O . GLY B 1 286 ? 17.016 3.346 -20.828 1 83.5 286 GLY B O 1
ATOM 5932 N N . VAL B 1 287 ? 14.812 3.996 -21.016 1 86.75 287 VAL B N 1
ATOM 5933 C CA . VAL B 1 287 ? 14.367 3.068 -19.984 1 86.75 287 VAL B CA 1
ATOM 5934 C C . VAL B 1 287 ? 13.289 2.145 -20.547 1 86.75 287 VAL B C 1
ATOM 5936 O O . VAL B 1 287 ? 12.461 1.625 -19.797 1 86.75 287 VAL B O 1
ATOM 5939 N N . LEU B 1 288 ? 13.328 1.823 -21.828 1 86.69 288 LEU B N 1
ATOM 5940 C CA . LEU B 1 288 ? 12.289 1.032 -22.484 1 86.69 288 LEU B CA 1
ATOM 5941 C C . LEU B 1 288 ? 12.172 -0.346 -21.844 1 86.69 288 LEU B C 1
ATOM 5943 O O . LEU B 1 288 ? 11.062 -0.8 -21.531 1 86.69 288 LEU B O 1
ATOM 5947 N N . PRO B 1 289 ? 13.266 -1.027 -21.594 1 85.12 289 PRO B N 1
ATOM 5948 C CA . PRO B 1 289 ? 13.133 -2.352 -20.984 1 85.12 289 PRO B CA 1
ATOM 5949 C C . PRO B 1 289 ? 12.453 -2.301 -19.625 1 85.12 289 PRO B C 1
ATOM 5951 O O . PRO B 1 289 ? 11.695 -3.209 -19.266 1 85.12 289 PRO B O 1
ATOM 5954 N N . ALA B 1 290 ? 12.719 -1.261 -18.922 1 89.19 290 ALA B N 1
ATOM 5955 C CA . ALA B 1 290 ? 12.117 -1.117 -17.594 1 89.19 290 ALA B CA 1
ATOM 5956 C C . ALA B 1 290 ? 10.625 -0.826 -17.688 1 89.19 290 ALA B C 1
ATOM 5958 O O . ALA B 1 290 ? 9.844 -1.269 -16.844 1 89.19 290 ALA B O 1
ATOM 5959 N N . ILE B 1 291 ? 10.234 -0.087 -18.734 1 91.06 291 ILE B N 1
ATOM 5960 C CA . ILE B 1 291 ? 8.828 0.217 -18.953 1 91.06 291 ILE B CA 1
ATOM 5961 C C . ILE B 1 291 ? 8.062 -1.067 -19.266 1 91.06 291 ILE B C 1
ATOM 5963 O O . ILE B 1 291 ? 7.059 -1.379 -18.625 1 91.06 291 ILE B O 1
ATOM 5967 N N . VAL B 1 292 ? 8.578 -1.808 -20.172 1 89.5 292 VAL B N 1
ATOM 5968 C CA . VAL B 1 292 ? 7.918 -3.029 -20.625 1 89.5 292 VAL B CA 1
ATOM 5969 C C . VAL B 1 292 ? 7.926 -4.066 -19.5 1 89.5 292 VAL B C 1
ATOM 5971 O O . VAL B 1 292 ? 6.945 -4.789 -19.312 1 89.5 292 VAL B O 1
ATOM 5974 N N . GLY B 1 293 ? 9.016 -4.113 -18.812 1 89.62 293 GLY B N 1
ATOM 5975 C CA . GLY B 1 293 ? 9.086 -5.008 -17.672 1 89.62 293 GLY B CA 1
ATOM 5976 C C . GLY B 1 293 ? 8.039 -4.695 -16.609 1 89.62 293 GLY B C 1
ATOM 5977 O O . GLY B 1 293 ? 7.434 -5.609 -16.047 1 89.62 293 GLY B O 1
ATOM 5978 N N . THR B 1 294 ? 7.852 -3.418 -16.391 1 91.5 294 THR B N 1
ATOM 5979 C CA . THR B 1 294 ? 6.844 -3.006 -15.43 1 91.5 294 THR B CA 1
ATOM 5980 C C . THR B 1 294 ? 5.449 -3.42 -15.883 1 91.5 294 THR B C 1
ATOM 5982 O O . THR B 1 294 ? 4.648 -3.916 -15.086 1 91.5 294 THR B O 1
ATOM 5985 N N . VAL B 1 295 ? 5.191 -3.25 -17.094 1 92 295 VAL B N 1
ATOM 5986 C CA . VAL B 1 295 ? 3.879 -3.576 -17.641 1 92 295 VAL B CA 1
ATOM 5987 C C . VAL B 1 295 ? 3.617 -5.074 -17.5 1 92 295 VAL B C 1
ATOM 5989 O O . VAL B 1 295 ? 2.566 -5.48 -17 1 92 295 VAL B O 1
ATOM 5992 N N . TRP B 1 296 ? 4.551 -5.859 -17.859 1 91.19 296 TRP B N 1
ATOM 5993 C CA . TRP B 1 296 ? 4.371 -7.305 -17.797 1 91.19 296 TRP B CA 1
ATOM 5994 C C . TRP B 1 296 ? 4.301 -7.777 -16.344 1 91.19 296 TRP B C 1
ATOM 5996 O O . TRP B 1 296 ? 3.574 -8.719 -16.016 1 91.19 296 TRP B O 1
ATOM 6006 N N . LEU B 1 297 ? 5.102 -7.16 -15.555 1 92.31 297 LEU B N 1
ATOM 6007 C CA . LEU B 1 297 ? 5.07 -7.484 -14.133 1 92.31 297 LEU B CA 1
ATOM 6008 C C . LEU B 1 297 ? 3.668 -7.297 -13.57 1 92.31 297 LEU B C 1
ATOM 6010 O O . LEU B 1 297 ? 3.146 -8.18 -12.883 1 92.31 297 LEU B O 1
ATOM 6014 N N . VAL B 1 298 ? 3.084 -6.188 -13.891 1 92.75 298 VAL B N 1
ATOM 6015 C CA . VAL B 1 298 ? 1.764 -5.852 -13.367 1 92.75 298 VAL B CA 1
ATOM 6016 C C . VAL B 1 298 ? 0.713 -6.773 -13.977 1 92.75 298 VAL B C 1
ATOM 6018 O O . VAL B 1 298 ? -0.151 -7.301 -13.273 1 92.75 298 VAL B O 1
ATOM 6021 N N . VAL B 1 299 ? 0.819 -6.98 -15.242 1 92.12 299 VAL B N 1
ATOM 6022 C CA . VAL B 1 299 ? -0.143 -7.832 -15.938 1 92.12 299 VAL B CA 1
ATOM 6023 C C . VAL B 1 299 ? -0.102 -9.242 -15.352 1 92.12 299 VAL B C 1
ATOM 6025 O O . VAL B 1 299 ? -1.146 -9.844 -15.094 1 92.12 299 VAL B O 1
ATOM 6028 N N . GLY B 1 300 ? 1.071 -9.758 -15.172 1 92.12 300 GLY B N 1
ATOM 6029 C CA . GLY B 1 300 ? 1.212 -11.086 -14.594 1 92.12 300 GLY B CA 1
ATOM 6030 C C . GLY B 1 300 ? 0.657 -11.18 -13.188 1 92.12 300 GLY B C 1
ATOM 6031 O O . GLY B 1 300 ? -0.036 -12.141 -12.852 1 92.12 300 GLY B O 1
ATOM 6032 N N . ALA B 1 301 ? 0.938 -10.18 -12.375 1 93.25 301 ALA B N 1
ATOM 6033 C CA . ALA B 1 301 ? 0.455 -10.156 -11 1 93.25 301 ALA B CA 1
ATOM 6034 C C . ALA B 1 301 ? -1.069 -10.094 -10.953 1 93.25 301 ALA B C 1
ATOM 6036 O O . ALA B 1 301 ? -1.702 -10.781 -10.148 1 93.25 301 ALA B O 1
ATOM 6037 N N . VAL B 1 302 ? -1.634 -9.312 -11.844 1 91.81 302 VAL B N 1
ATOM 6038 C CA . VAL B 1 302 ? -3.08 -9.133 -11.891 1 91.81 302 VAL B CA 1
ATOM 6039 C C . VAL B 1 302 ? -3.746 -10.43 -12.359 1 91.81 302 VAL B C 1
ATOM 6041 O O . VAL B 1 302 ? -4.762 -10.852 -11.797 1 91.81 302 VAL B O 1
ATOM 6044 N N . LEU B 1 303 ? -3.201 -11.039 -13.383 1 89.25 303 LEU B N 1
ATOM 6045 C CA . LEU B 1 303 ? -3.754 -12.281 -13.914 1 89.25 303 LEU B CA 1
ATOM 6046 C C . LEU B 1 303 ? -3.764 -13.375 -12.852 1 89.25 303 LEU B C 1
ATOM 6048 O O . LEU B 1 303 ? -4.652 -14.227 -12.844 1 89.25 303 LEU B O 1
ATOM 6052 N N . PHE B 1 304 ? -2.875 -13.242 -11.992 1 87.75 304 PHE B N 1
ATOM 6053 C CA . PHE B 1 304 ? -2.779 -14.219 -10.922 1 87.75 304 PHE B CA 1
ATOM 6054 C C . PHE B 1 304 ? -3.719 -13.867 -9.773 1 87.75 304 PHE B C 1
ATOM 6056 O O . PHE B 1 304 ? -4.52 -14.695 -9.336 1 87.75 304 PHE B O 1
ATOM 6063 N N . ALA B 1 305 ? -3.699 -12.68 -9.305 1 90.62 305 ALA B N 1
ATOM 6064 C CA . ALA B 1 305 ? -4.332 -12.273 -8.055 1 90.62 305 ALA B CA 1
ATOM 6065 C C . ALA B 1 305 ? -5.828 -12.031 -8.25 1 90.62 305 ALA B C 1
ATOM 6067 O O . ALA B 1 305 ? -6.633 -12.344 -7.375 1 90.62 305 ALA B O 1
ATOM 6068 N N . VAL B 1 306 ? -6.234 -11.492 -9.352 1 88.25 306 VAL B N 1
ATOM 6069 C CA . VAL B 1 306 ? -7.609 -11.031 -9.523 1 88.25 306 VAL B CA 1
ATOM 6070 C C . VAL B 1 306 ? -8.555 -12.234 -9.594 1 88.25 306 VAL B C 1
ATOM 6072 O O . VAL B 1 306 ? -9.523 -12.312 -8.844 1 88.25 306 VAL B O 1
ATOM 6075 N N . PRO B 1 307 ? -8.328 -13.258 -10.477 1 83.25 307 PRO B N 1
ATOM 6076 C CA . PRO B 1 307 ? -9.242 -14.406 -10.5 1 83.25 307 PRO B CA 1
ATOM 6077 C C . PRO B 1 307 ? -9.289 -15.148 -9.164 1 83.25 307 PRO B C 1
ATOM 6079 O O . PRO B 1 307 ? -10.367 -15.555 -8.719 1 83.25 307 PRO B O 1
ATOM 6082 N N . LEU B 1 308 ? -8.188 -15.273 -8.531 1 81.88 308 LEU B N 1
ATOM 6083 C CA . LEU B 1 308 ? -8.141 -15.992 -7.266 1 81.88 308 LEU B CA 1
ATOM 6084 C C . LEU B 1 308 ? -8.812 -15.188 -6.156 1 81.88 308 LEU B C 1
ATOM 6086 O O . LEU B 1 308 ? -9.555 -15.742 -5.348 1 81.88 308 LEU B O 1
ATOM 6090 N N . GLY B 1 309 ? -8.492 -13.891 -6.117 1 86.12 309 GLY B N 1
ATOM 6091 C CA . GLY B 1 309 ? -9.07 -13.031 -5.098 1 86.12 309 GLY B CA 1
ATOM 6092 C C . GLY B 1 309 ? -10.578 -12.867 -5.238 1 86.12 309 GLY B C 1
ATOM 6093 O O . GLY B 1 309 ? -11.312 -12.977 -4.258 1 86.12 309 GLY B O 1
ATOM 6094 N N . VAL B 1 310 ? -11.047 -12.609 -6.418 1 85 310 VAL B N 1
ATOM 6095 C CA . VAL B 1 310 ? -12.477 -12.445 -6.68 1 85 310 VAL B CA 1
ATOM 6096 C C . VAL B 1 310 ? -13.195 -13.766 -6.426 1 85 310 VAL B C 1
ATOM 6098 O O . VAL B 1 310 ? -14.281 -13.781 -5.832 1 85 310 VAL B O 1
ATOM 6101 N N . GLY B 1 311 ? -12.617 -14.875 -6.902 1 81.25 311 GLY B N 1
ATOM 6102 C CA . GLY B 1 311 ? -13.203 -16.172 -6.637 1 81.25 311 GLY B CA 1
ATOM 6103 C C . GLY B 1 311 ? -13.367 -16.469 -5.156 1 81.25 311 GLY B C 1
ATOM 6104 O O . GLY B 1 311 ? -14.414 -16.953 -4.723 1 81.25 311 GLY B O 1
ATOM 6105 N N . ALA B 1 312 ? -12.367 -16.141 -4.402 1 80.94 312 ALA B N 1
ATOM 6106 C CA . ALA B 1 312 ? -12.43 -16.344 -2.959 1 80.94 312 ALA B CA 1
ATOM 6107 C C . ALA B 1 312 ? -13.484 -15.445 -2.32 1 80.94 312 ALA B C 1
ATOM 6109 O O . ALA B 1 312 ? -14.18 -15.859 -1.395 1 80.94 312 ALA B O 1
ATOM 6110 N N . ALA B 1 313 ? -13.57 -14.242 -2.793 1 84.88 313 ALA B N 1
ATOM 6111 C CA . ALA B 1 313 ? -14.562 -13.297 -2.27 1 84.88 313 ALA B CA 1
ATOM 6112 C C . ALA B 1 313 ? -15.977 -13.797 -2.525 1 84.88 313 ALA B C 1
ATOM 6114 O O . ALA B 1 313 ? -16.859 -13.664 -1.666 1 84.88 313 ALA B O 1
ATOM 6115 N N . VAL B 1 314 ? -16.25 -14.266 -3.678 1 80.56 314 VAL B N 1
ATOM 6116 C CA . VAL B 1 314 ? -17.562 -14.805 -4.023 1 80.56 314 VAL B CA 1
ATOM 6117 C C . VAL B 1 314 ? -17.938 -15.93 -3.066 1 80.56 314 VAL B C 1
ATOM 6119 O O . VAL B 1 314 ? -19.062 -15.992 -2.568 1 80.56 314 VAL B O 1
ATOM 6122 N N . PHE B 1 315 ? -17.047 -16.703 -2.832 1 74.81 315 PHE B N 1
ATOM 6123 C CA . PHE B 1 315 ? -17.297 -17.844 -1.953 1 74.81 315 PHE B CA 1
ATOM 6124 C C . PHE B 1 315 ? -17.594 -17.375 -0.535 1 74.81 315 PHE B C 1
ATOM 6126 O O . PHE B 1 315 ? -18.562 -17.828 0.084 1 74.81 315 PHE B O 1
ATOM 6133 N N . LEU B 1 316 ? -16.812 -16.5 -0.074 1 79.81 316 LEU B N 1
ATOM 6134 C CA . LEU B 1 316 ? -16.938 -16.062 1.312 1 79.81 316 LEU B CA 1
ATOM 6135 C C . LEU B 1 316 ? -18.219 -15.273 1.525 1 79.81 316 LEU B C 1
ATOM 6137 O O . LEU B 1 316 ? -18.797 -15.305 2.613 1 79.81 316 LEU B O 1
ATOM 6141 N N . THR B 1 317 ? -18.625 -14.633 0.451 1 82.31 317 THR B N 1
ATOM 6142 C CA . THR B 1 317 ? -19.797 -13.773 0.596 1 82.31 317 THR B CA 1
ATOM 6143 C C . THR B 1 317 ? -21.078 -14.555 0.327 1 82.31 317 THR B C 1
ATOM 6145 O O . THR B 1 317 ? -22.109 -14.32 0.973 1 82.31 317 THR B O 1
ATOM 6148 N N . GLU B 1 318 ? -21.031 -15.477 -0.585 1 77.31 318 GLU B N 1
ATOM 6149 C CA . GLU B 1 318 ? -22.266 -16.078 -1.054 1 77.31 318 GLU B CA 1
ATOM 6150 C C . GLU B 1 318 ? -22.438 -17.5 -0.507 1 77.31 318 GLU B C 1
ATOM 6152 O O . GLU B 1 318 ? -23.547 -18 -0.381 1 77.31 318 GLU B O 1
ATOM 6157 N N . TYR B 1 319 ? -21.391 -18.109 -0.231 1 71.5 319 TYR B N 1
ATOM 6158 C CA . TYR B 1 319 ? -21.531 -19.531 0.075 1 71.5 319 TYR B CA 1
ATOM 6159 C C . TYR B 1 319 ? -21.125 -19.812 1.516 1 71.5 319 TYR B C 1
ATOM 6161 O O . TYR B 1 319 ? -21.609 -20.781 2.127 1 71.5 319 TYR B O 1
ATOM 6169 N N . ALA B 1 320 ? -20.141 -19.094 1.901 1 71.44 320 ALA B N 1
ATOM 6170 C CA . ALA B 1 320 ? -19.641 -19.375 3.242 1 71.44 320 ALA B CA 1
ATOM 6171 C C . ALA B 1 320 ? -20.547 -18.766 4.309 1 71.44 320 ALA B C 1
ATOM 6173 O O . ALA B 1 320 ? -21.062 -17.656 4.133 1 71.44 320 ALA B O 1
ATOM 6174 N N . GLU B 1 321 ? -20.828 -19.531 5.188 1 66.69 321 GLU B N 1
ATOM 6175 C CA . GLU B 1 321 ? -21.578 -19 6.324 1 66.69 321 GLU B CA 1
ATOM 6176 C C . GLU B 1 321 ? -20.703 -18.109 7.195 1 66.69 321 GLU B C 1
ATOM 6178 O O . GLU B 1 321 ? -19.469 -18.234 7.191 1 66.69 321 GLU B O 1
ATOM 6183 N N . ARG B 1 322 ? -21.312 -17.109 7.594 1 68.19 322 ARG B N 1
ATOM 6184 C CA . ARG B 1 322 ? -20.625 -16.203 8.492 1 68.19 322 ARG B CA 1
ATOM 6185 C C . ARG B 1 322 ? -20.188 -16.906 9.766 1 68.19 322 ARG B C 1
ATOM 6187 O O . ARG B 1 322 ? -20.953 -17.031 10.719 1 68.19 322 ARG B O 1
ATOM 6194 N N . GLY B 1 323 ? -19.172 -17.828 9.672 1 75.31 323 GLY B N 1
ATOM 6195 C CA . GLY B 1 323 ? -18.703 -18.609 10.797 1 75.31 323 GLY B CA 1
ATOM 6196 C C . GLY B 1 323 ? -17.219 -18.422 11.078 1 75.31 323 GLY B C 1
ATOM 6197 O O . GLY B 1 323 ? -16.656 -17.391 10.742 1 75.31 323 GLY B O 1
ATOM 6198 N N . ARG B 1 324 ? -16.734 -19.359 11.836 1 77 324 ARG B N 1
ATOM 6199 C CA . ARG B 1 324 ? -15.344 -19.328 12.281 1 77 324 ARG B CA 1
ATOM 6200 C C . ARG B 1 324 ? -14.383 -19.344 11.094 1 77 324 ARG B C 1
ATOM 6202 O O . ARG B 1 324 ? -13.32 -18.734 11.141 1 77 324 ARG B O 1
ATOM 6209 N N . PHE B 1 325 ? -14.852 -19.984 10.031 1 75.69 325 PHE B N 1
ATOM 6210 C CA . PHE B 1 325 ? -13.992 -20.062 8.852 1 75.69 325 PHE B CA 1
ATOM 6211 C C . PHE B 1 325 ? -13.859 -18.703 8.18 1 75.69 325 PHE B C 1
ATOM 6213 O O . PHE B 1 325 ? -12.758 -18.281 7.809 1 75.69 325 PHE B O 1
ATOM 6220 N N . THR B 1 326 ? -14.953 -18.047 8.016 1 79.56 326 THR B N 1
ATOM 6221 C CA . THR B 1 326 ? -14.938 -16.734 7.387 1 79.56 326 THR B CA 1
ATOM 6222 C C . THR B 1 326 ? -14.117 -15.742 8.203 1 79.56 326 THR B C 1
ATOM 6224 O O . THR B 1 326 ? -13.391 -14.914 7.648 1 79.56 326 THR B O 1
ATOM 6227 N N . GLN B 1 327 ? -14.172 -15.953 9.453 1 78.44 327 GLN B N 1
ATOM 6228 C CA . GLN B 1 327 ? -13.391 -15.094 10.328 1 78.44 327 GLN B CA 1
ATOM 6229 C C . GLN B 1 327 ? -11.898 -15.359 10.18 1 78.44 327 GLN B C 1
ATOM 6231 O O . GLN B 1 327 ? -11.094 -14.43 10.172 1 78.44 327 GLN B O 1
ATOM 6236 N N . ALA B 1 328 ? -11.633 -16.609 10.055 1 77.56 328 ALA B N 1
ATOM 6237 C CA . ALA B 1 328 ? -10.227 -16.984 9.875 1 77.56 328 ALA B CA 1
ATOM 6238 C C . ALA B 1 328 ? -9.672 -16.406 8.57 1 77.56 328 ALA B C 1
ATOM 6240 O O . ALA B 1 328 ? -8.531 -15.945 8.523 1 77.56 328 ALA B O 1
ATOM 6241 N N . VAL B 1 329 ? -10.461 -16.453 7.574 1 79.5 329 VAL B N 1
ATOM 6242 C CA . VAL B 1 329 ? -10.031 -15.945 6.277 1 79.5 329 VAL B CA 1
ATOM 6243 C C . VAL B 1 329 ? -9.859 -14.43 6.352 1 79.5 329 VAL B C 1
ATOM 6245 O O . VAL B 1 329 ? -8.906 -13.875 5.797 1 79.5 329 VAL B O 1
ATOM 6248 N N . GLU B 1 330 ? -10.695 -13.844 7.059 1 77.5 330 GLU B N 1
ATOM 6249 C CA . GLU B 1 330 ? -10.633 -12.398 7.207 1 77.5 330 GLU B CA 1
ATOM 6250 C C . GLU B 1 330 ? -9.367 -11.977 7.953 1 77.5 330 GLU B C 1
ATOM 6252 O O . GLU B 1 330 ? -8.672 -11.055 7.527 1 77.5 330 GLU B O 1
ATOM 6257 N N . VAL B 1 331 ? -9.117 -12.664 8.961 1 74.38 331 VAL B N 1
ATOM 6258 C CA . VAL B 1 331 ? -7.938 -12.344 9.758 1 74.38 331 VAL B CA 1
ATOM 6259 C C . VAL B 1 331 ? -6.676 -12.602 8.938 1 74.38 331 VAL B C 1
ATOM 6261 O O . VAL B 1 331 ? -5.73 -11.805 8.977 1 74.38 331 VAL B O 1
ATOM 6264 N N . SER B 1 332 ? -6.762 -13.695 8.242 1 79.62 332 SER B N 1
ATOM 6265 C CA . SER B 1 332 ? -5.605 -14.055 7.43 1 79.62 332 SER B CA 1
ATOM 6266 C C . SER B 1 332 ? -5.375 -13.031 6.32 1 79.62 332 SER B C 1
ATOM 6268 O O . SER B 1 332 ? -4.234 -12.648 6.047 1 79.62 332 SER B O 1
ATOM 6270 N N . THR B 1 333 ? -6.414 -12.664 5.699 1 81.25 333 THR B N 1
ATOM 6271 C CA . THR B 1 333 ? -6.305 -11.719 4.598 1 81.25 333 THR B CA 1
ATOM 6272 C C . THR B 1 333 ? -5.836 -10.352 5.098 1 81.25 333 THR B C 1
ATOM 6274 O O . THR B 1 333 ? -5 -9.703 4.469 1 81.25 333 THR B O 1
ATOM 6277 N N . ASN B 1 334 ? -6.254 -9.938 6.254 1 77.31 334 ASN B N 1
ATOM 6278 C CA . ASN B 1 334 ? -5.816 -8.68 6.844 1 77.31 334 ASN B CA 1
ATOM 6279 C C . ASN B 1 334 ? -4.359 -8.742 7.297 1 77.31 334 ASN B C 1
ATOM 6281 O O . ASN B 1 334 ? -3.619 -7.77 7.164 1 77.31 334 ASN B O 1
ATOM 6285 N N . GLY B 1 335 ? -4.074 -9.891 7.793 1 77.56 335 GLY B N 1
ATOM 6286 C CA . GLY B 1 335 ? -2.688 -10.102 8.188 1 77.56 335 GLY B CA 1
ATOM 6287 C C . GLY B 1 335 ? -1.726 -10.078 7.012 1 77.56 335 GLY B C 1
ATOM 6288 O O . GLY B 1 335 ? -0.655 -9.469 7.098 1 77.56 335 GLY B O 1
ATOM 6289 N N . LEU B 1 336 ? -2.121 -10.688 5.953 1 79.75 336 LEU B N 1
ATOM 6290 C CA . LEU B 1 336 ? -1.296 -10.703 4.754 1 79.75 336 LEU B CA 1
ATOM 6291 C C . LEU B 1 336 ? -1.147 -9.297 4.18 1 79.75 336 LEU B C 1
ATOM 6293 O O . LEU B 1 336 ? -0.064 -8.914 3.734 1 79.75 336 LEU B O 1
ATOM 6297 N N . TRP B 1 337 ? -2.186 -8.594 4.266 1 77.69 337 TRP B N 1
ATOM 6298 C CA . TRP B 1 337 ? -2.152 -7.234 3.742 1 77.69 337 TRP B CA 1
ATOM 6299 C C . TRP B 1 337 ? -1.225 -6.355 4.57 1 77.69 337 TRP B C 1
ATOM 6301 O O . TRP B 1 337 ? -0.56 -5.465 4.035 1 77.69 337 TRP B O 1
ATOM 6311 N N . SER B 1 338 ? -1.167 -6.676 5.824 1 76.31 338 SER B N 1
ATOM 6312 C CA . SER B 1 338 ? -0.36 -5.871 6.734 1 76.31 338 SER B CA 1
ATOM 6313 C C . SER B 1 338 ? 1.108 -6.277 6.684 1 76.31 338 SER B C 1
ATOM 6315 O O . SER B 1 338 ? 1.967 -5.602 7.254 1 76.31 338 SER B O 1
ATOM 6317 N N . THR B 1 339 ? 1.367 -7.391 6.027 1 83.31 339 THR B N 1
ATOM 6318 C CA . THR B 1 339 ? 2.746 -7.848 5.906 1 83.31 339 THR B CA 1
ATOM 6319 C C . THR B 1 339 ? 3.568 -6.883 5.059 1 83.31 339 THR B C 1
ATOM 6321 O O . THR B 1 339 ? 3.143 -6.48 3.975 1 83.31 339 THR B O 1
ATOM 6324 N N . PRO B 1 340 ? 4.699 -6.496 5.578 1 85.38 340 PRO B N 1
ATOM 6325 C CA . PRO B 1 340 ? 5.562 -5.59 4.816 1 85.38 340 PRO B CA 1
ATOM 6326 C C . PRO B 1 340 ? 5.961 -6.16 3.457 1 85.38 340 PRO B C 1
ATOM 6328 O O . PRO B 1 340 ? 6.188 -7.367 3.33 1 85.38 340 PRO B O 1
ATOM 6331 N N . SER B 1 341 ? 6.039 -5.316 2.51 1 87.12 341 SER B N 1
ATOM 6332 C CA . SER B 1 341 ? 6.309 -5.754 1.143 1 87.12 341 SER B CA 1
ATOM 6333 C C . SER B 1 341 ? 7.664 -6.445 1.041 1 87.12 341 SER B C 1
ATOM 6335 O O . SER B 1 341 ? 7.824 -7.395 0.274 1 87.12 341 SER B O 1
ATOM 6337 N N . ILE B 1 342 ? 8.648 -5.953 1.803 1 87.75 342 ILE B N 1
ATOM 6338 C CA . ILE B 1 342 ? 10 -6.504 1.727 1 87.75 342 ILE B CA 1
ATOM 6339 C C . ILE B 1 342 ? 9.992 -7.953 2.211 1 87.75 342 ILE B C 1
ATOM 6341 O O . ILE B 1 342 ? 10.82 -8.758 1.778 1 87.75 342 ILE B O 1
ATOM 6345 N N . VAL B 1 343 ? 9.125 -8.219 3.113 1 87.06 343 VAL B N 1
ATOM 6346 C CA . VAL B 1 343 ? 9.023 -9.586 3.611 1 87.06 343 VAL B CA 1
ATOM 6347 C C . VAL B 1 343 ? 8.516 -10.508 2.502 1 87.06 343 VAL B C 1
ATOM 6349 O O . VAL B 1 343 ? 8.953 -11.656 2.389 1 87.06 343 VAL B O 1
ATOM 6352 N N . PHE B 1 344 ? 7.594 -10.016 1.666 1 88.88 344 PHE B N 1
ATOM 6353 C CA . PHE B 1 344 ? 7.16 -10.781 0.499 1 88.88 344 PHE B CA 1
ATOM 6354 C C . PHE B 1 344 ? 8.328 -11.039 -0.443 1 88.88 344 PHE B C 1
ATOM 6356 O O . PHE B 1 344 ? 8.438 -12.125 -1.018 1 88.88 344 PHE B O 1
ATOM 6363 N N . GLY B 1 345 ? 9.164 -10.023 -0.539 1 88.38 345 GLY B N 1
ATOM 6364 C CA . GLY B 1 345 ? 10.352 -10.188 -1.359 1 88.38 345 GLY B CA 1
ATOM 6365 C C . GLY B 1 345 ? 11.289 -11.258 -0.84 1 88.38 345 GLY B C 1
ATOM 6366 O O . GLY B 1 345 ? 11.773 -12.094 -1.608 1 88.38 345 GLY B O 1
ATOM 6367 N N . LEU B 1 346 ? 11.5 -11.219 0.409 1 86.5 346 LEU B N 1
ATOM 6368 C CA . LEU B 1 346 ? 12.383 -12.203 1.027 1 86.5 346 LEU B CA 1
ATOM 6369 C C . LEU B 1 346 ? 11.812 -13.609 0.877 1 86.5 346 LEU B C 1
ATOM 6371 O O . LEU B 1 346 ? 12.555 -14.562 0.661 1 86.5 346 LEU B O 1
ATOM 6375 N N . PHE B 1 347 ? 10.547 -13.703 1.041 1 85.75 347 PHE B N 1
ATOM 6376 C CA . PHE B 1 347 ? 9.883 -14.984 0.856 1 85.75 347 PHE B CA 1
ATOM 6377 C C . PHE B 1 347 ? 10.016 -15.461 -0.584 1 85.75 347 PHE B C 1
ATOM 6379 O O . PHE B 1 347 ? 10.297 -16.641 -0.83 1 85.75 347 PHE B O 1
ATOM 6386 N N . GLY B 1 348 ? 9.781 -14.57 -1.494 1 86.75 348 GLY B N 1
ATOM 6387 C CA . GLY B 1 348 ? 9.961 -14.938 -2.889 1 86.75 348 GLY B CA 1
ATOM 6388 C C . GLY B 1 348 ? 11.375 -15.383 -3.209 1 86.75 348 GLY B C 1
ATOM 6389 O O . GLY B 1 348 ? 11.578 -16.344 -3.945 1 86.75 348 GLY B O 1
ATOM 6390 N N . PHE B 1 349 ? 12.344 -14.773 -2.66 1 87.19 349 PHE B N 1
ATOM 6391 C CA . PHE B 1 349 ? 13.75 -15.102 -2.863 1 87.19 349 PHE B CA 1
ATOM 6392 C C . PHE B 1 349 ? 14.07 -16.484 -2.297 1 87.19 349 PHE B C 1
ATOM 6394 O O . PHE B 1 349 ? 14.75 -17.281 -2.943 1 87.19 349 PHE B O 1
ATOM 6401 N N . ALA B 1 350 ? 13.555 -16.656 -1.108 1 80.88 350 ALA B N 1
ATOM 6402 C CA . ALA B 1 350 ? 13.891 -17.906 -0.422 1 80.88 350 ALA B CA 1
ATOM 6403 C C . ALA B 1 350 ? 13.062 -19.078 -0.955 1 80.88 350 ALA B C 1
ATOM 6405 O O . ALA B 1 350 ? 13.523 -20.203 -0.996 1 80.88 350 ALA B O 1
ATOM 6406 N N . PHE B 1 351 ? 11.867 -18.75 -1.416 1 81.38 351 PHE B N 1
ATOM 6407 C CA . PHE B 1 351 ? 10.953 -19.828 -1.778 1 81.38 351 PHE B CA 1
ATOM 6408 C C . PHE B 1 351 ? 10.875 -19.984 -3.293 1 81.38 351 PHE B C 1
ATOM 6410 O O . PHE B 1 351 ? 10.953 -21.094 -3.812 1 81.38 351 PHE B O 1
ATOM 6417 N N . LEU B 1 352 ? 10.672 -18.922 -4.051 1 82.62 352 LEU B N 1
ATOM 6418 C CA . LEU B 1 352 ? 10.398 -19 -5.48 1 82.62 352 LEU B CA 1
ATOM 6419 C C . LEU B 1 352 ? 11.695 -19.094 -6.281 1 82.62 352 LEU B C 1
ATOM 6421 O O . LEU B 1 352 ? 11.797 -19.891 -7.219 1 82.62 352 LEU B O 1
ATOM 6425 N N . VAL B 1 353 ? 12.688 -18.328 -5.926 1 83.56 353 VAL B N 1
ATOM 6426 C CA . VAL B 1 353 ? 13.898 -18.203 -6.73 1 83.56 353 VAL B CA 1
ATOM 6427 C C . VAL B 1 353 ? 14.586 -19.562 -6.844 1 83.56 353 VAL B C 1
ATOM 6429 O O . VAL B 1 353 ? 14.969 -19.984 -7.938 1 83.56 353 VAL B O 1
ATOM 6432 N N . PRO B 1 354 ? 14.703 -20.281 -5.699 1 77.56 354 PRO B N 1
ATOM 6433 C CA . PRO B 1 354 ? 15.328 -21.594 -5.844 1 77.56 354 PRO B CA 1
ATOM 6434 C C . PRO B 1 354 ? 14.523 -22.547 -6.727 1 77.56 354 PRO B C 1
ATOM 6436 O O . PRO B 1 354 ? 15.086 -23.438 -7.371 1 77.56 354 PRO B O 1
ATOM 6439 N N . ARG B 1 355 ? 13.312 -22.375 -6.875 1 78.5 355 ARG B N 1
ATOM 6440 C CA . ARG B 1 355 ? 12.438 -23.219 -7.672 1 78.5 355 ARG B CA 1
ATOM 6441 C C . ARG B 1 355 ? 12.508 -22.859 -9.148 1 78.5 355 ARG B C 1
ATOM 6443 O O . ARG B 1 355 ? 12.047 -23.609 -10.008 1 78.5 355 ARG B O 1
ATOM 6450 N N . PHE B 1 356 ? 13.062 -21.672 -9.367 1 79.56 356 PHE B N 1
ATOM 6451 C CA . PHE B 1 356 ? 13.297 -21.25 -10.742 1 79.56 356 PHE B CA 1
ATOM 6452 C C . PHE B 1 356 ? 14.781 -21.312 -11.086 1 79.56 356 PHE B C 1
ATOM 6454 O O . PHE B 1 356 ? 15.281 -20.453 -11.812 1 79.56 356 PHE B O 1
ATOM 6461 N N . GLY B 1 357 ? 15.531 -22.188 -10.484 1 75.12 357 GLY B N 1
ATOM 6462 C CA . GLY B 1 357 ? 16.938 -22.406 -10.812 1 75.12 357 GLY B CA 1
ATOM 6463 C C . GLY B 1 357 ? 17.859 -21.438 -10.117 1 75.12 357 GLY B C 1
ATOM 6464 O O . GLY B 1 357 ? 18.922 -21.094 -10.648 1 75.12 357 GLY B O 1
ATOM 6465 N N . ASN B 1 358 ? 17.422 -20.844 -9 1 76.56 358 ASN B N 1
ATOM 6466 C CA . ASN B 1 358 ? 18.219 -19.953 -8.18 1 76.56 358 ASN B CA 1
ATOM 6467 C C . ASN B 1 358 ? 18.562 -18.656 -8.922 1 76.56 358 ASN B C 1
ATOM 6469 O O . ASN B 1 358 ? 19.656 -18.109 -8.766 1 76.56 358 ASN B O 1
ATOM 6473 N N . ARG B 1 359 ? 17.703 -18.344 -9.922 1 81.12 359 ARG B N 1
ATOM 6474 C CA . ARG B 1 359 ? 17.891 -17.094 -10.648 1 81.12 359 ARG B CA 1
ATOM 6475 C C . ARG B 1 359 ? 16.625 -16.234 -10.578 1 81.12 359 ARG B C 1
ATOM 6477 O O . ARG B 1 359 ? 15.516 -16.75 -10.523 1 81.12 359 ARG B O 1
ATOM 6484 N N . LYS B 1 360 ? 16.906 -15.008 -10.531 1 85.88 360 LYS B N 1
ATOM 6485 C CA . LYS B 1 360 ? 15.797 -14.062 -10.586 1 85.88 360 LYS B CA 1
ATOM 6486 C C . LYS B 1 360 ? 15.086 -14.125 -11.938 1 85.88 360 LYS B C 1
ATOM 6488 O O . LYS B 1 360 ? 15.703 -14.477 -12.945 1 85.88 360 LYS B O 1
ATOM 6493 N N . SER B 1 361 ? 13.781 -13.867 -11.93 1 87.62 361 SER B N 1
ATOM 6494 C CA . SER B 1 361 ? 13 -13.945 -13.164 1 87.62 361 SER B CA 1
ATOM 6495 C C . SER B 1 361 ? 11.75 -13.078 -13.086 1 87.62 361 SER B C 1
ATOM 6497 O O . SER B 1 361 ? 11.312 -12.703 -12 1 87.62 361 SER B O 1
ATOM 6499 N N . LEU B 1 362 ? 11.289 -12.773 -14.25 1 89.38 362 LEU B N 1
ATOM 6500 C CA . LEU B 1 362 ? 10.047 -12.008 -14.336 1 89.38 362 LEU B CA 1
ATOM 6501 C C . LEU B 1 362 ? 8.891 -12.773 -13.695 1 89.38 362 LEU B C 1
ATOM 6503 O O . LEU B 1 362 ? 8.062 -12.188 -13 1 89.38 362 LEU B O 1
ATOM 6507 N N . LEU B 1 363 ? 8.891 -14.055 -13.836 1 88.06 363 LEU B N 1
ATOM 6508 C CA . LEU B 1 363 ? 7.824 -14.883 -13.281 1 88.06 363 LEU B CA 1
ATOM 6509 C C . LEU B 1 363 ? 7.844 -14.852 -11.758 1 88.06 363 LEU B C 1
ATOM 6511 O O . LEU B 1 363 ? 6.793 -14.773 -11.117 1 88.06 363 LEU B O 1
ATOM 6515 N N . ALA B 1 364 ? 9.016 -14.93 -11.234 1 88.88 364 ALA B N 1
ATOM 6516 C CA . ALA B 1 364 ? 9.141 -14.859 -9.781 1 88.88 364 ALA B CA 1
ATOM 6517 C C . ALA B 1 364 ? 8.617 -13.531 -9.25 1 88.88 364 ALA B C 1
ATOM 6519 O O . ALA B 1 364 ? 7.957 -13.484 -8.211 1 88.88 364 ALA B O 1
ATOM 6520 N N . GLY B 1 365 ? 8.938 -12.477 -9.992 1 92 365 GLY B N 1
ATOM 6521 C CA . GLY B 1 365 ? 8.422 -11.172 -9.617 1 92 365 GLY B CA 1
ATOM 6522 C C . GLY B 1 365 ? 6.918 -11.062 -9.727 1 92 365 GLY B C 1
ATOM 6523 O O . GLY B 1 365 ? 6.258 -10.516 -8.836 1 92 365 GLY B O 1
ATOM 6524 N N . MET B 1 366 ? 6.383 -11.633 -10.805 1 92.81 366 MET B N 1
ATOM 6525 C CA . MET B 1 366 ? 4.941 -11.609 -11.031 1 92.81 366 MET B CA 1
ATOM 6526 C C . MET B 1 366 ? 4.199 -12.328 -9.906 1 92.81 366 MET B C 1
ATOM 6528 O O . MET B 1 366 ? 3.205 -11.82 -9.391 1 92.81 366 MET B O 1
ATOM 6532 N N . LEU B 1 367 ? 4.668 -13.414 -9.547 1 89.88 367 LEU B N 1
ATOM 6533 C CA . LEU B 1 367 ? 4.008 -14.211 -8.516 1 89.88 367 LEU B CA 1
ATOM 6534 C C . LEU B 1 367 ? 4.121 -13.539 -7.152 1 89.88 367 LEU B C 1
ATOM 6536 O O . LEU B 1 367 ? 3.158 -13.523 -6.383 1 89.88 367 LEU B O 1
ATOM 6540 N N . THR B 1 368 ? 5.297 -13.016 -6.887 1 92.06 368 THR B N 1
ATOM 6541 C CA . THR B 1 368 ? 5.492 -12.336 -5.609 1 92.06 368 THR B CA 1
ATOM 6542 C C . THR B 1 368 ? 4.531 -11.156 -5.473 1 92.06 368 THR B C 1
ATOM 6544 O O . THR B 1 368 ? 3.844 -11.023 -4.461 1 92.06 368 THR B O 1
ATOM 6547 N N . LEU B 1 369 ? 4.48 -10.32 -6.484 1 93.44 369 LEU B N 1
ATOM 6548 C CA . LEU B 1 369 ? 3.557 -9.195 -6.461 1 93.44 369 LEU B CA 1
ATOM 6549 C C . LEU B 1 369 ? 2.109 -9.672 -6.473 1 93.44 369 LEU B C 1
ATOM 6551 O O . LEU B 1 369 ? 1.233 -9.039 -5.883 1 93.44 369 LEU B O 1
ATOM 6555 N N . GLY B 1 370 ? 1.895 -10.773 -7.176 1 92.19 370 GLY B N 1
ATOM 6556 C CA . GLY B 1 370 ? 0.562 -11.359 -7.184 1 92.19 370 GLY B CA 1
ATOM 6557 C C . GLY B 1 370 ? 0.087 -11.773 -5.801 1 92.19 370 GLY B C 1
ATOM 6558 O O . GLY B 1 370 ? -1.05 -11.492 -5.422 1 92.19 370 GLY B O 1
ATOM 6559 N N . PHE B 1 371 ? 0.945 -12.383 -5.105 1 88.12 371 PHE B N 1
ATOM 6560 C CA . PHE B 1 371 ? 0.611 -12.797 -3.748 1 88.12 371 PHE B CA 1
ATOM 6561 C C . PHE B 1 371 ? 0.362 -11.586 -2.859 1 88.12 371 PHE B C 1
ATOM 6563 O O . PHE B 1 371 ? -0.482 -11.633 -1.961 1 88.12 371 PHE B O 1
ATOM 6570 N N . MET B 1 372 ? 1.125 -10.57 -3.123 1 88.31 372 MET B N 1
ATOM 6571 C CA . MET B 1 372 ? 0.957 -9.344 -2.354 1 88.31 372 MET B CA 1
ATOM 6572 C C . MET B 1 372 ? -0.384 -8.688 -2.664 1 88.31 372 MET B C 1
ATOM 6574 O O . MET B 1 372 ? -1.009 -8.094 -1.783 1 88.31 372 MET B O 1
ATOM 6578 N N . LEU B 1 373 ? -0.825 -8.797 -3.855 1 90 373 LEU B N 1
ATOM 6579 C CA . LEU B 1 373 ? -2.043 -8.148 -4.328 1 90 373 LEU B CA 1
ATOM 6580 C C . LEU B 1 373 ? -3.275 -8.961 -3.939 1 90 373 LEU B C 1
ATOM 6582 O O . LEU B 1 373 ? -4.371 -8.414 -3.82 1 90 373 LEU B O 1
ATOM 6586 N N . LEU B 1 374 ? -3.139 -10.188 -3.691 1 88.38 374 LEU B N 1
ATOM 6587 C CA . LEU B 1 374 ? -4.23 -11.133 -3.508 1 88.38 374 LEU B CA 1
ATOM 6588 C C . LEU B 1 374 ? -5.125 -10.719 -2.346 1 88.38 374 LEU B C 1
ATOM 6590 O O . LEU B 1 374 ? -6.344 -10.625 -2.498 1 88.38 374 LEU B O 1
ATOM 6594 N N . PRO B 1 375 ? -4.594 -10.43 -1.224 1 85.25 375 PRO B N 1
ATOM 6595 C CA . PRO B 1 375 ? -5.465 -10.062 -0.103 1 85.25 375 PRO B CA 1
ATOM 6596 C C . PRO B 1 375 ? -6.262 -8.789 -0.366 1 85.25 375 PRO B C 1
ATOM 6598 O O . PRO B 1 375 ? -7.426 -8.688 0.034 1 85.25 375 PRO B O 1
ATOM 6601 N N . LEU B 1 376 ? -5.648 -7.871 -0.974 1 82.44 376 LEU B N 1
ATOM 6602 C CA . LEU B 1 376 ? -6.363 -6.637 -1.272 1 82.44 376 LEU B CA 1
ATOM 6603 C C . LEU B 1 376 ? -7.527 -6.895 -2.223 1 82.44 376 LEU B C 1
ATOM 6605 O O . LEU B 1 376 ? -8.625 -6.363 -2.029 1 82.44 376 LEU B O 1
ATOM 6609 N N . VAL B 1 377 ? -7.285 -7.684 -3.223 1 86.81 377 VAL B N 1
ATOM 6610 C CA . VAL B 1 377 ? -8.336 -8.016 -4.18 1 86.81 377 VAL B CA 1
ATOM 6611 C C . VAL B 1 377 ? -9.469 -8.742 -3.467 1 86.81 377 VAL B C 1
ATOM 6613 O O . VAL B 1 377 ? -10.648 -8.461 -3.709 1 86.81 377 VAL B O 1
ATOM 6616 N N . LEU B 1 378 ? -9.125 -9.586 -2.615 1 86.31 378 LEU B N 1
ATOM 6617 C CA . LEU B 1 378 ? -10.125 -10.344 -1.88 1 86.31 378 LEU B CA 1
ATOM 6618 C C . LEU B 1 378 ? -10.953 -9.43 -0.986 1 86.31 378 LEU B C 1
ATOM 6620 O O . LEU B 1 378 ? -12.188 -9.484 -1.011 1 86.31 378 LEU B O 1
ATOM 6624 N N . ILE B 1 379 ? -10.32 -8.594 -0.279 1 80.25 379 ILE B N 1
ATOM 6625 C CA . ILE B 1 379 ? -10.984 -7.715 0.674 1 80.25 379 ILE B CA 1
ATOM 6626 C C . ILE B 1 379 ? -11.914 -6.762 -0.07 1 80.25 379 ILE B C 1
ATOM 6628 O O . ILE B 1 379 ? -13.086 -6.625 0.286 1 80.25 379 ILE B O 1
ATOM 6632 N N . THR B 1 380 ? -11.43 -6.133 -1.052 1 79.88 380 THR B N 1
ATOM 6633 C CA . THR B 1 380 ? -12.219 -5.141 -1.771 1 79.88 380 THR B CA 1
ATOM 6634 C C . THR B 1 380 ? -13.359 -5.809 -2.537 1 79.88 380 THR B C 1
ATOM 6636 O O . THR B 1 380 ? -14.461 -5.266 -2.619 1 79.88 380 THR B O 1
ATOM 6639 N N . SER B 1 381 ? -13.086 -6.969 -3.1 1 85.12 381 SER B N 1
ATOM 6640 C CA . SER B 1 381 ? -14.141 -7.699 -3.797 1 85.12 381 SER B CA 1
ATOM 6641 C C . SER B 1 381 ? -15.234 -8.141 -2.834 1 85.12 381 SER B C 1
ATOM 6643 O O . SER B 1 381 ? -16.422 -8.039 -3.148 1 85.12 381 SER B O 1
ATOM 6645 N N . ARG B 1 382 ? -14.805 -8.609 -1.769 1 83.62 382 ARG B N 1
ATOM 6646 C CA . ARG B 1 382 ? -15.773 -9.047 -0.766 1 83.62 382 ARG B CA 1
ATOM 6647 C C . ARG B 1 382 ? -16.625 -7.871 -0.282 1 83.62 382 ARG B C 1
ATOM 6649 O O . ARG B 1 382 ? -17.844 -7.992 -0.144 1 83.62 382 ARG B O 1
ATOM 6656 N N . GLU B 1 383 ? -16 -6.77 -0.007 1 73.5 383 GLU B N 1
ATOM 6657 C CA . GLU B 1 383 ? -16.734 -5.586 0.437 1 73.5 383 GLU B CA 1
ATOM 6658 C C . GLU B 1 383 ? -17.703 -5.109 -0.629 1 73.5 383 GLU B C 1
ATOM 6660 O O . GLU B 1 383 ? -18.828 -4.684 -0.31 1 73.5 383 GLU B O 1
ATOM 6665 N N . ALA B 1 384 ? -17.281 -5.141 -1.85 1 78.38 384 ALA B N 1
ATOM 6666 C CA . ALA B 1 384 ? -18.141 -4.742 -2.957 1 78.38 384 ALA B CA 1
ATOM 6667 C C . ALA B 1 384 ? -19.359 -5.656 -3.057 1 78.38 384 ALA B C 1
ATOM 6669 O O . ALA B 1 384 ? -20.484 -5.188 -3.301 1 78.38 384 ALA B O 1
ATOM 6670 N N . MET B 1 385 ? -19.234 -6.875 -2.816 1 84 385 MET B N 1
ATOM 6671 C CA . MET B 1 385 ? -20.328 -7.84 -2.918 1 84 385 MET B CA 1
ATOM 6672 C C . MET B 1 385 ? -21.281 -7.711 -1.729 1 84 385 MET B C 1
ATOM 6674 O O . MET B 1 385 ? -22.484 -7.879 -1.874 1 84 385 MET B O 1
ATOM 6678 N N . LEU B 1 386 ? -20.688 -7.379 -0.633 1 79.88 386 LEU B N 1
ATOM 6679 C CA . LEU B 1 386 ? -21.5 -7.199 0.565 1 79.88 386 LEU B CA 1
ATOM 6680 C C . LEU B 1 386 ? -22.328 -5.926 0.468 1 79.88 386 LEU B C 1
ATOM 6682 O O . LEU B 1 386 ? -23.375 -5.809 1.125 1 79.88 386 LEU B O 1
ATOM 6686 N N . SER B 1 387 ? -21.844 -5.039 -0.296 1 73.75 387 SER B N 1
ATOM 6687 C CA . SER B 1 387 ? -22.562 -3.773 -0.446 1 73.75 387 SER B CA 1
ATOM 6688 C C . SER B 1 387 ? -23.797 -3.936 -1.322 1 73.75 387 SER B C 1
ATOM 6690 O O . SER B 1 387 ? -24.672 -3.066 -1.337 1 73.75 387 SER B O 1
ATOM 6692 N N . VAL B 1 388 ? -23.938 -5.059 -2.033 1 78.75 388 VAL B N 1
ATOM 6693 C CA . VAL B 1 388 ? -25.109 -5.336 -2.852 1 78.75 388 VAL B CA 1
ATOM 6694 C C . VAL B 1 388 ? -26.297 -5.684 -1.954 1 78.75 388 VAL B C 1
ATOM 6696 O O . VAL B 1 388 ? -26.188 -6.566 -1.101 1 78.75 388 VAL B O 1
ATOM 6699 N N . PRO B 1 389 ? -27.375 -5 -2.115 1 80.56 389 PRO B N 1
ATOM 6700 C CA . PRO B 1 389 ? -28.531 -5.242 -1.267 1 80.56 389 PRO B CA 1
ATOM 6701 C C . PRO B 1 389 ? -29.047 -6.68 -1.351 1 80.56 389 PRO B C 1
ATOM 6703 O O . PRO B 1 389 ? -29.031 -7.277 -2.432 1 80.56 389 PRO B O 1
ATOM 6706 N N . ASP B 1 390 ? -29.5 -7.176 -0.293 1 85 390 ASP B N 1
ATOM 6707 C CA . ASP B 1 390 ? -29.984 -8.547 -0.197 1 85 390 ASP B CA 1
ATOM 6708 C C . ASP B 1 390 ? -31.297 -8.719 -0.963 1 85 390 ASP B C 1
ATOM 6710 O O . ASP B 1 390 ? -31.656 -9.828 -1.347 1 85 390 ASP B O 1
ATOM 6714 N N . GLU B 1 391 ? -31.875 -7.598 -1.179 1 84.69 391 GLU B N 1
ATOM 6715 C CA . GLU B 1 391 ? -33.125 -7.648 -1.907 1 84.69 391 GLU B CA 1
ATOM 6716 C C . GLU B 1 391 ? -32.969 -8.297 -3.277 1 84.69 391 GLU B C 1
ATOM 6718 O O . GLU B 1 391 ? -33.844 -8.984 -3.768 1 84.69 391 GLU B O 1
ATOM 6723 N N . TYR B 1 392 ? -31.875 -8.133 -3.826 1 84.44 392 TYR B N 1
ATOM 6724 C CA . TYR B 1 392 ? -31.594 -8.727 -5.129 1 84.44 392 TYR B CA 1
ATOM 6725 C C . TYR B 1 392 ? -31.469 -10.242 -5.02 1 84.44 392 TYR B C 1
ATOM 6727 O O . TYR B 1 392 ? -31.984 -10.969 -5.863 1 84.44 392 TYR B O 1
ATOM 6735 N N . ARG B 1 393 ? -30.859 -10.648 -3.963 1 87.12 393 ARG B N 1
ATOM 6736 C CA . ARG B 1 393 ? -30.688 -12.078 -3.725 1 87.12 393 ARG B CA 1
ATOM 6737 C C . ARG B 1 393 ? -32.031 -12.742 -3.424 1 87.12 393 ARG B C 1
ATOM 6739 O O . ARG B 1 393 ? -32.312 -13.82 -3.949 1 87.12 393 ARG B O 1
ATOM 6746 N N . ASP B 1 394 ? -32.812 -12.07 -2.656 1 87.5 394 ASP B N 1
ATOM 6747 C CA . ASP B 1 394 ? -34.125 -12.602 -2.26 1 87.5 394 ASP B CA 1
ATOM 6748 C C . ASP B 1 394 ? -35.062 -12.633 -3.445 1 87.5 394 ASP B C 1
ATOM 6750 O O . ASP B 1 394 ? -35.844 -13.594 -3.602 1 87.5 394 ASP B O 1
ATOM 6754 N N . ALA B 1 395 ? -35 -11.641 -4.191 1 87.44 395 ALA B N 1
ATOM 6755 C CA . ALA B 1 395 ? -35.875 -11.578 -5.367 1 87.44 395 ALA B CA 1
ATOM 6756 C C . ALA B 1 395 ? -35.531 -12.695 -6.352 1 87.44 395 ALA B C 1
ATOM 6758 O O . ALA B 1 395 ? -36.438 -13.312 -6.922 1 87.44 395 ALA B O 1
ATOM 6759 N N . SER B 1 396 ? -34.344 -12.922 -6.547 1 87.25 396 SER B N 1
ATOM 6760 C CA . SER B 1 396 ? -33.906 -13.984 -7.449 1 87.25 396 SER B CA 1
ATOM 6761 C C . SER B 1 396 ? -34.312 -15.359 -6.91 1 87.25 396 SER B C 1
ATOM 6763 O O . SER B 1 396 ? -34.719 -16.234 -7.668 1 87.25 396 SER B O 1
ATOM 6765 N N . ALA B 1 397 ? -34.219 -15.5 -5.641 1 83.62 397 ALA B N 1
ATOM 6766 C CA . ALA B 1 397 ? -34.594 -16.75 -5 1 83.62 397 ALA B CA 1
ATOM 6767 C C . ALA B 1 397 ? -36.125 -16.984 -5.102 1 83.62 397 ALA B C 1
ATOM 6769 O O . ALA B 1 397 ? -36.562 -18.125 -5.289 1 83.62 397 ALA B O 1
ATOM 6770 N N . ALA B 1 398 ? -36.75 -15.93 -4.98 1 87.75 398 ALA B N 1
ATOM 6771 C CA . ALA B 1 398 ? -38.188 -16 -5.078 1 87.75 398 ALA B CA 1
ATOM 6772 C C . ALA B 1 398 ? -38.625 -16.438 -6.48 1 87.75 398 ALA B C 1
ATOM 6774 O O . ALA B 1 398 ? -39.656 -17.062 -6.648 1 87.75 398 ALA B O 1
ATOM 6775 N N . LEU B 1 399 ? -37.875 -16.125 -7.449 1 89.19 399 LEU B N 1
ATOM 6776 C CA . LEU B 1 399 ? -38.156 -16.484 -8.836 1 89.19 399 LEU B CA 1
ATOM 6777 C C . LEU B 1 399 ? -37.625 -17.891 -9.148 1 89.19 399 LEU B C 1
ATOM 6779 O O . LEU B 1 399 ? -37.875 -18.422 -10.242 1 89.19 399 LEU B O 1
ATOM 6783 N N . GLY B 1 400 ? -36.938 -18.547 -8.227 1 80.88 400 GLY B N 1
ATOM 6784 C CA . GLY B 1 400 ? -36.469 -19.906 -8.383 1 80.88 400 GLY B CA 1
ATOM 6785 C C . GLY B 1 400 ? -35.156 -20 -9.133 1 80.88 400 GLY B C 1
ATOM 6786 O O . GLY B 1 400 ? -34.781 -21.062 -9.664 1 80.88 400 GLY B O 1
ATOM 6787 N N . VAL B 1 401 ? -34.531 -18.891 -9.289 1 79.31 401 VAL B N 1
ATOM 6788 C CA . VAL B 1 401 ? -33.25 -18.875 -9.969 1 79.31 401 VAL B CA 1
ATOM 6789 C C . VAL B 1 401 ? -32.188 -19.516 -9.086 1 79.31 401 VAL B C 1
ATOM 6791 O O . VAL B 1 401 ? -32.125 -19.234 -7.887 1 79.31 401 VAL B O 1
ATOM 6794 N N . PRO B 1 402 ? -31.422 -20.438 -9.695 1 74.31 402 PRO B N 1
ATOM 6795 C CA . PRO B 1 402 ? -30.359 -21.062 -8.906 1 74.31 402 PRO B CA 1
ATOM 6796 C C . PRO B 1 402 ? -29.344 -20.047 -8.398 1 74.31 402 PRO B C 1
ATOM 6798 O O . PRO B 1 402 ? -29.141 -19 -9.016 1 74.31 402 PRO B O 1
ATOM 6801 N N . LYS B 1 403 ? -28.672 -20.328 -7.305 1 76 403 LYS B N 1
ATOM 6802 C CA . LYS B 1 403 ? -27.766 -19.406 -6.609 1 76 403 LYS B CA 1
ATOM 6803 C C . LYS B 1 403 ? -26.625 -18.984 -7.52 1 76 403 LYS B C 1
ATOM 6805 O O . LYS B 1 403 ? -26.266 -17.797 -7.555 1 76 403 LYS B O 1
ATOM 6810 N N . TRP B 1 404 ? -26.109 -19.922 -8.297 1 72.81 404 TRP B N 1
ATOM 6811 C CA . TRP B 1 404 ? -24.984 -19.594 -9.164 1 72.81 404 TRP B CA 1
ATOM 6812 C C . TRP B 1 404 ? -25.391 -18.609 -10.242 1 72.81 404 TRP B C 1
ATOM 6814 O O . TRP B 1 404 ? -24.625 -17.703 -10.594 1 72.81 404 TRP B O 1
ATOM 6824 N N . GLN B 1 405 ? -26.516 -18.844 -10.727 1 75.44 405 GLN B N 1
ATOM 6825 C CA . GLN B 1 405 ? -27.016 -17.922 -11.727 1 75.44 405 GLN B CA 1
ATOM 6826 C C . GLN B 1 405 ? -27.281 -16.547 -11.133 1 75.44 405 GLN B C 1
ATOM 6828 O O . GLN B 1 405 ? -27.047 -15.523 -11.781 1 75.44 405 GLN B O 1
ATOM 6833 N N . THR B 1 406 ? -27.75 -16.578 -9.914 1 82.56 406 THR B N 1
ATOM 6834 C CA . THR B 1 406 ? -27.969 -15.312 -9.219 1 82.56 406 THR B CA 1
ATOM 6835 C C . THR B 1 406 ? -26.656 -14.57 -9.031 1 82.56 406 THR B C 1
ATOM 6837 O O . THR B 1 406 ? -26.578 -13.367 -9.266 1 82.56 406 THR B O 1
ATOM 6840 N N . ILE B 1 407 ? -25.672 -15.289 -8.695 1 82.31 407 ILE B N 1
ATOM 6841 C CA . ILE B 1 407 ? -24.359 -14.688 -8.445 1 82.31 407 ILE B CA 1
ATOM 6842 C C . ILE B 1 407 ? -23.781 -14.133 -9.742 1 82.31 407 ILE B C 1
ATOM 6844 O O . ILE B 1 407 ? -23.328 -12.992 -9.789 1 82.31 407 ILE B O 1
ATOM 6848 N N . ARG B 1 408 ? -23.828 -14.828 -10.781 1 79.75 408 ARG B N 1
ATOM 6849 C CA . ARG B 1 408 ? -23.203 -14.469 -12.055 1 79.75 408 ARG B CA 1
ATOM 6850 C C . ARG B 1 408 ? -23.969 -13.352 -12.75 1 79.75 408 ARG B C 1
ATOM 6852 O O . ARG B 1 408 ? -23.375 -12.477 -13.383 1 79.75 408 ARG B O 1
ATOM 6859 N N . SER B 1 409 ? -25.281 -13.383 -12.547 1 83.62 409 SER B N 1
ATOM 6860 C CA . SER B 1 409 ? -26.094 -12.484 -13.359 1 83.62 409 SER B CA 1
ATOM 6861 C C . SER B 1 409 ? -26.547 -11.266 -12.562 1 83.62 409 SER B C 1
ATOM 6863 O O . SER B 1 409 ? -26.891 -10.234 -13.133 1 83.62 409 SER B O 1
ATOM 6865 N N . VAL B 1 410 ? -26.547 -11.406 -11.281 1 85.75 410 VAL B N 1
ATOM 6866 C CA . VAL B 1 410 ? -27.125 -10.305 -10.508 1 85.75 410 VAL B CA 1
ATOM 6867 C C . VAL B 1 410 ? -26.062 -9.734 -9.562 1 85.75 410 VAL B C 1
ATOM 6869 O O . VAL B 1 410 ? -25.688 -8.562 -9.672 1 85.75 410 VAL B O 1
ATOM 6872 N N . VAL B 1 411 ? -25.516 -10.547 -8.789 1 86.25 411 VAL B N 1
ATOM 6873 C CA . VAL B 1 411 ? -24.672 -10.078 -7.699 1 86.25 411 VAL B CA 1
ATOM 6874 C C . VAL B 1 411 ? -23.344 -9.57 -8.258 1 86.25 411 VAL B C 1
ATOM 6876 O O . VAL B 1 411 ? -22.922 -8.445 -7.977 1 86.25 411 VAL B O 1
ATOM 6879 N N . LEU B 1 412 ? -22.672 -10.359 -9.07 1 86.88 412 LEU B N 1
ATOM 6880 C CA . LEU B 1 412 ? -21.344 -10.023 -9.562 1 86.88 412 LEU B CA 1
ATOM 6881 C C . LEU B 1 412 ? -21.391 -8.773 -10.445 1 86.88 412 LEU B C 1
ATOM 6883 O O . LEU B 1 412 ? -20.578 -7.859 -10.266 1 86.88 412 LEU B O 1
ATOM 6887 N N . PRO B 1 413 ? -22.344 -8.758 -11.305 1 84.75 413 PRO B N 1
ATOM 6888 C CA . PRO B 1 413 ? -22.406 -7.543 -12.117 1 84.75 413 PRO B CA 1
ATOM 6889 C C . PRO B 1 413 ? -22.688 -6.289 -11.289 1 84.75 413 PRO B C 1
ATOM 6891 O O . PRO B 1 413 ? -22.156 -5.215 -11.594 1 84.75 413 PRO B O 1
ATOM 6894 N N . ALA B 1 414 ? -23.469 -6.449 -10.305 1 82.94 414 ALA B N 1
ATOM 6895 C CA . ALA B 1 414 ? -23.797 -5.316 -9.438 1 82.94 414 ALA B CA 1
ATOM 6896 C C . ALA B 1 414 ? -22.578 -4.898 -8.617 1 82.94 414 ALA B C 1
ATOM 6898 O O . ALA B 1 414 ? -22.438 -3.727 -8.258 1 82.94 414 ALA B O 1
ATOM 6899 N N . ALA B 1 415 ? -21.719 -5.832 -8.367 1 85.88 415 ALA B N 1
ATOM 6900 C CA . ALA B 1 415 ? -20.562 -5.574 -7.512 1 85.88 415 ALA B CA 1
ATOM 6901 C C . ALA B 1 415 ? -19.344 -5.203 -8.352 1 85.88 415 ALA B C 1
ATOM 6903 O O . ALA B 1 415 ? -18.328 -4.738 -7.812 1 85.88 415 ALA B O 1
ATOM 6904 N N . LEU B 1 416 ? -19.406 -5.367 -9.625 1 85 416 LEU B N 1
ATOM 6905 C CA . LEU B 1 416 ? -18.25 -5.273 -10.516 1 85 416 LEU B CA 1
ATOM 6906 C C . LEU B 1 416 ? -17.609 -3.891 -10.43 1 85 416 LEU B C 1
ATOM 6908 O O . LEU B 1 416 ? -16.375 -3.771 -10.375 1 85 416 LEU B O 1
ATOM 6912 N N . PRO B 1 417 ? -18.406 -2.824 -10.336 1 77.12 417 PRO B N 1
ATOM 6913 C CA . PRO B 1 417 ? -17.766 -1.516 -10.211 1 77.12 417 PRO B CA 1
ATOM 6914 C C . PRO B 1 417 ? -16.906 -1.397 -8.945 1 77.12 417 PRO B C 1
ATOM 6916 O O . PRO B 1 417 ? -15.812 -0.836 -8.984 1 77.12 417 PRO B O 1
ATOM 6919 N N . GLY B 1 418 ? -17.422 -1.93 -7.887 1 74.88 418 GLY B N 1
ATOM 6920 C CA . GLY B 1 418 ? -16.672 -1.938 -6.645 1 74.88 418 GLY B CA 1
ATOM 6921 C C . GLY B 1 418 ? -15.438 -2.811 -6.703 1 74.88 418 GLY B C 1
ATOM 6922 O O . GLY B 1 418 ? -14.367 -2.422 -6.223 1 74.88 418 GLY B O 1
ATOM 6923 N N . VAL B 1 419 ? -15.539 -3.936 -7.332 1 82.81 419 VAL B N 1
ATOM 6924 C CA . VAL B 1 419 ? -14.43 -4.871 -7.488 1 82.81 419 VAL B CA 1
ATOM 6925 C C . VAL B 1 419 ? -13.336 -4.234 -8.344 1 82.81 419 VAL B C 1
ATOM 6927 O O . VAL B 1 419 ? -12.156 -4.285 -7.992 1 82.81 419 VAL B O 1
ATOM 6930 N N . VAL B 1 420 ? -13.742 -3.611 -9.383 1 82.75 420 VAL B N 1
ATOM 6931 C CA . VAL B 1 420 ? -12.797 -3.008 -10.312 1 82.75 420 VAL B CA 1
ATOM 6932 C C . VAL B 1 420 ? -12.07 -1.848 -9.633 1 82.75 420 VAL B C 1
ATOM 6934 O O . VAL B 1 420 ? -10.859 -1.669 -9.82 1 82.75 420 VAL B O 1
ATOM 6937 N N . THR B 1 421 ? -12.758 -1.104 -8.859 1 73.75 421 THR B N 1
ATOM 6938 C CA . THR B 1 421 ? -12.133 -0.007 -8.125 1 73.75 421 THR B CA 1
ATOM 6939 C C . THR B 1 421 ? -11.047 -0.529 -7.195 1 73.75 421 THR B C 1
ATOM 6941 O O . THR B 1 421 ? -9.945 0.028 -7.137 1 73.75 421 THR B O 1
ATOM 6944 N N . GLY B 1 422 ? -11.43 -1.564 -6.504 1 74.12 422 GLY B N 1
ATOM 6945 C CA . GLY B 1 422 ? -10.453 -2.174 -5.617 1 74.12 422 GLY B CA 1
ATOM 6946 C C . GLY B 1 422 ? -9.234 -2.703 -6.344 1 74.12 422 GLY B C 1
ATOM 6947 O O . GLY B 1 422 ? -8.102 -2.516 -5.891 1 74.12 422 GLY B O 1
ATOM 6948 N N . VAL B 1 423 ? -9.414 -3.293 -7.453 1 83.25 423 VAL B N 1
ATOM 6949 C CA . VAL B 1 423 ? -8.336 -3.865 -8.25 1 83.25 423 VAL B CA 1
ATOM 6950 C C . VAL B 1 423 ? -7.453 -2.748 -8.797 1 83.25 423 VAL B C 1
ATOM 6952 O O . VAL B 1 423 ? -6.227 -2.863 -8.797 1 83.25 423 VAL B O 1
ATOM 6955 N N . ILE B 1 424 ? -8.086 -1.691 -9.211 1 80.62 424 ILE B N 1
ATOM 6956 C CA . ILE B 1 424 ? -7.348 -0.56 -9.758 1 80.62 424 ILE B CA 1
ATOM 6957 C C . ILE B 1 424 ? -6.445 0.041 -8.688 1 80.62 424 ILE B C 1
ATOM 6959 O O . ILE B 1 424 ? -5.273 0.336 -8.945 1 80.62 424 ILE B O 1
ATOM 6963 N N . LEU B 1 425 ? -6.984 0.219 -7.535 1 72.94 425 LEU B N 1
ATOM 6964 C CA . LEU B 1 425 ? -6.203 0.767 -6.43 1 72.94 425 LEU B CA 1
ATOM 6965 C C . LEU B 1 425 ? -5.02 -0.135 -6.102 1 72.94 425 LEU B C 1
ATOM 6967 O O . LEU B 1 425 ? -3.922 0.352 -5.82 1 72.94 425 LEU B O 1
ATOM 6971 N N . GLY B 1 426 ? -5.262 -1.419 -6.199 1 81.94 426 GLY B N 1
ATOM 6972 C CA . GLY B 1 426 ? -4.203 -2.383 -5.949 1 81.94 426 GLY B CA 1
ATOM 6973 C C . GLY B 1 426 ? -3.135 -2.391 -7.027 1 81.94 426 GLY B C 1
ATOM 6974 O O . GLY B 1 426 ? -1.941 -2.467 -6.727 1 81.94 426 GLY B O 1
ATOM 6975 N N . VAL B 1 427 ? -3.568 -2.246 -8.234 1 85.5 427 VAL B N 1
ATOM 6976 C CA . VAL B 1 427 ? -2.654 -2.25 -9.367 1 85.5 427 VAL B CA 1
ATOM 6977 C C . VAL B 1 427 ? -1.744 -1.025 -9.305 1 85.5 427 VAL B C 1
ATOM 6979 O O . VAL B 1 427 ? -0.539 -1.126 -9.547 1 85.5 427 VAL B O 1
ATOM 6982 N N . GLY B 1 428 ? -2.287 0.11 -9.07 1 78.44 428 GLY B N 1
ATOM 6983 C CA . GLY B 1 428 ? -1.478 1.308 -8.914 1 78.44 428 GLY B CA 1
ATOM 6984 C C . GLY B 1 428 ? -0.413 1.171 -7.84 1 78.44 428 GLY B C 1
ATOM 6985 O O . GLY B 1 428 ? 0.716 1.635 -8.016 1 78.44 428 GLY B O 1
ATOM 6986 N N . ARG B 1 429 ? -0.734 0.473 -6.891 1 78.19 429 ARG B N 1
ATOM 6987 C CA . ARG B 1 429 ? 0.182 0.32 -5.766 1 78.19 429 ARG B CA 1
ATOM 6988 C C . ARG B 1 429 ? 1.307 -0.652 -6.102 1 78.19 429 ARG B C 1
ATOM 6990 O O . ARG B 1 429 ? 2.475 -0.387 -5.809 1 78.19 429 ARG B O 1
ATOM 6997 N N . ILE B 1 430 ? 0.969 -1.772 -6.688 1 87.75 430 ILE B N 1
ATOM 6998 C CA . ILE B 1 430 ? 1.985 -2.799 -6.898 1 87.75 430 ILE B CA 1
ATOM 6999 C C . ILE B 1 430 ? 2.912 -2.381 -8.039 1 87.75 430 ILE B C 1
ATOM 7001 O O . ILE B 1 430 ? 4.059 -2.828 -8.109 1 87.75 430 ILE B O 1
ATOM 7005 N N . ALA B 1 431 ? 2.398 -1.532 -8.93 1 88.25 431 ALA B N 1
ATOM 7006 C CA . ALA B 1 431 ? 3.225 -1.051 -10.039 1 88.25 431 ALA B CA 1
ATOM 7007 C C . ALA B 1 431 ? 4.414 -0.248 -9.523 1 88.25 431 ALA B C 1
ATOM 7009 O O . ALA B 1 431 ? 5.441 -0.145 -10.195 1 88.25 431 ALA B O 1
ATOM 7010 N N . GLY B 1 432 ? 4.27 0.263 -8.375 1 86.81 432 GLY B N 1
ATOM 7011 C CA . GLY B 1 432 ? 5.328 1.093 -7.82 1 86.81 432 GLY B CA 1
ATOM 7012 C C . GLY B 1 432 ? 6.113 0.4 -6.723 1 86.81 432 GLY B C 1
ATOM 7013 O O . GLY B 1 432 ? 6.934 1.026 -6.051 1 86.81 432 GLY B O 1
ATOM 7014 N N . GLU B 1 433 ? 5.844 -0.876 -6.523 1 86.81 433 GLU B N 1
ATOM 7015 C CA . GLU B 1 433 ? 6.555 -1.596 -5.473 1 86.81 433 GLU B CA 1
ATOM 7016 C C . GLU B 1 433 ? 7.988 -1.911 -5.891 1 86.81 433 GLU B C 1
ATOM 7018 O O . GLU B 1 433 ? 8.227 -2.404 -6.996 1 86.81 433 GLU B O 1
ATOM 7023 N N . THR B 1 434 ? 8.953 -1.682 -5.035 1 85.5 434 THR B N 1
ATOM 7024 C CA . THR B 1 434 ? 10.359 -1.842 -5.359 1 85.5 434 THR B CA 1
ATOM 7025 C C . THR B 1 434 ? 10.961 -3.016 -4.59 1 85.5 434 THR B C 1
ATOM 7027 O O . THR B 1 434 ? 11.625 -3.875 -5.18 1 85.5 434 THR B O 1
ATOM 7030 N N . ALA B 1 435 ? 10.641 -3.133 -3.365 1 82.88 435 ALA B N 1
ATOM 7031 C CA . ALA B 1 435 ? 11.344 -4.035 -2.455 1 82.88 435 ALA B CA 1
ATOM 7032 C C . ALA B 1 435 ? 11.164 -5.492 -2.883 1 82.88 435 ALA B C 1
ATOM 7034 O O . ALA B 1 435 ? 12.148 -6.234 -2.988 1 82.88 435 ALA B O 1
ATOM 7035 N N . PRO B 1 436 ? 9.945 -5.883 -3.191 1 87.94 436 PRO B N 1
ATOM 7036 C CA . PRO B 1 436 ? 9.797 -7.301 -3.539 1 87.94 436 PRO B CA 1
ATOM 7037 C C . PRO B 1 436 ? 10.516 -7.668 -4.836 1 87.94 436 PRO B C 1
ATOM 7039 O O . PRO B 1 436 ? 11.07 -8.766 -4.949 1 87.94 436 PRO B O 1
ATOM 7042 N N . ILE B 1 437 ? 10.578 -6.781 -5.734 1 88.88 437 ILE B N 1
ATOM 7043 C CA . ILE B 1 437 ? 11.102 -7.141 -7.043 1 88.88 437 ILE B CA 1
ATOM 7044 C C . ILE B 1 437 ? 12.625 -7.055 -7.031 1 88.88 437 ILE B C 1
ATOM 7046 O O . ILE B 1 437 ? 13.297 -7.668 -7.863 1 88.88 437 ILE B O 1
ATOM 7050 N N . LEU B 1 438 ? 13.18 -6.328 -6.113 1 83.31 438 LEU B N 1
ATOM 7051 C CA . LEU B 1 438 ? 14.633 -6.273 -5.969 1 83.31 438 LEU B CA 1
ATOM 7052 C C . LEU B 1 438 ? 15.203 -7.66 -5.691 1 83.31 438 LEU B C 1
ATOM 7054 O O . LEU B 1 438 ? 16.297 -7.988 -6.152 1 83.31 438 LEU B O 1
ATOM 7058 N N . LEU B 1 439 ? 14.43 -8.414 -5.078 1 82.75 439 LEU B N 1
ATOM 7059 C CA . LEU B 1 439 ? 14.945 -9.695 -4.605 1 82.75 439 LEU B CA 1
ATOM 7060 C C . LEU B 1 439 ? 14.516 -10.828 -5.535 1 82.75 439 LEU B C 1
ATOM 7062 O O . LEU B 1 439 ? 15.156 -11.875 -5.57 1 82.75 439 LEU B O 1
ATOM 7066 N N . THR B 1 440 ? 13.508 -10.539 -6.305 1 88.56 440 THR B N 1
ATOM 7067 C CA . THR B 1 440 ? 12.938 -11.695 -6.988 1 88.56 440 THR B CA 1
ATOM 7068 C C . THR B 1 440 ? 13.062 -11.539 -8.5 1 88.56 440 THR B C 1
ATOM 7070 O O . THR B 1 440 ? 13.07 -12.531 -9.234 1 88.56 440 THR B O 1
ATOM 7073 N N . MET B 1 441 ? 13.102 -10.367 -8.93 1 87.56 441 MET B N 1
ATOM 7074 C CA . MET B 1 441 ? 12.969 -10.18 -10.375 1 87.56 441 MET B CA 1
ATOM 7075 C C . MET B 1 441 ? 14.172 -9.445 -10.945 1 87.56 441 MET B C 1
ATOM 7077 O O . MET B 1 441 ? 14.672 -9.805 -12.016 1 87.56 441 MET B O 1
ATOM 7081 N N . ALA B 1 442 ? 14.617 -8.43 -10.18 1 74.69 442 ALA B N 1
ATOM 7082 C CA . ALA B 1 442 ? 15.477 -7.422 -10.797 1 74.69 442 ALA B CA 1
ATOM 7083 C C . ALA B 1 442 ? 16.859 -7.977 -11.078 1 74.69 442 ALA B C 1
ATOM 7085 O O . ALA B 1 442 ? 17.469 -8.617 -10.219 1 74.69 442 ALA B O 1
ATOM 7086 N N . GLY B 1 443 ? 17.141 -8 -12.273 1 68.44 443 GLY B N 1
ATOM 7087 C CA . GLY B 1 443 ? 18.5 -8.359 -12.688 1 68.44 443 GLY B CA 1
ATOM 7088 C C . GLY B 1 443 ? 19.422 -7.172 -12.773 1 68.44 443 GLY B C 1
ATOM 7089 O O . GLY B 1 443 ? 19.641 -6.473 -11.781 1 68.44 443 GLY B O 1
ATOM 7090 N N . GLY B 1 444 ? 19.469 -6.43 -14.008 1 66.44 444 GLY B N 1
ATOM 7091 C CA . GLY B 1 444 ? 20.359 -5.312 -14.242 1 66.44 444 GLY B CA 1
ATOM 7092 C C . GLY B 1 444 ? 19.656 -3.979 -14.336 1 66.44 444 GLY B C 1
ATOM 7093 O O . GLY B 1 444 ? 18.438 -3.932 -14.562 1 66.44 444 GLY B O 1
ATOM 7094 N N . THR B 1 445 ? 20.156 -2.904 -13.852 1 64.75 445 THR B N 1
ATOM 7095 C CA . THR B 1 445 ? 19.609 -1.551 -13.906 1 64.75 445 THR B CA 1
ATOM 7096 C C . THR B 1 445 ? 19.656 -1.011 -15.336 1 64.75 445 THR B C 1
ATOM 7098 O O . THR B 1 445 ? 18.766 -0.271 -15.75 1 64.75 445 THR B O 1
ATOM 7101 N N . PHE B 1 446 ? 20.594 -1.349 -16.062 1 66.31 446 PHE B N 1
ATOM 7102 C CA . PHE B 1 446 ? 20.797 -0.776 -17.391 1 66.31 446 PHE B CA 1
ATOM 7103 C C . PHE B 1 446 ? 20.828 -1.868 -18.453 1 66.31 446 PHE B C 1
ATOM 7105 O O . PHE B 1 446 ? 21.891 -2.229 -18.953 1 66.31 446 PHE B O 1
ATOM 7112 N N . VAL B 1 447 ? 19.578 -2.213 -18.703 1 69.75 447 VAL B N 1
ATOM 7113 C CA . VAL B 1 447 ? 19.406 -3.309 -19.656 1 69.75 447 VAL B CA 1
ATOM 7114 C C . VAL B 1 447 ? 19.328 -2.754 -21.078 1 69.75 447 VAL B C 1
ATOM 7116 O O . VAL B 1 447 ? 18.641 -1.758 -21.328 1 69.75 447 VAL B O 1
ATOM 7119 N N . PRO B 1 448 ? 20.156 -3.273 -21.922 1 70.31 448 PRO B N 1
ATOM 7120 C CA . PRO B 1 448 ? 20.094 -2.834 -23.328 1 70.31 448 PRO B CA 1
ATOM 7121 C C . PRO B 1 448 ? 18.719 -3.004 -23.953 1 70.31 448 PRO B C 1
ATOM 7123 O O . PRO B 1 448 ? 17.969 -3.898 -23.547 1 70.31 448 PRO B O 1
ATOM 7126 N N . GLY B 1 449 ? 18.359 -2.066 -24.844 1 70.31 449 GLY B N 1
ATOM 7127 C CA . GLY B 1 449 ? 17.062 -2.08 -25.516 1 70.31 449 GLY B CA 1
ATOM 7128 C C . GLY B 1 449 ? 16.734 -3.422 -26.141 1 70.31 449 GLY B C 1
ATOM 7129 O O . GLY B 1 449 ? 15.57 -3.824 -26.188 1 70.31 449 GLY B O 1
ATOM 7130 N N . GLY B 1 450 ? 17.688 -4.043 -26.594 1 63 450 GLY B N 1
ATOM 7131 C CA . GLY B 1 450 ? 17.5 -5.336 -27.219 1 63 450 GLY B CA 1
ATOM 7132 C C . GLY B 1 450 ? 17.016 -6.41 -26.266 1 63 450 GLY B C 1
ATOM 7133 O O . GLY B 1 450 ? 16.5 -7.449 -26.688 1 63 450 GLY B O 1
ATOM 7134 N N . GLN B 1 451 ? 17.078 -6.109 -25.047 1 64.25 451 GLN B N 1
ATOM 7135 C CA . GLN B 1 451 ? 16.688 -7.098 -24.047 1 64.25 451 GLN B CA 1
ATOM 7136 C C . GLN B 1 451 ? 15.336 -6.758 -23.422 1 64.25 451 GLN B C 1
ATOM 7138 O O . GLN B 1 451 ? 15.031 -7.176 -22.312 1 64.25 451 GLN B O 1
ATOM 7143 N N . THR B 1 452 ? 14.672 -5.957 -24.25 1 73.5 452 THR B N 1
ATOM 7144 C CA . THR B 1 452 ? 13.312 -5.68 -23.781 1 73.5 452 THR B CA 1
ATOM 7145 C C . THR B 1 452 ? 12.461 -6.941 -23.812 1 73.5 452 THR B C 1
ATOM 7147 O O . THR B 1 452 ? 12.453 -7.676 -24.797 1 73.5 452 THR B O 1
ATOM 7150 N N . VAL B 1 453 ? 11.859 -7.215 -22.703 1 73.75 453 VAL B N 1
ATOM 7151 C CA . VAL B 1 453 ? 11.117 -8.469 -22.531 1 73.75 453 VAL B CA 1
ATOM 7152 C C . VAL B 1 453 ? 9.883 -8.461 -23.438 1 73.75 453 VAL B C 1
ATOM 7154 O O . VAL B 1 453 ? 9.164 -7.465 -23.516 1 73.75 453 VAL B O 1
ATOM 7157 N N . ASP B 1 454 ? 9.758 -9.328 -24.219 1 70.25 454 ASP B N 1
ATOM 7158 C CA . ASP B 1 454 ? 8.562 -9.57 -25.031 1 70.25 454 ASP B CA 1
ATOM 7159 C C . ASP B 1 454 ? 7.918 -10.906 -24.672 1 70.25 454 ASP B C 1
ATOM 7161 O O . ASP B 1 454 ? 8.242 -11.938 -25.266 1 70.25 454 ASP B O 1
ATOM 7165 N N . VAL B 1 455 ? 7.027 -10.82 -23.797 1 69.44 455 VAL B N 1
ATOM 7166 C CA . VAL B 1 455 ? 6.414 -12.039 -23.266 1 69.44 455 VAL B CA 1
ATOM 7167 C C . VAL B 1 455 ? 5.574 -12.703 -24.359 1 69.44 455 VAL B C 1
ATOM 7169 O O . VAL B 1 455 ? 5.613 -13.922 -24.516 1 69.44 455 VAL B O 1
ATOM 7172 N N . ILE B 1 456 ? 4.844 -11.906 -25.047 1 63.28 456 ILE B N 1
ATOM 7173 C CA . ILE B 1 456 ? 3.969 -12.461 -26.078 1 63.28 456 ILE B CA 1
ATOM 7174 C C . ILE B 1 456 ? 4.812 -13.062 -27.203 1 63.28 456 ILE B C 1
ATOM 7176 O O . ILE B 1 456 ? 4.512 -14.156 -27.688 1 63.28 456 ILE B O 1
ATOM 7180 N N . GLY B 1 457 ? 5.898 -12.289 -27.516 1 59.62 457 GLY B N 1
ATOM 7181 C CA . GLY B 1 457 ? 6.773 -12.766 -28.578 1 59.62 457 GLY B CA 1
ATOM 7182 C C . GLY B 1 457 ? 7.688 -13.891 -28.125 1 59.62 457 GLY B C 1
ATOM 7183 O O . GLY B 1 457 ? 8.219 -14.633 -28.953 1 59.62 457 GLY B O 1
ATOM 7184 N N . GLY B 1 458 ? 7.809 -13.953 -26.75 1 61.69 458 GLY B N 1
ATOM 7185 C CA . GLY B 1 458 ? 8.766 -14.914 -26.219 1 61.69 458 GLY B CA 1
ATOM 7186 C C . GLY B 1 458 ? 8.195 -16.312 -26.094 1 61.69 458 GLY B C 1
ATOM 7187 O O . GLY B 1 458 ? 8.898 -17.234 -25.688 1 61.69 458 GLY B O 1
ATOM 7188 N N . PHE B 1 459 ? 6.957 -16.297 -26.359 1 54.84 459 PHE B N 1
ATOM 7189 C CA . PHE B 1 459 ? 6.391 -17.641 -26.266 1 54.84 459 PHE B CA 1
ATOM 7190 C C . PHE B 1 459 ? 6.988 -18.547 -27.344 1 54.84 459 PHE B C 1
ATOM 7192 O O . PHE B 1 459 ? 7.055 -18.172 -28.516 1 54.84 459 PHE B O 1
ATOM 7199 N N . GLU B 1 460 ? 7.867 -19.219 -26.812 1 52.06 460 GLU B N 1
ATOM 7200 C CA . GLU B 1 460 ? 8.461 -20.203 -27.719 1 52.06 460 GLU B CA 1
ATOM 7201 C C . GLU B 1 460 ? 7.996 -21.609 -27.391 1 52.06 460 GLU B C 1
ATOM 7203 O O . GLU B 1 460 ? 7.77 -21.938 -26.234 1 52.06 460 GLU B O 1
ATOM 7208 N N . PHE B 1 461 ? 7.551 -22.156 -28.188 1 45.25 461 PHE B N 1
ATOM 7209 C CA . PHE B 1 461 ? 7.199 -23.562 -28.016 1 45.25 461 PHE B CA 1
ATOM 7210 C C . PHE B 1 461 ? 8.453 -24.422 -27.938 1 45.25 461 PHE B C 1
ATOM 7212 O O . PHE B 1 461 ? 9.406 -24.219 -28.688 1 45.25 461 PHE B O 1
ATOM 7219 N N . THR B 1 462 ? 8.891 -24.812 -26.625 1 49.69 462 THR B N 1
ATOM 7220 C CA . THR B 1 462 ? 10.078 -25.641 -26.453 1 49.69 462 THR B CA 1
ATOM 7221 C C . THR B 1 462 ? 9.719 -27.125 -26.531 1 49.69 462 THR B C 1
ATOM 7223 O O . THR B 1 462 ? 8.562 -27.5 -26.297 1 49.69 462 THR B O 1
ATOM 7226 N N . GLY B 1 463 ? 10.656 -27.922 -27.047 1 40.88 463 GLY B N 1
ATOM 7227 C CA . GLY B 1 463 ? 10.516 -29.359 -27.172 1 40.88 463 GLY B CA 1
ATOM 7228 C C . GLY B 1 463 ? 10.461 -30.078 -25.844 1 40.88 463 GLY B C 1
ATOM 7229 O O . GLY B 1 463 ? 10.125 -31.266 -25.781 1 40.88 463 GLY B O 1
ATOM 7230 N N . SER B 1 464 ? 11.023 -29.516 -24.781 1 41.75 464 SER B N 1
ATOM 7231 C CA . SER B 1 464 ? 11.047 -30.109 -23.453 1 41.75 464 SER B CA 1
ATOM 7232 C C . SER B 1 464 ? 10 -29.484 -22.547 1 41.75 464 SER B C 1
ATOM 7234 O O . SER B 1 464 ? 9.656 -28.312 -22.703 1 41.75 464 SER B O 1
ATOM 7236 N N . PRO B 1 465 ? 9.07 -30.422 -21.875 1 38 465 PRO B N 1
ATOM 7237 C CA . PRO B 1 465 ? 8.148 -29.812 -20.922 1 38 465 PRO B CA 1
ATOM 7238 C C . PRO B 1 465 ? 8.781 -28.656 -20.141 1 38 465 PRO B C 1
ATOM 7240 O O . PRO B 1 465 ? 9.969 -28.703 -19.812 1 38 465 PRO B O 1
ATOM 7243 N N . PRO B 1 466 ? 7.777 -27.469 -19.844 1 48.72 466 PRO B N 1
ATOM 7244 C CA . PRO B 1 466 ? 6.332 -27.281 -19.969 1 48.72 466 PRO B CA 1
ATOM 7245 C C . PRO B 1 466 ? 5.906 -26.859 -21.375 1 48.72 466 PRO B C 1
ATOM 7247 O O . PRO B 1 466 ? 4.809 -26.328 -21.562 1 48.72 466 PRO B O 1
ATOM 7250 N N . PHE B 1 467 ? 6.535 -27.281 -22.375 1 41.44 467 PHE B N 1
ATOM 7251 C CA . PHE B 1 467 ? 6.293 -27.234 -23.812 1 41.44 467 PHE B CA 1
ATOM 7252 C C . PHE B 1 467 ? 6.113 -25.797 -24.281 1 41.44 467 PHE B C 1
ATOM 7254 O O . PHE B 1 467 ? 6.086 -25.531 -25.484 1 41.44 467 PHE B O 1
ATOM 7261 N N . VAL B 1 468 ? 5.531 -25.016 -23.453 1 47.16 468 VAL B N 1
ATOM 7262 C CA . VAL B 1 468 ? 5.5 -23.578 -23.688 1 47.16 468 VAL B CA 1
ATOM 7263 C C . VAL B 1 468 ? 6.512 -22.875 -22.781 1 47.16 468 VAL B C 1
ATOM 7265 O O . VAL B 1 468 ? 6.559 -23.141 -21.578 1 47.16 468 VAL B O 1
ATOM 7268 N N . ALA B 1 469 ? 7.5 -22.516 -23.578 1 57.19 469 ALA B N 1
ATOM 7269 C CA . ALA B 1 469 ? 8.531 -21.812 -22.812 1 57.19 469 ALA B CA 1
ATOM 7270 C C . ALA B 1 469 ? 8.516 -20.312 -23.125 1 57.19 469 ALA B C 1
ATOM 7272 O O . ALA B 1 469 ? 8.188 -19.906 -24.234 1 57.19 469 ALA B O 1
ATOM 7273 N N . ASN B 1 470 ? 8.266 -19.672 -22.281 1 65.31 470 ASN B N 1
ATOM 7274 C CA . ASN B 1 470 ? 8.516 -18.234 -22.422 1 65.31 470 ASN B CA 1
ATOM 7275 C C . ASN B 1 470 ? 9.773 -17.812 -21.672 1 65.31 470 ASN B C 1
ATOM 7277 O O . ASN B 1 470 ? 9.727 -17.547 -20.469 1 65.31 470 ASN B O 1
ATOM 7281 N N . PRO B 1 471 ? 10.875 -17.938 -22.406 1 68 471 PRO B N 1
ATOM 7282 C CA . PRO B 1 471 ? 12.141 -17.594 -21.766 1 68 471 PRO B CA 1
ATOM 7283 C C . PRO B 1 471 ? 12.109 -16.188 -21.141 1 68 471 PRO B C 1
ATOM 7285 O O . PRO B 1 471 ? 12.859 -15.914 -20.203 1 68 471 PRO B O 1
ATOM 7288 N N . GLU B 1 472 ? 11.203 -15.461 -21.734 1 74.94 472 GLU B N 1
ATOM 7289 C CA . GLU B 1 472 ? 11.141 -14.086 -21.25 1 74.94 472 GLU B CA 1
ATOM 7290 C C . GLU B 1 472 ? 10.625 -14.039 -19.812 1 74.94 472 GLU B C 1
ATOM 7292 O O . GLU B 1 472 ? 11.016 -13.172 -19.031 1 74.94 472 GLU B O 1
ATOM 7297 N N . LEU B 1 473 ? 9.867 -15.078 -19.547 1 79.38 473 LEU B N 1
ATOM 7298 C CA . LEU B 1 473 ? 9.305 -15.133 -18.203 1 79.38 473 LEU B CA 1
ATOM 7299 C C . LEU B 1 473 ? 10.344 -15.594 -17.203 1 79.38 473 LEU B C 1
ATOM 7301 O O . LEU B 1 473 ? 10.203 -15.344 -16 1 79.38 473 LEU B O 1
ATOM 7305 N N . LEU B 1 474 ? 11.383 -16.172 -17.688 1 78.25 474 LEU B N 1
ATOM 7306 C CA . LEU B 1 474 ? 12.383 -16.75 -16.797 1 78.25 474 LEU B CA 1
ATOM 7307 C C . LEU B 1 474 ? 13.656 -15.914 -16.781 1 78.25 474 LEU B C 1
ATOM 7309 O O . LEU B 1 474 ? 14.656 -16.312 -16.188 1 78.25 474 LEU B O 1
ATOM 7313 N N . GLN B 1 475 ? 13.539 -14.758 -17.406 1 79.06 475 GLN B N 1
ATOM 7314 C CA . GLN B 1 475 ? 14.688 -13.852 -17.422 1 79.06 475 GLN B CA 1
ATOM 7315 C C . GLN B 1 475 ? 14.492 -12.703 -16.438 1 79.06 475 GLN B C 1
ATOM 7317 O O . GLN B 1 475 ? 13.367 -12.227 -16.25 1 79.06 475 GLN B O 1
ATOM 7322 N N . ALA B 1 476 ? 15.703 -12.453 -15.883 1 81.62 476 ALA B N 1
ATOM 7323 C CA . ALA B 1 476 ? 15.68 -11.258 -15.055 1 81.62 476 ALA B CA 1
ATOM 7324 C C . ALA B 1 476 ? 15.398 -10.016 -15.891 1 81.62 476 ALA B C 1
ATOM 7326 O O . ALA B 1 476 ? 15.914 -9.875 -17 1 81.62 476 ALA B O 1
ATOM 7327 N N . THR B 1 477 ? 14.461 -9.312 -15.516 1 82.81 477 THR B N 1
ATOM 7328 C CA . THR B 1 477 ? 14.047 -8.109 -16.234 1 82.81 477 THR B CA 1
ATOM 7329 C C . THR B 1 477 ? 14.094 -6.895 -15.305 1 82.81 477 THR B C 1
ATOM 7331 O O . THR B 1 477 ? 14.188 -7.039 -14.086 1 82.81 477 THR B O 1
ATOM 7334 N N . SER B 1 478 ? 14.117 -5.797 -15.945 1 85.62 478 SER B N 1
ATOM 7335 C CA . SER B 1 478 ? 14.117 -4.562 -15.172 1 85.62 478 SER B CA 1
ATOM 7336 C C . SER B 1 478 ? 12.711 -3.982 -15.055 1 85.62 478 SER B C 1
ATOM 7338 O O . SER B 1 478 ? 11.805 -4.383 -15.781 1 85.62 478 SER B O 1
ATOM 7340 N N . ALA B 1 479 ? 12.516 -3.213 -14.008 1 89.94 479 ALA B N 1
ATOM 7341 C CA . ALA B 1 479 ? 11.289 -2.461 -13.766 1 89.94 479 ALA B CA 1
ATOM 7342 C C . ALA B 1 479 ? 11.594 -1.023 -13.359 1 89.94 479 ALA B C 1
ATOM 7344 O O . ALA B 1 479 ? 12.672 -0.74 -12.828 1 89.94 479 ALA B O 1
ATOM 7345 N N . LEU B 1 480 ? 10.688 -0.219 -13.609 1 89.94 480 LEU B N 1
ATOM 7346 C CA . LEU B 1 480 ? 10.922 1.207 -13.406 1 89.94 480 LEU B CA 1
ATOM 7347 C C . LEU B 1 480 ? 11.211 1.508 -11.938 1 89.94 480 LEU B C 1
ATOM 7349 O O . LEU B 1 480 ? 12.133 2.264 -11.625 1 89.94 480 LEU B O 1
ATOM 7353 N N . PRO B 1 481 ? 10.43 0.957 -11 1 87.94 481 PRO B N 1
ATOM 7354 C CA . PRO B 1 481 ? 10.742 1.254 -9.602 1 87.94 481 PRO B CA 1
ATOM 7355 C C . PRO B 1 481 ? 12.148 0.795 -9.203 1 87.94 481 PRO B C 1
ATOM 7357 O O . PRO B 1 481 ? 12.82 1.464 -8.414 1 87.94 481 PRO B O 1
ATOM 7360 N N . TYR B 1 482 ? 12.586 -0.249 -9.82 1 84.56 482 TYR B N 1
ATOM 7361 C CA . TYR B 1 482 ? 13.93 -0.745 -9.555 1 84.56 482 TYR B CA 1
ATOM 7362 C C . TYR B 1 482 ? 14.984 0.171 -10.164 1 84.56 482 TYR B C 1
ATOM 7364 O O . TYR B 1 482 ? 16 0.46 -9.531 1 84.56 482 TYR B O 1
ATOM 7372 N N . GLN B 1 483 ? 14.727 0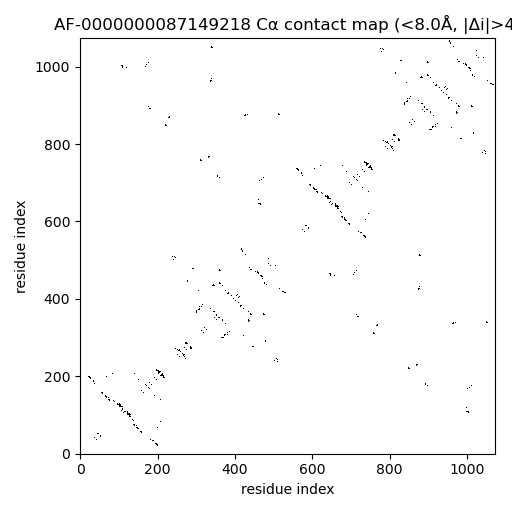.497 -11.336 1 84 483 GLN B N 1
ATOM 7373 C CA . GLN B 1 483 ? 15.672 1.389 -12 1 84 483 GLN B CA 1
ATOM 7374 C C . GLN B 1 483 ? 15.82 2.699 -11.234 1 84 483 GLN B C 1
ATOM 7376 O O . GLN B 1 483 ? 16.938 3.217 -11.102 1 84 483 GLN B O 1
ATOM 7381 N N . LEU B 1 484 ? 14.75 3.174 -10.852 1 85.25 484 LEU B N 1
ATOM 7382 C CA . LEU B 1 484 ? 14.781 4.422 -10.094 1 85.25 484 LEU B CA 1
ATOM 7383 C C . LEU B 1 484 ? 15.523 4.234 -8.781 1 85.25 484 LEU B C 1
ATOM 7385 O O . LEU B 1 484 ? 16.328 5.086 -8.391 1 85.25 484 LEU B O 1
ATOM 7389 N N . TYR B 1 485 ? 15.258 3.191 -8.219 1 81 485 TYR B N 1
ATOM 7390 C CA . TYR B 1 485 ? 15.93 2.873 -6.961 1 81 485 TYR B CA 1
ATOM 7391 C C . TYR B 1 485 ? 17.438 2.77 -7.164 1 81 485 TYR B C 1
ATOM 7393 O O . TYR B 1 485 ? 18.219 3.32 -6.379 1 81 485 TYR B O 1
ATOM 7401 N N . ALA B 1 486 ? 17.812 2.061 -8.141 1 78.12 486 ALA B N 1
ATOM 7402 C CA . ALA B 1 486 ? 19.234 1.854 -8.438 1 78.12 486 ALA B CA 1
ATOM 7403 C C . ALA B 1 486 ? 19.922 3.176 -8.773 1 78.12 486 ALA B C 1
ATOM 7405 O O . ALA B 1 486 ? 21.078 3.395 -8.391 1 78.12 486 ALA B O 1
ATOM 7406 N N . LEU B 1 487 ? 19.203 3.998 -9.445 1 77.06 487 LEU B N 1
ATOM 7407 C CA . LEU B 1 487 ? 19.75 5.297 -9.828 1 77.06 487 LEU B CA 1
ATOM 7408 C C . LEU B 1 487 ? 19.969 6.18 -8.602 1 77.06 487 LEU B C 1
ATOM 7410 O O . LEU B 1 487 ? 20.922 6.941 -8.547 1 77.06 487 LEU B O 1
ATOM 7414 N N . ILE B 1 488 ? 19.141 6.059 -7.688 1 73.31 488 ILE B N 1
ATOM 7415 C CA . ILE B 1 488 ? 19.203 6.895 -6.496 1 73.31 488 ILE B CA 1
ATOM 7416 C C . ILE B 1 488 ? 20.297 6.375 -5.562 1 73.31 488 ILE B C 1
ATOM 7418 O O . ILE B 1 488 ? 21.062 7.16 -5.004 1 73.31 488 ILE B O 1
ATOM 7422 N N . THR B 1 489 ? 20.375 5.059 -5.309 1 65.38 489 THR B N 1
ATOM 7423 C CA . THR B 1 489 ? 21.281 4.492 -4.316 1 65.38 489 THR B CA 1
ATOM 7424 C C . THR B 1 489 ? 22.672 4.336 -4.898 1 65.38 489 THR B C 1
ATOM 7426 O O . THR B 1 489 ? 23.672 4.512 -4.188 1 65.38 489 THR B O 1
ATOM 7429 N N . ALA B 1 490 ? 22.797 3.555 -5.965 1 58.75 490 ALA B N 1
ATOM 7430 C CA . ALA B 1 490 ? 24.141 3.256 -6.48 1 58.75 490 ALA B CA 1
ATOM 7431 C C . ALA B 1 490 ? 24.688 4.422 -7.305 1 58.75 490 ALA B C 1
ATOM 7433 O O . ALA B 1 490 ? 25.875 4.465 -7.617 1 58.75 490 ALA B O 1
ATOM 7434 N N . GLY B 1 491 ? 23.938 5.598 -7.203 1 51.78 491 GLY B N 1
ATOM 7435 C CA . GLY B 1 491 ? 24.578 6.512 -8.133 1 51.78 491 GLY B CA 1
ATOM 7436 C C . GLY B 1 491 ? 25.156 5.816 -9.352 1 51.78 491 GLY B C 1
ATOM 7437 O O . GLY B 1 491 ? 25.719 6.465 -10.242 1 51.78 491 GLY B O 1
ATOM 7438 N N . VAL B 1 492 ? 25.578 4.66 -9.172 1 41.97 492 VAL B N 1
ATOM 7439 C CA . VAL B 1 492 ? 26.609 3.811 -9.766 1 41.97 492 VAL B CA 1
ATOM 7440 C C . VAL B 1 492 ? 26.297 3.588 -11.25 1 41.97 492 VAL B C 1
ATOM 7442 O O . VAL B 1 492 ? 27.203 3.332 -12.047 1 41.97 492 VAL B O 1
ATOM 7445 N N . GLY B 1 493 ? 25.203 3.152 -11.484 1 42.19 493 GLY B N 1
ATOM 7446 C CA . GLY B 1 493 ? 25.203 2.701 -12.867 1 42.19 493 GLY B CA 1
ATOM 7447 C C . GLY B 1 493 ? 25.469 3.816 -13.859 1 42.19 493 GLY B C 1
ATOM 7448 O O . GLY B 1 493 ? 25.203 3.67 -15.055 1 42.19 493 GLY B O 1
ATOM 7449 N N . LEU B 1 494 ? 25.453 4.926 -13.305 1 46.31 494 LEU B N 1
ATOM 7450 C CA . LEU B 1 494 ? 25.766 5.98 -14.266 1 46.31 494 LEU B CA 1
ATOM 7451 C C . LEU B 1 494 ? 27.078 5.703 -14.977 1 46.31 494 LEU B C 1
ATOM 7453 O O . LEU B 1 494 ? 28.156 5.906 -14.398 1 46.31 494 LEU B O 1
ATOM 7457 N N . GLY B 1 495 ? 27.172 4.602 -15.266 1 44.84 495 GLY B N 1
ATOM 7458 C CA . GLY B 1 495 ? 28.328 4.59 -16.141 1 44.84 495 GLY B CA 1
ATOM 7459 C C . GLY B 1 495 ? 28.578 5.922 -16.828 1 44.84 495 GLY B C 1
ATOM 7460 O O . GLY B 1 495 ? 27.75 6.824 -16.75 1 44.84 495 GLY B O 1
ATOM 7461 N N . SER B 1 496 ? 29.688 6.125 -17.172 1 48.56 496 SER B N 1
ATOM 7462 C CA . SER B 1 496 ? 30.188 7.23 -17.984 1 48.56 496 SER B CA 1
ATOM 7463 C C . SER B 1 496 ? 29.188 7.629 -19.062 1 48.56 496 SER B C 1
ATOM 7465 O O . SER B 1 496 ? 29.328 8.68 -19.688 1 48.56 496 SER B O 1
ATOM 7467 N N . ASN B 1 497 ? 28 6.809 -19.125 1 50.72 497 ASN B N 1
ATOM 7468 C CA . ASN B 1 497 ? 27.266 7.027 -20.359 1 50.72 497 ASN B CA 1
ATOM 7469 C C . ASN B 1 497 ? 26.047 7.93 -20.125 1 50.72 497 ASN B C 1
ATOM 7471 O O . ASN B 1 497 ? 25.297 8.211 -21.062 1 50.72 497 ASN B O 1
ATOM 7475 N N . VAL B 1 498 ? 25.812 8.227 -18.75 1 59 498 VAL B N 1
ATOM 7476 C CA . VAL B 1 498 ? 24.719 9.164 -18.547 1 59 498 VAL B CA 1
ATOM 7477 C C . VAL B 1 498 ? 25.281 10.539 -18.188 1 59 498 VAL B C 1
ATOM 7479 O O . VAL B 1 498 ? 25.953 10.695 -17.172 1 59 498 VAL B O 1
ATOM 7482 N N . SER B 1 499 ? 25.188 11.414 -19.094 1 63.78 499 SER B N 1
ATOM 7483 C CA . SER B 1 499 ? 25.75 12.758 -18.969 1 63.78 499 SER B CA 1
ATOM 7484 C C . SER B 1 499 ? 25.141 13.5 -17.781 1 63.78 499 SER B C 1
ATOM 7486 O O . SER B 1 499 ? 25.859 14.195 -17.062 1 63.78 499 SER B O 1
ATOM 7488 N N . ASP B 1 500 ? 23.734 13.266 -17.484 1 75.44 500 ASP B N 1
ATOM 7489 C CA . ASP B 1 500 ? 23.047 13.984 -16.422 1 75.44 500 ASP B CA 1
ATOM 7490 C C . ASP B 1 500 ? 22.25 13.016 -15.539 1 75.44 500 ASP B C 1
ATOM 7492 O O . ASP B 1 500 ? 21.062 12.789 -15.789 1 75.44 500 ASP B O 1
ATOM 7496 N N . PRO B 1 501 ? 22.922 12.547 -14.477 1 75.81 501 PRO B N 1
ATOM 7497 C CA . PRO B 1 501 ? 22.25 11.555 -13.625 1 75.81 501 PRO B CA 1
ATOM 7498 C C . PRO B 1 501 ? 21.016 12.109 -12.93 1 75.81 501 PRO B C 1
ATOM 7500 O O . PRO B 1 501 ? 20.031 11.383 -12.727 1 75.81 501 PRO B O 1
ATOM 7503 N N . GLY B 1 502 ? 21.109 13.375 -12.617 1 78.12 502 GLY B N 1
ATOM 7504 C CA . GLY B 1 502 ? 19.969 13.984 -11.969 1 78.12 502 GLY B CA 1
ATOM 7505 C C . GLY B 1 502 ? 18.734 14.031 -12.859 1 78.12 502 GLY B C 1
ATOM 7506 O O . GLY B 1 502 ? 17.656 13.633 -12.445 1 78.12 502 GLY B O 1
ATOM 7507 N N . GLY B 1 503 ? 19 14.445 -14.023 1 81.44 503 GLY B N 1
ATOM 7508 C CA . GLY B 1 503 ? 17.906 14.492 -14.984 1 81.44 503 GLY B CA 1
ATOM 7509 C C . GLY B 1 503 ? 17.344 13.125 -15.328 1 81.44 503 GLY B C 1
ATOM 7510 O O . GLY B 1 503 ? 16.125 12.961 -15.484 1 81.44 503 GLY B O 1
ATOM 7511 N N . PHE B 1 504 ? 18.234 12.18 -15.438 1 84.56 504 PHE B N 1
ATOM 7512 C CA . PHE B 1 504 ? 17.812 10.82 -15.773 1 84.56 504 PHE B CA 1
ATOM 7513 C C . PHE B 1 504 ? 16.938 10.234 -14.672 1 84.56 504 PHE B C 1
ATOM 7515 O O . PHE B 1 504 ? 15.945 9.562 -14.961 1 84.56 504 PHE B O 1
ATOM 7522 N N . ARG B 1 505 ? 17.297 10.547 -13.461 1 85.38 505 ARG B N 1
ATOM 7523 C CA . ARG B 1 505 ? 16.547 10.055 -12.32 1 85.38 505 ARG B CA 1
ATOM 7524 C C . ARG B 1 505 ? 15.125 10.625 -12.32 1 85.38 505 ARG B C 1
ATOM 7526 O O . ARG B 1 505 ? 14.156 9.875 -12.156 1 85.38 505 ARG B O 1
ATOM 7533 N N . TRP B 1 506 ? 15.031 11.875 -12.547 1 88.06 506 TRP B N 1
ATOM 7534 C CA . TRP B 1 506 ? 13.727 12.531 -12.516 1 88.06 506 TRP B CA 1
ATOM 7535 C C . TRP B 1 506 ? 12.891 12.133 -13.727 1 88.06 506 TRP B C 1
ATOM 7537 O O . TRP B 1 506 ? 11.664 12.023 -13.633 1 88.06 506 TRP B O 1
ATOM 7547 N N . ALA B 1 507 ? 13.531 11.922 -14.773 1 90.5 507 ALA B N 1
ATOM 7548 C CA . ALA B 1 507 ? 12.812 11.461 -15.953 1 90.5 507 ALA B CA 1
ATOM 7549 C C . ALA B 1 507 ? 12.242 10.062 -15.734 1 90.5 507 ALA B C 1
ATOM 7551 O O . ALA B 1 507 ? 11.117 9.766 -16.156 1 90.5 507 ALA B O 1
ATOM 7552 N N . THR B 1 508 ? 13.039 9.242 -15.141 1 89.25 508 THR B N 1
ATOM 7553 C CA . THR B 1 508 ? 12.57 7.895 -14.836 1 89.25 508 THR B CA 1
ATOM 7554 C C . THR B 1 508 ? 11.383 7.938 -13.883 1 89.25 508 THR B C 1
ATOM 7556 O O . THR B 1 508 ? 10.414 7.188 -14.055 1 89.25 508 THR B O 1
ATOM 7559 N N . ALA B 1 509 ? 11.469 8.812 -12.922 1 91.19 509 ALA B N 1
ATOM 7560 C CA . ALA B 1 509 ? 10.359 8.977 -11.984 1 91.19 509 ALA B CA 1
ATOM 7561 C C . ALA B 1 509 ? 9.094 9.438 -12.695 1 91.19 509 ALA B C 1
ATOM 7563 O O . ALA B 1 509 ? 7.996 8.961 -12.398 1 91.19 509 ALA B O 1
ATOM 7564 N N . LEU B 1 510 ? 9.281 10.32 -13.57 1 92.25 510 LEU B N 1
ATOM 7565 C CA . LEU B 1 510 ? 8.148 10.828 -14.344 1 92.25 510 LEU B CA 1
ATOM 7566 C C . LEU B 1 510 ? 7.512 9.719 -15.172 1 92.25 510 LEU B C 1
ATOM 7568 O O . LEU B 1 510 ? 6.289 9.578 -15.195 1 92.25 510 LEU B O 1
ATOM 7572 N N . VAL B 1 511 ? 8.312 8.969 -15.836 1 92.62 511 VAL B N 1
ATOM 7573 C CA . VAL B 1 511 ? 7.805 7.875 -16.656 1 92.62 511 VAL B CA 1
ATOM 7574 C C . VAL B 1 511 ? 7.078 6.859 -15.773 1 92.62 511 VAL B C 1
ATOM 7576 O O . VAL B 1 511 ? 6.02 6.348 -16.141 1 92.62 511 VAL B O 1
ATOM 7579 N N . LEU B 1 512 ? 7.695 6.57 -14.672 1 91.62 512 LEU B N 1
ATOM 7580 C CA . LEU B 1 512 ? 7.055 5.66 -13.719 1 91.62 512 LEU B CA 1
ATOM 7581 C C . LEU B 1 512 ? 5.68 6.18 -13.312 1 91.62 512 LEU B C 1
ATOM 7583 O O . LEU B 1 512 ? 4.703 5.426 -13.312 1 91.62 512 LEU B O 1
ATOM 7587 N N . LEU B 1 513 ? 5.629 7.414 -12.953 1 90.19 513 LEU B N 1
ATOM 7588 C CA . LEU B 1 513 ? 4.367 8.023 -12.555 1 90.19 513 LEU B CA 1
ATOM 7589 C C . LEU B 1 513 ? 3.342 7.941 -13.68 1 90.19 513 LEU B C 1
ATOM 7591 O O . LEU B 1 513 ? 2.176 7.621 -13.438 1 90.19 513 LEU B O 1
ATOM 7595 N N . VAL B 1 514 ? 3.752 8.211 -14.875 1 90.12 514 VAL B N 1
ATOM 7596 C CA . VAL B 1 514 ? 2.857 8.188 -16.031 1 90.12 514 VAL B CA 1
ATOM 7597 C C . VAL B 1 514 ? 2.342 6.766 -16.25 1 90.12 514 VAL B C 1
ATOM 7599 O O . VAL B 1 514 ? 1.158 6.562 -16.531 1 90.12 514 VAL B O 1
ATOM 7602 N N . VAL B 1 515 ? 3.244 5.816 -16.156 1 89.06 515 VAL B N 1
ATOM 7603 C CA . VAL B 1 515 ? 2.855 4.426 -16.359 1 89.06 515 VAL B CA 1
ATOM 7604 C C . VAL B 1 515 ? 1.836 4.012 -15.289 1 89.06 515 VAL B C 1
ATOM 7606 O O . VAL B 1 515 ? 0.817 3.393 -15.609 1 89.06 515 VAL B O 1
ATOM 7609 N N . VAL B 1 516 ? 2.102 4.355 -14.094 1 86.81 516 VAL B N 1
ATOM 7610 C CA . VAL B 1 516 ? 1.215 3.984 -12.992 1 86.81 516 VAL B CA 1
ATOM 7611 C C . VAL B 1 516 ? -0.138 4.672 -13.164 1 86.81 516 VAL B C 1
ATOM 7613 O O . VAL B 1 516 ? -1.187 4.047 -12.992 1 86.81 516 VAL B O 1
ATOM 7616 N N . LEU B 1 517 ? -0.133 5.949 -13.5 1 84.56 517 LEU B N 1
ATOM 7617 C CA . LEU B 1 517 ? -1.374 6.688 -13.711 1 84.56 517 LEU B CA 1
ATOM 7618 C C . LEU B 1 517 ? -2.137 6.137 -14.906 1 84.56 517 LEU B C 1
ATOM 7620 O O . LEU B 1 517 ? -3.369 6.191 -14.945 1 84.56 517 LEU B O 1
ATOM 7624 N N . SER B 1 518 ? -1.391 5.648 -15.898 1 87.94 518 SER B N 1
ATOM 7625 C CA . SER B 1 518 ? -2.053 5.031 -17.047 1 87.94 518 SER B CA 1
ATOM 7626 C C . SER B 1 518 ? -2.828 3.785 -16.625 1 87.94 518 SER B C 1
ATOM 7628 O O . SER B 1 518 ? -3.941 3.553 -17.109 1 87.94 518 SER B O 1
ATOM 7630 N N . PHE B 1 519 ? -2.238 2.98 -15.789 1 84 519 PHE B N 1
ATOM 7631 C CA . PHE B 1 519 ? -2.959 1.823 -15.273 1 84 519 PHE B CA 1
ATOM 7632 C C . PHE B 1 519 ? -4.207 2.256 -14.516 1 84 519 PHE B C 1
ATOM 7634 O O . PHE B 1 519 ? -5.262 1.624 -14.625 1 84 519 PHE B O 1
ATOM 7641 N N . TYR B 1 520 ? -4.055 3.289 -13.797 1 79.75 520 TYR B N 1
ATOM 7642 C CA . TYR B 1 520 ? -5.188 3.83 -13.055 1 79.75 520 TYR B CA 1
ATOM 7643 C C . TYR B 1 520 ? -6.266 4.34 -14 1 79.75 520 TYR B C 1
ATOM 7645 O O . TYR B 1 520 ? -7.457 4.078 -13.805 1 79.75 520 TYR B O 1
ATOM 7653 N N . ALA B 1 521 ? -5.906 5.039 -15.039 1 82.12 521 ALA B N 1
ATOM 7654 C CA . ALA B 1 521 ? -6.84 5.582 -16.016 1 82.12 521 ALA B CA 1
ATOM 7655 C C . ALA B 1 521 ? -7.574 4.461 -16.75 1 82.12 521 ALA B C 1
ATOM 7657 O O . ALA B 1 521 ? -8.781 4.555 -17 1 82.12 521 ALA B O 1
ATOM 7658 N N . ILE B 1 522 ? -6.863 3.479 -17.062 1 82.88 522 ILE B N 1
ATOM 7659 C CA . ILE B 1 522 ? -7.461 2.326 -17.719 1 82.88 522 ILE B CA 1
ATOM 7660 C C . ILE B 1 522 ? -8.469 1.658 -16.797 1 82.88 522 ILE B C 1
ATOM 7662 O O . ILE B 1 522 ? -9.555 1.262 -17.219 1 82.88 522 ILE B O 1
ATOM 7666 N N . GLY B 1 523 ? -8.109 1.552 -15.594 1 79.31 523 GLY B N 1
ATOM 7667 C CA . GLY B 1 523 ? -9.023 0.994 -14.617 1 79.31 523 GLY B CA 1
ATOM 7668 C C . GLY B 1 523 ? -10.297 1.809 -14.453 1 79.31 523 GLY B C 1
ATOM 7669 O O . GLY B 1 523 ? -11.391 1.252 -14.391 1 79.31 523 GLY B O 1
ATOM 7670 N N . ILE B 1 524 ? -10.172 3.109 -14.445 1 75.94 524 ILE B N 1
ATOM 7671 C CA . ILE B 1 524 ? -11.328 3.996 -14.32 1 75.94 524 ILE B CA 1
ATOM 7672 C C . ILE B 1 524 ? -12.203 3.877 -15.562 1 75.94 524 ILE B C 1
ATOM 7674 O O . ILE B 1 524 ? -13.438 3.875 -15.461 1 75.94 524 ILE B O 1
ATOM 7678 N N . GLY B 1 525 ? -11.539 3.863 -16.703 1 80.25 525 GLY B N 1
ATOM 7679 C CA . GLY B 1 525 ? -12.289 3.654 -17.938 1 80.25 525 GLY B CA 1
ATOM 7680 C C . GLY B 1 525 ? -13.078 2.359 -17.938 1 80.25 525 GLY B C 1
ATOM 7681 O O . GLY B 1 525 ? -14.242 2.336 -18.359 1 80.25 525 GLY B O 1
ATOM 7682 N N . ALA B 1 526 ? -12.453 1.386 -17.453 1 78.31 526 ALA B N 1
ATOM 7683 C CA . ALA B 1 526 ? -13.133 0.095 -17.359 1 78.31 526 ALA B CA 1
ATOM 7684 C C . ALA B 1 526 ? -14.312 0.163 -16.391 1 78.31 526 ALA B C 1
ATOM 7686 O O . ALA B 1 526 ? -15.375 -0.403 -16.656 1 78.31 526 ALA B O 1
ATOM 7687 N N . ARG B 1 527 ? -14.141 0.838 -15.328 1 75.81 527 ARG B N 1
ATOM 7688 C CA . ARG B 1 527 ? -15.203 1.016 -14.344 1 75.81 527 ARG B CA 1
ATOM 7689 C C . ARG B 1 527 ? -16.391 1.747 -14.953 1 75.81 527 ARG B C 1
ATOM 7691 O O . ARG B 1 527 ? -17.547 1.367 -14.727 1 75.81 527 ARG B O 1
ATOM 7698 N N . TYR B 1 528 ? -16.125 2.783 -15.68 1 76.12 528 TYR B N 1
ATOM 7699 C CA . TYR B 1 528 ? -17.172 3.557 -16.312 1 76.12 528 TYR B CA 1
ATOM 7700 C C . TYR B 1 528 ? -17.922 2.717 -17.344 1 76.12 528 TYR B C 1
ATOM 7702 O O . TYR B 1 528 ? -19.141 2.805 -17.469 1 76.12 528 TYR B O 1
ATOM 7710 N N . TYR B 1 529 ? -17.188 1.969 -17.984 1 76.75 529 TYR B N 1
ATOM 7711 C CA . TYR B 1 529 ? -17.781 1.093 -18.984 1 76.75 529 TYR B CA 1
ATOM 7712 C C . TYR B 1 529 ? -18.75 0.113 -18.344 1 76.75 529 TYR B C 1
ATOM 7714 O O . TYR B 1 529 ? -19.891 -0.047 -18.797 1 76.75 529 TYR B O 1
ATOM 7722 N N . PHE B 1 530 ? -18.406 -0.427 -17.266 1 72.75 530 PHE B N 1
ATOM 7723 C CA . PHE B 1 530 ? -19.25 -1.423 -16.625 1 72.75 530 PHE B CA 1
ATOM 7724 C C . PHE B 1 530 ? -20.438 -0.761 -15.922 1 72.75 530 PHE B C 1
ATOM 7726 O O . PHE B 1 530 ? -21.516 -1.338 -15.859 1 72.75 530 PHE B O 1
ATOM 7733 N N . ARG B 1 531 ? -20.234 0.387 -15.43 1 71.69 531 ARG B N 1
ATOM 7734 C CA . ARG B 1 531 ? -21.328 1.112 -14.789 1 71.69 531 ARG B CA 1
ATOM 7735 C C . ARG B 1 531 ? -22.391 1.519 -15.805 1 71.69 531 ARG B C 1
ATOM 7737 O O . ARG B 1 531 ? -23.578 1.467 -15.523 1 71.69 531 ARG B O 1
ATOM 7744 N N . GLN B 1 532 ? -21.953 2.014 -16.859 1 69.81 532 GLN B N 1
ATOM 7745 C CA . GLN B 1 532 ? -22.875 2.434 -17.906 1 69.81 532 GLN B CA 1
ATOM 7746 C C . GLN B 1 532 ? -23.672 1.245 -18.438 1 69.81 532 GLN B C 1
ATOM 7748 O O . GLN B 1 532 ? -24.859 1.371 -18.75 1 69.81 532 GLN B O 1
ATOM 7753 N N . ARG B 1 533 ? -23.109 0.177 -18.5 1 64.5 533 ARG B N 1
ATOM 7754 C CA . ARG B 1 533 ? -23.797 -1.012 -19 1 64.5 533 ARG B CA 1
ATOM 7755 C C . ARG B 1 533 ? -24.844 -1.496 -18 1 64.5 533 ARG B C 1
ATOM 7757 O O . ARG B 1 533 ? -25.891 -2.018 -18.391 1 64.5 533 ARG B O 1
ATOM 7764 N N . LEU B 1 534 ? -24.547 -1.283 -16.766 1 63.59 534 LEU B N 1
ATOM 7765 C CA . LEU B 1 534 ? -25.531 -1.69 -15.758 1 63.59 534 LEU B CA 1
ATOM 7766 C C . LEU B 1 534 ? -26.703 -0.712 -15.703 1 63.59 534 LEU B C 1
ATOM 7768 O O . LEU B 1 534 ? -27.828 -1.104 -15.398 1 63.59 534 LEU B O 1
ATOM 7772 N N . SER B 1 535 ? -26.359 0.568 -15.805 1 56.84 535 SER B N 1
ATOM 7773 C CA . SER B 1 535 ? -27.438 1.535 -15.758 1 56.84 535 SER B CA 1
ATOM 7774 C C . SER B 1 535 ? -28.375 1.387 -16.953 1 56.84 535 SER B C 1
ATOM 7776 O O . SER B 1 535 ? -29.547 1.738 -16.891 1 56.84 535 SER B O 1
ATOM 7778 N N . HIS B 1 536 ? -27.859 0.947 -18.094 1 48.97 536 HIS B N 1
ATOM 7779 C CA . HIS B 1 536 ? -28.719 0.805 -19.266 1 48.97 536 HIS B CA 1
ATOM 7780 C C . HIS B 1 536 ? -29.453 -0.535 -19.25 1 48.97 536 HIS B C 1
ATOM 7782 O O . HIS B 1 536 ? -30.359 -0.763 -20.062 1 48.97 536 HIS B O 1
ATOM 7788 N N . GLU B 1 537 ? -29.016 -1.405 -18.453 1 44.94 537 GLU B N 1
ATOM 7789 C CA . GLU B 1 537 ? -29.859 -2.594 -18.391 1 44.94 537 GLU B CA 1
ATOM 7790 C C . GLU B 1 537 ? -30.844 -2.508 -17.219 1 44.94 537 GLU B C 1
ATOM 7792 O O . GLU B 1 537 ? -30.516 -2.018 -16.141 1 44.94 537 GLU B O 1
#

Foldseek 3Di:
DPPPPPPPPVPPPCVVVLVLLVVLLVLLVVLLVLLVCLLLPVPPQCDDDPRHRSLLVLLVSLLVSLVSLQCLLVCVVVPVHQFDWAAALDQVLLQVLLVLQLVVQLCCQCPVVVPHNVSSNVRSCVRSVCLNCQRGHGINSRNLRNSLSVSSNVLSVCSNVPVPGQQDWADPPDPPDDIDGSSNPSSVVSNVSSLSSSLSSQLSSLRHDPSSNVRSVVSNVVVVVVVVVVVVVCVLVVLCVLQVCLQCVPKDAADPPADDDPNHDRDRIHRCQQQWFDDPPDLHHHCVLQLLLLVLLLVLLCVQQQVLQLVLLCCLQQPDDPDPVNVVLLVVLVVLQPDDLLVLQVCLQVPVCVVLVSDAFSQSSSVSLNSNLNSLLNVQSNVLLVVDDCVLVVVCVVVVHDSVCSCVPPRCLSSVLSSLLSSLVSSLVSSQDANNCVRHAADDLGDGSVLRQDQVVQQDQDPDPVRTDRVNRSHRTHHLNNNLVCLVPCVPVPPVSHPDSSNSNSNSVSSSVVSSVVSNVVSVVVSVVSVVVVVVD/DPPPPPPPPVPPPCVVVLVLLVVLLVLLVVLLVLLVCLLLPVPPQCDDDPRHRSLLVLLVSLLVSLVSLQCLLVCVVVPVHQFDWAAALDQVLLQVLLVLQLVVQLCCQCPVVVPHNVSSNVRSCVRSVCLNCQRGHGINSRNLRNSLSVSSNVLSVCSNVPVPGQQDWQDPPDPPDDIDGSSNCSSVVSNVSSLSSSLSSQLSSLRHDPSSNVRSVVSNVVVVVVVVVVVVVCVLVVLCVLQVCLQCVPKDFADPPADDDPNHDRDRIHRCQQQWFDDPPDLHHHCVLQLLLLVLLLVLLCVQQQVLQLVLLCCLQQPDDPDPVNVVLLVVLVVLQPDDLLVLQVCLQVPVCVVLVSDAFSQSSSVSLNSNLNSLLNVQSNVLLVVDDCVLVVVCVVVVHDSVCSCVPPRCLSSVLSSLLSSLVSSLVSSQDANNCVRHAADDLGDGSVLRQDQVVQQDQDPDPVRTDRVSRSHRTHHLNNNLVCLVPCVPVPDVSHPDSSNSNSNSVSSSVVSSVVSNVVSVVVSVVSVVVVVVD

Sequence (1074 aa):
MAGATRSRLVEGDTSATDAVAGATVGLSAVLFALAVAAMFEWVSLTGTVAGVSTVTLLGGLLVGLGVAVSTFGLGSWFGYVETEPDASAGLIASVGAAVPWFVVGGGVVSQTLGFGTVGGVVGAVIAGGLGFVGTAVPREDVGSTVPLGALLAFVGAVFLTGTIGPAWLWDLGWEQQASITAEFLVPVATLFCALYGGWAAAKAYGRFGARGRHMGAYVLVYLNALSIVAFLFILIAFVVVQGLPGLLTGVRVGAGVGPQVFGSFELPVYVPFVMNGVALLNDFQGVLPAIVGTVWLVVGAVLFAVPLGVGAAVFLTEYAERGRFTQAVEVSTNGLWSTPSIVFGLFGFAFLVPRFGNRKSLLAGMLTLGFMLLPLVLITSREAMLSVPDEYRDASAALGVPKWQTIRSVVLPAALPGVVTGVILGVGRIAGETAPILLTMAGGTFVPGGQTVDVIGGFEFTGSPPFVANPELLQATSALPYQLYALITAGVGLGSNVSDPGGFRWATALVLLVVVLSFYAIGIGARYYFRQRLSHEMAGATRSRLVEGDTSATDAVAGATVGLSAVLFALAVAAMFEWVSLTGTVAGVSTVTLLGGLLVGLGVAVSTFGLGSWFGYVETEPDASAGLIASVGAAVPWFVVGGGVVSQTLGFGTVGGVVGAVIAGGLGFVGTAVPREDVGSTVPLGALLAFVGAVFLTGTIGPAWLWDLGWEQQASITAEFLVPVATLFCALYGGWAAAKAYGRFGARGRHMGAYVLVYLNALSIVAFLFILIAFVVVQGLPGLLTGVRVGAGVGPQVFGSFELPVYVPFVMNGVALLNDFQGVLPAIVGTVWLVVGAVLFAVPLGVGAAVFLTEYAERGRFTQAVEVSTNGLWSTPSIVFGLFGFAFLVPRFGNRKSLLAGMLTLGFMLLPLVLITSREAMLSVPDEYRDASAALGVPKWQTIRSVVLPAALPGVVTGVILGVGRIAGETAPILLTMAGGTFVPGGQTVDVIGGFEFTGSPPFVANPELLQATSALPYQLYALITAGVGLGSNVSDPGGFRWATALVLLVVVLSFYAIGIGARYYFRQRLSHE

InterPro domains:
  IPR000515 ABC transporter type 1, transmembrane domain MetI-like [PF00528] (306-533)
  IPR000515 ABC transporter type 1, transmembrane domain MetI-like [PS50928] (291-523)
  IPR000515 ABC transporter type 1, transmembrane domain MetI-like [cd06261] (291-449)
  IPR005672 Phosphate transport system permease protein PstA [TIGR00974] (219-525)
  IPR035906 MetI-like superfamily [G3DSA:1.10.3720.10] (261-525)
  IPR035906 MetI-like superfamily [SSF161098] (269-521)

Radius of gyration: 33.35 Å; Cα contacts (8 Å, |Δi|>4): 2070; chains: 2; bounding box: 93×94×80 Å

Secondary structure (DSSP, 8-state):
-------------THHHHHHHHHHHHHHHHHHHHHHHHHTTSS-TTSEETTEEHHHHHHHHHHHHHHHHHHHHHHHHTTSS-----S---HHHHHHHHHHHHHHHHHIIIIIS--HHHHHHHHHHHHHHHHHHHHHSS-HHHHTTHHHHHHHHHHHHHHHHTTT-TT-EE----TTB--EEHHHHHHHHHHHHHHHHHHHHHHHHTTSHHHHHHHHHHHHHHHHHHHHHHHHHHHHHHHHHHHHHHHTTT-EESTT-S-EETTTEE-SEE-HHHH----TT-SS---HHHHHHHHHHHHHHHHHHHHHHHHHHHIIIIIS-SSHHHHHHHHHHHHHHHS-HHHHHHHIIIIIGGGGTTS--HHHHHHHHHHHHHHHHHHHHHHHHHTS-HHHHHHHHHTT--HHHHIIIIIHHHHHHHHHHHHHHHHHHHHT--HHHHHHTB--SS--GGG---TTTT-EE-SSTTSEE-GGGGB-B--HHHHHHHHHH--TT--TT-S-HHHHHHHHHHHHHHHHHHHHHHHHHHHHHHHHHHHH-/-------------THHHHHHHHHHHHHHHHHHHHHHHHHTTSS-TTSEETTEEHHHHHHHHHHHHHHHHHHHHHHHHTTSS-----S---HHHHHHHHHHHHHHHHHIIIIIS--HHHHHHHHHHHHHHHHHHHHHSS-HHHHTTHHHHHHHHHHHHHHHHTTT-TT-EE----TTB--EEHHHHHHHHHHHHHHHHHHHHHHHHTTSHHHHHHHHHHHHHHHHHHHHHHHHHHHHHHHHHHHHHHHTTT-EESTT-S-EETTTEE-SEE-HHHH----TT-SS---HHHHHHHHHHHHHHHHHHHHHHHHHHHIIIIIS-SSHHHHHHHHHHHHHHHS-HHHHHHHIIIIIGGGGTSS--HHHHHHHHHHHHHHHHHHHHHHHHHTS-HHHHHHHHHTT--HHHHIIIIIHHHHHHHHHHHHHHHHHHHHT--HHHHHHTB--SS--GGG---TTTT-EE-SSTTSEE-GGGGB-B--HHHHHHHHHH--TT--TT-S-HHHHHHHHHHHHHHHHHHHHHHHHHHHHHHHHHHHH-